Protein 5N9G (pdb70)

Foldseek 3Di:
DDPLLVVLLVLLQVVCVVVVHPPVLSVQLNVLSVVQCVDVCSVPDDSLLSLLSSLLSSQQSCQVVLNQDDLVNSCVVSVHDSVSSVVSNVVSCVVVVHDGHDRNLLNCLLVVLVLQQQQDDDPLHHPLQRDHSVQLSVQLVLLLVLCVVLQNCPPDDSVLLSLLSSLLSSCLVRVVPRLVPDSCSRCVSSVHDHDVCNVVSNVVSLVLLLLLLCVDPVSVVVVDDSRRSSPCSVVSSVCSVVSNVVSAPDDDPCVHHRDHPVVVVDDPDDCPDDDDDDDDPPDDDDPVNVCVVDDDPVRVVVVVVVD/DFLPWAWFWFKWKKKWAQPDFDDQVLLQVPDPQWDDDCVVPQWIWGADVFVGWIKTQHRNRMMMIMGGRDPVSSLVVLVVVQVSRVVSPDSTDTPDMFTFKIKTKTASQAFFDLVVLCVVVVVQWDQDVVVPQWIWGQDVVPRWTWTAHRRRMIMIMRDRDSVSSVVVCRVCSVVRVD/DDPPDDDDDDPDDDDDDQDPVSLVLLLLCCQAPNQQLCVSQVLPVRAHSVNSVVSLVVCCPPPVVSSVCSNVNHDHHDSVVSNVVSVCSVPVVVVVD/DDPLLVVLLVLLLVVCVVVVHDPVLSVQLNVLLVVQCVDVCSVPDDSLLSLLSSLLSSQQSCQVVLNQDDLVNSCVVSVHDSVSSVVSNVVSCVVVVHDGHDRNLLNNLLVVLVLQQQQDDDPLHDPLLRDHSVQLSVQLVLLLVLCVVLQVCPPDDSVLLSLLSSLLSSCQVRVVPRLVPDSVSSCVSRVHDHDVCNVVSNVVSLVLLLLLLCVDPVSVVVVDDSRRSSNCSVVSSVCSVPSNVVSCVDRDHPVVVVDDDPPDDDDPVNVCVVDDDPVRVVVVVVVVD/DFLPWAWFWFKWKKKWAQPDFDDQVLLQVVDPQWDDDCVVDQFIWGADVQVGWIKTQHRNRMMIIMGGRDPVSSLVVLVVVQVSRVVSPDSTDTPDMFTFKIKTKDASQAFFDLVVLCVVVVVQWDQDVVVPQWIWGQDVVPRWTWTQHRRRMIMIMRDRDSVSSSVVCRVCSVVRVD/DVPDDDDDDPDDDDDDQDPVNLVLLLLCCQAPNPQLCVSCVLPVRAHSVNSVVSLVVCCPPPVVSSVCSNVNHDHHDSPVSNVVNVVSVVVVVVVVVD

Secondary structure (DSSP, 8-state):
--HHHHHHHHHHHHHHHHTT--HHHHHHHHHHHHHHHTSHHHHTS-HHHHHHHHHHHHHHHHHHTT----HHHHHHHHT--HHHHHHHHHHHHHHHT---PPP-HHHHHHHHHHTS--SS-BTTB-GGG---HHHHHHHHHHHHHHHHHTTSSTTS-HHHHHHHHHHHHHHHHSHHHHSS--HHHHHHHTT----TTHHHHHHHHHHHHHHHHTTSHHHHTTT--TTTTGGGHHHHHHTHHHHHHHH-S-----------GGGSS--S----PPPP----TT----HHHHHTTB--HHHHHHHHHH-/---S--PEEEEEEEEEE-SS---HHHHHHHBSSEEEETTTEEEEEEEETTTTEEEEE-TTSEEEEEEESSHHHHHHHHHHHHHHHHHTT-----EEEEEEEEEEEEE-SS---HHHHHHHSTTTEE--TTT-SSEEEEETTTTEEEEE-TTSEEEEEEESSHHHHHHHHHHHHHHHH-/--S------------PPPPHHHHHHHHHHHHHT-S-HHHHHHHSTT--HHHHHHHHHHHHHHTHHHHHHHHHS-----HHHHHHHHHHHHHHHHHH-/--HHHHHHHHHHHHHHHHTT--HHHHHHHHHHHHHHHTSHHHHTS-HHHHHHHHHHHHHHHHHTTT----HHHHHHHHT--HHHHHHHHHHHHHHHT---PPP-HHHHHHHHHHTS--SS-BTTB-GGG---HHHHHHHHHHHHHHHHHTTSSTTS-HHHHHHHHHHHHHHHHSHHHHSSS-HHHHHHHTT----TTHHHHHHHHHHHHHHHHTTSHHHHTTT--TTTTGGGHHHHHHTHHHHHHHH------GGG-----TT----HHHHHTTB--HHHHHHHHHHT-/---S--PEEEEEEEEEE-SS---HHHHHHHBTTEEEETTTEEEEEEEETTTTEEEEEETTSEEEEE--SSHHHHHHHHHHHHHHHHHTT-----EEEEEEEEEEEEE-SS---HHHHHHHSTTTEEE-TTT-SSEEEEETTTTEEEEE-TTSEEEEEEESSHHHHHHHHHHHHHHHH-/--------------PPPPHHHHHHHHHHHHHT-S-HHHHHHHSTT--HHHHHHHHHHHHHHTHHHHHHHHHS-----HHHHHHHHHHHHHHHHHHHH-

CATH classification: 1.10.472.10

Structure (mmCIF, N/CA/C/O backbone):
data_5N9G
#
_entry.id   5N9G
#
_cell.length_a   81.190
_cell.length_b   124.080
_cell.length_c   88.610
_cell.angle_alpha   90.00
_cell.angle_beta   99.51
_cell.angle_gamma   90.00
#
_symmetry.space_group_name_H-M   'P 1 21 1'
#
loop_
_entity.id
_entity.type
_entity.pdbx_description
1 polymer 'Transcription factor IIIB 50 kDa subunit'
2 polymer 'TATA-box-binding protein'
3 polymer "Transcription factor TFIIIB component B'' homolog"
4 polymer 'DNA/RNA (27-MER)'
5 polymer 'DNA/RNA (25-MER)'
6 non-polymer 'SODIUM ION'
7 water water
#
loop_
_atom_site.group_PDB
_atom_site.id
_atom_site.type_symbol
_atom_site.label_atom_id
_atom_site.label_alt_id
_atom_site.label_comp_id
_atom_site.label_asym_id
_atom_site.label_entity_id
_atom_site.label_seq_id
_atom_site.pdbx_PDB_ins_code
_atom_site.Cartn_x
_atom_site.Cartn_y
_atom_site.Cartn_z
_atom_site.occupancy
_atom_site.B_iso_or_equiv
_atom_site.auth_seq_id
_atom_site.auth_comp_id
_atom_site.auth_asym_id
_atom_site.auth_atom_id
_atom_site.pdbx_PDB_model_num
ATOM 1 N N . VAL A 1 23 ? -8.694 28.153 7.628 1.00 112.20 65 VAL A N 1
ATOM 2 C CA . VAL A 1 23 ? -9.194 28.792 6.418 1.00 114.61 65 VAL A CA 1
ATOM 3 C C . VAL A 1 23 ? -8.616 28.075 5.163 1.00 118.08 65 VAL A C 1
ATOM 4 O O . VAL A 1 23 ? -9.272 28.065 4.125 1.00 119.61 65 VAL A O 1
ATOM 8 N N . SER A 1 24 ? -7.413 27.463 5.279 1.00 112.36 66 SER A N 1
ATOM 9 C CA . SER A 1 24 ? -6.699 26.741 4.217 1.00 110.78 66 SER A CA 1
ATOM 10 C C . SER A 1 24 ? -7.562 25.601 3.635 1.00 113.94 66 SER A C 1
ATOM 11 O O . SER A 1 24 ? -8.181 24.850 4.403 1.00 114.17 66 SER A O 1
ATOM 14 N N . ARG A 1 25 ? -7.588 25.467 2.286 1.00 108.54 67 ARG A N 1
ATOM 15 C CA . ARG A 1 25 ? -8.336 24.416 1.574 1.00 106.99 67 ARG A CA 1
ATOM 16 C C . ARG A 1 25 ? -7.936 23.014 2.046 1.00 102.96 67 ARG A C 1
ATOM 17 O O . ARG A 1 25 ? -8.804 22.147 2.171 1.00 102.21 67 ARG A O 1
ATOM 25 N N . SER A 1 26 ? -6.629 22.791 2.302 1.00 94.21 68 SER A N 1
ATOM 26 C CA . SER A 1 26 ? -6.118 21.495 2.753 1.00 90.11 68 SER A CA 1
ATOM 27 C C . SER A 1 26 ? -6.447 21.240 4.229 1.00 91.10 68 SER A C 1
ATOM 28 O O . SER A 1 26 ? -6.500 20.078 4.660 1.00 89.78 68 SER A O 1
ATOM 31 N N . GLN A 1 27 ? -6.654 22.329 5.008 1.00 86.35 69 GLN A N 1
ATOM 32 C CA . GLN A 1 27 ? -7.000 22.246 6.428 1.00 83.47 69 GLN A CA 1
ATOM 33 C C . GLN A 1 27 ? -8.474 21.915 6.569 1.00 83.82 69 GLN A C 1
ATOM 34 O O . GLN A 1 27 ? -8.799 21.034 7.356 1.00 80.36 69 GLN A O 1
ATOM 40 N N . GLN A 1 28 ? -9.352 22.591 5.773 1.00 82.06 70 GLN A N 1
ATOM 41 C CA . GLN A 1 28 ? -10.803 22.357 5.714 1.00 83.51 70 GLN A CA 1
ATOM 42 C C . GLN A 1 28 ? -11.071 20.906 5.320 1.00 87.53 70 GLN A C 1
ATOM 43 O O . GLN A 1 28 ? -11.894 20.252 5.963 1.00 88.47 70 GLN A O 1
ATOM 49 N N . ARG A 1 29 ? -10.342 20.395 4.294 1.00 81.62 71 ARG A N 1
ATOM 50 C CA . ARG A 1 29 ? -10.412 19.015 3.796 1.00 80.16 71 ARG A CA 1
ATOM 51 C C . ARG A 1 29 ? -9.979 18.019 4.887 1.00 80.16 71 ARG A C 1
ATOM 52 O O . ARG A 1 29 ? -10.611 16.978 5.041 1.00 80.05 71 ARG A O 1
ATOM 60 N N . GLY A 1 30 ? -8.920 18.366 5.626 1.00 74.11 72 GLY A N 1
ATOM 61 C CA . GLY A 1 30 ? -8.363 17.589 6.729 1.00 70.88 72 GLY A CA 1
ATOM 62 C C . GLY A 1 30 ? -9.316 17.470 7.896 1.00 74.42 72 GLY A C 1
ATOM 63 O O . GLY A 1 30 ? -9.538 16.361 8.391 1.00 74.42 72 GLY A O 1
ATOM 64 N N . LEU A 1 31 ? -9.911 18.619 8.326 1.00 71.58 73 LEU A N 1
ATOM 65 C CA . LEU A 1 31 ? -10.891 18.685 9.421 1.00 71.80 73 LEU A CA 1
ATOM 66 C C . LEU A 1 31 ? -12.147 17.913 9.061 1.00 77.71 73 LEU A C 1
ATOM 67 O O . LEU A 1 31 ? -12.716 17.292 9.938 1.00 78.67 73 LEU A O 1
ATOM 72 N N . ARG A 1 32 ? -12.547 17.899 7.768 1.00 75.98 74 ARG A N 1
ATOM 73 C CA . ARG A 1 32 ? -13.691 17.126 7.287 1.00 77.46 74 ARG A CA 1
ATOM 74 C C . ARG A 1 32 ? -13.359 15.655 7.388 1.00 79.97 74 ARG A C 1
ATOM 75 O O . ARG A 1 32 ? -14.205 14.897 7.854 1.00 81.77 74 ARG A O 1
ATOM 83 N N . ARG A 1 33 ? -12.109 15.257 7.024 1.00 73.78 75 ARG A N 1
ATOM 84 C CA . ARG A 1 33 ? -11.646 13.858 7.092 1.00 72.21 75 ARG A CA 1
ATOM 85 C C . ARG A 1 33 ? -11.581 13.368 8.534 1.00 74.09 75 ARG A C 1
ATOM 86 O O . ARG A 1 33 ? -11.913 12.208 8.778 1.00 74.34 75 ARG A O 1
ATOM 94 N N . VAL A 1 34 ? -11.178 14.252 9.486 1.00 68.45 76 VAL A N 1
ATOM 95 C CA . VAL A 1 34 ? -11.101 13.961 10.928 1.00 66.54 76 VAL A CA 1
ATOM 96 C C . VAL A 1 34 ? -12.500 13.585 11.433 1.00 73.86 76 VAL A C 1
ATOM 97 O O . VAL A 1 34 ? -12.652 12.535 12.063 1.00 73.26 76 VAL A O 1
ATOM 101 N N . ARG A 1 35 ? -13.516 14.410 11.103 1.00 72.42 77 ARG A N 1
ATOM 102 C CA . ARG A 1 35 ? -14.916 14.213 11.477 1.00 74.42 77 ARG A CA 1
ATOM 103 C C . ARG A 1 35 ? -15.496 12.932 10.849 1.00 80.64 77 ARG A C 1
ATOM 104 O O . ARG A 1 35 ? -16.195 12.188 11.543 1.00 81.42 77 ARG A O 1
ATOM 112 N N . ASP A 1 36 ? -15.172 12.656 9.563 1.00 77.48 78 ASP A N 1
ATOM 113 C CA . ASP A 1 36 ? -15.629 11.451 8.862 1.00 79.24 78 ASP A CA 1
ATOM 114 C C . ASP A 1 36 ? -15.030 10.198 9.480 1.00 78.82 78 ASP A C 1
ATOM 115 O O . ASP A 1 36 ? -15.739 9.202 9.591 1.00 80.48 78 ASP A O 1
ATOM 120 N N . LEU A 1 37 ? -13.748 10.245 9.904 1.00 69.95 79 LEU A N 1
ATOM 121 C CA . LEU A 1 37 ? -13.096 9.095 10.534 1.00 67.88 79 LEU A CA 1
ATOM 122 C C . LEU A 1 37 ? -13.754 8.767 11.884 1.00 73.62 79 LEU A C 1
ATOM 123 O O . LEU A 1 37 ? -14.026 7.602 12.156 1.00 74.28 79 LEU A O 1
ATOM 128 N N . CYS A 1 38 ? -14.059 9.794 12.695 1.00 71.01 80 CYS A N 1
ATOM 129 C CA . CYS A 1 38 ? -14.725 9.648 13.987 1.00 71.65 80 CYS A CA 1
ATOM 130 C C . CYS A 1 38 ? -16.096 9.031 13.819 1.00 81.22 80 CYS A C 1
ATOM 131 O O . CYS A 1 38 ? -16.468 8.190 14.639 1.00 83.80 80 CYS A O 1
ATOM 134 N N . ARG A 1 39 ? -16.846 9.431 12.767 1.00 79.49 81 ARG A N 1
ATOM 135 C CA . ARG A 1 39 ? -18.196 8.924 12.503 1.00 83.11 81 ARG A CA 1
ATOM 136 C C . ARG A 1 39 ? -18.158 7.459 12.020 1.00 86.82 81 ARG A C 1
ATOM 137 O O . ARG A 1 39 ? -19.000 6.658 12.435 1.00 88.97 81 ARG A O 1
ATOM 145 N N . VAL A 1 40 ? -17.149 7.103 11.206 1.00 80.45 82 VAL A N 1
ATOM 146 C CA . VAL A 1 40 ? -16.936 5.748 10.680 1.00 80.01 82 VAL A CA 1
ATOM 147 C C . VAL A 1 40 ? -16.569 4.811 11.842 1.00 81.05 82 VAL A C 1
ATOM 148 O O . VAL A 1 40 ? -17.071 3.682 11.896 1.00 83.95 82 VAL A O 1
ATOM 152 N N . LEU A 1 41 ? -15.747 5.303 12.792 1.00 71.68 83 LEU A N 1
ATOM 153 C CA . LEU A 1 41 ? -15.309 4.549 13.972 1.00 68.79 83 LEU A CA 1
ATOM 154 C C . LEU A 1 41 ? -16.385 4.489 15.066 1.00 75.07 83 LEU A C 1
ATOM 155 O O . LEU A 1 41 ? -16.198 3.755 16.031 1.00 74.59 83 LEU A O 1
ATOM 160 N N . GLN A 1 42 ? -17.509 5.242 14.908 1.00 74.90 84 GLN A N 1
ATOM 161 C CA . GLN A 1 42 ? -18.658 5.324 15.830 1.00 78.27 84 GLN A CA 1
ATOM 162 C C . GLN A 1 42 ? -18.206 5.754 17.239 1.00 82.41 84 GLN A C 1
ATOM 163 O O . GLN A 1 42 ? -18.706 5.248 18.251 1.00 83.78 84 GLN A O 1
ATOM 169 N N . LEU A 1 43 ? -17.274 6.716 17.291 1.00 76.85 85 LEU A N 1
ATOM 170 C CA . LEU A 1 43 ? -16.723 7.273 18.527 1.00 75.19 85 LEU A CA 1
ATOM 171 C C . LEU A 1 43 ? -17.742 8.145 19.260 1.00 84.45 85 LEU A C 1
ATOM 172 O O . LEU A 1 43 ? -18.581 8.745 18.591 1.00 87.33 85 LEU A O 1
ATOM 177 N N . PRO A 1 44 ? -17.640 8.321 20.604 1.00 82.27 86 PRO A N 1
ATOM 178 C CA . PRO A 1 44 ? -18.568 9.226 21.305 1.00 85.24 86 PRO A CA 1
ATOM 179 C C . PRO A 1 44 ? -18.495 10.659 20.735 1.00 91.56 86 PRO A C 1
ATOM 180 O O . PRO A 1 44 ? -17.480 11.006 20.130 1.00 89.09 86 PRO A O 1
ATOM 184 N N . PRO A 1 45 ? -19.559 11.491 20.872 1.00 91.90 87 PRO A N 1
ATOM 185 C CA . PRO A 1 45 ? -19.556 12.828 20.248 1.00 91.95 87 PRO A CA 1
ATOM 186 C C . PRO A 1 45 ? -18.445 13.796 20.674 1.00 93.90 87 PRO A C 1
ATOM 187 O O . PRO A 1 45 ? -18.086 14.672 19.880 1.00 93.99 87 PRO A O 1
ATOM 191 N N . THR A 1 46 ? -17.920 13.671 21.911 1.00 88.11 88 THR A N 1
ATOM 192 C CA . THR A 1 46 ? -16.872 14.555 22.454 1.00 85.43 88 THR A CA 1
ATOM 193 C C . THR A 1 46 ? -15.498 14.352 21.785 1.00 86.13 88 THR A C 1
ATOM 194 O O . THR A 1 46 ? -14.682 15.274 21.771 1.00 85.87 88 THR A O 1
ATOM 198 N N . PHE A 1 47 ? -15.254 13.162 21.226 1.00 79.76 89 PHE A N 1
ATOM 199 C CA . PHE A 1 47 ? -13.982 12.791 20.596 1.00 75.95 89 PHE A CA 1
ATOM 200 C C . PHE A 1 47 ? -13.664 13.593 19.335 1.00 76.41 89 PHE A C 1
ATOM 201 O O . PHE A 1 47 ? -12.511 13.984 19.153 1.00 75.10 89 PHE A O 1
ATOM 209 N N . GLU A 1 48 ? -14.671 13.844 18.482 1.00 70.96 90 GLU A N 1
ATOM 210 C CA . GLU A 1 48 ? -14.551 14.578 17.214 1.00 69.22 90 GLU A CA 1
ATOM 211 C C . GLU A 1 48 ? -13.917 15.978 17.420 1.00 71.52 90 GLU A C 1
ATOM 212 O O . GLU A 1 48 ? -12.957 16.310 16.743 1.00 66.43 90 GLU A O 1
ATOM 218 N N . ASP A 1 49 ? -14.426 16.749 18.403 1.00 71.74 91 ASP A N 1
ATOM 219 C CA . ASP A 1 49 ? -13.982 18.089 18.776 1.00 72.24 91 ASP A CA 1
ATOM 220 C C . ASP A 1 49 ? -12.515 18.120 19.278 1.00 70.65 91 ASP A C 1
ATOM 221 O O . ASP A 1 49 ? -11.755 18.982 18.853 1.00 69.17 91 ASP A O 1
ATOM 226 N N . THR A 1 50 ? -12.118 17.184 20.147 1.00 66.13 92 THR A N 1
ATOM 227 C CA . THR A 1 50 ? -10.750 17.046 20.660 1.00 64.87 92 THR A CA 1
ATOM 228 C C . THR A 1 50 ? -9.753 16.751 19.518 1.00 69.41 92 THR A C 1
ATOM 229 O O . THR A 1 50 ? -8.687 17.373 19.467 1.00 71.59 92 THR A O 1
ATOM 233 N N . ALA A 1 51 ? -10.108 15.803 18.618 1.00 61.85 93 ALA A N 1
ATOM 234 C CA . ALA A 1 51 ? -9.297 15.401 17.478 1.00 59.53 93 ALA A CA 1
ATOM 235 C C . ALA A 1 51 ? -9.158 16.527 16.451 1.00 63.70 93 ALA A C 1
ATOM 236 O O . ALA A 1 51 ? -8.073 16.694 15.894 1.00 62.95 93 ALA A O 1
ATOM 238 N N . VAL A 1 52 ? -10.239 17.302 16.210 1.00 60.90 94 VAL A N 1
ATOM 239 C CA . VAL A 1 52 ? -10.276 18.455 15.295 1.00 61.05 94 VAL A CA 1
ATOM 240 C C . VAL A 1 52 ? -9.328 19.527 15.834 1.00 67.91 94 VAL A C 1
ATOM 241 O O . VAL A 1 52 ? -8.580 20.094 15.058 1.00 67.53 94 VAL A O 1
ATOM 245 N N . ALA A 1 53 ? -9.340 19.766 17.164 1.00 67.98 95 ALA A N 1
ATOM 246 C CA . ALA A 1 53 ? -8.476 20.733 17.848 1.00 69.56 95 ALA A CA 1
ATOM 247 C C . ALA A 1 53 ? -6.989 20.373 17.714 1.00 73.11 95 ALA A C 1
ATOM 248 O O . ALA A 1 53 ? -6.159 21.271 17.541 1.00 75.23 95 ALA A O 1
ATOM 250 N N . TYR A 1 54 ? -6.655 19.081 17.774 1.00 66.82 96 TYR A N 1
ATOM 251 C CA . TYR A 1 54 ? -5.273 18.632 17.616 1.00 65.08 96 TYR A CA 1
ATOM 252 C C . TYR A 1 54 ? -4.797 18.866 16.186 1.00 68.53 96 TYR A C 1
ATOM 253 O O . TYR A 1 54 ? -3.651 19.262 15.982 1.00 68.20 96 TYR A O 1
ATOM 262 N N . TYR A 1 55 ? -5.684 18.636 15.197 1.00 64.16 97 TYR A N 1
ATOM 263 C CA . TYR A 1 55 ? -5.376 18.813 13.770 1.00 62.43 97 TYR A CA 1
ATOM 264 C C . TYR A 1 55 ? -5.127 20.282 13.474 1.00 65.36 97 TYR A C 1
ATOM 265 O O . TYR A 1 55 ? -4.195 20.598 12.737 1.00 65.97 97 TYR A O 1
ATOM 274 N N . GLN A 1 56 ? -5.921 21.179 14.093 1.00 61.61 98 GLN A N 1
ATOM 275 C CA . GLN A 1 56 ? -5.805 22.643 13.955 1.00 61.29 98 GLN A CA 1
ATOM 276 C C . GLN A 1 56 ? -4.493 23.107 14.558 1.00 65.36 98 GLN A C 1
ATOM 277 O O . GLN A 1 56 ? -3.772 23.866 13.926 1.00 67.03 98 GLN A O 1
ATOM 283 N N . GLN A 1 57 ? -4.166 22.607 15.758 1.00 60.89 99 GLN A N 1
ATOM 284 C CA . GLN A 1 57 ? -2.932 22.901 16.476 1.00 61.25 99 GLN A CA 1
ATOM 285 C C . GLN A 1 57 ? -1.722 22.459 15.632 1.00 66.50 99 GLN A C 1
ATOM 286 O O . GLN A 1 57 ? -0.762 23.221 15.472 1.00 66.01 99 GLN A O 1
ATOM 292 N N . ALA A 1 58 ? -1.799 21.242 15.049 1.00 64.48 100 ALA A N 1
ATOM 293 C CA . ALA A 1 58 ? -0.758 20.656 14.194 1.00 65.03 100 ALA A CA 1
ATOM 294 C C . ALA A 1 58 ? -0.481 21.568 13.026 1.00 74.50 100 ALA A C 1
ATOM 295 O O . ALA A 1 58 ? 0.683 21.909 12.787 1.00 75.84 100 ALA A O 1
ATOM 297 N N . TYR A 1 59 ? -1.570 22.050 12.364 1.00 72.11 101 TYR A N 1
ATOM 298 C CA . TYR A 1 59 ? -1.526 22.936 11.205 1.00 72.36 101 TYR A CA 1
ATOM 299 C C . TYR A 1 59 ? -0.873 24.301 11.476 1.00 76.16 101 TYR A C 1
ATOM 300 O O . TYR A 1 59 ? -0.447 24.924 10.522 1.00 77.85 101 TYR A O 1
ATOM 309 N N . ARG A 1 60 ? -0.746 24.742 12.740 1.00 71.48 102 ARG A N 1
ATOM 310 C CA . ARG A 1 60 ? -0.081 26.000 13.124 1.00 72.58 102 ARG A CA 1
ATOM 311 C C . ARG A 1 60 ? 1.451 25.892 12.930 1.00 76.77 102 ARG A C 1
ATOM 312 O O . ARG A 1 60 ? 2.119 26.917 12.878 1.00 81.66 102 ARG A O 1
ATOM 320 N N . HIS A 1 61 ? 2.003 24.671 12.805 1.00 69.06 103 HIS A N 1
ATOM 321 C CA . HIS A 1 61 ? 3.431 24.482 12.539 1.00 67.29 103 HIS A CA 1
ATOM 322 C C . HIS A 1 61 ? 3.646 24.482 11.017 1.00 74.76 103 HIS A C 1
ATOM 323 O O . HIS A 1 61 ? 2.928 23.775 10.304 1.00 71.79 103 HIS A O 1
ATOM 330 N N . SER A 1 62 ? 4.597 25.313 10.521 1.00 76.48 104 SER A N 1
ATOM 331 C CA . SER A 1 62 ? 4.913 25.470 9.090 1.00 77.63 104 SER A CA 1
ATOM 332 C C . SER A 1 62 ? 5.301 24.141 8.417 1.00 80.23 104 SER A C 1
ATOM 333 O O . SER A 1 62 ? 4.952 23.918 7.252 1.00 77.93 104 SER A O 1
ATOM 336 N N . GLY A 1 63 ? 5.991 23.282 9.176 1.00 77.08 105 GLY A N 1
ATOM 337 C CA . GLY A 1 63 ? 6.436 21.962 8.736 1.00 74.63 105 GLY A CA 1
ATOM 338 C C . GLY A 1 63 ? 5.297 21.019 8.457 1.00 74.65 105 GLY A C 1
ATOM 339 O O . GLY A 1 63 ? 5.460 20.084 7.680 1.00 74.72 105 GLY A O 1
ATOM 340 N N . ILE A 1 64 ? 4.140 21.236 9.112 1.00 68.79 106 ILE A N 1
ATOM 341 C CA . ILE A 1 64 ? 2.926 20.436 8.906 1.00 65.36 106 ILE A CA 1
ATOM 342 C C . ILE A 1 64 ? 2.147 21.063 7.756 1.00 69.52 106 ILE A C 1
ATOM 343 O O . ILE A 1 64 ? 1.685 20.332 6.881 1.00 70.66 106 ILE A O 1
ATOM 348 N N . ARG A 1 65 ? 2.047 22.405 7.727 1.00 64.96 107 ARG A N 1
ATOM 349 C CA . ARG A 1 65 ? 1.353 23.131 6.670 1.00 64.96 107 ARG A CA 1
ATOM 350 C C . ARG A 1 65 ? 1.957 22.833 5.280 1.00 67.96 107 ARG A C 1
ATOM 351 O O . ARG A 1 65 ? 1.212 22.667 4.321 1.00 66.02 107 ARG A O 1
ATOM 359 N N . ALA A 1 66 ? 3.294 22.734 5.185 1.00 66.06 108 ALA A N 1
ATOM 360 C CA . ALA A 1 66 ? 3.996 22.459 3.930 1.00 66.53 108 ALA A CA 1
ATOM 361 C C . ALA A 1 66 ? 4.218 20.931 3.680 1.00 71.63 108 ALA A C 1
ATOM 362 O O . ALA A 1 66 ? 4.806 20.558 2.647 1.00 74.33 108 ALA A O 1
ATOM 364 N N . ALA A 1 67 ? 3.722 20.053 4.591 1.00 63.71 109 ALA A N 1
ATOM 365 C CA . ALA A 1 67 ? 3.877 18.593 4.450 1.00 61.83 109 ALA A CA 1
ATOM 366 C C . ALA A 1 67 ? 3.083 18.048 3.277 1.00 63.62 109 ALA A C 1
ATOM 367 O O . ALA A 1 67 ? 2.137 18.694 2.824 1.00 63.44 109 ALA A O 1
ATOM 369 N N . ARG A 1 68 ? 3.481 16.853 2.779 1.00 58.36 110 ARG A N 1
ATOM 370 C CA . ARG A 1 68 ? 2.823 16.204 1.649 1.00 57.43 110 ARG A CA 1
ATOM 371 C C . ARG A 1 68 ? 1.401 15.875 2.017 1.00 60.89 110 ARG A C 1
ATOM 372 O O . ARG A 1 68 ? 1.126 15.682 3.201 1.00 61.62 110 ARG A O 1
ATOM 380 N N . LEU A 1 69 ? 0.491 15.821 1.031 1.00 56.11 111 LEU A N 1
ATOM 381 C CA . LEU A 1 69 ? -0.913 15.499 1.271 1.00 54.78 111 LEU A CA 1
ATOM 382 C C . LEU A 1 69 ? -1.050 14.114 1.958 1.00 59.42 111 LEU A C 1
ATOM 383 O O . LEU A 1 69 ? -1.976 13.932 2.758 1.00 60.37 111 LEU A O 1
ATOM 388 N N . GLN A 1 70 ? -0.091 13.173 1.704 1.00 53.47 112 GLN A N 1
ATOM 389 C CA . GLN A 1 70 ? -0.071 11.850 2.316 1.00 51.40 112 GLN A CA 1
ATOM 390 C C . GLN A 1 70 ? 0.145 11.990 3.814 1.00 56.19 112 GLN A C 1
ATOM 391 O O . GLN A 1 70 ? -0.520 11.278 4.585 1.00 59.01 112 GLN A O 1
ATOM 397 N N . LYS A 1 71 ? 1.045 12.906 4.251 1.00 49.51 113 LYS A N 1
ATOM 398 C CA . LYS A 1 71 ? 1.300 13.135 5.681 1.00 47.02 113 LYS A CA 1
ATOM 399 C C . LYS A 1 71 ? 0.071 13.765 6.303 1.00 53.36 113 LYS A C 1
ATOM 400 O O . LYS A 1 71 ? -0.271 13.415 7.417 1.00 53.62 113 LYS A O 1
ATOM 406 N N . LYS A 1 72 ? -0.616 14.659 5.579 1.00 52.57 114 LYS A N 1
ATOM 407 C CA . LYS A 1 72 ? -1.826 15.318 6.058 1.00 53.36 114 LYS A CA 1
ATOM 408 C C . LYS A 1 72 ? -2.968 14.309 6.189 1.00 61.00 114 LYS A C 1
ATOM 409 O O . LYS A 1 72 ? -3.840 14.504 7.040 1.00 62.74 114 LYS A O 1
ATOM 415 N N . GLU A 1 73 ? -2.912 13.197 5.420 1.00 57.57 115 GLU A N 1
ATOM 416 C CA . GLU A 1 73 ? -3.884 12.098 5.514 1.00 57.58 115 GLU A CA 1
ATOM 417 C C . GLU A 1 73 ? -3.608 11.258 6.760 1.00 63.56 115 GLU A C 1
ATOM 418 O O . GLU A 1 73 ? -4.529 11.008 7.529 1.00 64.88 115 GLU A O 1
ATOM 424 N N . VAL A 1 74 ? -2.340 10.872 6.997 1.00 59.29 116 VAL A N 1
ATOM 425 C CA . VA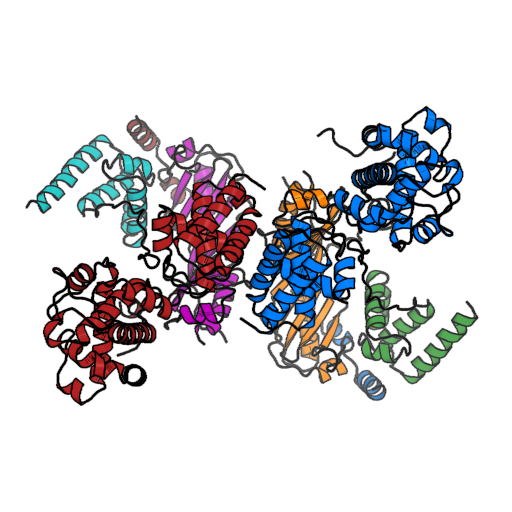L A 1 74 ? -1.886 10.143 8.180 1.00 58.16 116 VAL A CA 1
ATOM 426 C C . VAL A 1 74 ? -2.171 10.980 9.433 1.00 62.69 116 VAL A C 1
ATOM 427 O O . VAL A 1 74 ? -2.620 10.415 10.434 1.00 62.88 116 VAL A O 1
ATOM 431 N N . LEU A 1 75 ? -1.932 12.329 9.371 1.00 60.26 117 LEU A N 1
ATOM 432 C CA . LEU A 1 75 ? -2.129 13.279 10.479 1.00 60.02 117 LEU A CA 1
ATOM 433 C C . LEU A 1 75 ? -3.569 13.223 11.001 1.00 64.84 117 LEU A C 1
ATOM 434 O O . LEU A 1 75 ? -3.776 13.331 12.210 1.00 65.82 117 LEU A O 1
ATOM 439 N N . VAL A 1 76 ? -4.552 13.011 10.098 1.00 60.99 118 VAL A N 1
ATOM 440 C CA . VAL A 1 76 ? -5.969 12.841 10.418 1.00 61.38 118 VAL A CA 1
ATOM 441 C C . VAL A 1 76 ? -6.076 11.674 11.393 1.00 65.24 118 VAL A C 1
ATOM 442 O O . VAL A 1 76 ? -6.759 11.789 12.405 1.00 66.74 118 VAL A O 1
ATOM 446 N N . GLY A 1 77 ? -5.369 10.587 11.096 1.00 60.92 119 GLY A N 1
ATOM 447 C CA . GLY A 1 77 ? -5.355 9.375 11.907 1.00 61.24 119 GLY A CA 1
ATOM 448 C C . GLY A 1 77 ? -4.629 9.524 13.229 1.00 65.90 119 GLY A C 1
ATOM 449 O O . GLY A 1 77 ? -5.058 8.949 14.231 1.00 66.17 119 GLY A O 1
ATOM 450 N N . CYS A 1 78 ? -3.504 10.266 13.237 1.00 61.34 120 CYS A N 1
ATOM 451 C CA . CYS A 1 78 ? -2.705 10.516 14.426 1.00 60.55 120 CYS A CA 1
ATOM 452 C C . CYS A 1 78 ? -3.514 11.274 15.450 1.00 65.55 120 CYS A C 1
ATOM 453 O O . CYS A 1 78 ? -3.495 10.911 16.632 1.00 66.95 120 CYS A O 1
ATOM 456 N N . CYS A 1 79 ? -4.265 12.303 14.999 1.00 61.60 121 CYS A N 1
ATOM 457 C CA . CYS A 1 79 ? -5.094 13.164 15.859 1.00 61.42 121 CYS A CA 1
ATOM 458 C C . CYS A 1 79 ? -6.262 12.374 16.474 1.00 64.27 121 CYS A C 1
ATOM 459 O O . CYS A 1 79 ? -6.538 12.546 17.651 1.00 63.24 121 CYS A O 1
ATOM 462 N N . VAL A 1 80 ? -6.889 11.465 15.695 1.00 60.89 122 VAL A N 1
ATOM 463 C CA . VAL A 1 80 ? -7.979 10.609 16.166 1.00 60.97 122 VAL A CA 1
ATOM 464 C C . VAL A 1 80 ? -7.430 9.525 17.127 1.00 66.85 122 VAL A C 1
ATOM 465 O O . VAL A 1 80 ? -8.053 9.269 18.165 1.00 68.60 122 VAL A O 1
ATOM 469 N N . LEU A 1 81 ? -6.256 8.931 16.809 1.00 61.64 123 LEU A N 1
ATOM 470 C CA . LEU A 1 81 ? -5.638 7.920 17.671 1.00 61.31 123 LEU A CA 1
ATOM 471 C C . LEU A 1 81 ? -5.261 8.518 19.028 1.00 65.51 123 LEU A C 1
ATOM 472 O O . LEU A 1 81 ? -5.595 7.903 20.058 1.00 66.09 123 LEU A O 1
ATOM 477 N N . ILE A 1 82 ? -4.601 9.719 19.030 1.00 59.26 124 ILE A N 1
ATOM 478 C CA . ILE A 1 82 ? -4.206 10.393 20.266 1.00 59.01 124 ILE A CA 1
ATOM 479 C C . ILE A 1 82 ? -5.461 10.623 21.125 1.00 60.26 124 ILE A C 1
ATOM 480 O O . ILE A 1 82 ? -5.431 10.305 22.301 1.00 61.87 124 ILE A O 1
ATOM 485 N N . THR A 1 83 ? -6.568 11.109 20.533 1.00 55.24 125 THR A N 1
ATOM 486 C CA . THR A 1 83 ? -7.839 11.349 21.230 1.00 55.73 125 THR A CA 1
ATOM 487 C C . THR A 1 83 ? -8.354 10.068 21.865 1.00 60.16 125 THR A C 1
ATOM 488 O O . THR A 1 83 ? -8.710 10.087 23.035 1.00 59.86 125 THR A O 1
ATOM 492 N N . CYS A 1 84 ? -8.343 8.948 21.112 1.00 58.62 126 CYS A N 1
ATOM 493 C CA . CYS A 1 84 ? -8.801 7.636 21.584 1.00 59.00 126 CYS A CA 1
ATOM 494 C C . CYS A 1 84 ? -7.943 7.117 22.727 1.00 66.07 126 CYS A C 1
ATOM 495 O O . CYS A 1 84 ? -8.491 6.666 23.727 1.00 67.08 126 CYS A O 1
ATOM 498 N N . ARG A 1 85 ? -6.614 7.270 22.622 1.00 63.56 127 ARG A N 1
ATOM 499 C CA . ARG A 1 85 ? -5.679 6.869 23.675 1.00 63.26 127 ARG A CA 1
ATOM 500 C C . ARG A 1 85 ? -5.915 7.625 24.978 1.00 71.07 127 ARG A C 1
ATOM 501 O O . ARG A 1 85 ? -5.816 7.022 26.040 1.00 73.16 127 ARG A O 1
ATOM 509 N N . GLN A 1 86 ? -6.234 8.926 24.904 1.00 69.48 128 GLN A N 1
ATOM 510 C CA . GLN A 1 86 ? -6.472 9.735 26.089 1.00 72.15 128 GLN A CA 1
ATOM 511 C C . GLN A 1 86 ? -7.794 9.331 26.773 1.00 80.76 128 GLN A C 1
ATOM 512 O O . GLN A 1 86 ? -7.891 9.470 27.995 1.00 84.76 128 GLN A O 1
ATOM 518 N N . HIS A 1 87 ? -8.763 8.737 26.021 1.00 75.34 129 HIS A N 1
ATOM 519 C CA . HIS A 1 87 ? -10.036 8.273 26.607 1.00 75.43 129 HIS A CA 1
ATOM 520 C C . HIS A 1 87 ? -10.085 6.753 26.784 1.00 77.20 129 HIS A C 1
ATOM 521 O O . HIS A 1 87 ? -11.164 6.191 27.021 1.00 77.68 129 HIS A O 1
ATOM 528 N N . ASN A 1 88 ? -8.927 6.086 26.684 1.00 71.47 130 ASN A N 1
ATOM 529 C CA . ASN A 1 88 ? -8.789 4.633 26.810 1.00 71.22 130 ASN A CA 1
ATOM 530 C C . ASN A 1 88 ? -9.674 3.865 25.781 1.00 74.10 130 ASN A C 1
ATOM 531 O O . ASN A 1 88 ? -10.092 2.733 26.051 1.00 75.96 130 ASN A O 1
ATOM 536 N N . TRP A 1 89 ? -9.962 4.485 24.620 1.00 65.84 131 TRP A N 1
ATOM 537 C CA . TRP A 1 89 ? -10.724 3.854 23.550 1.00 65.56 131 TRP A CA 1
ATOM 538 C C . TRP A 1 89 ? -9.716 2.998 22.810 1.00 67.63 131 TRP A C 1
ATOM 539 O O . TRP A 1 89 ? -8.699 3.543 22.367 1.00 68.44 131 TRP A O 1
ATOM 550 N N . PRO A 1 90 ? -9.893 1.661 22.767 1.00 60.18 132 PRO A N 1
ATOM 551 C CA . PRO A 1 90 ? -8.825 0.779 22.275 1.00 58.84 132 PRO A CA 1
ATOM 552 C C . PRO A 1 90 ? -8.605 0.686 20.745 1.00 65.26 132 PRO A C 1
ATOM 553 O O . PRO A 1 90 ? -8.591 -0.407 20.193 1.00 66.34 132 PRO A O 1
ATOM 557 N N . LEU A 1 91 ? -8.311 1.821 20.093 1.00 61.32 133 LEU A N 1
ATOM 558 C CA . LEU A 1 91 ? -8.025 1.883 18.665 1.00 59.26 133 LEU A CA 1
ATOM 559 C C . LEU A 1 91 ? -6.538 1.628 18.462 1.00 65.13 133 LEU A C 1
ATOM 560 O O . LEU A 1 91 ? -5.703 2.276 19.114 1.00 64.72 133 LEU A O 1
ATOM 565 N N . THR A 1 92 ? -6.211 0.635 17.610 1.00 61.39 134 THR A N 1
ATOM 566 C CA . THR A 1 92 ? -4.836 0.272 17.285 1.00 59.29 134 THR A CA 1
ATOM 567 C C . THR A 1 92 ? -4.358 1.062 16.060 1.00 60.60 134 THR A C 1
ATOM 568 O O . THR A 1 92 ? -5.174 1.509 15.239 1.00 60.71 134 THR A O 1
ATOM 572 N N . MET A 1 93 ? -3.020 1.215 15.944 1.00 53.36 135 MET A N 1
ATOM 573 C CA . MET A 1 93 ? -2.347 1.866 14.825 1.00 49.72 135 MET A CA 1
ATOM 574 C C . MET A 1 93 ? -2.599 1.049 13.557 1.00 56.35 135 MET A C 1
ATOM 575 O O . MET A 1 93 ? -2.721 1.652 12.489 1.00 57.00 135 MET A O 1
ATOM 580 N N . GLY A 1 94 ? -2.737 -0.284 13.694 1.00 51.54 136 GLY A N 1
ATOM 581 C CA . GLY A 1 94 ? -3.053 -1.200 12.612 1.00 53.32 136 GLY A CA 1
ATOM 582 C C . GLY A 1 94 ? -4.425 -0.954 12.010 1.00 61.24 136 GLY A C 1
ATOM 583 O O . GLY A 1 94 ? -4.588 -0.999 10.783 1.00 60.54 136 GLY A O 1
ATOM 584 N N . ALA A 1 95 ? -5.422 -0.657 12.871 1.00 61.35 137 ALA A N 1
ATOM 585 C CA . ALA A 1 95 ? -6.792 -0.330 12.433 1.00 63.45 137 ALA A CA 1
ATOM 586 C C . ALA A 1 95 ? -6.822 0.971 11.649 1.00 68.51 137 ALA A C 1
ATOM 587 O O . ALA A 1 95 ? -7.485 1.058 10.612 1.00 72.27 137 ALA A O 1
ATOM 589 N N . ILE A 1 96 ? -6.085 1.974 12.136 1.00 61.78 138 ILE A N 1
ATOM 590 C CA . ILE A 1 96 ? -6.001 3.300 11.515 1.00 60.31 138 ILE A CA 1
ATOM 591 C C . ILE A 1 96 ? -5.275 3.203 10.154 1.00 66.88 138 ILE A C 1
ATOM 592 O O . ILE A 1 96 ? -5.770 3.762 9.175 1.00 70.12 138 ILE A O 1
ATOM 597 N N . CYS A 1 97 ? -4.156 2.462 10.085 1.00 60.08 139 CYS A N 1
ATOM 598 C CA . CYS A 1 97 ? -3.379 2.259 8.864 1.00 59.15 139 CYS A CA 1
ATOM 599 C C . CYS A 1 97 ? -4.225 1.603 7.785 1.00 65.94 139 CYS A C 1
ATOM 600 O O . CYS A 1 97 ? -4.003 1.875 6.596 1.00 67.92 139 CYS A O 1
ATOM 603 N N . THR A 1 98 ? -5.138 0.685 8.183 1.00 62.35 140 THR A N 1
ATOM 604 C CA . THR A 1 98 ? -6.005 -0.041 7.245 1.00 63.85 140 THR A CA 1
ATOM 605 C C . THR A 1 98 ? -6.989 0.957 6.612 1.00 67.41 140 THR A C 1
ATOM 606 O O . THR A 1 98 ? -7.131 0.996 5.376 1.00 69.81 140 THR A O 1
ATOM 610 N N . LEU A 1 99 ? -7.623 1.784 7.478 1.00 59.76 141 LEU A N 1
ATOM 611 C CA . LEU A 1 99 ? -8.601 2.782 7.083 1.00 60.12 141 LEU A CA 1
ATOM 612 C C . LEU A 1 99 ? -7.970 3.893 6.244 1.00 65.73 141 LEU A C 1
ATOM 613 O O . LEU A 1 99 ? -8.622 4.398 5.324 1.00 68.10 141 LEU A O 1
ATOM 618 N N . LEU A 1 100 ? -6.708 4.273 6.551 1.00 59.72 142 LEU A N 1
ATOM 619 C CA . LEU A 1 100 ? -6.019 5.346 5.834 1.00 57.83 142 LEU A CA 1
ATOM 620 C C . LEU A 1 100 ? -5.184 4.841 4.657 1.00 63.15 142 LEU A C 1
ATOM 621 O O . LEU A 1 100 ? -4.596 5.677 3.967 1.00 65.69 142 LEU A O 1
ATOM 626 N N . TYR A 1 101 ? -5.121 3.512 4.408 1.00 57.77 143 TYR A N 1
ATOM 627 C CA . TYR A 1 101 ? -4.281 2.923 3.347 1.00 58.04 143 TYR A CA 1
ATOM 628 C C . TYR A 1 101 ? -2.835 3.431 3.513 1.00 61.17 143 TYR A C 1
ATOM 629 O O . TYR A 1 101 ? -2.217 3.913 2.562 1.00 59.83 143 TYR A O 1
ATOM 638 N N . ALA A 1 102 ? -2.346 3.402 4.766 1.00 58.78 144 ALA A N 1
ATOM 639 C CA . ALA A 1 102 ? -1.022 3.886 5.181 1.00 57.44 144 ALA A CA 1
ATOM 640 C C . ALA A 1 102 ? -0.138 2.755 5.679 1.00 63.99 144 ALA A C 1
ATOM 641 O O . ALA A 1 102 ? -0.637 1.892 6.381 1.00 63.71 144 ALA A O 1
ATOM 643 N N . ASP A 1 103 ? 1.163 2.748 5.369 1.00 62.35 145 ASP A N 1
ATOM 644 C CA . ASP A 1 103 ? 2.046 1.710 5.936 1.00 63.20 145 ASP A CA 1
ATOM 645 C C . ASP A 1 103 ? 2.350 2.080 7.386 1.00 65.38 145 ASP A C 1
ATOM 646 O O . ASP A 1 103 ? 2.319 3.271 7.707 1.00 64.40 145 ASP A O 1
ATOM 651 N N . LEU A 1 104 ? 2.652 1.109 8.261 1.00 60.83 146 LEU A N 1
ATOM 652 C CA . LEU A 1 104 ? 2.921 1.446 9.674 1.00 58.85 146 LEU A CA 1
ATOM 653 C C . LEU A 1 104 ? 4.147 2.343 9.845 1.00 62.98 146 LEU A C 1
ATOM 654 O O . LEU A 1 104 ? 4.093 3.206 10.705 1.00 60.41 146 LEU A O 1
ATOM 659 N N . ASP A 1 105 ? 5.218 2.187 9.037 1.00 62.35 147 ASP A N 1
ATOM 660 C CA . ASP A 1 105 ? 6.396 3.045 9.212 1.00 63.30 147 ASP A CA 1
ATOM 661 C C . ASP A 1 105 ? 6.126 4.502 8.765 1.00 67.29 147 ASP A C 1
ATOM 662 O O . ASP A 1 105 ? 6.701 5.443 9.331 1.00 66.87 147 ASP A O 1
ATOM 667 N N . VAL A 1 106 ? 5.206 4.673 7.805 1.00 63.28 148 VAL A N 1
ATOM 668 C CA . VAL A 1 106 ? 4.727 5.963 7.305 1.00 61.65 148 VAL A CA 1
ATOM 669 C C . VAL A 1 106 ? 3.923 6.631 8.432 1.00 66.02 148 VAL A C 1
ATOM 670 O O . VAL A 1 106 ? 4.062 7.833 8.666 1.00 68.12 148 VAL A O 1
ATOM 674 N N . PHE A 1 107 ? 3.106 5.837 9.147 1.00 59.93 149 PHE A N 1
ATOM 675 C CA . PHE A 1 107 ? 2.291 6.285 10.269 1.00 57.12 149 PHE A CA 1
ATOM 676 C C . PHE A 1 107 ? 3.153 6.553 11.491 1.00 62.53 149 PHE A C 1
ATOM 677 O O . PHE A 1 107 ? 2.898 7.523 12.183 1.00 64.11 149 PHE A O 1
ATOM 685 N N . SER A 1 108 ? 4.171 5.706 11.756 1.00 58.66 150 SER A N 1
ATOM 686 C CA . SER A 1 108 ? 5.114 5.854 12.858 1.00 58.94 150 SER A CA 1
ATOM 687 C C . SER A 1 108 ? 5.868 7.175 12.797 1.00 66.09 150 SER A C 1
ATOM 688 O O . SER A 1 108 ? 5.996 7.804 13.830 1.00 67.18 150 SER A O 1
ATOM 691 N N . SER A 1 109 ? 6.398 7.595 11.626 1.00 64.65 151 SER A N 1
ATOM 692 C CA . SER A 1 109 ? 7.151 8.847 11.509 1.00 65.05 151 SER A CA 1
ATOM 693 C C . SER A 1 109 ? 6.256 10.054 11.748 1.00 67.63 151 SER A C 1
ATOM 694 O O . SER A 1 109 ? 6.699 10.946 12.464 1.00 69.27 151 SER A O 1
ATOM 697 N N . THR A 1 110 ? 4.997 10.071 11.227 1.00 60.91 152 THR A N 1
ATOM 698 C CA . THR A 1 110 ? 4.066 11.192 11.474 1.00 58.91 152 THR A CA 1
ATOM 699 C C . THR A 1 110 ? 3.615 11.214 12.957 1.00 59.46 152 THR A C 1
ATOM 700 O O . THR A 1 110 ? 3.584 12.283 13.553 1.00 60.55 152 THR A O 1
ATOM 704 N N . TYR A 1 111 ? 3.276 10.060 13.544 1.00 54.15 153 TYR A N 1
ATOM 705 C CA . TYR A 1 111 ? 2.808 9.974 14.936 1.00 54.43 153 TYR A CA 1
ATOM 706 C C . TYR A 1 111 ? 3.888 10.418 15.924 1.00 62.31 153 TYR A C 1
ATOM 707 O O . TYR A 1 111 ? 3.610 11.268 16.783 1.00 63.87 153 TYR A O 1
ATOM 716 N N . MET A 1 112 ? 5.116 9.875 15.785 1.00 58.42 154 MET A N 1
ATOM 717 C CA . MET A 1 112 ? 6.242 10.244 16.648 1.00 59.88 154 MET A CA 1
ATOM 718 C C . MET A 1 112 ? 6.580 11.744 16.514 1.00 66.07 154 MET A C 1
ATOM 719 O O . MET A 1 112 ? 6.904 12.379 17.528 1.00 68.19 154 MET A O 1
ATOM 724 N N . GLN A 1 113 ? 6.495 12.302 15.276 1.00 60.81 155 GLN A N 1
ATOM 725 C CA . GLN A 1 113 ? 6.761 13.720 14.997 1.00 61.16 155 GLN A CA 1
ATOM 726 C C . GLN A 1 113 ? 5.738 14.616 15.692 1.00 65.98 155 GLN A C 1
ATOM 727 O O . GLN A 1 113 ? 6.151 15.535 16.405 1.00 69.14 155 GLN A O 1
ATOM 733 N N . ILE A 1 114 ? 4.422 14.359 15.474 1.00 58.23 156 ILE A N 1
ATOM 734 C CA . ILE A 1 114 ? 3.356 15.196 15.988 1.00 57.11 156 ILE A CA 1
ATOM 735 C C . ILE A 1 114 ? 3.256 15.124 17.536 1.00 61.94 156 ILE A C 1
ATOM 736 O O . ILE A 1 114 ? 2.886 16.112 18.151 1.00 61.66 156 ILE A O 1
ATOM 741 N N . VAL A 1 115 ? 3.611 13.992 18.156 1.00 60.33 157 VAL A N 1
ATOM 742 C CA . VAL A 1 115 ? 3.581 13.840 19.617 1.00 60.78 157 VAL A CA 1
ATOM 743 C C . VAL A 1 115 ? 4.709 14.727 20.196 1.00 68.20 157 VAL A C 1
ATOM 744 O O . VAL A 1 115 ? 4.471 15.426 21.162 1.00 71.37 157 VAL A O 1
ATOM 748 N N . LYS A 1 116 ? 5.891 14.752 19.553 1.00 64.97 158 LYS A N 1
ATOM 749 C CA . LYS A 1 116 ? 7.055 15.579 19.917 1.00 67.09 158 LYS A CA 1
ATOM 750 C C . LYS A 1 116 ? 6.759 17.068 19.679 1.00 73.88 158 LYS A C 1
ATOM 751 O O . LYS A 1 116 ? 7.091 17.916 20.514 1.00 77.21 158 LYS A O 1
ATOM 757 N N . LEU A 1 117 ? 6.141 17.374 18.523 1.00 68.36 159 LEU A N 1
ATOM 758 C CA . LEU A 1 117 ? 5.810 18.715 18.056 1.00 68.22 159 LEU A CA 1
ATOM 759 C C . LEU A 1 117 ? 4.750 19.371 18.925 1.00 74.36 159 LEU A C 1
ATOM 760 O O . LEU A 1 117 ? 4.944 20.521 19.327 1.00 78.33 159 LEU A O 1
ATOM 765 N N . LEU A 1 118 ? 3.653 18.655 19.242 1.00 68.26 160 LEU A N 1
ATOM 766 C CA . LEU A 1 118 ? 2.585 19.200 20.081 1.00 69.05 160 LEU A CA 1
ATOM 767 C C . LEU A 1 118 ? 2.871 18.988 21.598 1.00 78.90 160 LEU A C 1
ATOM 768 O O . LEU A 1 118 ? 2.097 19.471 22.436 1.00 82.35 160 LEU A O 1
ATOM 773 N N . GLY A 1 119 ? 3.989 18.316 21.914 1.00 75.25 161 GLY A N 1
ATOM 774 C CA . GLY A 1 119 ? 4.430 18.006 23.272 1.00 77.77 161 GLY A CA 1
ATOM 775 C C . GLY A 1 119 ? 3.384 17.268 24.082 1.00 84.57 161 GLY A C 1
ATOM 776 O O . GLY A 1 119 ? 3.083 17.648 25.218 1.00 89.96 161 GLY A O 1
ATOM 777 N N . LEU A 1 120 ? 2.836 16.204 23.508 1.00 77.72 162 LEU A N 1
ATOM 778 C CA . LEU A 1 120 ? 1.735 15.439 24.082 1.00 76.47 162 LEU A CA 1
ATOM 779 C C . LEU A 1 120 ? 2.135 14.212 24.840 1.00 82.65 162 LEU A C 1
ATOM 780 O O . LEU A 1 120 ? 3.075 13.501 24.479 1.00 81.75 162 LEU A O 1
ATOM 785 N N . ASP A 1 121 ? 1.298 13.958 25.882 1.00 81.24 163 ASP A N 1
ATOM 786 C CA . ASP A 1 121 ? 1.430 12.847 26.788 1.00 81.33 163 ASP A CA 1
ATOM 787 C C . ASP A 1 121 ? 0.418 11.897 26.169 1.00 82.69 163 ASP A C 1
ATOM 788 O O . ASP A 1 121 ? -0.747 12.227 26.023 1.00 81.21 163 ASP A O 1
ATOM 793 N N . VAL A 1 122 ? 0.905 10.764 25.674 1.00 78.77 164 VAL A N 1
ATOM 794 C CA . VAL A 1 122 ? -0.035 9.821 25.088 1.00 76.29 164 VAL A CA 1
ATOM 795 C C . VAL A 1 122 ? -0.107 8.545 25.953 1.00 79.99 164 VAL A C 1
ATOM 796 O O . VAL A 1 122 ? 0.850 7.757 25.998 1.00 79.94 164 VAL A O 1
ATOM 800 N N . PRO A 1 123 ? -1.264 8.312 26.627 1.00 76.15 165 PRO A N 1
ATOM 801 C CA . PRO A 1 123 ? -1.410 7.106 27.442 1.00 76.86 165 PRO A CA 1
ATOM 802 C C . PRO A 1 123 ? -1.281 5.831 26.609 1.00 82.52 165 PRO A C 1
ATOM 803 O O . PRO A 1 123 ? -1.469 5.845 25.400 1.00 82.17 165 PRO A O 1
ATOM 807 N N . SER A 1 124 ? -0.926 4.735 27.260 1.00 74.12 166 SER A N 1
ATOM 808 C CA . SER A 1 124 ? -0.727 3.468 26.586 1.00 72.94 166 SER A CA 1
ATOM 809 C C . SER A 1 124 ? -2.067 2.881 26.097 1.00 75.95 166 SER A C 1
ATOM 810 O O . SER A 1 124 ? -3.132 3.354 26.527 1.00 76.28 166 SER A O 1
ATOM 813 N N . LEU A 1 125 ? -2.010 1.840 25.198 1.00 68.22 167 LEU A N 1
ATOM 814 C CA . LEU A 1 125 ? -3.222 1.135 24.766 1.00 65.49 167 LEU A CA 1
ATOM 815 C C . LEU A 1 125 ? -3.886 0.532 26.013 1.00 70.43 167 LEU A C 1
ATOM 816 O O . LEU A 1 125 ? -3.166 -0.058 26.808 1.00 71.24 167 LEU A O 1
ATOM 821 N N . CYS A 1 126 ? -5.204 0.702 26.235 1.00 66.56 168 CYS A N 1
ATOM 822 C CA . CYS A 1 126 ? -5.851 0.136 27.431 1.00 66.06 168 CYS A CA 1
ATOM 823 C C . CYS A 1 126 ? -6.163 -1.311 27.206 1.00 71.00 168 CYS A C 1
ATOM 824 O O . CYS A 1 126 ? -7.158 -1.621 26.545 1.00 72.15 168 CYS A O 1
ATOM 827 N N . LEU A 1 127 ? -5.358 -2.201 27.805 1.00 66.10 169 LEU A N 1
ATOM 828 C CA . LEU A 1 127 ? -5.481 -3.649 27.658 1.00 63.95 169 LEU A CA 1
ATOM 829 C C . LEU A 1 127 ? -6.857 -4.187 27.983 1.00 68.26 169 LEU A C 1
ATOM 830 O O . LEU A 1 127 ? -7.375 -4.945 27.170 1.00 68.77 169 LEU A O 1
ATOM 835 N N . ALA A 1 128 ? -7.470 -3.784 29.117 1.00 63.58 170 ALA A N 1
ATOM 836 C CA . ALA A 1 128 ? -8.805 -4.262 29.503 1.00 62.70 170 ALA A CA 1
ATOM 837 C C . ALA A 1 128 ? -9.875 -3.939 28.439 1.00 64.93 170 ALA A C 1
ATOM 838 O O . ALA A 1 128 ? -10.728 -4.775 28.152 1.00 63.20 170 ALA A O 1
ATOM 840 N N . GLU A 1 129 ? -9.793 -2.748 27.825 1.00 63.85 171 GLU A N 1
ATOM 841 C CA . GLU A 1 129 ? -10.737 -2.295 26.798 1.00 64.62 171 GLU A CA 1
ATOM 842 C C . GLU A 1 129 ? -10.444 -2.951 25.452 1.00 71.06 171 GLU A C 1
ATOM 843 O O . GLU A 1 129 ? -11.378 -3.194 24.683 1.00 74.38 171 GLU A O 1
ATOM 849 N N . LEU A 1 130 ? -9.163 -3.258 25.171 1.00 64.52 172 LEU A N 1
ATOM 850 C CA . LEU A 1 130 ? -8.776 -3.922 23.937 1.00 63.72 172 LEU A CA 1
ATOM 851 C C . LEU A 1 130 ? -9.231 -5.366 24.013 1.00 67.30 172 LEU A C 1
ATOM 852 O O . LEU A 1 130 ? -9.745 -5.867 23.031 1.00 68.77 172 LEU A O 1
ATOM 857 N N . VAL A 1 131 ? -9.135 -6.001 25.194 1.00 62.60 173 VAL A N 1
ATOM 858 C CA . VAL A 1 131 ? -9.588 -7.384 25.406 1.00 62.02 173 VAL A CA 1
ATOM 859 C C . VAL A 1 131 ? -11.088 -7.467 25.048 1.00 69.65 173 VAL A C 1
ATOM 860 O O . VAL A 1 131 ? -11.459 -8.310 24.237 1.00 70.84 173 VAL A O 1
ATOM 864 N N . LYS A 1 132 ? -11.921 -6.550 25.575 1.00 66.51 174 LYS A N 1
ATOM 865 C CA . LYS A 1 132 ? -13.356 -6.532 25.301 1.00 67.74 174 LYS A CA 1
ATOM 866 C C . LYS A 1 132 ? -13.674 -6.390 23.789 1.00 73.56 174 LYS A C 1
ATOM 867 O O . LYS A 1 132 ? -14.454 -7.184 23.259 1.00 74.29 174 LYS A O 1
ATOM 873 N N . THR A 1 133 ? -13.087 -5.390 23.115 1.00 69.68 175 THR A N 1
ATOM 874 C CA . THR A 1 133 ? -13.370 -5.100 21.707 1.00 70.72 175 THR A CA 1
ATOM 875 C C . THR A 1 133 ? -12.833 -6.214 20.771 1.00 73.56 175 THR A C 1
ATOM 876 O O . THR A 1 133 ? -13.553 -6.644 19.859 1.00 73.79 175 THR A O 1
ATOM 880 N N . TYR A 1 134 ? -11.577 -6.641 20.982 1.00 68.74 176 TYR A N 1
ATOM 881 C CA . TYR A 1 134 ? -10.935 -7.646 20.153 1.00 69.46 176 TYR A CA 1
ATOM 882 C C . TYR A 1 134 ? -11.592 -9.023 20.316 1.00 77.26 176 TYR A C 1
ATOM 883 O O . TYR A 1 134 ? -11.866 -9.669 19.320 1.00 78.31 176 TYR A O 1
ATOM 892 N N . CYS A 1 135 ? -11.849 -9.473 21.543 1.00 75.26 177 CYS A N 1
ATOM 893 C CA . CYS A 1 135 ? -12.475 -10.769 21.755 1.00 76.59 177 CYS A CA 1
ATOM 894 C C . CYS A 1 135 ? -13.931 -10.842 21.305 1.00 80.63 177 CYS A C 1
ATOM 895 O O . CYS A 1 135 ? -14.369 -11.919 20.927 1.00 82.18 177 CYS A O 1
ATOM 898 N N . SER A 1 136 ? -14.664 -9.728 21.294 1.00 77.43 178 SER A N 1
ATOM 899 C CA . SER A 1 136 ? -16.046 -9.703 20.815 1.00 79.74 178 SER A CA 1
ATOM 900 C C . SER A 1 136 ? -16.101 -9.935 19.297 1.00 83.38 178 SER A C 1
ATOM 901 O O . SER A 1 136 ? -17.135 -10.393 18.801 1.00 86.12 178 SER A O 1
ATOM 904 N N . SER A 1 137 ? -14.972 -9.677 18.576 1.00 76.32 179 SER A N 1
ATOM 905 C CA . SER A 1 137 ? -14.844 -9.917 17.134 1.00 76.67 179 SER A CA 1
ATOM 906 C C . SER A 1 137 ? -14.642 -11.440 16.801 1.00 83.12 179 SER A C 1
ATOM 907 O O . SER A 1 137 ? -14.823 -11.836 15.643 1.00 84.84 179 SER A O 1
ATOM 910 N N . PHE A 1 138 ? -14.280 -12.273 17.812 1.00 79.06 180 PHE A N 1
ATOM 911 C CA . PHE A 1 138 ? -14.114 -13.726 17.687 1.00 79.82 180 PHE A CA 1
ATOM 912 C C . PHE A 1 138 ? -15.501 -14.337 17.498 1.00 85.77 180 PHE A C 1
ATOM 913 O O . PHE A 1 138 ? -16.353 -14.193 18.358 1.00 85.57 180 PHE A O 1
ATOM 921 N N . LYS A 1 139 ? -15.757 -14.936 16.339 1.00 84.61 181 LYS A N 1
ATOM 922 C CA . LYS A 1 139 ? -17.071 -15.474 15.969 1.00 87.75 181 LYS A CA 1
ATOM 923 C C . LYS A 1 139 ? -17.281 -16.870 16.538 1.00 91.49 181 LYS A C 1
ATOM 924 O O . LYS A 1 139 ? -17.416 -17.827 15.773 1.00 94.26 181 LYS A O 1
ATOM 930 N N . LEU A 1 140 ? -17.340 -16.982 17.881 1.00 84.26 182 LEU A N 1
ATOM 931 C CA . LEU A 1 140 ? -17.482 -18.261 18.596 1.00 83.26 182 LEU A CA 1
ATOM 932 C C . LEU A 1 140 ? -18.673 -18.292 19.517 1.00 88.26 182 LEU A C 1
ATOM 933 O O . LEU A 1 140 ? -18.701 -19.117 20.430 1.00 88.00 182 LEU A O 1
ATOM 938 N N . PHE A 1 141 ? -19.636 -17.404 19.324 1.00 86.92 183 PHE A N 1
ATOM 939 C CA . PHE A 1 141 ? -20.759 -17.308 20.246 1.00 89.34 183 PHE A CA 1
ATOM 940 C C . PHE A 1 141 ? -22.072 -17.860 19.656 1.00 99.52 183 PHE A C 1
ATOM 941 O O . PHE A 1 141 ? -23.108 -17.844 20.324 1.00 100.78 183 PHE A O 1
ATOM 949 N N . GLN A 1 142 ? -22.012 -18.380 18.432 1.00 99.81 184 GLN A N 1
ATOM 950 C CA . GLN A 1 142 ? -23.131 -19.017 17.750 1.00 105.66 184 GLN A CA 1
ATOM 951 C C . GLN A 1 142 ? -22.571 -20.144 16.883 1.00 113.62 184 GLN A C 1
ATOM 952 O O . GLN A 1 142 ? -21.460 -20.024 16.362 1.00 111.24 184 GLN A O 1
ATOM 958 N N . ALA A 1 143 ? -23.315 -21.246 16.739 1.00 116.09 185 ALA A N 1
ATOM 959 C CA . ALA A 1 143 ? -22.862 -22.344 15.882 1.00 118.46 185 ALA A CA 1
ATOM 960 C C . ALA A 1 143 ? -23.037 -21.941 14.413 1.00 127.83 185 ALA A C 1
ATOM 961 O O . ALA A 1 143 ? -23.859 -21.073 14.095 1.00 128.96 185 ALA A O 1
ATOM 963 N N . SER A 1 144 ? -22.213 -22.520 13.538 1.00 127.03 186 SER A N 1
ATOM 964 C CA . SER A 1 144 ? -22.226 -22.284 12.095 1.00 130.53 186 SER A CA 1
ATOM 965 C C . SER A 1 144 ? -21.551 -23.477 11.402 1.00 139.39 186 SER A C 1
ATOM 966 O O . SER A 1 144 ? -20.926 -24.279 12.113 1.00 138.17 186 SER A O 1
ATOM 969 N N . PRO A 1 145 ? -21.604 -23.626 10.050 1.00 140.35 187 PRO A N 1
ATOM 970 C CA . PRO A 1 145 ? -20.909 -24.765 9.418 1.00 141.98 187 PRO A CA 1
ATOM 971 C C . PRO A 1 145 ? -19.429 -24.889 9.838 1.00 143.16 187 PRO A C 1
ATOM 972 O O . PRO A 1 145 ? -18.952 -26.014 10.035 1.00 143.58 187 PRO A O 1
ATOM 976 N N . SER A 1 146 ? -18.730 -23.734 10.035 1.00 135.44 188 SER A N 1
ATOM 977 C CA . SER A 1 146 ? -17.317 -23.675 10.423 1.00 130.67 188 SER A CA 1
ATOM 978 C C . SER A 1 146 ? -17.095 -23.619 11.953 1.00 129.62 188 SER A C 1
ATOM 979 O O . SER A 1 146 ? -15.955 -23.802 12.401 1.00 126.75 188 SER A O 1
ATOM 982 N N . VAL A 1 147 ? -18.162 -23.362 12.750 1.00 124.87 189 VAL A N 1
ATOM 983 C CA . VAL A 1 147 ? -18.073 -23.316 14.219 1.00 120.91 189 VAL A CA 1
ATOM 984 C C . VAL A 1 147 ? -18.991 -24.421 14.784 1.00 125.29 189 VAL A C 1
ATOM 985 O O . VAL A 1 147 ? -20.185 -24.177 15.009 1.00 126.57 189 VAL A O 1
ATOM 989 N N . PRO A 1 148 ? -18.454 -25.649 15.014 1.00 120.80 190 PRO A N 1
ATOM 990 C CA . PRO A 1 148 ? -19.298 -26.716 15.580 1.00 122.64 190 PRO A CA 1
ATOM 991 C C . PRO A 1 148 ? -19.730 -26.408 17.011 1.00 122.52 190 PRO A C 1
ATOM 992 O O . PRO A 1 148 ? -19.068 -25.641 17.704 1.00 118.51 190 PRO A O 1
ATOM 996 N N . ALA A 1 149 ? -20.848 -27.013 17.440 1.00 120.65 191 ALA A N 1
ATOM 997 C CA . ALA A 1 149 ? -21.474 -26.857 18.751 1.00 119.28 191 ALA A CA 1
ATOM 998 C C . ALA A 1 149 ? -20.474 -26.894 19.919 1.00 117.02 191 ALA A C 1
ATOM 999 O O . ALA A 1 149 ? -20.557 -26.040 20.797 1.00 114.74 191 ALA A O 1
ATOM 1001 N N . LYS A 1 150 ? -19.517 -27.842 19.916 1.00 110.91 192 LYS A N 1
ATOM 1002 C CA . LYS A 1 150 ? -18.546 -28.001 21.002 1.00 106.20 192 LYS A CA 1
ATOM 1003 C C . LYS A 1 150 ? -17.510 -26.872 21.041 1.00 103.70 192 LYS A C 1
ATOM 1004 O O . LYS A 1 150 ? -16.836 -26.712 22.052 1.00 101.44 192 LYS A O 1
ATOM 1010 N N . TYR A 1 151 ? -17.428 -26.056 19.987 1.00 97.63 193 TYR A N 1
ATOM 1011 C CA . TYR A 1 151 ? -16.481 -24.939 19.914 1.00 92.92 193 TYR A CA 1
ATOM 1012 C C . TYR A 1 151 ? -17.145 -23.597 20.289 1.00 90.18 193 TYR A C 1
ATOM 1013 O O . TYR A 1 151 ? -16.443 -22.611 20.500 1.00 84.32 193 TYR A O 1
ATOM 1022 N N . VAL A 1 152 ? -18.488 -23.586 20.413 1.00 87.83 194 VAL A N 1
ATOM 1023 C CA . VAL A 1 152 ? -19.293 -22.418 20.787 1.00 86.53 194 VAL A CA 1
ATOM 1024 C C . VAL A 1 152 ? -19.088 -22.147 22.275 1.00 87.53 194 VAL A C 1
ATOM 1025 O O . VAL A 1 152 ? -19.198 -23.080 23.085 1.00 87.60 194 VAL A O 1
ATOM 1029 N N . GLU A 1 153 ? -18.782 -20.880 22.634 1.00 80.55 195 GLU A N 1
ATOM 1030 C CA . GLU A 1 153 ? -18.546 -20.498 24.031 1.00 77.74 195 GLU A CA 1
ATOM 1031 C C . GLU A 1 153 ? -19.358 -19.270 24.429 1.00 83.95 195 GLU A C 1
ATOM 1032 O O . GLU A 1 153 ? -19.748 -18.490 23.559 1.00 85.52 195 GLU A O 1
ATOM 1038 N N . ASP A 1 154 ? -19.641 -19.114 25.745 1.00 80.79 196 ASP A N 1
ATOM 1039 C CA . ASP A 1 154 ? -20.351 -17.944 26.267 1.00 81.61 196 ASP A CA 1
ATOM 1040 C C . ASP A 1 154 ? -19.418 -16.744 26.190 1.00 82.51 196 ASP A C 1
ATOM 1041 O O . ASP A 1 154 ? -18.271 -16.850 26.628 1.00 79.86 196 ASP A O 1
ATOM 1046 N N . LYS A 1 155 ? -19.894 -15.620 25.601 1.00 78.69 197 LYS A N 1
ATOM 1047 C CA . LYS A 1 155 ? -19.117 -14.405 25.407 1.00 75.49 197 LYS A CA 1
ATOM 1048 C C . LYS A 1 155 ? -18.581 -13.864 26.723 1.00 79.04 197 LYS A C 1
ATOM 1049 O O . LYS A 1 155 ? -17.403 -13.545 26.769 1.00 77.04 197 LYS A O 1
ATOM 1055 N N . GLU A 1 156 ? -19.415 -13.770 27.789 1.00 76.98 198 GLU A N 1
ATOM 1056 C CA . GLU A 1 156 ? -18.981 -13.200 29.069 1.00 75.23 198 GLU A CA 1
ATOM 1057 C C . GLU A 1 156 ? -17.952 -14.068 29.769 1.00 78.65 198 GLU A C 1
ATOM 1058 O O . GLU A 1 156 ? -16.993 -13.512 30.311 1.00 77.05 198 GLU A O 1
ATOM 1064 N N . LYS A 1 157 ? -18.134 -15.424 29.749 1.00 75.62 199 LYS A N 1
ATOM 1065 C CA . LYS A 1 157 ? -17.215 -16.405 30.353 1.00 72.89 199 LYS A CA 1
ATOM 1066 C C . LYS A 1 157 ? -15.849 -16.314 29.689 1.00 77.09 199 LYS A C 1
ATOM 1067 O O . LYS A 1 157 ? -14.826 -16.348 30.368 1.00 74.29 199 LYS A O 1
ATOM 1073 N N . MET A 1 158 ? -15.876 -16.164 28.327 1.00 76.88 200 MET A N 1
ATOM 1074 C CA . MET A 1 158 ? -14.696 -16.021 27.525 1.00 76.12 200 MET A CA 1
ATOM 1075 C C . MET A 1 158 ? -13.890 -14.744 27.786 1.00 80.51 200 MET A C 1
ATOM 1076 O O . MET A 1 158 ? -12.687 -14.838 28.025 1.00 79.09 200 MET A O 1
ATOM 1081 N N . LEU A 1 159 ? -14.563 -13.585 27.813 1.00 77.79 201 LEU A N 1
ATOM 1082 C CA . LEU A 1 159 ? -13.951 -12.288 28.102 1.00 75.36 201 LEU A CA 1
ATOM 1083 C C . LEU A 1 159 ? -13.346 -12.269 29.495 1.00 74.68 201 LEU A C 1
ATOM 1084 O O . LEU A 1 159 ? -12.222 -11.802 29.642 1.00 73.35 201 LEU A O 1
ATOM 1089 N N . SER A 1 160 ? -14.077 -12.771 30.511 1.00 69.22 202 SER A N 1
ATOM 1090 C CA . SER A 1 160 ? -13.610 -12.768 31.896 1.00 67.33 202 SER A CA 1
ATOM 1091 C C . SER A 1 160 ? -12.350 -13.602 32.092 1.00 67.78 202 SER A C 1
ATOM 1092 O O . SER A 1 160 ? -11.441 -13.167 32.794 1.00 65.53 202 SER A O 1
ATOM 1095 N N . ARG A 1 161 ? -12.275 -14.779 31.470 1.00 64.76 203 ARG A N 1
ATOM 1096 C CA . ARG A 1 161 ? -11.099 -15.628 31.610 1.00 63.28 203 ARG A CA 1
ATOM 1097 C C . ARG A 1 161 ? -9.932 -15.092 30.814 1.00 68.55 203 ARG A C 1
ATOM 1098 O O . ARG A 1 161 ? -8.810 -15.108 31.322 1.00 67.32 203 ARG A O 1
ATOM 1106 N N . THR A 1 162 ? -10.193 -14.540 29.608 1.00 66.70 204 THR A N 1
ATOM 1107 C CA . THR A 1 162 ? -9.149 -13.940 28.787 1.00 65.31 204 THR A CA 1
ATOM 1108 C C . THR A 1 162 ? -8.498 -12.741 29.521 1.00 67.39 204 THR A C 1
ATOM 1109 O O . THR A 1 162 ? -7.276 -12.640 29.553 1.00 66.19 204 THR A O 1
ATOM 1113 N N . MET A 1 163 ? -9.289 -11.907 30.162 1.00 63.75 205 MET A N 1
ATOM 1114 C CA . MET A 1 163 ? -8.793 -10.777 30.931 1.00 62.78 205 MET A CA 1
ATOM 1115 C C . MET A 1 163 ? -7.904 -11.233 32.090 1.00 61.48 205 MET A C 1
ATOM 1116 O O . MET A 1 163 ? -6.875 -10.626 32.336 1.00 60.13 205 MET A O 1
ATOM 1121 N N . GLN A 1 164 ? -8.273 -12.322 32.754 1.00 56.57 206 GLN A N 1
ATOM 1122 C CA . GLN A 1 164 ? -7.482 -12.862 33.853 1.00 56.15 206 GLN A CA 1
ATOM 1123 C C . GLN A 1 164 ? -6.152 -13.398 33.336 1.00 59.64 206 GLN A C 1
ATOM 1124 O O . GLN A 1 164 ? -5.126 -13.225 33.982 1.00 60.63 206 GLN A O 1
ATOM 1130 N N . LEU A 1 165 ? -6.161 -14.015 32.162 1.00 54.34 207 LEU A N 1
ATOM 1131 C CA . LEU A 1 165 ? -4.944 -14.539 31.572 1.00 53.16 207 LEU A CA 1
ATOM 1132 C C . LEU A 1 165 ? -4.040 -13.375 31.033 1.00 60.60 207 LEU A C 1
ATOM 1133 O O . LEU A 1 165 ? -2.813 -13.507 31.022 1.00 60.12 207 LEU A O 1
ATOM 1138 N N . VAL A 1 166 ? -4.643 -12.238 30.611 1.00 58.72 208 VAL A N 1
ATOM 1139 C CA . VAL A 1 166 ? -3.902 -11.062 30.136 1.00 58.12 208 VAL A CA 1
ATOM 1140 C C . VAL A 1 166 ? -3.228 -10.410 31.351 1.00 62.11 208 VAL A C 1
ATOM 1141 O O . VAL A 1 166 ? -2.050 -10.053 31.276 1.00 62.37 208 VAL A O 1
ATOM 1145 N N . GLU A 1 167 ? -3.966 -10.360 32.485 1.00 57.60 209 GLU A N 1
ATOM 1146 C CA . GLU A 1 167 ? -3.403 -9.824 33.721 1.00 55.92 209 GLU A CA 1
ATOM 1147 C C . GLU A 1 167 ? -2.231 -10.686 34.213 1.00 58.08 209 GLU A C 1
ATOM 1148 O O . GLU A 1 167 ? -1.226 -10.157 34.677 1.00 56.97 209 GLU A O 1
ATOM 1154 N N . LEU A 1 168 ? -2.369 -12.008 34.116 1.00 54.81 210 LEU A N 1
ATOM 1155 C CA . LEU A 1 168 ? -1.298 -12.958 34.483 1.00 54.18 210 LEU A CA 1
ATOM 1156 C C . LEU A 1 168 ? -0.046 -12.727 33.625 1.00 62.66 210 LEU A C 1
ATOM 1157 O O . LEU A 1 168 ? 1.059 -12.617 34.168 1.00 64.72 210 LEU A O 1
ATOM 1162 N N . ALA A 1 169 ? -0.227 -12.653 32.294 1.00 59.72 211 ALA A N 1
ATOM 1163 C CA . ALA A 1 169 ? 0.846 -12.370 31.349 1.00 59.67 211 ALA A CA 1
ATOM 1164 C C . ALA A 1 169 ? 1.526 -11.031 31.692 1.00 63.48 211 ALA A C 1
ATOM 1165 O O . ALA A 1 169 ? 2.754 -10.942 31.637 1.00 63.76 211 ALA A O 1
ATOM 1167 N N . ASN A 1 170 ? 0.730 -10.023 32.110 1.00 58.41 212 ASN A N 1
ATOM 1168 C CA . ASN A 1 170 ? 1.235 -8.714 32.469 1.00 58.18 212 ASN A CA 1
ATOM 1169 C C . ASN A 1 170 ? 2.026 -8.797 33.761 1.00 63.07 212 ASN A C 1
ATOM 1170 O O . ASN A 1 170 ? 3.121 -8.278 33.797 1.00 64.53 212 ASN A O 1
ATOM 1175 N N . GLU A 1 171 ? 1.534 -9.507 34.779 1.00 60.14 213 GLU A N 1
ATOM 1176 C CA . GLU A 1 171 ? 2.228 -9.667 36.062 1.00 61.22 213 GLU A CA 1
ATOM 1177 C C . GLU A 1 171 ? 3.551 -10.451 35.934 1.00 67.72 213 GLU A C 1
ATOM 1178 O O . GLU A 1 171 ? 4.475 -10.202 36.724 1.00 71.07 213 GLU A O 1
ATOM 1184 N N . THR A 1 172 ? 3.632 -11.389 34.953 1.00 59.93 214 THR A N 1
ATOM 1185 C CA . THR A 1 172 ? 4.789 -12.266 34.736 1.00 58.04 214 THR A CA 1
ATOM 1186 C C . THR A 1 172 ? 5.690 -11.814 33.545 1.00 59.36 214 THR A C 1
ATOM 1187 O O . THR A 1 172 ? 6.448 -12.622 32.996 1.00 56.94 214 THR A O 1
ATOM 1191 N N . TRP A 1 173 ? 5.660 -10.490 33.232 1.00 55.65 215 TRP A N 1
ATOM 1192 C CA . TRP A 1 173 ? 6.502 -9.761 32.273 1.00 54.89 215 TRP A CA 1
ATOM 1193 C C . TRP A 1 173 ? 6.399 -10.204 30.815 1.00 58.59 215 TRP A C 1
ATOM 1194 O O . TRP A 1 173 ? 7.376 -10.013 30.079 1.00 58.15 215 TRP A O 1
ATOM 1205 N N . LEU A 1 174 ? 5.240 -10.727 30.379 1.00 52.64 216 LEU A N 1
ATOM 1206 C CA . LEU A 1 174 ? 5.094 -11.173 29.003 1.00 50.73 216 LEU A CA 1
ATOM 1207 C C . LEU A 1 174 ? 4.529 -10.071 28.111 1.00 54.28 216 LEU A C 1
ATOM 1208 O O . LEU A 1 174 ? 4.583 -10.200 26.876 1.00 55.51 216 LEU A O 1
ATOM 1213 N N . VAL A 1 175 ? 4.041 -8.978 28.702 1.00 49.28 217 VAL A N 1
ATOM 1214 C CA . VAL A 1 175 ? 3.395 -7.868 27.971 1.00 48.77 217 VAL A CA 1
ATOM 1215 C C . VAL A 1 175 ? 4.359 -6.722 27.653 1.00 52.92 217 VAL A C 1
ATOM 1216 O O . VAL A 1 175 ? 4.312 -6.180 26.531 1.00 54.99 217 VAL A O 1
ATOM 1220 N N . THR A 1 176 ? 5.197 -6.330 28.621 1.00 47.22 218 THR A N 1
ATOM 1221 C CA . THR A 1 176 ? 6.093 -5.184 28.497 1.00 46.55 218 THR A CA 1
ATOM 1222 C C . THR A 1 176 ? 7.024 -5.274 27.283 1.00 52.07 218 THR A C 1
ATOM 1223 O O . THR A 1 176 ? 7.783 -6.235 27.154 1.00 52.08 218 THR A O 1
ATOM 1227 N N . GLY A 1 177 ? 6.936 -4.264 26.397 1.00 50.22 219 GLY A N 1
ATOM 1228 C CA . GLY A 1 177 ? 7.754 -4.149 25.188 1.00 50.22 219 GLY A CA 1
ATOM 1229 C C . GLY A 1 177 ? 7.273 -4.942 23.995 1.00 52.97 219 GLY A C 1
ATOM 1230 O O . GLY A 1 177 ? 7.787 -4.770 22.894 1.00 55.69 219 GLY A O 1
ATOM 1231 N N . ARG A 1 178 ? 6.275 -5.793 24.188 1.00 46.51 220 ARG A N 1
ATOM 1232 C CA . ARG A 1 178 ? 5.700 -6.597 23.111 1.00 45.65 220 ARG A CA 1
ATOM 1233 C C . ARG A 1 178 ? 4.433 -5.954 22.580 1.00 51.14 220 ARG A C 1
ATOM 1234 O O . ARG A 1 178 ? 3.833 -5.137 23.291 1.00 51.99 220 ARG A O 1
ATOM 1242 N N A HIS A 1 179 ? 4.008 -6.350 21.389 0.50 45.84 221 HIS A N 1
ATOM 1243 N N B HIS A 1 179 ? 3.983 -6.302 21.340 0.50 49.59 221 HIS A N 1
ATOM 1244 C CA A HIS A 1 179 ? 2.759 -5.878 20.813 0.50 44.12 221 HIS A CA 1
ATOM 1245 C CA B HIS A 1 179 ? 2.695 -5.772 20.836 0.50 49.66 221 HIS A CA 1
ATOM 1246 C C A HIS A 1 179 ? 1.639 -6.440 21.698 0.50 51.57 221 HIS A C 1
ATOM 1247 C C B HIS A 1 179 ? 1.641 -6.412 21.711 0.50 53.97 221 HIS A C 1
ATOM 1248 O O A HIS A 1 179 ? 1.717 -7.619 22.078 0.50 52.26 221 HIS A O 1
ATOM 1249 O O B HIS A 1 179 ? 1.749 -7.597 22.061 0.50 54.57 221 HIS A O 1
ATOM 1262 N N . PRO A 1 180 ? 0.713 -5.616 22.213 1.00 50.06 222 PRO A N 1
ATOM 1263 C CA . PRO A 1 180 ? -0.282 -6.178 23.118 1.00 50.58 222 PRO A CA 1
ATOM 1264 C C . PRO A 1 180 ? -1.236 -7.147 22.428 1.00 57.29 222 PRO A C 1
ATOM 1265 O O . PRO A 1 180 ? -1.578 -8.124 23.051 1.00 58.05 222 PRO A O 1
ATOM 1269 N N . LEU A 1 181 ? -1.610 -6.932 21.126 1.00 55.55 223 LEU A N 1
ATOM 1270 C CA . LEU A 1 181 ? -2.586 -7.831 20.537 1.00 55.63 223 LEU A CA 1
ATOM 1271 C C . LEU A 1 181 ? -2.244 -9.353 20.519 1.00 64.44 223 LEU A C 1
ATOM 1272 O O . LEU A 1 181 ? -3.107 -10.117 20.917 1.00 66.64 223 LEU A O 1
ATOM 1277 N N . PRO A 1 182 ? -1.008 -9.800 20.144 1.00 60.76 224 PRO A N 1
ATOM 1278 C CA . PRO A 1 182 ? -0.724 -11.238 20.183 1.00 60.06 224 PRO A CA 1
ATOM 1279 C C . PRO A 1 182 ? -0.847 -11.868 21.582 1.00 62.48 224 PRO A C 1
ATOM 1280 O O . PRO A 1 182 ? -1.152 -13.044 21.692 1.00 63.39 224 PRO A O 1
ATOM 1284 N N . VAL A 1 183 ? -0.644 -11.095 22.642 1.00 58.02 225 VAL A N 1
ATOM 1285 C CA . VAL A 1 183 ? -0.814 -11.554 24.028 1.00 55.59 225 VAL A CA 1
ATOM 1286 C C . VAL A 1 183 ? -2.296 -11.869 24.253 1.00 60.37 225 VAL A C 1
ATOM 1287 O O . VAL A 1 183 ? -2.604 -12.905 24.844 1.00 61.58 225 VAL A O 1
ATOM 1291 N N . ILE A 1 184 ? -3.209 -10.979 23.781 1.00 54.03 226 ILE A N 1
ATOM 1292 C CA . ILE A 1 184 ? -4.655 -11.192 23.912 1.00 53.49 226 ILE A CA 1
ATOM 1293 C C . ILE A 1 184 ? -5.100 -12.393 23.066 1.00 57.95 226 ILE A C 1
ATOM 1294 O O . ILE A 1 184 ? -5.931 -13.149 23.557 1.00 58.97 226 ILE A O 1
ATOM 1299 N N . THR A 1 185 ? -4.540 -12.593 21.839 1.00 52.79 227 THR A N 1
ATOM 1300 C CA . THR A 1 185 ? -4.868 -13.739 20.986 1.00 54.06 227 THR A CA 1
ATOM 1301 C C . THR A 1 185 ? -4.519 -15.026 21.716 1.00 60.64 227 THR A C 1
ATOM 1302 O O . THR A 1 185 ? -5.331 -15.936 21.740 1.00 61.57 227 THR A O 1
ATOM 1306 N N . ALA A 1 186 ? -3.309 -15.113 22.317 1.00 58.28 228 ALA A N 1
ATOM 1307 C CA . ALA A 1 186 ? -2.859 -16.317 23.048 1.00 58.18 228 ALA A CA 1
ATOM 1308 C C . ALA A 1 186 ? -3.714 -16.545 24.282 1.00 62.13 228 ALA A C 1
ATOM 1309 O O . ALA A 1 186 ? -4.099 -17.670 24.551 1.00 63.08 228 ALA A O 1
ATOM 1311 N N . ALA A 1 187 ? -4.028 -15.478 25.020 1.00 57.33 229 ALA A N 1
ATOM 1312 C CA . ALA A 1 187 ? -4.859 -15.563 26.201 1.00 57.26 229 ALA A CA 1
ATOM 1313 C C . ALA A 1 187 ? -6.302 -15.964 25.865 1.00 62.87 229 ALA A C 1
ATOM 1314 O O . ALA A 1 187 ? -6.857 -16.768 26.593 1.00 63.81 229 ALA A O 1
ATOM 1316 N N . THR A 1 188 ? -6.904 -15.427 24.772 1.00 60.44 230 THR A N 1
ATOM 1317 C CA . THR A 1 188 ? -8.277 -15.751 24.360 1.00 61.84 230 THR A CA 1
ATOM 1318 C C . THR A 1 188 ? -8.365 -17.240 23.971 1.00 66.37 230 THR A C 1
ATOM 1319 O O . THR A 1 188 ? -9.330 -17.909 24.336 1.00 67.97 230 THR A O 1
ATOM 1323 N N . PHE A 1 189 ? -7.348 -17.763 23.286 1.00 61.48 231 PHE A N 1
ATOM 1324 C CA . PHE A 1 189 ? -7.294 -19.168 22.887 1.00 61.82 231 PHE A CA 1
ATOM 1325 C C . PHE A 1 189 ? -7.232 -20.062 24.107 1.00 66.08 231 PHE A C 1
ATOM 1326 O O . PHE A 1 189 ? -8.036 -20.988 24.199 1.00 70.24 231 PHE A O 1
ATOM 1334 N N . LEU A 1 190 ? -6.315 -19.771 25.058 1.00 58.62 232 LEU A N 1
ATOM 1335 C CA . LEU A 1 190 ? -6.169 -20.514 26.311 1.00 56.78 232 LEU A CA 1
ATOM 1336 C C . LEU A 1 190 ? -7.436 -20.437 27.158 1.00 61.89 232 LEU A C 1
ATOM 1337 O O . LEU A 1 190 ? -7.778 -21.443 27.780 1.00 64.54 232 LEU A O 1
ATOM 1342 N N . ALA A 1 191 ? -8.141 -19.278 27.171 1.00 56.23 233 ALA A N 1
ATOM 1343 C CA . ALA A 1 191 ? -9.395 -19.137 27.894 1.00 58.03 233 ALA A CA 1
ATOM 1344 C C . ALA A 1 191 ? -10.449 -20.048 27.300 1.00 68.83 233 ALA A C 1
ATOM 1345 O O . ALA A 1 191 ? -11.098 -20.795 28.030 1.00 71.68 233 ALA A O 1
ATOM 1347 N N . TRP A 1 192 ? -10.550 -20.053 25.963 1.00 66.21 234 TRP A N 1
ATOM 1348 C CA . TRP A 1 192 ? -11.489 -20.862 25.210 1.00 69.00 234 TRP A CA 1
ATOM 1349 C C . TRP A 1 192 ? -11.224 -22.355 25.430 1.00 74.18 234 TRP A C 1
ATOM 1350 O O . TRP A 1 192 ? -12.163 -23.078 25.782 1.00 77.41 234 TRP A O 1
ATOM 1361 N N . GLN A 1 193 ? -9.960 -22.818 25.306 1.00 67.27 235 GLN A N 1
ATOM 1362 C CA . GLN A 1 193 ? -9.623 -24.232 25.556 1.00 66.38 235 GLN A CA 1
ATOM 1363 C C . GLN A 1 193 ? -9.944 -24.680 26.973 1.00 71.96 235 GLN A C 1
ATOM 1364 O O . GLN A 1 193 ? -10.469 -25.769 27.176 1.00 74.43 235 GLN A O 1
ATOM 1370 N N . SER A 1 194 ? -9.583 -23.854 27.965 1.00 66.83 236 SER A N 1
ATOM 1371 C CA . SER A 1 194 ? -9.735 -24.183 29.380 1.00 66.61 236 SER A CA 1
ATOM 1372 C C . SER A 1 194 ? -11.191 -24.220 29.811 1.00 71.22 236 SER A C 1
ATOM 1373 O O . SER A 1 194 ? -11.492 -24.818 30.839 1.00 71.99 236 SER A O 1
ATOM 1376 N N . LEU A 1 195 ? -12.091 -23.608 29.027 1.00 67.63 237 LEU A N 1
ATOM 1377 C CA . LEU A 1 195 ? -13.497 -23.601 29.383 1.00 69.11 237 LEU A CA 1
ATOM 1378 C C . LEU A 1 195 ? -14.184 -24.937 29.004 1.00 77.79 237 LEU A C 1
ATOM 1379 O O . LEU A 1 195 ? -15.191 -25.274 29.629 1.00 79.60 237 LEU A O 1
ATOM 1384 N N . GLN A 1 196 ? -13.616 -25.721 28.060 1.00 76.26 238 GLN A N 1
ATOM 1385 C CA . GLN A 1 196 ? -14.094 -27.069 27.680 1.00 79.83 238 GLN A CA 1
ATOM 1386 C C . GLN A 1 196 ? -12.858 -27.895 27.259 1.00 85.30 238 GLN A C 1
ATOM 1387 O O . GLN A 1 196 ? -12.627 -28.101 26.067 1.00 85.50 238 GLN A O 1
ATOM 1393 N N . PRO A 1 197 ? -11.991 -28.300 28.220 1.00 82.21 239 PRO A N 1
ATOM 1394 C CA . PRO A 1 197 ? -10.720 -28.915 27.833 1.00 81.52 239 PRO A CA 1
ATOM 1395 C C . PRO A 1 197 ? -10.807 -30.240 27.120 1.00 89.31 239 PRO A C 1
ATOM 1396 O O . PRO A 1 197 ? -10.008 -30.441 26.213 1.00 88.21 239 PRO A O 1
ATOM 1400 N N . ALA A 1 198 ? -11.764 -31.107 27.475 1.00 90.33 240 ALA A N 1
ATOM 1401 C CA . ALA A 1 198 ? -11.891 -32.429 26.860 1.00 93.42 240 ALA A CA 1
ATOM 1402 C C . ALA A 1 198 ? -12.068 -32.370 25.344 1.00 100.61 240 ALA A C 1
ATOM 1403 O O . ALA A 1 198 ? -11.468 -33.182 24.631 1.00 102.15 240 ALA A O 1
ATOM 1405 N N . ASP A 1 199 ? -12.833 -31.385 24.850 1.00 96.95 241 ASP A N 1
ATOM 1406 C CA . ASP A 1 199 ? -13.156 -31.285 23.431 1.00 98.08 241 ASP A CA 1
ATOM 1407 C C . ASP A 1 199 ? -12.335 -30.247 22.672 1.00 99.10 241 ASP A C 1
ATOM 1408 O O . ASP A 1 199 ? -12.369 -30.245 21.439 1.00 99.88 241 ASP A O 1
ATOM 1413 N N . ARG A 1 200 ? -11.599 -29.376 23.376 1.00 92.30 242 ARG A N 1
ATOM 1414 C CA . ARG A 1 200 ? -10.859 -28.307 22.703 1.00 89.44 242 ARG A CA 1
ATOM 1415 C C . ARG A 1 200 ? -9.329 -28.413 22.791 1.00 91.61 242 ARG A C 1
ATOM 1416 O O . ARG A 1 200 ? -8.659 -27.572 22.206 1.00 89.09 242 ARG A O 1
ATOM 1424 N N . LEU A 1 201 ? -8.771 -29.421 23.478 1.00 89.23 243 LEU A N 1
ATOM 1425 C CA . LEU A 1 201 ? -7.320 -29.542 23.589 1.00 87.61 243 LEU A CA 1
ATOM 1426 C C . LEU A 1 201 ? -6.677 -29.970 22.255 1.00 94.36 243 LEU A C 1
ATOM 1427 O O . LEU A 1 201 ? -5.514 -29.667 22.035 1.00 92.19 243 LEU A O 1
ATOM 1432 N N . SER A 1 202 ? -7.434 -30.622 21.358 1.00 96.10 244 SER A N 1
ATOM 1433 C CA . SER A 1 202 ? -6.912 -31.057 20.059 1.00 98.46 244 SER A CA 1
ATOM 1434 C C . SER A 1 202 ? -6.720 -29.865 19.085 1.00 99.48 244 SER A C 1
ATOM 1435 O O . SER A 1 202 ? -5.821 -29.907 18.242 1.00 100.75 244 SER A O 1
ATOM 1438 N N . CYS A 1 203 ? -7.508 -28.786 19.268 1.00 91.04 245 CYS A N 1
ATOM 1439 C CA . CYS A 1 203 ? -7.495 -27.606 18.423 1.00 88.46 245 CYS A CA 1
ATOM 1440 C C . CYS A 1 203 ? -6.290 -26.717 18.716 1.00 86.73 245 CYS A C 1
ATOM 1441 O O . CYS A 1 203 ? -6.073 -26.281 19.846 1.00 85.30 245 CYS A O 1
ATOM 1444 N N . SER A 1 204 ? -5.501 -26.470 17.680 1.00 79.34 246 SER A N 1
ATOM 1445 C CA . SER A 1 204 ? -4.317 -25.628 17.736 1.00 74.93 246 SER A CA 1
ATOM 1446 C C . SER A 1 204 ? -4.700 -24.174 17.672 1.00 77.13 246 SER A C 1
ATOM 1447 O O . SER A 1 204 ? -5.810 -23.857 17.231 1.00 80.18 246 SER A O 1
ATOM 1450 N N . LEU A 1 205 ? -3.752 -23.273 18.021 1.00 67.87 247 LEU A N 1
ATOM 1451 C CA . LEU A 1 205 ? -3.929 -21.829 17.939 1.00 63.70 247 LEU A CA 1
ATOM 1452 C C . LEU A 1 205 ? -4.327 -21.422 16.502 1.00 71.55 247 LEU A C 1
ATOM 1453 O O . LEU A 1 205 ? -5.251 -20.627 16.343 1.00 73.08 247 LEU A O 1
ATOM 1458 N N . ALA A 1 206 ? -3.659 -21.987 15.468 1.00 68.08 248 ALA A N 1
ATOM 1459 C CA . ALA A 1 206 ? -3.948 -21.629 14.077 1.00 69.76 248 ALA A CA 1
ATOM 1460 C C . ALA A 1 206 ? -5.368 -21.992 13.679 1.00 79.66 248 ALA A C 1
ATOM 1461 O O . ALA A 1 206 ? -6.022 -21.178 13.026 1.00 81.78 248 ALA A O 1
ATOM 1463 N N . ARG A 1 207 ? -5.859 -23.182 14.090 1.00 78.90 249 ARG A N 1
ATOM 1464 C CA . ARG A 1 207 ? -7.209 -23.650 13.763 1.00 80.89 249 ARG A CA 1
ATOM 1465 C C . ARG A 1 207 ? -8.253 -22.795 14.482 1.00 82.34 249 ARG A C 1
ATOM 1466 O O . ARG A 1 207 ? -9.276 -22.448 13.892 1.00 82.68 249 ARG A O 1
ATOM 1474 N N . PHE A 1 208 ? -7.948 -22.395 15.711 1.00 76.27 250 PHE A N 1
ATOM 1475 C CA . PHE A 1 208 ? -8.828 -21.569 16.523 1.00 75.57 250 PHE A CA 1
ATOM 1476 C C . PHE A 1 208 ? -9.068 -20.191 15.888 1.00 81.96 250 PHE A C 1
ATOM 1477 O O . PHE A 1 208 ? -10.223 -19.771 15.772 1.00 85.43 250 PHE A O 1
ATOM 1485 N N . CYS A 1 209 ? -7.988 -19.480 15.498 1.00 74.35 251 CYS A N 1
ATOM 1486 C CA . CYS A 1 209 ? -8.113 -18.170 14.873 1.00 71.87 251 CYS A CA 1
ATOM 1487 C C . CYS A 1 209 ? -8.885 -18.275 13.553 1.00 79.63 251 CYS A C 1
ATOM 1488 O O . CYS A 1 209 ? -9.701 -17.400 13.280 1.00 81.02 251 CYS A O 1
ATOM 1491 N N . LYS A 1 210 ? -8.674 -19.369 12.768 1.00 77.95 252 LYS A N 1
ATOM 1492 C CA . LYS A 1 210 ? -9.334 -19.626 11.485 1.00 81.03 252 LYS A CA 1
ATOM 1493 C C . LYS A 1 210 ? -10.850 -19.756 11.661 1.00 88.83 252 LYS A C 1
ATOM 1494 O O . LYS A 1 210 ? -11.578 -19.176 10.859 1.00 91.72 252 LYS A O 1
ATOM 1500 N N . LEU A 1 211 ? -11.345 -20.492 12.673 1.00 85.15 253 LEU A N 1
ATOM 1501 C CA . LEU A 1 211 ? -12.807 -20.640 12.780 1.00 87.63 253 LEU A CA 1
ATOM 1502 C C . LEU A 1 211 ? -13.457 -19.407 13.407 1.00 89.37 253 LEU A C 1
ATOM 1503 O O . LEU A 1 211 ? -14.537 -19.002 12.961 1.00 91.14 253 LEU A O 1
ATOM 1508 N N . ALA A 1 212 ? -12.773 -18.741 14.313 1.00 82.22 254 ALA A N 1
ATOM 1509 C CA . ALA A 1 212 ? -13.215 -17.524 14.991 1.00 80.59 254 ALA A CA 1
ATOM 1510 C C . ALA A 1 212 ? -13.193 -16.324 14.023 1.00 84.13 254 ALA A C 1
ATOM 1511 O O . ALA A 1 212 ? -13.671 -15.251 14.360 1.00 83.09 254 ALA A O 1
ATOM 1513 N N . ASN A 1 213 ? -12.573 -16.534 12.859 1.00 82.32 255 ASN A N 1
ATOM 1514 C CA . ASN A 1 213 ? -12.376 -15.617 11.726 1.00 82.32 255 ASN A CA 1
ATOM 1515 C C . ASN A 1 213 ? -11.595 -14.384 12.139 1.00 87.07 255 ASN A C 1
ATOM 1516 O O . ASN A 1 213 ? -12.057 -13.249 11.979 1.00 87.76 255 ASN A O 1
ATOM 1521 N N . VAL A 1 214 ? -10.410 -14.616 12.712 1.00 83.06 256 VAL A N 1
ATOM 1522 C CA . VAL A 1 214 ? -9.491 -13.580 13.211 1.00 79.79 256 VAL A CA 1
ATOM 1523 C C . VAL A 1 214 ? -8.099 -13.929 12.714 1.00 84.02 256 VAL A C 1
ATOM 1524 O O . VAL A 1 214 ? -7.701 -15.079 12.823 1.00 86.48 256 VAL A O 1
ATOM 1528 N N . ASP A 1 215 ? -7.367 -12.983 12.142 1.00 78.60 257 ASP A N 1
ATOM 1529 C CA . ASP A 1 215 ? -6.029 -13.253 11.634 1.00 77.35 257 ASP A CA 1
ATOM 1530 C C . ASP A 1 215 ? -5.117 -13.645 12.784 1.00 76.67 257 ASP A C 1
ATOM 1531 O O . ASP A 1 215 ? -5.264 -13.146 13.897 1.00 74.38 257 ASP A O 1
ATOM 1536 N N . LEU A 1 216 ? -4.213 -14.575 12.529 1.00 73.72 258 LEU A N 1
ATOM 1537 C CA . LEU A 1 216 ? -3.293 -15.041 13.553 1.00 71.74 258 LEU A CA 1
ATOM 1538 C C . LEU A 1 216 ? -2.025 -14.188 13.555 1.00 72.77 258 LEU A C 1
ATOM 1539 O O . LEU A 1 216 ? -1.238 -14.286 12.610 1.00 73.51 258 LEU A O 1
ATOM 1544 N N . PRO A 1 217 ? -1.793 -13.359 14.605 1.00 67.24 259 PRO A N 1
ATOM 1545 C CA . PRO A 1 217 ? -0.543 -12.569 14.657 1.00 65.83 259 PRO A CA 1
ATOM 1546 C C . PRO A 1 217 ? 0.638 -13.522 14.836 1.00 72.63 259 PRO A C 1
ATOM 1547 O O . PRO A 1 217 ? 0.517 -14.436 15.654 1.00 73.79 259 PRO A O 1
ATOM 1551 N N . TYR A 1 218 ? 1.795 -13.308 14.131 1.00 69.02 260 TYR A N 1
ATOM 1552 C CA . TYR A 1 218 ? 2.867 -14.286 14.304 1.00 69.04 260 TYR A CA 1
ATOM 1553 C C . TYR A 1 218 ? 3.400 -14.439 15.736 1.00 70.27 260 TYR A C 1
ATOM 1554 O O . TYR A 1 218 ? 3.721 -15.550 16.152 1.00 69.73 260 TYR A O 1
ATOM 1563 N N . PRO A 1 219 ? 3.523 -13.339 16.487 1.00 64.07 261 PRO A N 1
ATOM 1564 C CA . PRO A 1 219 ? 4.059 -13.548 17.843 1.00 63.58 261 PRO A CA 1
ATOM 1565 C C . PRO A 1 219 ? 3.097 -14.252 18.813 1.00 69.59 261 PRO A C 1
ATOM 1566 O O . PRO A 1 219 ? 3.536 -14.595 19.906 1.00 70.70 261 PRO A O 1
ATOM 1570 N N . ALA A 1 220 ? 1.812 -14.468 18.450 1.00 65.19 262 ALA A N 1
ATOM 1571 C CA . ALA A 1 220 ? 0.838 -15.092 19.348 1.00 63.95 262 ALA A CA 1
ATOM 1572 C C . ALA A 1 220 ? 1.246 -16.510 19.780 1.00 68.03 262 ALA A C 1
ATOM 1573 O O . ALA A 1 220 ? 1.013 -16.858 20.936 1.00 69.24 262 ALA A O 1
ATOM 1575 N N . SER A 1 221 ? 1.906 -17.284 18.900 1.00 63.95 263 SER A N 1
ATOM 1576 C CA . SER A 1 221 ? 2.400 -18.637 19.199 1.00 63.83 263 SER A CA 1
ATOM 1577 C C . SER A 1 221 ? 3.496 -18.582 20.259 1.00 65.96 263 SER A C 1
ATOM 1578 O O . SER A 1 221 ? 3.552 -19.471 21.099 1.00 66.91 263 SER A O 1
ATOM 1581 N N . SER A 1 222 ? 4.349 -17.537 20.246 1.00 59.04 264 SER A N 1
ATOM 1582 C CA . SER A 1 222 ? 5.411 -17.399 21.232 1.00 57.03 264 SER A CA 1
ATOM 1583 C C . SER A 1 222 ? 4.838 -17.036 22.565 1.00 57.52 264 SER A C 1
ATOM 1584 O O . SER A 1 222 ? 5.326 -17.549 23.571 1.00 55.00 264 SER A O 1
ATOM 1587 N N . ARG A 1 223 ? 3.802 -16.144 22.588 1.00 54.88 265 ARG A N 1
ATOM 1588 C CA . ARG A 1 223 ? 3.095 -15.661 23.794 1.00 52.36 265 ARG A CA 1
ATOM 1589 C C . ARG A 1 223 ? 2.400 -16.798 24.441 1.00 59.33 265 ARG A C 1
ATOM 1590 O O . ARG A 1 223 ? 2.430 -16.901 25.668 1.00 60.43 265 ARG A O 1
ATOM 1598 N N . LEU A 1 224 ? 1.805 -17.700 23.619 1.00 56.78 266 LEU A N 1
ATOM 1599 C CA . LEU A 1 224 ? 1.120 -18.918 24.095 1.00 56.05 266 LEU A CA 1
ATOM 1600 C C . LEU A 1 224 ? 2.073 -19.797 24.892 1.00 61.20 266 LEU A C 1
ATOM 1601 O O . LEU A 1 224 ? 1.760 -20.141 26.022 1.00 60.31 266 LEU A O 1
ATOM 1606 N N . GLN A 1 225 ? 3.237 -20.131 24.301 1.00 60.06 267 GLN A N 1
ATOM 1607 C CA . GLN A 1 225 ? 4.252 -20.977 24.909 1.00 61.65 267 GLN A CA 1
ATOM 1608 C C . GLN A 1 225 ? 4.805 -20.356 26.198 1.00 66.16 267 GLN A C 1
ATOM 1609 O O . GLN A 1 225 ? 4.987 -21.090 27.165 1.00 70.02 267 GLN A O 1
ATOM 1615 N N . GLU A 1 226 ? 4.987 -19.032 26.245 1.00 59.35 268 GLU A N 1
ATOM 1616 C CA . GLU A 1 226 ? 5.463 -18.320 27.430 1.00 59.25 268 GLU A CA 1
ATOM 1617 C C . GLU A 1 226 ? 4.418 -18.389 28.561 1.00 66.29 268 GLU A C 1
ATOM 1618 O O . GLU A 1 226 ? 4.783 -18.606 29.716 1.00 67.84 268 GLU A O 1
ATOM 1624 N N . LEU A 1 227 ? 3.123 -18.231 28.214 1.00 62.72 269 LEU A N 1
ATOM 1625 C CA . LEU A 1 227 ? 1.981 -18.259 29.134 1.00 61.88 269 LEU A CA 1
ATOM 1626 C C . LEU A 1 227 ? 1.781 -19.663 29.683 1.00 65.49 269 LEU A C 1
ATOM 1627 O O . LEU A 1 227 ? 1.503 -19.811 30.870 1.00 67.89 269 LEU A O 1
ATOM 1632 N N . LEU A 1 228 ? 1.989 -20.704 28.855 1.00 59.34 270 LEU A N 1
ATOM 1633 C CA . LEU A 1 228 ? 1.885 -22.091 29.303 1.00 57.87 270 LEU A CA 1
ATOM 1634 C C . LEU A 1 228 ? 3.018 -22.432 30.255 1.00 65.10 270 LEU A C 1
ATOM 1635 O O . LEU A 1 228 ? 2.762 -23.091 31.255 1.00 67.54 270 LEU A O 1
ATOM 1640 N N . ALA A 1 229 ? 4.243 -21.934 29.994 1.00 62.23 271 ALA A N 1
ATOM 1641 C CA . ALA A 1 229 ? 5.415 -22.133 30.854 1.00 63.68 271 ALA A CA 1
ATOM 1642 C C . ALA A 1 229 ? 5.214 -21.492 32.242 1.00 68.24 271 ALA A C 1
ATOM 1643 O O . ALA A 1 229 ? 5.593 -22.096 33.246 1.00 70.57 271 ALA A O 1
ATOM 1645 N N . VAL A 1 230 ? 4.606 -20.276 32.279 1.00 61.91 272 VAL A N 1
ATOM 1646 C CA . VAL A 1 230 ? 4.271 -19.521 33.496 1.00 60.54 272 VAL A CA 1
ATOM 1647 C C . VAL A 1 230 ? 3.233 -20.364 34.320 1.00 67.63 272 VAL A C 1
ATOM 1648 O O . VAL A 1 230 ? 3.444 -20.596 35.519 1.00 68.30 272 VAL A O 1
ATOM 1652 N N . LEU A 1 231 ? 2.145 -20.858 33.652 1.00 63.75 273 LEU A N 1
ATOM 1653 C CA . LEU A 1 231 ? 1.081 -21.652 34.285 1.00 63.01 273 LEU A CA 1
ATOM 1654 C C . LEU A 1 231 ? 1.615 -22.967 34.848 1.00 68.86 273 LEU A C 1
ATOM 1655 O O . LEU A 1 231 ? 1.116 -23.450 35.868 1.00 67.86 273 LEU A O 1
ATOM 1660 N N . LEU A 1 232 ? 2.642 -23.531 34.196 1.00 67.71 274 LEU A N 1
ATOM 1661 C CA . LEU A 1 232 ? 3.293 -24.758 34.655 1.00 69.02 274 LEU A CA 1
ATOM 1662 C C . LEU A 1 232 ? 4.105 -24.504 35.916 1.00 73.72 274 LEU A C 1
ATOM 1663 O O . LEU A 1 232 ? 4.095 -25.361 36.792 1.00 75.13 274 LEU A O 1
ATOM 1668 N N . ARG A 1 233 ? 4.777 -23.330 36.038 1.00 69.69 275 ARG A N 1
ATOM 1669 C CA . ARG A 1 233 ? 5.552 -22.998 37.237 1.00 70.35 275 ARG A CA 1
ATOM 1670 C C . ARG A 1 233 ? 4.602 -22.804 38.414 1.00 72.50 275 ARG A C 1
ATOM 1671 O O . ARG A 1 233 ? 4.891 -23.243 39.541 1.00 73.91 275 ARG A O 1
ATOM 1679 N N . MET A 1 234 ? 3.446 -22.166 38.132 1.00 64.84 276 MET A N 1
ATOM 1680 C CA . MET A 1 234 ? 2.393 -21.929 39.106 1.00 62.90 276 MET A CA 1
ATOM 1681 C C . MET A 1 234 ? 1.853 -23.248 39.629 1.00 65.30 276 MET A C 1
ATOM 1682 O O . MET A 1 234 ? 1.730 -23.394 40.836 1.00 68.04 276 MET A O 1
ATOM 1687 N N . ALA A 1 235 ? 1.573 -24.229 38.728 1.00 59.26 277 ALA A N 1
ATOM 1688 C CA . ALA A 1 235 ? 1.042 -25.557 39.051 1.00 57.71 277 ALA A CA 1
ATOM 1689 C C . ALA A 1 235 ? 1.934 -26.307 40.003 1.00 66.66 277 ALA A C 1
ATOM 1690 O O . ALA A 1 235 ? 1.423 -27.044 40.853 1.00 70.63 277 ALA A O 1
ATOM 1692 N N . GLU A 1 236 ? 3.258 -26.070 39.939 1.00 63.75 278 GLU A N 1
ATOM 1693 C CA . GLU A 1 236 ? 4.227 -26.667 40.876 1.00 65.49 278 GLU A CA 1
ATOM 1694 C C . GLU A 1 236 ? 4.011 -26.169 42.351 1.00 70.44 278 GLU A C 1
ATOM 1695 O O . GLU A 1 236 ? 4.520 -26.797 43.276 1.00 70.68 278 GLU A O 1
ATOM 1701 N N . GLN A 1 237 ? 3.268 -25.046 42.552 1.00 66.97 279 GLN A N 1
ATOM 1702 C CA . GLN A 1 237 ? 3.006 -24.433 43.860 1.00 67.35 279 GLN A CA 1
ATOM 1703 C C . GLN A 1 237 ? 1.760 -24.986 44.549 1.00 73.83 279 GLN A C 1
ATOM 1704 O O . GLN A 1 237 ? 1.518 -24.671 45.733 1.00 72.96 279 GLN A O 1
ATOM 1710 N N . LEU A 1 238 ? 0.967 -25.792 43.813 1.00 71.72 280 LEU A N 1
ATOM 1711 C CA . LEU A 1 238 ? -0.204 -26.498 44.345 1.00 72.57 280 LEU A CA 1
ATOM 1712 C C . LEU A 1 238 ? 0.176 -27.970 44.477 1.00 79.96 280 LEU A C 1
ATOM 1713 O O . LEU A 1 238 ? 0.483 -28.607 43.467 1.00 81.57 280 LEU A O 1
ATOM 1718 N N . ALA A 1 239 ? 0.217 -28.497 45.708 1.00 77.64 281 ALA A N 1
ATOM 1719 C CA . ALA A 1 239 ? 0.649 -29.867 45.972 1.00 79.04 281 ALA A CA 1
ATOM 1720 C C . ALA A 1 239 ? -0.124 -30.917 45.144 1.00 83.62 281 ALA A C 1
ATOM 1721 O O . ALA A 1 239 ? 0.489 -31.859 44.638 1.00 84.67 281 ALA A O 1
ATOM 1723 N N . TRP A 1 240 ? -1.443 -30.721 44.971 1.00 79.06 282 TRP A N 1
ATOM 1724 C CA . TRP A 1 240 ? -2.313 -31.646 44.250 1.00 79.69 282 TRP A CA 1
ATOM 1725 C C . TRP A 1 240 ? -2.163 -31.564 42.721 1.00 79.86 282 TRP A C 1
ATOM 1726 O O . TRP A 1 240 ? -2.633 -32.448 42.005 1.00 81.08 282 TRP A O 1
ATOM 1737 N N . LEU A 1 241 ? -1.474 -30.547 42.225 1.00 72.88 283 LEU A N 1
ATOM 1738 C CA . LEU A 1 241 ? -1.181 -30.406 40.798 1.00 71.35 283 LEU A CA 1
ATOM 1739 C C . LEU A 1 241 ? 0.263 -30.813 40.510 1.00 77.88 283 LEU A C 1
ATOM 1740 O O . LEU A 1 241 ? 0.545 -31.348 39.445 1.00 78.19 283 LEU A O 1
ATOM 1745 N N . ARG A 1 242 ? 1.171 -30.567 41.473 1.00 75.66 284 ARG A N 1
ATOM 1746 C CA . ARG A 1 242 ? 2.596 -30.898 41.409 1.00 76.31 284 ARG A CA 1
ATOM 1747 C C . ARG A 1 242 ? 2.794 -32.418 41.237 1.00 82.30 284 ARG A C 1
ATOM 1748 O O . ARG A 1 242 ? 3.690 -32.854 40.503 1.00 84.59 284 ARG A O 1
ATOM 1756 N N . VAL A 1 243 ? 1.917 -33.207 41.872 1.00 77.43 285 VAL A N 1
ATOM 1757 C CA . VAL A 1 243 ? 1.938 -34.669 41.862 1.00 77.67 285 VAL A CA 1
ATOM 1758 C C . VAL A 1 243 ? 1.464 -35.276 40.500 1.00 81.96 285 VAL A C 1
ATOM 1759 O O . VAL A 1 243 ? 1.750 -36.443 40.229 1.00 84.98 285 VAL A O 1
ATOM 1763 N N . LEU A 1 244 ? 0.782 -34.484 39.653 1.00 74.77 286 LEU A N 1
ATOM 1764 C CA . LEU A 1 244 ? 0.263 -34.920 38.349 1.00 73.05 286 LEU A CA 1
ATOM 1765 C C . LEU A 1 244 ? 1.318 -34.828 37.226 1.00 75.73 286 LEU A C 1
ATOM 1766 O O . LEU A 1 244 ? 1.066 -35.276 36.098 1.00 73.36 286 LEU A O 1
ATOM 1771 N N . ARG A 1 245 ? 2.496 -34.246 37.541 1.00 74.76 287 ARG A N 1
ATOM 1772 C CA . ARG A 1 245 ? 3.635 -34.019 36.637 1.00 75.90 287 ARG A CA 1
ATOM 1773 C C . ARG A 1 245 ? 3.134 -33.421 35.310 1.00 81.02 287 ARG A C 1
ATOM 1774 O O . ARG A 1 245 ? 3.329 -33.996 34.242 1.00 83.01 287 ARG A O 1
ATOM 1782 N N . LEU A 1 246 ? 2.472 -32.274 35.390 1.00 75.87 288 LEU A N 1
ATOM 1783 C CA . LEU A 1 246 ? 1.849 -31.631 34.237 1.00 74.58 288 LEU A CA 1
ATOM 1784 C C . LEU A 1 246 ? 2.835 -31.136 33.193 1.00 79.55 288 LEU A C 1
ATOM 1785 O O . LEU A 1 246 ? 4.000 -30.880 33.499 1.00 79.06 288 LEU A O 1
ATOM 1790 N N . ASP A 1 247 ? 2.344 -31.034 31.945 1.00 77.14 289 ASP A N 1
ATOM 1791 C CA . ASP A 1 247 ? 3.068 -30.516 30.783 1.00 76.17 289 ASP A CA 1
ATOM 1792 C C . ASP A 1 247 ? 2.182 -29.451 30.137 1.00 78.79 289 ASP A C 1
ATOM 1793 O O . ASP A 1 247 ? 1.074 -29.246 30.617 1.00 80.59 289 ASP A O 1
ATOM 1798 N N . LYS A 1 248 ? 2.634 -28.796 29.057 1.00 71.96 290 LYS A N 1
ATOM 1799 C CA . LYS A 1 248 ? 1.916 -27.729 28.340 1.00 68.39 290 LYS A CA 1
ATOM 1800 C C . LYS A 1 248 ? 0.522 -28.160 27.804 1.00 72.36 290 LYS A C 1
ATOM 1801 O O . LYS A 1 248 ? -0.283 -27.298 27.460 1.00 70.89 290 LYS A O 1
ATOM 1807 N N . ARG A 1 249 ? 0.241 -29.476 27.730 1.00 70.73 291 ARG A N 1
ATOM 1808 C CA . ARG A 1 249 ? -1.042 -30.000 27.243 1.00 70.85 291 ARG A CA 1
ATOM 1809 C C . ARG A 1 249 ? -1.946 -30.329 28.414 1.00 74.51 291 ARG A C 1
ATOM 1810 O O . ARG A 1 249 ? -3.102 -29.913 28.416 1.00 75.05 291 ARG A O 1
ATOM 1818 N N . SER A 1 250 ? -1.416 -31.054 29.421 1.00 69.15 292 SER A N 1
ATOM 1819 C CA . SER A 1 250 ? -2.201 -31.469 30.576 1.00 68.95 292 SER A CA 1
ATOM 1820 C C . SER A 1 250 ? -2.518 -30.312 31.553 1.00 70.64 292 SER A C 1
ATOM 1821 O O . SER A 1 250 ? -3.457 -30.449 32.347 1.00 71.99 292 SER A O 1
ATOM 1824 N N . VAL A 1 251 ? -1.778 -29.181 31.478 1.00 62.60 293 VAL A N 1
ATOM 1825 C CA . VAL A 1 251 ? -1.980 -28.016 32.350 1.00 59.51 293 VAL A CA 1
ATOM 1826 C C . VAL A 1 251 ? -3.250 -27.250 31.986 1.00 65.38 293 VAL A C 1
ATOM 1827 O O . VAL A 1 251 ? -3.807 -26.581 32.856 1.00 65.66 293 VAL A O 1
ATOM 1831 N N . VAL A 1 252 ? -3.711 -27.362 30.738 1.00 64.95 294 VAL A N 1
ATOM 1832 C CA . VAL A 1 252 ? -4.861 -26.630 30.204 1.00 66.50 294 VAL A CA 1
ATOM 1833 C C . VAL A 1 252 ? -6.151 -26.886 31.006 1.00 75.39 294 VAL A C 1
ATOM 1834 O O . VAL A 1 252 ? -6.832 -25.917 31.332 1.00 77.06 294 VAL A O 1
ATOM 1838 N N . LYS A 1 253 ? -6.457 -28.125 31.378 1.00 73.87 295 LYS A N 1
ATOM 1839 C CA . LYS A 1 253 ? -7.673 -28.399 32.163 1.00 75.46 295 LYS A CA 1
ATOM 1840 C C . LYS A 1 253 ? -7.634 -27.834 33.606 1.00 79.05 295 LYS A C 1
ATOM 1841 O O . LYS A 1 253 ? -8.662 -27.880 34.294 1.00 81.52 295 LYS A O 1
ATOM 1847 N N . HIS A 1 254 ? -6.472 -27.310 34.060 1.00 71.23 296 HIS A N 1
ATOM 1848 C CA . HIS A 1 254 ? -6.310 -26.790 35.422 1.00 68.27 296 HIS A CA 1
ATOM 1849 C C . HIS A 1 254 ? -6.173 -25.291 35.431 1.00 69.76 296 HIS A C 1
ATOM 1850 O O . HIS A 1 254 ? -5.967 -24.702 36.490 1.00 70.61 296 HIS A O 1
ATOM 1857 N N . ILE A 1 255 ? -6.305 -24.664 34.275 1.00 64.29 297 ILE A N 1
ATOM 1858 C CA . ILE A 1 255 ? -6.168 -23.211 34.145 1.00 62.93 297 ILE A CA 1
ATOM 1859 C C . ILE A 1 255 ? -7.193 -22.493 35.037 1.00 67.15 297 ILE A C 1
ATOM 1860 O O . ILE A 1 255 ? -6.813 -21.568 35.739 1.00 67.49 297 ILE A O 1
ATOM 1865 N N . GLY A 1 256 ? -8.437 -22.966 35.047 1.00 64.36 298 GLY A N 1
ATOM 1866 C CA . GLY A 1 256 ? -9.488 -22.414 35.894 1.00 64.29 298 GLY A CA 1
ATOM 1867 C C . GLY A 1 256 ? -9.074 -22.373 37.350 1.00 66.79 298 GLY A C 1
ATOM 1868 O O . GLY A 1 256 ? -9.182 -21.330 37.990 1.00 67.16 298 GLY A O 1
ATOM 1869 N N . ASP A 1 257 ? -8.523 -23.488 37.842 1.00 63.27 299 ASP A N 1
ATOM 1870 C CA . ASP A 1 257 ? -8.022 -23.663 39.200 1.00 63.79 299 ASP A CA 1
ATOM 1871 C C . ASP A 1 257 ? -6.848 -22.733 39.492 1.00 66.44 299 ASP A C 1
ATOM 1872 O O . ASP A 1 257 ? -6.795 -22.157 40.590 1.00 66.12 299 ASP A O 1
ATOM 1877 N N . LEU A 1 258 ? -5.901 -22.602 38.520 1.00 60.96 300 LEU A N 1
ATOM 1878 C CA . LEU A 1 258 ? -4.698 -21.773 38.647 1.00 59.08 300 LEU A CA 1
ATOM 1879 C C . LEU A 1 258 ? -5.043 -20.287 38.721 1.00 65.63 300 LEU A C 1
ATOM 1880 O O . LEU A 1 258 ? -4.434 -19.555 39.510 1.00 68.61 300 LEU A O 1
ATOM 1885 N N . LEU A 1 259 ? -6.025 -19.846 37.920 1.00 60.20 301 LEU A N 1
ATOM 1886 C CA . LEU A 1 259 ? -6.426 -18.441 37.868 1.00 58.64 301 LEU A CA 1
ATOM 1887 C C . LEU A 1 259 ? -7.194 -18.037 39.124 1.00 67.20 301 LEU A C 1
ATOM 1888 O O . LEU A 1 259 ? -7.127 -16.877 39.538 1.00 69.28 301 LEU A O 1
ATOM 1893 N N . GLN A 1 260 ? -7.868 -18.999 39.759 1.00 65.17 302 GLN A N 1
ATOM 1894 C CA . GLN A 1 260 ? -8.620 -18.782 40.985 1.00 66.92 302 GLN A CA 1
ATOM 1895 C C . GLN A 1 260 ? -7.677 -18.266 42.091 1.00 72.67 302 GLN A C 1
ATOM 1896 O O . GLN A 1 260 ? -8.104 -17.493 42.942 1.00 73.92 302 GLN A O 1
ATOM 1902 N N . HIS A 1 261 ? -6.383 -18.639 42.022 1.00 69.37 303 HIS A N 1
ATOM 1903 C CA . HIS A 1 261 ? -5.357 -18.245 42.985 1.00 70.10 303 HIS A CA 1
ATOM 1904 C C . HIS A 1 261 ? -4.110 -17.676 42.275 1.00 73.18 303 HIS A C 1
ATOM 1905 O O . HIS A 1 261 ? -2.990 -17.907 42.733 1.00 72.09 303 HIS A O 1
ATOM 1912 N N . ARG A 1 262 ? -4.317 -16.927 41.161 1.00 69.33 304 ARG A N 1
ATOM 1913 C CA . ARG A 1 262 ? -3.230 -16.376 40.348 1.00 67.54 304 ARG A CA 1
ATOM 1914 C C . ARG A 1 262 ? -2.283 -15.462 41.122 1.00 71.72 304 ARG A C 1
ATOM 1915 O O . ARG A 1 262 ? -1.080 -15.710 41.056 1.00 71.33 304 ARG A O 1
ATOM 1923 N N . GLN A 1 263 ? -2.793 -14.454 41.876 1.00 69.10 305 GLN A N 1
ATOM 1924 C CA . GLN A 1 263 ? -1.950 -13.505 42.631 1.00 69.87 305 GLN A CA 1
ATOM 1925 C C . GLN A 1 263 ? -0.995 -14.241 43.558 1.00 74.06 305 GLN A C 1
ATOM 1926 O O . GLN A 1 263 ? 0.224 -14.065 43.472 1.00 73.34 305 GLN A O 1
ATOM 1932 N N . SER A 1 264 ? -1.574 -15.144 44.364 1.00 71.85 306 SER A N 1
ATOM 1933 C CA . SER A 1 264 ? -0.926 -15.974 45.370 1.00 72.27 306 SER A CA 1
ATOM 1934 C C . SER A 1 264 ? 0.100 -16.928 44.752 1.00 74.98 306 SER A C 1
ATOM 1935 O O . SER A 1 264 ? 1.211 -17.029 45.260 1.00 75.63 306 SER A O 1
ATOM 1938 N N . LEU A 1 265 ? -0.266 -17.614 43.657 1.00 70.45 307 LEU A N 1
ATOM 1939 C CA . LEU A 1 265 ? 0.590 -18.598 43.008 1.00 70.23 307 LEU A CA 1
ATOM 1940 C C . LEU A 1 265 ? 1.799 -17.975 42.329 1.00 77.60 307 LEU A C 1
ATOM 1941 O O . LEU A 1 265 ? 2.857 -18.601 42.336 1.00 77.83 307 LEU A O 1
ATOM 1946 N N . VAL A 1 266 ? 1.644 -16.764 41.725 1.00 74.83 308 VAL A N 1
ATOM 1947 C CA . VAL A 1 266 ? 2.702 -16.019 41.036 1.00 73.98 308 VAL A CA 1
ATOM 1948 C C . VAL A 1 266 ? 3.780 -15.647 42.055 1.00 80.77 308 VAL A C 1
ATOM 1949 O O . VAL A 1 266 ? 4.949 -15.934 41.830 1.00 80.07 308 VAL A O 1
ATOM 1953 N N . ARG A 1 267 ? 3.369 -15.061 43.192 1.00 82.26 309 ARG A N 1
ATOM 1954 C CA . ARG A 1 267 ? 4.259 -14.644 44.289 1.00 85.64 309 ARG A CA 1
ATOM 1955 C C . ARG A 1 267 ? 5.065 -15.835 44.836 1.00 91.29 309 ARG A C 1
ATOM 1956 O O . ARG A 1 267 ? 6.278 -15.716 45.047 1.00 92.36 309 ARG A O 1
ATOM 1964 N N . SER A 1 268 ? 4.387 -16.975 45.032 1.00 87.44 310 SER A N 1
ATOM 1965 C CA . SER A 1 268 ? 4.990 -18.169 45.594 1.00 89.06 310 SER A CA 1
ATOM 1966 C C . SER A 1 268 ? 5.958 -18.857 44.628 1.00 92.92 310 SER A C 1
ATOM 1967 O O . SER A 1 268 ? 6.963 -19.424 45.073 1.00 93.85 310 SER A O 1
ATOM 1970 N N . ALA A 1 269 ? 5.639 -18.834 43.321 1.00 87.91 311 ALA A N 1
ATOM 1971 C CA . ALA A 1 269 ? 6.425 -19.491 42.282 1.00 87.54 311 ALA A CA 1
ATOM 1972 C C . ALA A 1 269 ? 7.718 -18.749 41.972 1.00 95.54 311 ALA A C 1
ATOM 1973 O O . ALA A 1 269 ? 8.641 -19.364 41.424 1.00 95.05 311 ALA A O 1
ATOM 1975 N N . PHE A 1 270 ? 7.797 -17.443 42.300 1.00 108.64 312 PHE A N 1
ATOM 1976 C CA . PHE A 1 270 ? 8.965 -16.679 41.923 1.00 107.24 312 PHE A CA 1
ATOM 1977 C C . PHE A 1 270 ? 9.613 -15.894 43.057 1.00 119.30 312 PHE A C 1
ATOM 1978 O O . PHE A 1 270 ? 8.952 -15.142 43.783 1.00 120.43 312 PHE A O 1
ATOM 1986 N N . ARG A 1 271 ? 10.951 -16.071 43.147 1.00 119.89 313 ARG A N 1
ATOM 1987 C CA . ARG A 1 271 ? 11.884 -15.490 44.107 1.00 121.81 313 ARG A CA 1
ATOM 1988 C C . ARG A 1 271 ? 11.920 -13.948 44.006 1.00 128.78 313 ARG A C 1
ATOM 1989 O O . ARG A 1 271 ? 11.976 -13.276 45.043 1.00 130.70 313 ARG A O 1
ATOM 1997 N N . ASP A 1 272 ? 11.885 -13.398 42.779 1.00 124.95 314 ASP A N 1
ATOM 1998 C CA . ASP A 1 272 ? 12.011 -11.958 42.572 1.00 124.65 314 ASP A CA 1
ATOM 1999 C C . ASP A 1 272 ? 10.670 -11.185 42.687 1.00 130.87 314 ASP A C 1
ATOM 2000 O O . ASP A 1 272 ? 9.821 -11.218 41.790 1.00 130.26 314 ASP A O 1
ATOM 2005 N N . GLY A 1 273 ? 10.561 -10.440 43.795 1.00 129.10 315 GLY A N 1
ATOM 2006 C CA . GLY A 1 273 ? 9.421 -9.606 44.173 1.00 130.03 315 GLY A CA 1
ATOM 2007 C C . GLY A 1 273 ? 9.536 -9.083 45.598 1.00 135.76 315 GLY A C 1
ATOM 2008 O O . GLY A 1 273 ? 9.969 -9.820 46.490 1.00 136.87 315 GLY A O 1
ATOM 2009 N N . THR A 1 274 ? 9.159 -7.799 45.827 1.00 132.25 316 THR A N 1
ATOM 2010 C CA . THR A 1 274 ? 9.236 -7.148 47.150 1.00 134.22 316 THR A CA 1
ATOM 2011 C C . THR A 1 274 ? 7.872 -7.128 47.860 1.00 140.37 316 THR A C 1
ATOM 2012 O O . THR A 1 274 ? 6.836 -7.143 47.189 1.00 139.70 316 THR A O 1
ATOM 2016 N N . ALA A 1 275 ? 7.888 -7.059 49.224 1.00 139.16 317 ALA A N 1
ATOM 2017 C CA . ALA A 1 275 ? 6.705 -6.996 50.109 1.00 141.73 317 ALA A CA 1
ATOM 2018 C C . ALA A 1 275 ? 6.129 -5.542 50.220 1.00 144.87 317 ALA A C 1
ATOM 2019 O O . ALA A 1 275 ? 5.193 -5.291 50.989 1.00 146.68 317 ALA A O 1
ATOM 2021 N N . GLU A 1 276 ? 6.698 -4.611 49.416 1.00 138.40 318 GLU A N 1
ATOM 2022 C CA . GLU A 1 276 ? 6.328 -3.202 49.249 1.00 147.94 318 GLU A CA 1
ATOM 2023 C C . GLU A 1 276 ? 6.809 -2.745 47.874 1.00 140.21 318 GLU A C 1
ATOM 2024 O O . GLU A 1 276 ? 6.127 -1.973 47.210 1.00 88.71 318 GLU A O 1
ATOM 2030 N N . PRO A 1 312 ? 14.382 -22.028 42.475 1.00 125.80 354 PRO A N 1
ATOM 2031 C CA . PRO A 1 312 ? 15.324 -21.759 41.375 1.00 123.17 354 PRO A CA 1
ATOM 2032 C C . PRO A 1 312 ? 14.737 -20.789 40.341 1.00 125.41 354 PRO A C 1
ATOM 2033 O O . PRO A 1 312 ? 15.485 -20.089 39.626 1.00 123.12 354 PRO A O 1
ATOM 2037 N N . ALA A 1 313 ? 13.379 -20.757 40.270 1.00 121.81 355 ALA A N 1
ATOM 2038 C CA . ALA A 1 313 ? 12.578 -19.934 39.355 1.00 118.63 355 ALA A CA 1
ATOM 2039 C C . ALA A 1 313 ? 12.675 -18.443 39.713 1.00 116.22 355 ALA A C 1
ATOM 2040 O O . ALA A 1 313 ? 12.485 -18.060 40.875 1.00 117.63 355 ALA A O 1
ATOM 2042 N N . LEU A 1 314 ? 12.989 -17.611 38.712 1.00 105.64 356 LEU A N 1
ATOM 2043 C CA . LEU A 1 314 ? 13.110 -16.161 38.903 1.00 101.76 356 LEU A CA 1
ATOM 2044 C C . LEU A 1 314 ? 12.187 -15.436 37.935 1.00 96.65 356 LEU A C 1
ATOM 2045 O O . LEU A 1 314 ? 12.273 -15.664 36.725 1.00 94.34 356 LEU A O 1
ATOM 2050 N N . LEU A 1 315 ? 11.263 -14.602 38.471 1.00 88.39 357 LEU A N 1
ATOM 2051 C CA . LEU A 1 315 ? 10.309 -13.890 37.623 1.00 84.88 357 LEU A CA 1
ATOM 2052 C C . LEU A 1 315 ? 11.030 -12.783 36.911 1.00 83.21 357 LEU A C 1
ATOM 2053 O O . LEU A 1 315 ? 11.378 -11.772 37.521 1.00 82.87 357 LEU A O 1
ATOM 2058 N N . LEU A 1 316 ? 11.299 -13.010 35.621 1.00 74.82 358 LEU A N 1
ATOM 2059 C CA . LEU A 1 316 ? 11.977 -12.067 34.751 1.00 70.70 358 LEU A CA 1
ATOM 2060 C C . LEU A 1 316 ? 11.378 -12.082 33.341 1.00 73.35 358 LEU A C 1
ATOM 2061 O O . LEU A 1 316 ? 10.829 -13.119 32.902 1.00 73.69 358 LEU A O 1
ATOM 2066 N N . PRO A 1 317 ? 11.537 -10.937 32.614 1.00 65.84 359 PRO A N 1
ATOM 2067 C CA . PRO A 1 317 ? 11.118 -10.878 31.212 1.00 63.32 359 PRO A CA 1
ATOM 2068 C C . PRO A 1 317 ? 11.829 -11.950 30.379 1.00 62.80 359 PRO A C 1
ATOM 2069 O O . PRO A 1 317 ? 13.027 -12.191 30.590 1.00 59.95 359 PRO A O 1
ATOM 2073 N N . PRO A 1 318 ? 11.127 -12.578 29.409 1.00 59.59 360 PRO A N 1
ATOM 2074 C CA . PRO A 1 318 ? 11.781 -13.599 28.573 1.00 61.05 360 PRO A CA 1
ATOM 2075 C C . PRO A 1 318 ? 13.085 -13.162 27.877 1.00 64.53 360 PRO A C 1
ATOM 2076 O O . PRO A 1 318 ? 13.948 -14.005 27.656 1.00 64.10 360 PRO A O 1
ATOM 2080 N N . CYS A 1 319 ? 13.265 -11.874 27.591 1.00 61.92 361 CYS A N 1
ATOM 2081 C CA . CYS A 1 319 ? 14.496 -11.415 26.927 1.00 63.88 361 CYS A CA 1
ATOM 2082 C C . CYS A 1 319 ? 15.722 -11.378 27.884 1.00 71.44 361 CYS A C 1
ATOM 2083 O O . CYS A 1 319 ? 16.831 -11.047 27.435 1.00 74.00 361 CYS A O 1
ATOM 2086 N N . MET A 1 320 ? 15.519 -11.659 29.177 1.00 66.79 362 MET A N 1
ATOM 2087 C CA . MET A 1 320 ? 16.600 -11.665 30.165 1.00 66.94 362 MET A CA 1
ATOM 2088 C C . MET A 1 320 ? 17.088 -13.097 30.411 1.00 77.17 362 MET A C 1
ATOM 2089 O O . MET A 1 320 ? 18.209 -13.290 30.872 1.00 78.12 362 MET A O 1
ATOM 2094 N N . LEU A 1 321 ? 16.244 -14.091 30.084 1.00 76.56 363 LEU A N 1
ATOM 2095 C CA . LEU A 1 321 ? 16.469 -15.529 30.255 1.00 78.01 363 LEU A CA 1
ATOM 2096 C C . LEU A 1 321 ? 16.750 -16.217 28.927 1.00 86.84 363 LEU A C 1
ATOM 2097 O O . LEU A 1 321 ? 16.877 -17.446 28.923 1.00 88.95 363 LEU A O 1
ATOM 2102 N N . LYS A 1 322 ? 16.965 -15.483 27.843 0.00 85.41 364 LYS A N 1
ATOM 2103 C CA . LYS A 1 322 ? 17.243 -16.032 26.520 0.00 87.44 364 LYS A CA 1
ATOM 2104 C C . LYS A 1 322 ? 18.539 -16.829 26.606 0.00 94.52 364 LYS A C 1
ATOM 2105 O O . LYS A 1 322 ? 18.770 -17.761 25.844 0.00 95.45 364 LYS A O 1
ATOM 2111 N N . SER A 1 323 ? 19.381 -16.374 27.524 0.00 92.29 365 SER A N 1
ATOM 2112 C CA . SER A 1 323 ? 20.698 -16.880 27.909 0.00 93.70 365 SER A CA 1
ATOM 2113 C C . SER A 1 323 ? 21.672 -17.013 26.709 0.00 101.43 365 SER A C 1
ATOM 2114 O O . SER A 1 323 ? 22.039 -18.132 26.332 0.00 102.32 365 SER A O 1
ATOM 2117 N N . PRO A 1 324 ? 22.132 -15.884 26.114 0.00 100.11 366 PRO A N 1
ATOM 2118 C CA . PRO A 1 324 ? 23.111 -15.994 25.022 0.00 102.76 366 PRO A CA 1
ATOM 2119 C C . PRO A 1 324 ? 24.487 -16.298 25.599 0.00 109.35 366 PRO A C 1
ATOM 2120 O O . PRO A 1 324 ? 24.738 -16.000 26.774 0.00 107.52 366 PRO A O 1
ATOM 2124 N N . LYS A 1 325 ? 25.381 -16.871 24.792 0.00 109.86 367 LYS A N 1
ATOM 2125 C CA . LYS A 1 325 ? 26.713 -17.197 25.294 0.00 111.26 367 LYS A CA 1
ATOM 2126 C C . LYS A 1 325 ? 27.571 -15.929 25.485 0.00 117.16 367 LYS A C 1
ATOM 2127 O O . LYS A 1 325 ? 28.535 -15.986 26.231 0.00 116.54 367 LYS A O 1
ATOM 2133 N N . ARG A 1 326 ? 27.134 -14.777 24.947 0.00 115.48 368 ARG A N 1
ATOM 2134 C CA . ARG A 1 326 ? 27.809 -13.483 25.093 0.00 116.35 368 ARG A CA 1
ATOM 2135 C C . ARG A 1 326 ? 26.784 -12.380 25.376 0.00 120.79 368 ARG A C 1
ATOM 2136 O O . ARG A 1 326 ? 25.770 -12.288 24.684 0.00 120.39 368 ARG A O 1
ATOM 2144 N N . ILE A 1 327 ? 27.042 -11.588 26.455 0.00 117.82 369 ILE A N 1
ATOM 2145 C CA . ILE A 1 327 ? 26.172 -10.483 26.837 0.00 117.26 369 ILE A CA 1
ATOM 2146 C C . ILE A 1 327 ? 27.009 -9.186 26.800 0.00 124.33 369 ILE A C 1
ATOM 2147 O O . ILE A 1 327 ? 28.031 -9.078 27.467 0.00 123.90 369 ILE A O 1
ATOM 2152 N N . CYS A 1 328 ? 26.543 -8.222 26.015 0.00 123.71 370 CYS A N 1
ATOM 2153 C CA . CYS A 1 328 ? 27.118 -6.894 25.762 0.00 126.03 370 CYS A CA 1
ATOM 2154 C C . CYS A 1 328 ? 28.659 -6.906 25.788 0.00 133.44 370 CYS A C 1
ATOM 2155 O O . CYS A 1 328 ? 29.298 -6.634 26.815 0.00 132.18 370 CYS A O 1
ATOM 2158 N N . PRO A 1 329 ? 29.266 -7.248 24.634 0.00 134.07 371 PRO A N 1
ATOM 2159 C CA . PRO A 1 329 ? 30.732 -7.258 24.551 0.00 136.43 371 PRO A CA 1
ATOM 2160 C C . PRO A 1 329 ? 31.225 -5.821 24.619 0.00 143.83 371 PRO A C 1
ATOM 2161 O O . PRO A 1 329 ? 31.148 -5.061 23.646 0.00 145.86 371 PRO A O 1
ATOM 2165 N N . VAL A 1 330 ? 31.612 -5.438 25.843 1.00 112.24 372 VAL A N 1
ATOM 2166 C CA . VAL A 1 330 ? 32.012 -4.085 26.263 1.00 113.49 372 VAL A CA 1
ATOM 2167 C C . VAL A 1 330 ? 33.104 -3.479 25.354 1.00 118.68 372 VAL A C 1
ATOM 2168 O O . VAL A 1 330 ? 34.127 -4.110 25.137 1.00 118.34 372 VAL A O 1
ATOM 2172 N N . PRO A 1 331 ? 32.950 -2.213 24.896 1.00 116.11 373 PRO A N 1
ATOM 2173 C CA . PRO A 1 331 ? 34.023 -1.579 24.100 1.00 116.40 373 PRO A CA 1
ATOM 2174 C C . PRO A 1 331 ? 35.325 -1.485 24.921 1.00 120.07 373 PRO A C 1
ATOM 2175 O O . PRO A 1 331 ? 35.271 -1.180 26.123 1.00 120.01 373 PRO A O 1
ATOM 2179 N N . PRO A 1 332 ? 36.501 -1.807 24.321 1.00 116.04 374 PRO A N 1
ATOM 2180 C CA . PRO A 1 332 ? 37.747 -1.844 25.101 1.00 116.75 374 PRO A CA 1
ATOM 2181 C C . PRO A 1 332 ? 38.209 -0.494 25.614 1.00 121.11 374 PRO A C 1
ATOM 2182 O O . PRO A 1 332 ? 38.225 0.494 24.880 1.00 119.99 374 PRO A O 1
ATOM 2186 N N . VAL A 1 333 ? 38.561 -0.474 26.906 1.00 119.13 375 VAL A N 1
ATOM 2187 C CA . VAL A 1 333 ? 39.012 0.732 27.584 1.00 120.55 375 VAL A CA 1
ATOM 2188 C C . VAL A 1 333 ? 40.297 1.215 26.892 1.00 123.97 375 VAL A C 1
ATOM 2189 O O . VAL A 1 333 ? 41.257 0.459 26.772 1.00 123.94 375 VAL A O 1
ATOM 2193 N N . SER A 1 334 ? 40.243 2.440 26.361 0.00 119.89 376 SER A N 1
ATOM 2194 C CA . SER A 1 334 ? 41.307 3.171 25.665 0.00 120.35 376 SER A CA 1
ATOM 2195 C C . SER A 1 334 ? 41.201 4.623 26.062 0.00 124.55 376 SER A C 1
ATOM 2196 O O . SER A 1 334 ? 40.097 5.173 26.110 0.00 123.34 376 SER A O 1
ATOM 2199 N N . THR A 1 335 ? 42.343 5.241 26.379 0.00 122.55 377 THR A N 1
ATOM 2200 C CA . THR A 1 335 ? 42.416 6.634 26.824 0.00 123.72 377 THR A CA 1
ATOM 2201 C C . THR A 1 335 ? 43.456 7.387 25.980 0.00 127.58 377 THR A C 1
ATOM 2202 O O . THR A 1 335 ? 44.059 8.363 26.446 0.00 129.25 377 THR A O 1
ATOM 2206 N N . VAL A 1 336 ? 43.643 6.933 24.723 0.00 121.90 378 VAL A N 1
ATOM 2207 C CA . VAL A 1 336 ? 44.577 7.497 23.741 0.00 121.79 378 VAL A CA 1
ATOM 2208 C C . VAL A 1 336 ? 44.165 8.934 23.373 0.00 125.02 378 VAL A C 1
ATOM 2209 O O . VAL A 1 336 ? 43.001 9.186 23.096 0.00 123.22 378 VAL A O 1
ATOM 2213 N N . THR A 1 337 ? 45.123 9.855 23.425 1.00 122.84 379 THR A N 1
ATOM 2214 C CA . THR A 1 337 ? 44.944 11.278 23.119 1.00 123.16 379 THR A CA 1
ATOM 2215 C C . THR A 1 337 ? 44.847 11.455 21.611 1.00 125.19 379 THR A C 1
ATOM 2216 O O . THR A 1 337 ? 45.547 10.760 20.862 1.00 125.15 379 THR A O 1
ATOM 2220 N N . GLY A 1 338 ? 44.024 12.397 21.186 1.00 119.30 380 GLY A N 1
ATOM 2221 C CA . GLY A 1 338 ? 43.823 12.702 19.781 1.00 116.87 380 GLY A CA 1
ATOM 2222 C C . GLY A 1 338 ? 44.880 13.613 19.186 1.00 119.82 380 GLY A C 1
ATOM 2223 O O . GLY A 1 338 ? 44.675 14.143 18.092 1.00 118.17 380 GLY A O 1
ATOM 2224 N N . ASP A 1 339 ? 46.028 13.783 19.896 1.00 117.13 381 ASP A N 1
ATOM 2225 C CA . ASP A 1 339 ? 47.167 14.639 19.535 1.00 117.62 381 ASP A CA 1
ATOM 2226 C C . ASP A 1 339 ? 48.382 13.855 18.996 1.00 120.99 381 ASP A C 1
ATOM 2227 O O . ASP A 1 339 ? 49.376 14.484 18.613 1.00 121.38 381 ASP A O 1
ATOM 2232 N N . GLU A 1 340 ? 48.317 12.502 18.965 1.00 116.37 382 GLU A N 1
ATOM 2233 C CA . GLU A 1 340 ? 49.435 11.667 18.502 1.00 116.40 382 GLU A CA 1
ATOM 2234 C C . GLU A 1 340 ? 49.776 11.877 17.029 1.00 117.81 382 GLU A C 1
ATOM 2235 O O . GLU A 1 340 ? 48.901 12.173 16.228 1.00 114.58 382 GLU A O 1
ATOM 2241 N N . ASN A 1 341 ? 51.069 11.723 16.693 1.00 116.21 383 ASN A N 1
ATOM 2242 C CA . ASN A 1 341 ? 51.628 11.876 15.347 1.00 115.36 383 ASN A CA 1
ATOM 2243 C C . ASN A 1 341 ? 50.968 10.910 14.358 1.00 116.08 383 ASN A C 1
ATOM 2244 O O . ASN A 1 341 ? 50.639 9.775 14.719 1.00 114.83 383 ASN A O 1
ATOM 2249 N N . ILE A 1 342 ? 50.753 11.385 13.123 1.00 111.03 384 ILE A N 1
ATOM 2250 C CA . ILE A 1 342 ? 50.180 10.596 12.038 1.00 108.94 384 ILE A CA 1
ATOM 2251 C C . ILE A 1 342 ? 51.260 10.489 10.963 1.00 116.93 384 ILE A C 1
ATOM 2252 O O . ILE A 1 342 ? 51.587 11.481 10.317 1.00 116.50 384 ILE A O 1
ATOM 2257 N N . SER A 1 343 ? 51.857 9.295 10.818 1.00 117.46 385 SER A N 1
ATOM 2258 C CA . SER A 1 343 ? 52.936 9.049 9.852 1.00 119.40 385 SER A CA 1
ATOM 2259 C C . SER A 1 343 ? 52.420 9.025 8.409 1.00 124.45 385 SER A C 1
ATOM 2260 O O . SER A 1 343 ? 51.224 8.829 8.193 1.00 122.53 385 SER A O 1
ATOM 2263 N N . ASP A 1 344 ? 53.326 9.227 7.429 1.00 123.43 386 ASP A N 1
ATOM 2264 C CA . ASP A 1 344 ? 52.989 9.217 6.002 1.00 122.73 386 ASP A CA 1
ATOM 2265 C C . ASP A 1 344 ? 52.571 7.817 5.529 1.00 126.14 386 ASP A C 1
ATOM 2266 O O . ASP A 1 344 ? 51.668 7.716 4.703 1.00 123.85 386 ASP A O 1
ATOM 2271 N N . SER A 1 345 ? 53.212 6.750 6.065 1.00 125.12 387 SER A N 1
ATOM 2272 C CA . SER A 1 345 ? 52.920 5.345 5.735 1.00 125.46 387 SER A CA 1
ATOM 2273 C C . SER A 1 345 ? 51.515 4.944 6.212 1.00 130.04 387 SER A C 1
ATO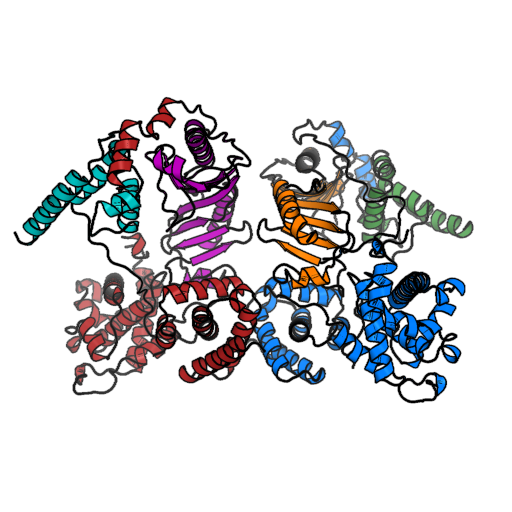M 2274 O O . SER A 1 345 ? 50.835 4.160 5.538 1.00 129.34 387 SER A O 1
ATOM 2277 N N . GLU A 1 346 ? 51.084 5.499 7.371 1.00 126.52 388 GLU A N 1
ATOM 2278 C CA . GLU A 1 346 ? 49.767 5.261 7.948 1.00 125.09 388 GLU A CA 1
ATOM 2279 C C . GLU A 1 346 ? 48.684 5.782 6.994 1.00 127.66 388 GLU A C 1
ATOM 2280 O O . GLU A 1 346 ? 47.686 5.096 6.795 1.00 127.06 388 GLU A O 1
ATOM 2286 N N . ILE A 1 347 ? 48.905 6.961 6.378 1.00 123.18 389 ILE A N 1
ATOM 2287 C CA . ILE A 1 347 ? 47.955 7.594 5.463 1.00 121.78 389 ILE A CA 1
ATOM 2288 C C . ILE A 1 347 ? 48.029 6.962 4.060 1.00 125.96 389 ILE A C 1
ATOM 2289 O O . ILE A 1 347 ? 46.977 6.660 3.496 1.00 125.10 389 ILE A O 1
ATOM 2294 N N . GLU A 1 348 ? 49.250 6.746 3.511 1.00 123.60 390 GLU A N 1
ATOM 2295 C CA . GLU A 1 348 ? 49.490 6.215 2.158 1.00 123.49 390 GLU A CA 1
ATOM 2296 C C . GLU A 1 348 ? 48.752 4.894 1.860 1.00 126.29 390 GLU A C 1
ATOM 2297 O O . GLU A 1 348 ? 48.389 4.670 0.700 1.00 125.51 390 GLU A O 1
ATOM 2303 N N . GLN A 1 349 ? 48.480 4.057 2.893 1.00 122.12 391 GLN A N 1
ATOM 2304 C CA . GLN A 1 349 ? 47.751 2.790 2.738 1.00 121.01 391 GLN A CA 1
ATOM 2305 C C . GLN A 1 349 ? 46.289 3.024 2.276 1.00 121.81 391 GLN A C 1
ATOM 2306 O O . GLN A 1 349 ? 45.661 2.097 1.763 1.00 121.60 391 GLN A O 1
ATOM 2312 N N . TYR A 1 350 ? 45.762 4.251 2.462 1.00 115.58 392 TYR A N 1
ATOM 2313 C CA . TYR A 1 350 ? 44.403 4.602 2.071 1.00 113.88 392 TYR A CA 1
ATOM 2314 C C . TYR A 1 350 ? 44.366 5.227 0.675 1.00 118.40 392 TYR A C 1
ATOM 2315 O O . TYR A 1 350 ? 43.294 5.591 0.207 1.00 117.72 392 TYR A O 1
ATOM 2324 N N . LEU A 1 351 ? 45.522 5.303 -0.006 1.00 115.92 393 LEU A N 1
ATOM 2325 C CA . LEU A 1 351 ? 45.617 5.896 -1.338 1.00 116.06 393 LEU A CA 1
ATOM 2326 C C . LEU A 1 351 ? 45.803 4.840 -2.398 1.00 121.72 393 LEU A C 1
ATOM 2327 O O . LEU A 1 351 ? 46.521 3.863 -2.178 1.00 121.74 393 LEU A O 1
ATOM 2332 N N . ARG A 1 352 ? 45.179 5.049 -3.559 1.00 119.26 394 ARG A N 1
ATOM 2333 C CA . ARG A 1 352 ? 45.341 4.147 -4.687 1.00 120.46 394 ARG A CA 1
ATOM 2334 C C . ARG A 1 352 ? 46.637 4.451 -5.424 1.00 127.92 394 ARG A C 1
ATOM 2335 O O . ARG A 1 352 ? 47.014 5.617 -5.553 1.00 127.29 394 ARG A O 1
ATOM 2343 N N . THR A 1 353 ? 47.312 3.404 -5.919 1.00 127.24 395 THR A N 1
ATOM 2344 C CA . THR A 1 353 ? 48.525 3.540 -6.731 1.00 128.38 395 THR A CA 1
ATOM 2345 C C . THR A 1 353 ? 48.121 3.936 -8.163 1.00 133.24 395 THR A C 1
ATOM 2346 O O . THR A 1 353 ? 46.971 3.674 -8.533 1.00 133.08 395 THR A O 1
ATOM 2350 N N . PRO A 1 354 ? 49.038 4.462 -9.021 1.00 130.54 396 PRO A N 1
ATOM 2351 C CA . PRO A 1 354 ? 48.649 4.756 -10.419 1.00 131.05 396 PRO A CA 1
ATOM 2352 C C . PRO A 1 354 ? 48.053 3.536 -11.145 1.00 135.11 396 PRO A C 1
ATOM 2353 O O . PRO A 1 354 ? 47.083 3.705 -11.888 1.00 134.79 396 PRO A O 1
ATOM 2357 N N . GLN A 1 355 ? 48.577 2.308 -10.879 1.00 132.16 397 GLN A N 1
ATOM 2358 C CA . GLN A 1 355 ? 48.054 1.059 -11.457 1.00 133.60 397 GLN A CA 1
ATOM 2359 C C . GLN A 1 355 ? 46.627 0.784 -10.941 1.00 136.51 397 GLN A C 1
ATOM 2360 O O . GLN A 1 355 ? 45.752 0.460 -11.750 1.00 137.32 397 GLN A O 1
ATOM 2366 N N . GLU A 1 356 ? 46.382 0.948 -9.616 1.00 130.69 398 GLU A N 1
ATOM 2367 C CA . GLU A 1 356 ? 45.050 0.759 -9.028 1.00 129.62 398 GLU A CA 1
ATOM 2368 C C . GLU A 1 356 ? 44.034 1.731 -9.638 1.00 132.30 398 GLU A C 1
ATOM 2369 O O . GLU A 1 356 ? 42.887 1.333 -9.854 1.00 133.09 398 GLU A O 1
ATOM 2375 N N . VAL A 1 357 ? 44.452 2.986 -9.939 1.00 127.05 399 VAL A N 1
ATOM 2376 C CA . VAL A 1 357 ? 43.583 4.004 -10.556 1.00 126.89 399 VAL A CA 1
ATOM 2377 C C . VAL A 1 357 ? 43.188 3.536 -11.976 1.00 133.94 399 VAL A C 1
ATOM 2378 O O . VAL A 1 357 ? 42.003 3.555 -12.317 1.00 133.96 399 VAL A O 1
ATOM 2382 N N . ARG A 1 358 ? 44.173 3.069 -12.769 1.00 132.87 400 ARG A N 1
ATOM 2383 C CA . ARG A 1 358 ? 43.961 2.564 -14.128 1.00 135.52 400 ARG A CA 1
ATOM 2384 C C . ARG A 1 358 ? 43.015 1.340 -14.127 1.00 143.07 400 ARG A C 1
ATOM 2385 O O . ARG A 1 358 ? 42.066 1.308 -14.913 1.00 144.60 400 ARG A O 1
ATOM 2393 N N . ASP A 1 359 ? 43.234 0.378 -13.203 1.00 140.57 401 ASP A N 1
ATOM 2394 C CA . ASP A 1 359 ? 42.425 -0.844 -13.070 1.00 142.51 401 ASP A CA 1
ATOM 2395 C C . ASP A 1 359 ? 40.983 -0.536 -12.640 1.00 148.15 401 ASP A C 1
ATOM 2396 O O . ASP A 1 359 ? 40.065 -1.242 -13.064 1.00 149.76 401 ASP A O 1
ATOM 2401 N N . PHE A 1 360 ? 40.782 0.526 -11.829 1.00 143.71 402 PHE A N 1
ATOM 2402 C CA . PHE A 1 360 ? 39.449 0.977 -11.416 1.00 143.69 402 PHE A CA 1
ATOM 2403 C C . PHE A 1 360 ? 38.744 1.651 -12.607 1.00 148.81 402 PHE A C 1
ATOM 2404 O O . PHE A 1 360 ? 37.586 1.317 -12.883 1.00 150.51 402 PHE A O 1
ATOM 2412 N N . GLN A 1 361 ? 39.452 2.577 -13.317 1.00 143.34 403 GLN A N 1
ATOM 2413 C CA . GLN A 1 361 ? 38.947 3.310 -14.484 1.00 143.67 403 GLN A CA 1
ATOM 2414 C C . GLN A 1 361 ? 38.509 2.350 -15.603 1.00 150.03 403 GLN A C 1
ATOM 2415 O O . GLN A 1 361 ? 37.453 2.572 -16.197 1.00 151.92 403 GLN A O 1
ATOM 2421 N N . ARG A 1 362 ? 39.287 1.272 -15.858 1.00 146.38 404 ARG A N 1
ATOM 2422 C CA . ARG A 1 362 ? 38.963 0.240 -16.858 1.00 148.90 404 ARG A CA 1
ATOM 2423 C C . ARG A 1 362 ? 37.664 -0.508 -16.459 1.00 153.11 404 ARG A C 1
ATOM 2424 O O . ARG A 1 362 ? 36.837 -0.812 -17.322 1.00 155.82 404 ARG A O 1
ATOM 2432 N N . ALA A 1 363 ? 37.486 -0.773 -15.151 1.00 146.46 405 ALA A N 1
ATOM 2433 C CA . ALA A 1 363 ? 36.327 -1.472 -14.592 1.00 146.62 405 ALA A CA 1
ATOM 2434 C C . ALA A 1 363 ? 35.049 -0.601 -14.582 1.00 150.26 405 ALA A C 1
ATOM 2435 O O . ALA A 1 363 ? 33.952 -1.133 -14.414 1.00 151.47 405 ALA A O 1
ATOM 2437 N N . GLN A 1 364 ? 35.193 0.721 -14.768 1.00 145.08 406 GLN A N 1
ATOM 2438 C CA . GLN A 1 364 ? 34.083 1.675 -14.838 1.00 158.91 406 GLN A CA 1
ATOM 2439 C C . GLN A 1 364 ? 33.793 2.029 -16.323 1.00 191.11 406 GLN A C 1
ATOM 2440 O O . GLN A 1 364 ? 33.186 3.053 -16.653 1.00 149.93 406 GLN A O 1
ATOM 2446 N N . GLY B 2 18 ? 24.743 6.981 47.218 1.00 114.00 157 GLY B N 1
ATOM 2447 C CA . GLY B 2 18 ? 24.748 8.076 46.258 1.00 111.78 157 GLY B CA 1
ATOM 2448 C C . GLY B 2 18 ? 24.813 7.594 44.817 1.00 112.54 157 GLY B C 1
ATOM 2449 O O . GLY B 2 18 ? 23.761 7.383 44.200 1.00 109.86 157 GLY B O 1
ATOM 2450 N N . PRO B 2 19 ? 26.030 7.400 44.238 1.00 108.57 158 PRO B N 1
ATOM 2451 C CA . PRO B 2 19 ? 26.103 6.915 42.847 1.00 105.10 158 PRO B CA 1
ATOM 2452 C C . PRO B 2 19 ? 25.677 5.450 42.719 1.00 107.10 158 PRO B C 1
ATOM 2453 O O . PRO B 2 19 ? 25.761 4.683 43.687 1.00 109.55 158 PRO B O 1
ATOM 2457 N N . SER B 2 20 ? 25.197 5.080 41.521 1.00 98.80 159 SER B N 1
ATOM 2458 C CA . SER B 2 20 ? 24.719 3.739 41.175 1.00 97.06 159 SER B CA 1
ATOM 2459 C C . SER B 2 20 ? 25.830 2.705 41.156 1.00 99.60 159 SER B C 1
ATOM 2460 O O . SER B 2 20 ? 25.567 1.522 41.377 1.00 99.11 159 SER B O 1
ATOM 2463 N N . GLY B 2 21 ? 27.044 3.161 40.847 1.00 95.71 160 GLY B N 1
ATOM 2464 C CA . GLY B 2 21 ? 28.220 2.315 40.685 1.00 96.50 160 GLY B CA 1
ATOM 2465 C C . GLY B 2 21 ? 28.332 1.803 39.258 1.00 96.81 160 GLY B C 1
ATOM 2466 O O . GLY B 2 21 ? 29.212 0.993 38.953 1.00 98.21 160 GLY B O 1
ATOM 2467 N N . ILE B 2 22 ? 27.424 2.261 38.377 1.00 88.09 161 ILE B N 1
ATOM 2468 C CA . ILE B 2 22 ? 27.364 1.873 36.968 1.00 85.20 161 ILE B CA 1
ATOM 2469 C C . ILE B 2 22 ? 27.825 3.061 36.108 1.00 89.07 161 ILE B C 1
ATOM 2470 O O . ILE B 2 22 ? 27.344 4.196 36.277 1.00 88.11 161 ILE B O 1
ATOM 2475 N N . VAL B 2 23 ? 28.758 2.784 35.184 1.00 85.15 162 VAL B N 1
ATOM 2476 C CA . VAL B 2 23 ? 29.301 3.802 34.294 1.00 83.64 162 VAL B CA 1
ATOM 2477 C C . VAL B 2 23 ? 28.842 3.494 32.863 1.00 81.69 162 VAL B C 1
ATOM 2478 O O . VAL B 2 23 ? 29.230 2.458 32.317 1.00 82.18 162 VAL B O 1
ATOM 2482 N N . PRO B 2 24 ? 28.017 4.376 32.241 1.00 72.89 163 PRO B N 1
ATOM 2483 C CA . PRO B 2 24 ? 27.604 4.133 30.853 1.00 70.15 163 PRO B CA 1
ATOM 2484 C C . PRO B 2 24 ? 28.816 4.094 29.926 1.00 74.38 163 PRO B C 1
ATOM 2485 O O . PRO B 2 24 ? 29.762 4.849 30.130 1.00 76.53 163 PRO B O 1
ATOM 2489 N N . GLN B 2 25 ? 28.813 3.172 28.961 1.00 69.14 164 GLN B N 1
ATOM 2490 C CA . GLN B 2 25 ? 29.890 3.002 28.012 1.00 68.98 164 GLN B CA 1
ATOM 2491 C C . GLN B 2 25 ? 29.569 3.785 26.764 1.00 72.05 164 GLN B C 1
ATOM 2492 O O . GLN B 2 25 ? 28.453 3.673 26.245 1.00 72.89 164 GLN B O 1
ATOM 2498 N N . LEU B 2 26 ? 30.521 4.577 26.268 1.00 65.92 165 LEU B N 1
ATOM 2499 C CA . LEU B 2 26 ? 30.254 5.351 25.066 1.00 62.69 165 LEU B CA 1
ATOM 2500 C C . LEU B 2 26 ? 30.309 4.413 23.857 1.00 65.31 165 LEU B C 1
ATOM 2501 O O . LEU B 2 26 ? 31.262 3.655 23.710 1.00 66.19 165 LEU B O 1
ATOM 2506 N N . GLN B 2 27 ? 29.236 4.389 23.057 1.00 60.82 166 GLN B N 1
ATOM 2507 C CA . GLN B 2 27 ? 29.101 3.509 21.894 1.00 60.60 166 GLN B CA 1
ATOM 2508 C C . GLN B 2 27 ? 29.348 4.220 20.567 1.00 67.05 166 GLN B C 1
ATOM 2509 O O . GLN B 2 27 ? 29.725 3.557 19.599 1.00 68.71 166 GLN B O 1
ATOM 2515 N N . ASN B 2 28 ? 29.125 5.549 20.505 1.00 62.04 167 ASN B N 1
ATOM 2516 C CA . ASN B 2 28 ? 29.245 6.295 19.267 1.00 62.04 167 ASN B CA 1
ATOM 2517 C C . ASN B 2 28 ? 29.353 7.786 19.538 1.00 65.92 167 ASN B C 1
ATOM 2518 O O . ASN B 2 28 ? 28.662 8.299 20.416 1.00 64.81 167 ASN B O 1
ATOM 2523 N N . ILE B 2 29 ? 30.233 8.475 18.774 1.00 62.32 168 ILE B N 1
ATOM 2524 C CA . ILE B 2 29 ? 30.505 9.922 18.813 1.00 61.56 168 ILE B CA 1
ATOM 2525 C C . ILE B 2 29 ? 30.343 10.453 17.404 1.00 64.10 168 ILE B C 1
ATOM 2526 O O . ILE B 2 29 ? 30.888 9.856 16.472 1.00 65.01 168 ILE B O 1
ATOM 2531 N N . VAL B 2 30 ? 29.619 11.572 17.241 1.00 58.47 169 VAL B N 1
ATOM 2532 C CA . VAL B 2 30 ? 29.421 12.238 15.954 1.00 57.36 169 VAL B CA 1
ATOM 2533 C C . VAL B 2 30 ? 30.094 13.584 16.068 1.00 59.75 169 VAL B C 1
ATOM 2534 O O . VAL B 2 30 ? 29.725 14.376 16.923 1.00 58.00 169 VAL B O 1
ATOM 2538 N N . SER B 2 31 ? 31.111 13.828 15.249 1.00 57.40 170 SER B N 1
ATOM 2539 C CA . SER B 2 31 ? 31.822 15.087 15.301 1.00 58.98 170 SER B CA 1
ATOM 2540 C C . SER B 2 31 ? 31.861 15.715 13.927 1.00 68.05 170 SER B C 1
ATOM 2541 O O . SER B 2 31 ? 31.672 15.017 12.938 1.00 69.79 170 SER B O 1
ATOM 2544 N N . THR B 2 32 ? 32.062 17.039 13.860 1.00 65.36 171 THR B N 1
ATOM 2545 C CA . THR B 2 32 ? 32.163 17.757 12.591 1.00 65.75 171 THR B CA 1
ATOM 2546 C C . THR B 2 32 ? 33.459 18.539 12.561 1.00 71.09 171 THR B C 1
ATOM 2547 O O . THR B 2 32 ? 33.970 18.925 13.611 1.00 71.61 171 THR B O 1
ATOM 2551 N N . VAL B 2 33 ? 33.996 18.768 11.369 1.00 68.42 172 VAL B N 1
ATOM 2552 C CA . VAL B 2 33 ? 35.188 19.580 11.186 1.00 71.06 172 VAL B CA 1
ATOM 2553 C C . VAL B 2 33 ? 35.116 20.233 9.804 1.00 81.62 172 VAL B C 1
ATOM 2554 O O . VAL B 2 33 ? 34.524 19.668 8.883 1.00 82.38 172 VAL B O 1
ATOM 2558 N N . ASN B 2 34 ? 35.676 21.443 9.682 1.00 81.88 173 ASN B N 1
ATOM 2559 C CA . ASN B 2 34 ? 35.751 22.192 8.437 1.00 83.71 173 ASN B CA 1
ATOM 2560 C C . ASN B 2 34 ? 37.160 22.077 7.923 1.00 89.86 173 ASN B C 1
ATOM 2561 O O . ASN B 2 34 ? 38.103 22.479 8.611 1.00 90.25 173 ASN B O 1
ATOM 2566 N N . LEU B 2 35 ? 37.317 21.498 6.727 1.00 88.41 174 LEU B N 1
ATOM 2567 C CA . LEU B 2 35 ? 38.640 21.363 6.126 1.00 91.53 174 LEU B CA 1
ATOM 2568 C C . LEU B 2 35 ? 39.065 22.687 5.444 1.00 100.42 174 LEU B C 1
ATOM 2569 O O . LEU B 2 35 ? 40.143 22.759 4.848 1.00 103.23 174 LEU B O 1
ATOM 2574 N N . GLY B 2 36 ? 38.214 23.712 5.573 1.00 96.74 175 GLY B N 1
ATOM 2575 C CA . GLY B 2 36 ? 38.427 25.075 5.104 1.00 98.99 175 GLY B CA 1
ATOM 2576 C C . GLY B 2 36 ? 38.748 25.311 3.645 1.00 105.37 175 GLY B C 1
ATOM 2577 O O . GLY B 2 36 ? 39.309 26.364 3.315 1.00 108.76 175 GLY B O 1
ATOM 2578 N N . CYS B 2 37 ? 38.385 24.368 2.757 1.00 100.13 176 CYS B N 1
ATOM 2579 C CA . CYS B 2 37 ? 38.617 24.517 1.318 1.00 102.57 176 CYS B CA 1
ATOM 2580 C C . CYS B 2 37 ? 37.619 23.684 0.533 1.00 102.85 176 CYS B C 1
ATOM 2581 O O . CYS B 2 37 ? 37.154 22.667 1.039 1.00 99.31 176 CYS B O 1
ATOM 2584 N N . LYS B 2 38 ? 37.305 24.105 -0.710 1.00 99.47 177 LYS B N 1
ATOM 2585 C CA . LYS B 2 38 ? 36.388 23.374 -1.583 1.00 97.48 177 LYS B CA 1
ATOM 2586 C C . LYS B 2 38 ? 37.074 22.111 -2.093 1.00 100.72 177 LYS B C 1
ATOM 2587 O O . LYS B 2 38 ? 38.286 22.116 -2.340 1.00 103.23 177 LYS B O 1
ATOM 2593 N N . LEU B 2 39 ? 36.313 21.016 -2.200 1.00 93.56 178 LEU B N 1
ATOM 2594 C CA . LEU B 2 39 ? 36.874 19.724 -2.592 1.00 92.66 178 LEU B CA 1
ATOM 2595 C C . LEU B 2 39 ? 36.206 19.138 -3.820 1.00 95.42 178 LEU B C 1
ATOM 2596 O O . LEU B 2 39 ? 34.989 19.259 -3.970 1.00 93.96 178 LEU B O 1
ATOM 2601 N N . ASP B 2 40 ? 37.005 18.468 -4.680 1.00 93.47 179 ASP B N 1
ATOM 2602 C CA . ASP B 2 40 ? 36.518 17.732 -5.855 1.00 94.41 179 ASP B CA 1
ATOM 2603 C C . ASP B 2 40 ? 36.348 16.285 -5.429 1.00 95.83 179 ASP B C 1
ATOM 2604 O O . ASP B 2 40 ? 37.325 15.538 -5.276 1.00 96.18 179 ASP B O 1
ATOM 2609 N N . LEU B 2 41 ? 35.098 15.916 -5.184 1.00 88.49 180 LEU B N 1
ATOM 2610 C CA . LEU B 2 41 ? 34.740 14.599 -4.681 1.00 85.10 180 LEU B CA 1
ATOM 2611 C C . LEU B 2 41 ? 35.020 13.479 -5.688 1.00 90.68 180 LEU B C 1
ATOM 2612 O O . LEU B 2 41 ? 35.312 12.370 -5.252 1.00 90.41 180 LEU B O 1
ATOM 2617 N N . LYS B 2 42 ? 34.940 13.757 -7.005 1.00 89.19 181 LYS B N 1
ATOM 2618 C CA . LYS B 2 42 ? 35.224 12.794 -8.076 1.00 90.87 181 LYS B CA 1
ATOM 2619 C C . LYS B 2 42 ? 36.675 12.305 -7.925 1.00 98.42 181 LYS B C 1
ATOM 2620 O O . LYS B 2 42 ? 36.921 11.091 -7.946 1.00 96.57 181 LYS B O 1
ATOM 2626 N N . THR B 2 43 ? 37.607 13.270 -7.695 1.00 99.41 182 THR B N 1
ATOM 2627 C CA . THR B 2 43 ? 39.043 13.067 -7.501 1.00 101.76 182 THR B CA 1
ATOM 2628 C C . THR B 2 43 ? 39.286 12.219 -6.243 1.00 104.29 182 THR B C 1
ATOM 2629 O O . THR B 2 43 ? 39.998 11.221 -6.330 1.00 105.79 182 THR B O 1
ATOM 2633 N N . ILE B 2 44 ? 38.688 12.609 -5.091 1.00 97.45 183 ILE B N 1
ATOM 2634 C CA . ILE B 2 44 ? 38.821 11.890 -3.815 1.00 94.76 183 ILE B CA 1
ATOM 2635 C C . ILE B 2 44 ? 38.362 10.433 -3.997 1.00 99.85 183 ILE B C 1
ATOM 2636 O O . ILE B 2 44 ? 39.121 9.531 -3.657 1.00 100.04 183 ILE B O 1
ATOM 2641 N N . ALA B 2 45 ? 37.150 10.215 -4.568 1.00 97.33 184 ALA B N 1
ATOM 2642 C CA . ALA B 2 45 ? 36.558 8.891 -4.816 1.00 97.32 184 ALA B CA 1
ATOM 2643 C C . ALA B 2 45 ? 37.430 8.007 -5.681 1.00 103.57 184 ALA B C 1
ATOM 2644 O O . ALA B 2 45 ? 37.581 6.815 -5.392 1.00 103.65 184 ALA B O 1
ATOM 2646 N N . LEU B 2 46 ? 37.999 8.583 -6.733 1.00 100.93 185 LEU B N 1
ATOM 2647 C CA . LEU B 2 46 ? 38.819 7.824 -7.647 1.00 103.41 185 LEU B CA 1
ATOM 2648 C C . LEU B 2 46 ? 40.211 7.521 -7.089 1.00 107.06 185 LEU B C 1
ATOM 2649 O O . LEU B 2 46 ? 40.753 6.455 -7.389 1.00 108.40 185 LEU B O 1
ATOM 2654 N N . ARG B 2 47 ? 40.795 8.444 -6.308 1.00 101.60 186 ARG B N 1
ATOM 2655 C CA . ARG B 2 47 ? 42.180 8.296 -5.881 1.00 102.43 186 ARG B CA 1
ATOM 2656 C C . ARG B 2 47 ? 42.356 7.743 -4.453 1.00 103.13 186 ARG B C 1
ATOM 2657 O O . ARG B 2 47 ? 43.470 7.360 -4.107 1.00 103.43 186 ARG B O 1
ATOM 2665 N N . ALA B 2 48 ? 41.304 7.677 -3.645 1.00 97.27 187 ALA B N 1
ATOM 2666 C CA . ALA B 2 48 ? 41.395 7.044 -2.325 1.00 95.58 187 ALA B CA 1
ATOM 2667 C C . ALA B 2 48 ? 40.947 5.579 -2.434 1.00 101.01 187 ALA B C 1
ATOM 2668 O O . ALA B 2 48 ? 40.194 5.247 -3.344 1.00 102.59 187 ALA B O 1
ATOM 2670 N N . ARG B 2 49 ? 41.407 4.704 -1.542 1.00 96.17 188 ARG B N 1
ATOM 2671 C CA . ARG B 2 49 ? 41.016 3.287 -1.533 1.00 95.56 188 ARG B CA 1
ATOM 2672 C C . ARG B 2 49 ? 39.743 3.062 -0.730 1.00 95.81 188 ARG B C 1
ATOM 2673 O O . ARG B 2 49 ? 38.937 2.182 -1.052 1.00 95.60 188 ARG B O 1
ATOM 2681 N N . ASN B 2 50 ? 39.602 3.835 0.345 1.00 88.31 189 ASN B N 1
ATOM 2682 C CA . ASN B 2 50 ? 38.572 3.732 1.347 1.00 84.53 189 ASN B CA 1
ATOM 2683 C C . ASN B 2 50 ? 37.357 4.667 1.107 1.00 86.94 189 ASN B C 1
ATOM 2684 O O . ASN B 2 50 ? 36.626 4.940 2.044 1.00 85.86 189 ASN B O 1
ATOM 2689 N N . ALA B 2 51 ? 37.133 5.137 -0.133 1.00 84.29 190 ALA B N 1
ATOM 2690 C CA . ALA B 2 51 ? 36.070 6.082 -0.487 1.00 82.30 190 ALA B CA 1
ATOM 2691 C C . ALA B 2 51 ? 34.982 5.460 -1.360 1.00 84.65 190 ALA B C 1
ATOM 2692 O O . ALA B 2 51 ? 35.246 4.619 -2.217 1.00 86.30 190 ALA B O 1
ATOM 2694 N N . GLU B 2 52 ? 33.764 5.906 -1.141 1.00 78.11 191 GLU B N 1
ATOM 2695 C CA . GLU B 2 52 ? 32.568 5.509 -1.869 1.00 77.73 191 GLU B CA 1
ATOM 2696 C C . GLU B 2 52 ? 31.835 6.780 -2.286 1.00 83.71 191 GLU B C 1
ATOM 2697 O O . GLU B 2 52 ? 31.626 7.657 -1.447 1.00 84.03 191 GLU B O 1
ATOM 2703 N N . TYR B 2 53 ? 31.486 6.912 -3.578 1.00 80.94 192 TYR B N 1
ATOM 2704 C CA . TYR B 2 53 ? 30.833 8.115 -4.099 1.00 79.97 192 TYR B CA 1
ATOM 2705 C C . TYR B 2 53 ? 29.869 7.798 -5.239 1.00 86.10 192 TYR B C 1
ATOM 2706 O O . TYR B 2 53 ? 30.275 7.250 -6.267 1.00 88.48 192 TYR B O 1
ATOM 2715 N N . ASN B 2 54 ? 28.587 8.116 -5.031 1.00 82.12 193 ASN B N 1
ATOM 2716 C CA . ASN B 2 54 ? 27.490 7.963 -6.000 1.00 83.55 193 ASN B CA 1
ATOM 2717 C C . ASN B 2 54 ? 26.659 9.252 -5.918 1.00 86.41 193 ASN B C 1
ATOM 2718 O O . ASN B 2 54 ? 25.685 9.315 -5.167 1.00 83.86 193 ASN B O 1
ATOM 2723 N N . PRO B 2 55 ? 27.071 10.323 -6.628 1.00 86.04 194 PRO B N 1
ATOM 2724 C CA . PRO B 2 55 ? 26.348 11.611 -6.526 1.00 85.96 194 PRO B CA 1
ATOM 2725 C C . PRO B 2 55 ? 24.854 11.548 -6.856 1.00 89.95 194 PRO B C 1
ATOM 2726 O O . PRO B 2 55 ? 24.097 12.334 -6.298 1.00 88.52 194 PRO B O 1
ATOM 2730 N N . LYS B 2 56 ? 24.439 10.611 -7.725 1.00 88.25 195 LYS B N 1
ATOM 2731 C CA . LYS B 2 56 ? 23.046 10.357 -8.099 1.00 89.30 195 LYS B CA 1
ATOM 2732 C C . LYS B 2 56 ? 22.236 9.860 -6.887 1.00 95.52 195 LYS B C 1
ATOM 2733 O O . LYS B 2 56 ? 21.029 10.090 -6.835 1.00 96.73 195 LYS B O 1
ATOM 2739 N N . ARG B 2 57 ? 22.903 9.187 -5.918 1.00 91.27 196 ARG B N 1
ATOM 2740 C CA . ARG B 2 57 ? 22.315 8.619 -4.705 1.00 88.61 196 ARG B CA 1
ATOM 2741 C C . ARG B 2 57 ? 22.482 9.591 -3.512 1.00 89.44 196 ARG B C 1
ATOM 2742 O O . ARG B 2 57 ? 21.487 10.020 -2.904 1.00 88.23 196 ARG B O 1
ATOM 2750 N N . PHE B 2 58 ? 23.734 9.956 -3.203 1.00 83.29 197 PHE B N 1
ATOM 2751 C CA . PHE B 2 58 ? 24.040 10.853 -2.100 1.00 79.86 197 PHE B CA 1
ATOM 2752 C C . PHE B 2 58 ? 25.236 11.739 -2.474 1.00 83.83 197 PHE B C 1
ATOM 2753 O O . PHE B 2 58 ? 26.257 11.250 -2.952 1.00 83.30 197 PHE B O 1
ATOM 2761 N N . ALA B 2 59 ? 25.093 13.043 -2.222 1.00 81.71 198 ALA B N 1
ATOM 2762 C CA . ALA B 2 59 ? 26.002 14.132 -2.572 1.00 83.87 198 ALA B CA 1
ATOM 2763 C C . ALA B 2 59 ? 27.393 14.138 -1.878 1.00 87.85 198 ALA B C 1
ATOM 2764 O O . ALA B 2 59 ? 28.196 14.988 -2.231 1.00 91.11 198 ALA B O 1
ATOM 2766 N N . ALA B 2 60 ? 27.709 13.221 -0.960 1.00 80.96 199 ALA B N 1
ATOM 2767 C CA . ALA B 2 60 ? 29.014 13.224 -0.275 1.00 79.53 199 ALA B CA 1
ATOM 2768 C C . ALA B 2 60 ? 29.827 11.946 -0.468 1.00 82.35 199 ALA B C 1
ATOM 2769 O O . ALA B 2 60 ? 29.285 10.914 -0.856 1.00 83.19 199 ALA B O 1
ATOM 2771 N N . VAL B 2 61 ? 31.133 12.013 -0.170 1.00 76.99 200 VAL B N 1
ATOM 2772 C CA . VAL B 2 61 ? 32.037 10.868 -0.221 1.00 76.72 200 VAL B CA 1
ATOM 2773 C C . VAL B 2 61 ? 31.947 10.173 1.128 1.00 76.32 200 VAL B C 1
ATOM 2774 O O . VAL B 2 61 ? 32.018 10.855 2.148 1.00 75.45 200 VAL B O 1
ATOM 2778 N N . ILE B 2 62 ? 31.785 8.837 1.133 1.00 70.31 201 ILE B N 1
ATOM 2779 C CA . ILE B 2 62 ? 31.752 7.995 2.330 1.00 68.09 201 ILE B CA 1
ATOM 2780 C C . ILE B 2 62 ? 33.151 7.375 2.462 1.00 74.68 201 ILE B C 1
ATOM 2781 O O . ILE B 2 62 ? 33.529 6.561 1.617 1.00 75.69 201 ILE B O 1
ATOM 2786 N N . MET B 2 63 ? 33.927 7.795 3.487 1.00 71.95 202 MET B N 1
ATOM 2787 C CA . MET B 2 63 ? 35.297 7.327 3.720 1.00 73.31 202 MET B CA 1
ATOM 2788 C C . MET B 2 63 ? 35.429 6.566 5.024 1.00 76.32 202 MET B C 1
ATOM 2789 O O . MET B 2 63 ? 34.817 6.949 6.006 1.00 75.41 202 MET B O 1
ATOM 2794 N N . ARG B 2 64 ? 36.248 5.506 5.054 1.00 73.08 203 ARG B N 1
ATOM 2795 C CA . ARG B 2 64 ? 36.465 4.679 6.254 1.00 71.27 203 ARG B CA 1
ATOM 2796 C C . ARG B 2 64 ? 37.930 4.454 6.534 1.00 76.90 203 ARG B C 1
ATOM 2797 O O . ARG B 2 64 ? 38.698 4.210 5.603 1.00 77.73 203 ARG B O 1
ATOM 2805 N N . ILE B 2 65 ? 38.321 4.502 7.819 1.00 73.50 204 ILE B N 1
ATOM 2806 C CA . ILE B 2 65 ? 39.680 4.171 8.268 1.00 75.10 204 ILE B CA 1
ATOM 2807 C C . ILE B 2 65 ? 39.546 3.025 9.276 1.00 82.22 204 ILE B C 1
ATOM 2808 O O . ILE B 2 65 ? 38.486 2.871 9.886 1.00 80.47 204 ILE B O 1
ATOM 2813 N N . ARG B 2 66 ? 40.585 2.201 9.430 1.00 82.43 205 ARG B N 1
ATOM 2814 C CA . ARG B 2 66 ? 40.512 1.046 10.329 1.00 82.35 205 ARG B CA 1
ATOM 2815 C C . ARG B 2 66 ? 40.837 1.388 11.796 1.00 84.28 205 ARG B C 1
ATOM 2816 O O . ARG B 2 66 ? 40.344 0.698 12.696 1.00 81.19 205 ARG B O 1
ATOM 2824 N N . GLU B 2 67 ? 41.640 2.446 12.045 1.00 81.43 206 GLU B N 1
ATOM 2825 C CA . GLU B 2 67 ? 42.010 2.808 13.412 1.00 80.57 206 GLU B CA 1
ATOM 2826 C C . GLU B 2 67 ? 42.141 4.324 13.598 1.00 82.33 206 GLU B C 1
ATOM 2827 O O . GLU B 2 67 ? 43.060 4.927 13.046 1.00 83.89 206 GLU B O 1
ATOM 2833 N N . PRO B 2 68 ? 41.277 4.957 14.423 1.00 75.20 207 PRO B N 1
ATOM 2834 C CA . PRO B 2 68 ? 40.100 4.392 15.113 1.00 72.66 207 PRO B CA 1
ATOM 2835 C C . PRO B 2 68 ? 39.049 3.976 14.080 1.00 76.93 207 PRO B C 1
ATOM 2836 O O . PRO B 2 68 ? 38.913 4.673 13.074 1.00 76.85 207 PRO B O 1
ATOM 2840 N N . ARG B 2 69 ? 38.359 2.826 14.273 1.00 73.71 208 ARG B N 1
ATOM 2841 C CA . ARG B 2 69 ? 37.344 2.335 13.316 1.00 72.99 208 ARG B CA 1
ATOM 2842 C C . ARG B 2 69 ? 36.163 3.302 13.279 1.00 73.75 208 ARG B C 1
ATOM 2843 O O . ARG B 2 69 ? 35.378 3.362 14.227 1.00 71.10 208 ARG B O 1
ATOM 2851 N N . THR B 2 70 ? 36.082 4.093 12.193 1.00 69.74 209 THR B N 1
ATOM 2852 C CA . THR B 2 70 ? 35.097 5.154 11.992 1.00 67.89 209 THR B CA 1
ATOM 2853 C C . THR B 2 70 ? 34.661 5.288 10.540 1.00 71.00 209 THR B C 1
ATOM 2854 O O . THR B 2 70 ? 35.293 4.708 9.666 1.00 72.06 209 THR B O 1
ATOM 2858 N N . THR B 2 71 ? 33.657 6.149 10.271 1.00 66.22 210 THR B N 1
ATOM 2859 C CA . THR B 2 71 ? 33.204 6.500 8.918 1.00 65.81 210 THR B CA 1
ATOM 2860 C C . THR B 2 71 ? 33.090 8.015 8.835 1.00 68.01 210 THR B C 1
ATOM 2861 O O . THR B 2 71 ? 32.622 8.652 9.774 1.00 66.61 210 THR B O 1
ATOM 2865 N N . ALA B 2 72 ? 33.541 8.588 7.727 1.00 64.79 211 ALA B N 1
ATOM 2866 C CA . ALA B 2 72 ? 33.446 10.015 7.496 1.00 64.73 211 ALA B CA 1
ATOM 2867 C C . ALA B 2 72 ? 32.631 10.302 6.262 1.00 71.19 211 ALA B C 1
ATOM 2868 O O . ALA B 2 72 ? 32.686 9.556 5.280 1.00 72.05 211 ALA B O 1
ATOM 2870 N N . LEU B 2 73 ? 31.863 11.392 6.323 1.00 67.85 212 LEU B N 1
ATOM 2871 C CA . LEU B 2 73 ? 31.111 11.939 5.210 1.00 68.40 212 LEU B CA 1
ATOM 2872 C C . LEU B 2 73 ? 31.840 13.209 4.801 1.00 72.61 212 LEU B C 1
ATOM 2873 O O . LEU B 2 73 ? 31.956 14.132 5.605 1.00 70.69 212 LEU B O 1
ATOM 2878 N N . ILE B 2 74 ? 32.417 13.222 3.603 1.00 71.68 213 ILE B N 1
ATOM 2879 C CA . ILE B 2 74 ? 33.169 14.368 3.135 1.00 74.10 213 ILE B CA 1
ATOM 2880 C C . ILE B 2 74 ? 32.338 15.052 2.059 1.00 82.58 213 ILE B C 1
ATOM 2881 O O . ILE B 2 74 ? 32.000 14.417 1.058 1.00 84.80 213 ILE B O 1
ATOM 2886 N N . PHE B 2 75 ? 31.997 16.335 2.277 1.00 79.32 214 PHE B N 1
ATOM 2887 C CA . PHE B 2 75 ? 31.175 17.144 1.376 1.00 80.46 214 PHE B CA 1
ATOM 2888 C C . PHE B 2 75 ? 32.050 18.047 0.496 1.00 88.33 214 PHE B C 1
ATOM 2889 O O . PHE B 2 75 ? 33.184 18.380 0.878 1.00 89.10 214 PHE B O 1
ATOM 2897 N N . SER B 2 76 ? 31.533 18.420 -0.704 1.00 86.10 215 SER B N 1
ATOM 2898 C CA . SER B 2 76 ? 32.285 19.248 -1.668 1.00 87.63 215 SER B CA 1
ATOM 2899 C C . SER B 2 76 ? 32.560 20.652 -1.106 1.00 89.28 215 SER B C 1
ATOM 2900 O O . SER B 2 76 ? 33.501 21.303 -1.560 1.00 90.55 215 SER B O 1
ATOM 2903 N N . SER B 2 77 ? 31.811 21.069 -0.062 1.00 82.40 216 SER B N 1
ATOM 2904 C CA . SER B 2 77 ? 31.991 22.357 0.617 1.00 82.82 216 SER B CA 1
ATOM 2905 C C . SER B 2 77 ? 33.267 22.387 1.483 1.00 86.52 216 SER B C 1
ATOM 2906 O O . SER B 2 77 ? 33.707 23.469 1.881 1.00 88.48 216 SER B O 1
ATOM 2909 N N . GLY B 2 78 ? 33.826 21.211 1.772 1.00 79.96 217 GLY B N 1
ATOM 2910 C CA . GLY B 2 78 ? 35.005 21.057 2.614 1.00 78.99 217 GLY B CA 1
ATOM 2911 C C . GLY B 2 78 ? 34.653 20.671 4.028 1.00 78.77 217 GLY B C 1
ATOM 2912 O O . GLY B 2 78 ? 35.545 20.427 4.842 1.00 77.63 217 GLY B O 1
ATOM 2913 N N . LYS B 2 79 ? 33.342 20.627 4.331 1.00 73.03 218 LYS B N 1
ATOM 2914 C CA . LYS B 2 79 ? 32.838 20.226 5.645 1.00 69.61 218 LYS B CA 1
ATOM 2915 C C . LYS B 2 79 ? 32.857 18.701 5.744 1.00 72.71 218 LYS B C 1
ATOM 2916 O O . LYS B 2 79 ? 32.689 18.004 4.744 1.00 72.74 218 LYS B O 1
ATOM 2922 N N . MET B 2 80 ? 33.088 18.182 6.940 1.00 69.62 219 MET B N 1
ATOM 2923 C CA . MET B 2 80 ? 33.179 16.750 7.156 1.00 69.43 219 MET B CA 1
ATOM 2924 C C . MET B 2 80 ? 32.489 16.355 8.455 1.00 71.72 219 MET B C 1
ATOM 2925 O O . MET B 2 80 ? 32.547 17.104 9.426 1.00 71.43 219 MET B O 1
ATOM 2930 N N . VAL B 2 81 ? 31.849 15.168 8.458 1.00 66.86 220 VAL B N 1
ATOM 2931 C CA . VAL B 2 81 ? 31.163 14.534 9.589 1.00 63.94 220 VAL B CA 1
ATOM 2932 C C . VAL B 2 81 ? 31.894 13.242 9.882 1.00 68.25 220 VAL B C 1
ATOM 2933 O O . VAL B 2 81 ? 32.079 12.444 8.977 1.00 68.28 220 VAL B O 1
ATOM 2937 N N . CYS B 2 82 ? 32.295 13.024 11.127 1.00 66.10 221 CYS B N 1
ATOM 2938 C CA . CYS B 2 82 ? 33.009 11.820 11.549 1.00 66.18 221 CYS B CA 1
ATOM 2939 C C . CYS B 2 82 ? 32.137 11.063 12.531 1.00 68.95 221 CYS B C 1
ATOM 2940 O O . CYS B 2 82 ? 31.729 11.637 13.535 1.00 68.37 221 CYS B O 1
ATOM 2943 N N . THR B 2 83 ? 31.812 9.791 12.224 1.00 65.28 222 THR B N 1
ATOM 2944 C CA . THR B 2 83 ? 30.920 8.931 13.032 1.00 63.06 222 THR B CA 1
ATOM 2945 C C . THR B 2 83 ? 31.596 7.626 13.490 1.00 66.58 222 THR B C 1
ATOM 2946 O O . THR B 2 83 ? 32.567 7.185 12.885 1.00 67.11 222 THR B O 1
ATOM 2950 N N . GLY B 2 84 ? 31.054 7.003 14.522 1.00 62.84 223 GLY B N 1
ATOM 2951 C CA . GLY B 2 84 ? 31.521 5.704 14.984 1.00 63.74 223 GLY B CA 1
ATOM 2952 C C . GLY B 2 84 ? 32.588 5.594 16.056 1.00 70.00 223 GLY B C 1
ATOM 2953 O O . GLY B 2 84 ? 32.811 4.484 16.549 1.00 71.74 223 GLY B O 1
ATOM 2954 N N . ALA B 2 85 ? 33.289 6.682 16.417 1.00 66.75 224 ALA B N 1
ATOM 2955 C CA . ALA B 2 85 ? 34.347 6.595 17.444 1.00 67.60 224 ALA B CA 1
ATOM 2956 C C . ALA B 2 85 ? 33.763 6.306 18.806 1.00 70.18 224 ALA B C 1
ATOM 2957 O O . ALA B 2 85 ? 32.590 6.604 19.037 1.00 67.91 224 ALA B O 1
ATOM 2959 N N . LYS B 2 86 ? 34.564 5.687 19.697 1.00 68.37 225 LYS B N 1
ATOM 2960 C CA . LYS B 2 86 ? 34.115 5.276 21.038 1.00 67.42 225 LYS B CA 1
ATOM 2961 C C . LYS B 2 86 ? 34.542 6.270 22.133 1.00 72.80 225 LYS B C 1
ATOM 2962 O O . LYS B 2 86 ? 34.138 6.125 23.284 1.00 72.14 225 LYS B O 1
ATOM 2968 N N . SER B 2 87 ? 35.354 7.270 21.774 1.00 70.60 226 SER B N 1
ATOM 2969 C CA . SER B 2 87 ? 35.795 8.332 22.674 1.00 71.03 226 SER B CA 1
ATOM 2970 C C . SER B 2 87 ? 35.984 9.606 21.860 1.00 75.31 226 SER B C 1
ATOM 2971 O O . SER B 2 87 ? 36.237 9.542 20.657 1.00 74.34 226 SER B O 1
ATOM 2974 N N . GLU B 2 88 ? 35.832 10.751 22.519 1.00 73.29 227 GLU B N 1
ATOM 2975 C CA . GLU B 2 88 ? 35.972 12.089 21.962 1.00 74.63 227 GLU B CA 1
ATOM 2976 C C . GLU B 2 88 ? 37.395 12.302 21.400 1.00 83.09 227 GLU B C 1
ATOM 2977 O O . GLU B 2 88 ? 37.543 12.973 20.381 1.00 84.12 227 GLU B O 1
ATOM 2983 N N . GLU B 2 89 ? 38.414 11.672 22.020 1.00 81.09 228 GLU B N 1
ATOM 2984 C CA . GLU B 2 89 ? 39.819 11.707 21.605 1.00 82.78 228 GLU B CA 1
ATOM 2985 C C . GLU B 2 89 ? 39.990 10.896 20.318 1.00 84.40 228 GLU B C 1
ATOM 2986 O O . GLU B 2 89 ? 40.662 11.352 19.389 1.00 83.91 228 GLU B O 1
ATOM 2992 N N . GLN B 2 90 ? 39.343 9.710 20.255 1.00 79.40 229 GLN B N 1
ATOM 2993 C CA . GLN B 2 90 ? 39.342 8.831 19.087 1.00 78.94 229 GLN B CA 1
ATOM 2994 C C . GLN B 2 90 ? 38.663 9.528 17.915 1.00 81.19 229 GLN B C 1
ATOM 2995 O O . GLN B 2 90 ? 39.164 9.429 16.803 1.00 83.02 229 GLN B O 1
ATOM 3001 N N . SER B 2 91 ? 37.564 10.271 18.161 1.00 74.61 230 SER B N 1
ATOM 3002 C CA . SER B 2 91 ? 36.851 11.000 17.112 1.00 73.20 230 SER B CA 1
ATOM 3003 C C . SER B 2 91 ? 37.718 12.105 16.524 1.00 80.00 230 SER B C 1
ATOM 3004 O O . SER B 2 91 ? 37.707 12.294 15.309 1.00 80.03 230 SER B O 1
ATOM 3007 N N . ARG B 2 92 ? 38.505 12.798 17.372 1.00 78.33 231 ARG B N 1
ATOM 3008 C CA . ARG B 2 92 ? 39.425 13.852 16.948 1.00 79.78 231 ARG B CA 1
ATOM 3009 C C . ARG B 2 92 ? 40.591 13.256 16.145 1.00 85.89 231 ARG B C 1
ATOM 3010 O O . ARG B 2 92 ? 40.917 13.802 15.093 1.00 87.18 231 ARG B O 1
ATOM 3018 N N . LEU B 2 93 ? 41.203 12.143 16.623 1.00 82.21 232 LEU B N 1
ATOM 3019 C CA . LEU B 2 93 ? 42.309 11.471 15.928 1.00 83.51 232 LEU B CA 1
ATOM 3020 C C . LEU B 2 93 ? 41.849 10.944 14.563 1.00 85.69 232 LEU B C 1
ATOM 3021 O O . LEU B 2 93 ? 42.607 11.046 13.595 1.00 87.98 232 LEU B O 1
ATOM 3026 N N . ALA B 2 94 ? 40.613 10.402 14.483 1.00 78.08 233 ALA B N 1
ATOM 3027 C CA . ALA B 2 94 ? 40.056 9.877 13.240 1.00 77.26 233 ALA B CA 1
ATOM 3028 C C . ALA B 2 94 ? 39.805 11.018 12.254 1.00 81.84 233 ALA B C 1
ATOM 3029 O O . ALA B 2 94 ? 40.237 10.930 11.102 1.00 82.62 233 ALA B O 1
ATOM 3031 N N . ALA B 2 95 ? 39.186 12.122 12.735 1.00 77.19 234 ALA B N 1
ATOM 3032 C CA . ALA B 2 95 ? 38.904 13.328 11.951 1.00 76.58 234 ALA B CA 1
ATOM 3033 C C . ALA B 2 95 ? 40.183 13.905 11.366 1.00 81.71 234 ALA B C 1
ATOM 3034 O O . ALA B 2 95 ? 40.188 14.268 10.191 1.00 83.19 234 ALA B O 1
ATOM 3036 N N . ARG B 2 96 ? 41.281 13.939 12.157 1.00 78.01 235 ARG B N 1
ATOM 3037 C CA . ARG B 2 96 ? 42.599 14.407 11.714 1.00 79.58 235 ARG B CA 1
ATOM 3038 C C . ARG B 2 96 ? 43.177 13.488 10.617 1.00 83.89 235 ARG B C 1
ATOM 3039 O O . ARG B 2 96 ? 43.792 13.989 9.664 1.00 84.24 235 ARG B O 1
ATOM 3047 N N . LYS B 2 97 ? 42.954 12.149 10.744 1.00 79.13 236 LYS B N 1
ATOM 3048 C CA . LYS B 2 97 ? 43.423 11.178 9.754 1.00 79.42 236 LYS B CA 1
ATOM 3049 C C . LYS B 2 97 ? 42.687 11.372 8.417 1.00 83.03 236 LYS B C 1
ATOM 3050 O O . LYS B 2 97 ? 43.355 11.375 7.377 1.00 84.67 236 LYS B O 1
ATOM 3056 N N . TYR B 2 98 ? 41.345 11.612 8.435 1.00 76.58 237 TYR B N 1
ATOM 3057 C CA . TYR B 2 98 ? 40.597 11.877 7.195 1.00 75.98 237 TYR B CA 1
ATOM 3058 C C . TYR B 2 98 ? 41.097 13.157 6.544 1.00 82.59 237 TYR B C 1
ATOM 3059 O O . TYR B 2 98 ? 41.243 13.195 5.321 1.00 84.40 237 TYR B O 1
ATOM 3068 N N . ALA B 2 99 ? 41.418 14.180 7.366 1.00 79.90 238 ALA B N 1
ATOM 3069 C CA . ALA B 2 99 ? 41.965 15.459 6.915 1.00 82.46 238 ALA B CA 1
ATOM 3070 C C . ALA B 2 99 ? 43.338 15.261 6.244 1.00 90.14 238 ALA B C 1
ATOM 3071 O O . ALA B 2 99 ? 43.629 15.911 5.236 1.00 92.40 238 ALA B O 1
ATOM 3073 N N . ARG B 2 100 ? 44.162 14.340 6.788 1.00 86.77 239 ARG B N 1
ATOM 3074 C CA . ARG B 2 100 ? 45.481 14.029 6.244 1.00 89.34 239 ARG B CA 1
ATOM 3075 C C . ARG B 2 100 ? 45.371 13.251 4.931 1.00 92.57 239 ARG B C 1
ATOM 3076 O O . ARG B 2 100 ? 46.220 13.443 4.059 1.00 93.37 239 ARG B O 1
ATOM 3084 N N . VAL B 2 101 ? 44.316 12.407 4.777 1.00 87.39 240 VAL B N 1
ATOM 3085 C CA . VAL B 2 101 ? 44.077 11.633 3.552 1.00 88.15 240 VAL B CA 1
ATOM 3086 C C . VAL B 2 101 ? 43.770 12.643 2.433 1.00 95.01 240 VAL B C 1
ATOM 3087 O O . VAL B 2 101 ? 44.432 12.625 1.388 1.00 96.41 240 VAL B O 1
ATOM 3091 N N . VAL B 2 102 ? 42.836 13.578 2.714 1.00 91.13 241 VAL B N 1
ATOM 3092 C CA . VAL B 2 102 ? 42.395 14.658 1.814 1.00 91.70 241 VAL B CA 1
ATOM 3093 C C . VAL B 2 102 ? 43.601 15.551 1.403 1.00 97.96 241 VAL B C 1
ATOM 3094 O O . VAL B 2 102 ? 43.715 15.878 0.223 1.00 99.53 241 VAL B O 1
ATOM 3098 N N . GLN B 2 103 ? 44.499 15.908 2.358 1.00 95.08 242 GLN B N 1
ATOM 3099 C CA . GLN B 2 103 ? 45.706 16.716 2.103 1.00 98.25 242 GLN B CA 1
ATOM 3100 C C . GLN B 2 103 ? 46.633 16.021 1.100 1.00 104.54 242 GLN B C 1
ATOM 3101 O O . GLN B 2 103 ? 47.064 16.654 0.138 1.00 106.75 242 GLN B O 1
ATOM 3107 N N . LYS B 2 104 ? 46.909 14.712 1.312 1.00 100.50 243 LYS B N 1
ATOM 3108 C CA . LYS B 2 104 ? 47.757 13.877 0.451 1.00 102.58 243 LYS B CA 1
ATOM 3109 C C . LYS B 2 104 ? 47.181 13.738 -0.957 1.00 106.80 243 LYS B C 1
ATOM 3110 O O . LYS B 2 104 ? 47.933 13.479 -1.895 1.00 108.47 243 LYS B O 1
ATOM 3116 N N . LEU B 2 105 ? 45.856 13.928 -1.105 1.00 102.39 244 LEU B N 1
ATOM 3117 C CA . LEU B 2 105 ? 45.155 13.861 -2.388 1.00 103.16 244 LEU B CA 1
ATOM 3118 C C . LEU B 2 105 ? 45.298 15.190 -3.182 1.00 109.28 244 LEU B C 1
ATOM 3119 O O . LEU B 2 105 ? 44.740 15.299 -4.277 1.00 109.82 244 LEU B O 1
ATOM 3124 N N . GLY B 2 106 ? 46.065 16.152 -2.642 1.00 106.83 245 GLY B N 1
ATOM 3125 C CA . GLY B 2 106 ? 46.378 17.431 -3.281 1.00 109.01 245 GLY B CA 1
ATOM 3126 C C . GLY B 2 106 ? 45.593 18.664 -2.865 1.00 111.95 245 GLY B C 1
ATOM 3127 O O . GLY B 2 106 ? 45.786 19.735 -3.449 1.00 113.94 245 GLY B O 1
ATOM 3128 N N . PHE B 2 107 ? 44.714 18.542 -1.859 1.00 105.73 246 PHE B N 1
ATOM 3129 C CA . PHE B 2 107 ? 43.875 19.656 -1.405 1.00 104.40 246 PHE B CA 1
ATOM 3130 C C . PHE B 2 107 ? 44.496 20.418 -0.214 1.00 109.15 246 PHE B C 1
ATOM 3131 O O . PHE B 2 107 ? 45.079 19.789 0.677 1.00 108.32 246 PHE B O 1
ATOM 3139 N N . PRO B 2 108 ? 44.372 21.772 -0.171 1.00 106.59 247 PRO B N 1
ATOM 3140 C CA . PRO B 2 108 ? 44.961 22.520 0.954 1.00 107.22 247 PRO B CA 1
ATOM 3141 C C . PRO B 2 108 ? 44.034 22.485 2.172 1.00 110.38 247 PRO B C 1
ATOM 3142 O O . PRO B 2 108 ? 43.514 23.519 2.608 1.00 111.03 247 PRO B O 1
ATOM 3146 N N . ALA B 2 109 ? 43.832 21.276 2.714 1.00 105.28 248 ALA B N 1
ATOM 3147 C CA . ALA B 2 109 ? 42.942 21.017 3.838 1.00 102.71 248 ALA B CA 1
ATOM 3148 C C . ALA B 2 109 ? 43.530 21.499 5.157 1.00 107.81 248 ALA B C 1
ATOM 3149 O O . ALA B 2 109 ? 44.725 21.333 5.412 1.00 110.29 248 ALA B O 1
ATOM 3151 N N . LYS B 2 110 ? 42.670 22.119 5.976 1.00 101.72 249 LYS B N 1
ATOM 3152 C CA . LYS B 2 110 ? 42.962 22.654 7.308 1.00 100.90 249 LYS B CA 1
ATOM 3153 C C . LYS B 2 110 ? 42.077 21.912 8.300 1.00 101.31 249 LYS B C 1
ATOM 3154 O O . LYS B 2 110 ? 41.208 21.145 7.879 1.00 99.54 249 LYS B O 1
ATOM 3160 N N . PHE B 2 111 ? 42.303 22.092 9.601 1.00 96.26 250 PHE B N 1
ATOM 3161 C CA . PHE B 2 111 ? 41.512 21.379 10.595 1.00 92.21 250 PHE B CA 1
ATOM 3162 C C . PHE B 2 111 ? 40.812 22.400 11.490 1.00 94.99 250 PHE B C 1
ATOM 3163 O O . PHE B 2 111 ? 41.238 22.664 12.615 1.00 95.13 250 PHE B O 1
ATOM 3171 N N . LEU B 2 112 ? 39.736 22.989 10.961 1.00 90.07 251 LEU B N 1
ATOM 3172 C CA . LEU B 2 112 ? 39.019 24.076 11.622 1.00 89.23 251 LEU B CA 1
ATOM 3173 C C . LEU B 2 112 ? 37.698 23.683 12.259 1.00 90.17 251 LEU B C 1
ATOM 3174 O O . LEU B 2 112 ? 36.930 22.913 11.692 1.00 88.71 251 LEU B O 1
ATOM 3179 N N . ASP B 2 113 ? 37.404 24.324 13.398 1.00 85.69 252 ASP B N 1
ATOM 3180 C CA . ASP B 2 113 ? 36.169 24.265 14.173 1.00 83.23 252 ASP B CA 1
ATOM 3181 C C . ASP B 2 113 ? 35.696 22.838 14.495 1.00 84.02 252 ASP B C 1
ATOM 3182 O O . ASP B 2 113 ? 34.487 22.563 14.445 1.00 83.17 252 ASP B O 1
ATOM 3187 N N . PHE B 2 114 ? 36.639 21.943 14.867 1.00 78.50 253 PHE B N 1
ATOM 3188 C CA . PHE B 2 114 ? 36.308 20.580 15.286 1.00 75.21 253 PHE B CA 1
ATOM 3189 C C . PHE B 2 114 ? 35.354 20.660 16.471 1.00 78.18 253 PHE B C 1
ATOM 3190 O O . PHE B 2 114 ? 35.610 21.423 17.405 1.00 78.77 253 PHE B O 1
ATOM 3198 N N . LYS B 2 115 ? 34.244 19.909 16.417 1.00 73.27 254 LYS B N 1
ATOM 3199 C CA . LYS B 2 115 ? 33.231 19.942 17.472 1.00 71.99 254 LYS B CA 1
ATOM 3200 C C . LYS B 2 115 ? 32.509 18.620 17.581 1.00 72.81 254 LYS B C 1
ATOM 3201 O O . LYS B 2 115 ? 32.063 18.080 16.569 1.00 72.24 254 LYS B O 1
ATOM 3207 N N . ILE B 2 116 ? 32.360 18.120 18.811 1.00 68.04 255 ILE B N 1
ATOM 3208 C CA . ILE B 2 116 ? 31.568 16.916 19.092 1.00 65.35 255 ILE B CA 1
ATOM 3209 C C . ILE B 2 116 ? 30.101 17.382 19.083 1.00 68.62 255 ILE B C 1
ATOM 3210 O O . ILE B 2 116 ? 29.748 18.364 19.749 1.00 67.72 255 ILE B O 1
ATOM 3215 N N . GLN B 2 117 ? 29.281 16.726 18.262 1.00 65.02 256 GLN B N 1
ATOM 3216 C CA . GLN B 2 117 ? 27.884 17.091 18.041 1.00 64.32 256 GLN B CA 1
ATOM 3217 C C . GLN B 2 117 ? 26.882 16.163 18.746 1.00 67.55 256 GLN B C 1
ATOM 3218 O O . GLN B 2 117 ? 25.807 16.611 19.150 1.00 68.15 256 GLN B O 1
ATOM 3224 N N . ASN B 2 118 ? 27.205 14.879 18.837 1.00 61.83 257 ASN B N 1
ATOM 3225 C CA . ASN B 2 118 ? 26.344 13.882 19.455 1.00 59.63 257 ASN B CA 1
ATOM 3226 C C . ASN B 2 118 ? 27.162 12.737 20.056 1.00 62.03 257 ASN B C 1
ATOM 3227 O O . ASN B 2 118 ? 28.190 12.354 19.513 1.00 61.30 257 ASN B O 1
ATOM 3232 N N . MET B 2 119 ? 26.710 12.2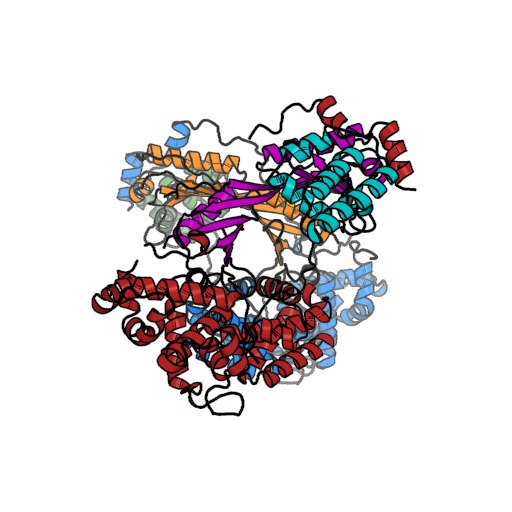18 21.195 1.00 59.19 258 MET B N 1
ATOM 3233 C CA . MET B 2 119 ? 27.322 11.096 21.907 1.00 59.89 258 MET B CA 1
ATOM 3234 C C . MET B 2 119 ? 26.238 10.126 22.333 1.00 61.49 258 MET B C 1
ATOM 3235 O O . MET B 2 119 ? 25.185 10.545 22.819 1.00 60.57 258 MET B O 1
ATOM 3240 N N . VAL B 2 120 ? 26.492 8.839 22.133 1.00 57.05 259 VAL B N 1
ATOM 3241 C CA . VAL B 2 120 ? 25.594 7.747 22.487 1.00 56.08 259 VAL B CA 1
ATOM 3242 C C . VAL B 2 120 ? 26.285 6.871 23.531 1.00 62.56 259 VAL B C 1
ATOM 3243 O O . VAL B 2 120 ? 27.399 6.416 23.325 1.00 64.06 259 VAL B O 1
ATOM 3247 N N . GLY B 2 121 ? 25.617 6.644 24.640 1.00 59.19 260 GLY B N 1
ATOM 3248 C CA . GLY B 2 121 ? 26.116 5.784 25.698 1.00 59.49 260 GLY B CA 1
ATOM 3249 C C . GLY B 2 121 ? 25.149 4.664 25.969 1.00 63.01 260 GLY B C 1
ATOM 3250 O O . GLY B 2 121 ? 23.984 4.749 25.579 1.00 62.74 260 GLY B O 1
ATOM 3251 N N . SER B 2 122 ? 25.614 3.601 26.619 1.00 60.04 261 SER B N 1
ATOM 3252 C CA . SER B 2 122 ? 24.737 2.496 26.969 1.00 60.41 261 SER B CA 1
ATOM 3253 C C . SER B 2 122 ? 25.179 1.854 28.260 1.00 67.59 261 SER B C 1
ATOM 3254 O O . SER B 2 122 ? 26.352 1.922 28.611 1.00 68.53 261 SER B O 1
ATOM 3257 N N . CYS B 2 123 ? 24.242 1.233 28.967 1.00 65.93 262 CYS B N 1
ATOM 3258 C CA . CYS B 2 123 ? 24.528 0.494 30.192 1.00 68.29 262 CYS B CA 1
ATOM 3259 C C . CYS B 2 123 ? 23.362 -0.417 30.558 1.00 71.52 262 CYS B C 1
ATOM 3260 O O . CYS B 2 123 ? 22.323 -0.432 29.894 1.00 69.33 262 CYS B O 1
ATOM 3263 N N . ASP B 2 124 ? 23.582 -1.217 31.595 1.00 68.93 263 ASP B N 1
ATOM 3264 C CA . ASP B 2 124 ? 22.596 -2.171 32.087 1.00 69.29 263 ASP B CA 1
ATOM 3265 C C . ASP B 2 124 ? 22.445 -1.949 33.592 1.00 73.26 263 ASP B C 1
ATOM 3266 O O . ASP B 2 124 ? 23.432 -1.971 34.326 1.00 74.78 263 ASP B O 1
ATOM 3271 N N . VAL B 2 125 ? 21.217 -1.727 34.031 1.00 68.88 264 VAL B N 1
ATOM 3272 C CA . VAL B 2 125 ? 20.929 -1.540 35.455 1.00 70.45 264 VAL B CA 1
ATOM 3273 C C . VAL B 2 125 ? 20.805 -2.929 36.166 1.00 78.64 264 VAL B C 1
ATOM 3274 O O . VAL B 2 125 ? 20.795 -2.991 37.397 1.00 79.87 264 VAL B O 1
ATOM 3278 N N . LYS B 2 126 ? 20.729 -4.025 35.373 1.00 76.01 265 LYS B N 1
ATOM 3279 C CA . LYS B 2 126 ? 20.700 -5.435 35.788 1.00 77.50 265 LYS B CA 1
ATOM 3280 C C . LYS B 2 126 ? 19.465 -5.806 36.637 1.00 79.34 265 LYS B C 1
ATOM 3281 O O . LYS B 2 126 ? 19.547 -6.676 37.500 1.00 82.27 265 LYS B O 1
ATOM 3287 N N . PHE B 2 127 ? 18.302 -5.235 36.298 1.00 71.40 266 PHE B N 1
ATOM 3288 C CA . PHE B 2 127 ? 17.015 -5.572 36.908 1.00 70.46 266 PHE B CA 1
ATOM 3289 C C . PHE B 2 127 ? 15.917 -5.228 35.892 1.00 73.26 266 PHE B C 1
ATOM 3290 O O . PHE B 2 127 ? 16.104 -4.303 35.107 1.00 70.97 266 PHE B O 1
ATOM 3298 N N . PRO B 2 128 ? 14.788 -5.955 35.867 1.00 70.59 267 PRO B N 1
ATOM 3299 C CA . PRO B 2 128 ? 13.739 -5.660 34.879 1.00 68.69 267 PRO B CA 1
ATOM 3300 C C . PRO B 2 128 ? 12.995 -4.358 35.144 1.00 71.53 267 PRO B C 1
ATOM 3301 O O . PRO B 2 128 ? 12.897 -3.959 36.303 1.00 74.58 267 PRO B O 1
ATOM 3305 N N . ILE B 2 129 ? 12.471 -3.690 34.084 1.00 63.32 268 ILE B N 1
ATOM 3306 C CA . ILE B 2 129 ? 11.822 -2.381 34.211 1.00 60.16 268 ILE B CA 1
ATOM 3307 C C . ILE B 2 129 ? 10.360 -2.363 33.714 1.00 63.40 268 ILE B C 1
ATOM 3308 O O . ILE B 2 129 ? 10.128 -2.617 32.555 1.00 63.67 268 ILE B O 1
ATOM 3313 N N . ARG B 2 130 ? 9.388 -2.033 34.578 1.00 60.56 269 ARG B N 1
ATOM 3314 C CA . ARG B 2 130 ? 7.986 -1.965 34.180 1.00 59.12 269 ARG B CA 1
ATOM 3315 C C . ARG B 2 130 ? 7.713 -0.645 33.469 1.00 61.99 269 ARG B C 1
ATOM 3316 O O . ARG B 2 130 ? 7.288 0.350 34.080 1.00 63.10 269 ARG B O 1
ATOM 3324 N N . LEU B 2 131 ? 7.963 -0.662 32.155 1.00 53.90 270 LEU B N 1
ATOM 3325 C CA . LEU B 2 131 ? 7.779 0.460 31.252 1.00 50.76 270 LEU B CA 1
ATOM 3326 C C . LEU B 2 131 ? 6.368 1.036 31.342 1.00 53.99 270 LEU B C 1
ATOM 3327 O O . LEU B 2 131 ? 6.227 2.247 31.337 1.00 55.45 270 LEU B O 1
ATOM 3332 N N . GLU B 2 132 ? 5.340 0.199 31.477 1.00 50.80 271 GLU B N 1
ATOM 3333 C CA . GLU B 2 132 ? 3.942 0.640 31.561 1.00 52.54 271 GLU B CA 1
ATOM 3334 C C . GLU B 2 132 ? 3.678 1.464 32.827 1.00 60.39 271 GLU B C 1
ATOM 3335 O O . GLU B 2 132 ? 2.760 2.310 32.831 1.00 61.33 271 GLU B O 1
ATOM 3341 N N . GLY B 2 133 ? 4.501 1.230 33.864 1.00 58.16 272 GLY B N 1
ATOM 3342 C CA . GLY B 2 133 ? 4.438 1.925 35.149 1.00 58.88 272 GLY B CA 1
ATOM 3343 C C . GLY B 2 133 ? 5.168 3.246 35.084 1.00 62.13 272 GLY B C 1
ATOM 3344 O O . GLY B 2 133 ? 4.676 4.258 35.586 1.00 60.81 272 GLY B O 1
ATOM 3345 N N . LEU B 2 134 ? 6.352 3.241 34.434 1.00 59.07 273 LEU B N 1
ATOM 3346 C CA . LEU B 2 134 ? 7.186 4.430 34.226 1.00 58.04 273 LEU B CA 1
ATOM 3347 C C . LEU B 2 134 ? 6.453 5.465 33.360 1.00 62.63 273 LEU B C 1
ATOM 3348 O O . LEU B 2 134 ? 6.499 6.644 33.678 1.00 60.91 273 LEU B O 1
ATOM 3353 N N . VAL B 2 135 ? 5.732 5.028 32.315 1.00 61.99 274 VAL B N 1
ATOM 3354 C CA . VAL B 2 135 ? 4.967 5.922 31.441 1.00 62.60 274 VAL B CA 1
ATOM 3355 C C . VAL B 2 135 ? 3.775 6.540 32.241 1.00 69.76 274 VAL B C 1
ATOM 3356 O O . VAL B 2 135 ? 3.263 7.555 31.808 1.00 73.22 274 VAL B O 1
ATOM 3360 N N . LEU B 2 136 ? 3.388 5.992 33.412 1.00 64.97 275 LEU B N 1
ATOM 3361 C CA . LEU B 2 136 ? 2.321 6.574 34.250 1.00 64.33 275 LEU B CA 1
ATOM 3362 C C . LEU B 2 136 ? 2.870 7.557 35.279 1.00 68.21 275 LEU B C 1
ATOM 3363 O O . LEU B 2 136 ? 2.222 8.556 35.572 1.00 69.75 275 LEU B O 1
ATOM 3368 N N . THR B 2 137 ? 4.005 7.251 35.894 1.00 63.97 276 THR B N 1
ATOM 3369 C CA . THR B 2 137 ? 4.559 8.149 36.913 1.00 64.84 276 THR B CA 1
ATOM 3370 C C . THR B 2 137 ? 5.316 9.326 36.269 1.00 67.63 276 THR B C 1
ATOM 3371 O O . THR B 2 137 ? 5.362 10.407 36.840 1.00 68.56 276 THR B O 1
ATOM 3375 N N . HIS B 2 138 ? 5.869 9.127 35.071 1.00 62.89 277 HIS B N 1
ATOM 3376 C CA . HIS B 2 138 ? 6.660 10.137 34.389 1.00 61.08 277 HIS B CA 1
ATOM 3377 C C . HIS B 2 138 ? 6.143 10.386 32.994 1.00 66.13 277 HIS B C 1
ATOM 3378 O O . HIS B 2 138 ? 6.939 10.552 32.060 1.00 66.51 277 HIS B O 1
ATOM 3385 N N . GLN B 2 139 ? 4.811 10.473 32.867 1.00 75.88 278 GLN B N 1
ATOM 3386 C CA . GLN B 2 139 ? 4.111 10.668 31.599 1.00 74.43 278 GLN B CA 1
ATOM 3387 C C . GLN B 2 139 ? 4.645 11.854 30.763 1.00 77.16 278 GLN B C 1
ATOM 3388 O O . GLN B 2 139 ? 4.737 11.752 29.540 1.00 76.77 278 GLN B O 1
ATOM 3394 N N . GLN B 2 140 ? 4.964 12.982 31.404 1.00 73.15 279 GLN B N 1
ATOM 3395 C CA . GLN B 2 140 ? 5.385 14.159 30.643 1.00 72.80 279 GLN B CA 1
ATOM 3396 C C . GLN B 2 140 ? 6.758 13.996 29.958 1.00 73.82 279 GLN B C 1
ATOM 3397 O O . GLN B 2 140 ? 7.091 14.820 29.095 1.00 75.79 279 GLN B O 1
ATOM 3403 N N . PHE B 2 141 ? 7.530 12.950 30.295 1.00 64.14 280 PHE B N 1
ATOM 3404 C CA . PHE B 2 141 ? 8.828 12.732 29.665 1.00 61.54 280 PHE B CA 1
ATOM 3405 C C . PHE B 2 141 ? 8.849 11.461 28.869 1.00 65.29 280 PHE B C 1
ATOM 3406 O O . PHE B 2 141 ? 9.770 11.244 28.078 1.00 64.54 280 PHE B O 1
ATOM 3414 N N . SER B 2 142 ? 7.862 10.595 29.114 1.00 62.44 281 SER B N 1
ATOM 3415 C CA . SER B 2 142 ? 7.798 9.267 28.545 1.00 62.07 281 SER B CA 1
ATOM 3416 C C . SER B 2 142 ? 6.852 9.131 27.396 1.00 68.67 281 SER B C 1
ATOM 3417 O O . SER B 2 142 ? 5.728 9.643 27.425 1.00 70.07 281 SER B O 1
ATOM 3420 N N . SER B 2 143 ? 7.322 8.384 26.395 1.00 64.96 282 SER B N 1
ATOM 3421 C CA . SER B 2 143 ? 6.617 7.975 25.190 1.00 63.85 282 SER B CA 1
ATOM 3422 C C . SER B 2 143 ? 6.894 6.481 25.025 1.00 62.73 282 SER B C 1
ATOM 3423 O O . SER B 2 143 ? 8.027 6.083 24.743 1.00 60.40 282 SER B O 1
ATOM 3426 N N . TYR B 2 144 ? 5.897 5.659 25.346 1.00 57.72 283 TYR B N 1
ATOM 3427 C CA . TYR B 2 144 ? 6.045 4.221 25.264 1.00 55.79 283 TYR B CA 1
ATOM 3428 C C . TYR B 2 144 ? 4.989 3.730 24.324 1.00 56.30 283 TYR B C 1
ATOM 3429 O O . TYR B 2 144 ? 3.793 3.875 24.613 1.00 56.94 283 TYR B O 1
ATOM 3438 N N . GLU B 2 145 ? 5.446 3.257 23.137 1.00 48.59 284 GLU B N 1
ATOM 3439 C CA . GLU B 2 145 ? 4.596 2.785 22.058 1.00 46.58 284 GLU B CA 1
ATOM 3440 C C . GLU B 2 145 ? 4.989 1.345 21.672 1.00 48.70 284 GLU B C 1
ATOM 3441 O O . GLU B 2 145 ? 5.703 1.157 20.697 1.00 48.65 284 GLU B O 1
ATOM 3447 N N . PRO B 2 146 ? 4.542 0.296 22.408 1.00 46.10 285 PRO B N 1
ATOM 3448 C CA . PRO B 2 146 ? 4.964 -1.074 22.065 1.00 44.68 285 PRO B CA 1
ATOM 3449 C C . PRO B 2 146 ? 4.454 -1.562 20.697 1.00 51.89 285 PRO B C 1
ATOM 3450 O O . PRO B 2 146 ? 4.978 -2.557 20.198 1.00 54.18 285 PRO B O 1
ATOM 3454 N N . GLU B 2 147 ? 3.493 -0.839 20.055 1.00 47.44 286 GLU B N 1
ATOM 3455 C CA . GLU B 2 147 ? 3.003 -1.152 18.708 1.00 46.98 286 GLU B CA 1
ATOM 3456 C C . GLU B 2 147 ? 4.024 -0.743 17.670 1.00 54.54 286 GLU B C 1
ATOM 3457 O O . GLU B 2 147 ? 3.899 -1.151 16.520 1.00 55.89 286 GLU B O 1
ATOM 3463 N N . LEU B 2 148 ? 5.027 0.063 18.065 1.00 52.12 287 LEU B N 1
ATOM 3464 C CA . LEU B 2 148 ? 6.074 0.549 17.177 1.00 52.53 287 LEU B CA 1
ATOM 3465 C C . LEU B 2 148 ? 7.479 0.129 17.615 1.00 57.95 287 LEU B C 1
ATOM 3466 O O . LEU B 2 148 ? 8.291 -0.204 16.755 1.00 60.35 287 LEU B O 1
ATOM 3471 N N . PHE B 2 149 ? 7.789 0.186 18.925 1.00 51.21 288 PHE B N 1
ATOM 3472 C CA . PHE B 2 149 ? 9.131 -0.116 19.409 1.00 50.85 288 PHE B CA 1
ATOM 3473 C C . PHE B 2 149 ? 9.100 -0.679 20.865 1.00 56.33 288 PHE B C 1
ATOM 3474 O O . PHE B 2 149 ? 8.258 -0.247 21.651 1.00 57.12 288 PHE B O 1
ATOM 3482 N N . PRO B 2 150 ? 9.977 -1.633 21.260 1.00 51.75 289 PRO B N 1
ATOM 3483 C CA . PRO B 2 150 ? 9.897 -2.190 22.622 1.00 50.23 289 PRO B CA 1
ATOM 3484 C C . PRO B 2 150 ? 10.379 -1.276 23.731 1.00 55.34 289 PRO B C 1
ATOM 3485 O O . PRO B 2 150 ? 10.060 -1.523 24.882 1.00 56.82 289 PRO B O 1
ATOM 3489 N N . GLY B 2 151 ? 11.167 -0.270 23.408 1.00 52.48 290 GLY B N 1
ATOM 3490 C CA . GLY B 2 151 ? 11.697 0.643 24.409 1.00 53.05 290 GLY B CA 1
ATOM 3491 C C . GLY B 2 151 ? 10.884 1.895 24.686 1.00 56.24 290 GLY B C 1
ATOM 3492 O O . GLY B 2 151 ? 10.232 2.433 23.782 1.00 55.00 290 GLY B O 1
ATOM 3493 N N . LEU B 2 152 ? 10.946 2.365 25.950 1.00 52.47 291 LEU B N 1
ATOM 3494 C CA . LEU B 2 152 ? 10.315 3.600 26.377 1.00 54.01 291 LEU B CA 1
ATOM 3495 C C . LEU B 2 152 ? 11.273 4.707 26.014 1.00 60.25 291 LEU B C 1
ATOM 3496 O O . LEU B 2 152 ? 12.471 4.562 26.271 1.00 62.35 291 LEU B O 1
ATOM 3501 N N . ILE B 2 153 ? 10.759 5.799 25.403 1.00 54.49 292 ILE B N 1
ATOM 3502 C CA . ILE B 2 153 ? 11.546 6.959 24.994 1.00 52.86 292 ILE B CA 1
ATOM 3503 C C . ILE B 2 153 ? 11.378 7.985 26.084 1.00 56.46 292 ILE B C 1
ATOM 3504 O O . ILE B 2 153 ? 10.288 8.514 26.287 1.00 56.89 292 ILE B O 1
ATOM 3509 N N . TYR B 2 154 ? 12.447 8.224 26.829 1.00 53.08 293 TYR B N 1
ATOM 3510 C CA . TYR B 2 154 ? 12.423 9.172 27.926 1.00 52.97 293 TYR B CA 1
ATOM 3511 C C . TYR B 2 154 ? 13.204 10.399 27.501 1.00 59.28 293 TYR B C 1
ATOM 3512 O O . TYR B 2 154 ? 14.403 10.306 27.228 1.00 59.70 293 TYR B O 1
ATOM 3521 N N . ARG B 2 155 ? 12.504 11.538 27.409 1.00 55.74 294 ARG B N 1
ATOM 3522 C CA . ARG B 2 155 ? 13.068 12.821 27.013 1.00 55.44 294 ARG B CA 1
ATOM 3523 C C . ARG B 2 155 ? 13.337 13.657 28.265 1.00 60.10 294 ARG B C 1
ATOM 3524 O O . ARG B 2 155 ? 12.462 14.400 28.723 1.00 59.58 294 ARG B O 1
ATOM 3532 N N . MET B 2 156 ? 14.560 13.477 28.841 1.00 56.34 295 MET B N 1
ATOM 3533 C CA . MET B 2 156 ? 14.995 14.204 30.024 1.00 56.44 295 MET B CA 1
ATOM 3534 C C . MET B 2 156 ? 15.265 15.655 29.648 1.00 63.71 295 MET B C 1
ATOM 3535 O O . MET B 2 156 ? 15.831 15.926 28.596 1.00 64.70 295 MET B O 1
ATOM 3540 N N . ILE B 2 157 ? 14.886 16.586 30.517 1.00 61.92 296 ILE B N 1
ATOM 3541 C CA . ILE B 2 157 ? 15.066 18.002 30.248 1.00 62.53 296 ILE B CA 1
ATOM 3542 C C . ILE B 2 157 ? 16.382 18.475 30.902 1.00 67.67 296 ILE B C 1
ATOM 3543 O O . ILE B 2 157 ? 17.105 19.275 30.294 1.00 69.85 296 ILE B O 1
ATOM 3548 N N . LYS B 2 158 ? 16.720 17.970 32.102 1.00 62.08 297 LYS B N 1
ATOM 3549 C CA . LYS B 2 158 ? 17.976 18.369 32.751 1.00 62.96 297 LYS B CA 1
ATOM 3550 C C . LYS B 2 158 ? 18.868 17.138 33.081 1.00 67.01 297 LYS B C 1
ATOM 3551 O O . LYS B 2 158 ? 18.585 16.448 34.064 1.00 68.33 297 LYS B O 1
ATOM 3557 N N . PRO B 2 159 ? 19.941 16.828 32.301 1.00 61.38 298 PRO B N 1
ATOM 3558 C CA . PRO B 2 159 ? 20.366 17.467 31.041 1.00 60.41 298 PRO B CA 1
ATOM 3559 C C . PRO B 2 159 ? 19.415 17.075 29.908 1.00 63.55 298 PRO B C 1
ATOM 3560 O O . PRO B 2 159 ? 18.617 16.154 30.084 1.00 62.22 298 PRO B O 1
ATOM 3564 N N . ARG B 2 160 ? 19.473 17.771 28.766 1.00 60.25 299 ARG B N 1
ATOM 3565 C CA . ARG B 2 160 ? 18.609 17.478 27.611 1.00 58.40 299 ARG B CA 1
ATOM 3566 C C . ARG B 2 160 ? 19.161 16.243 26.884 1.00 60.91 299 ARG B C 1
ATOM 3567 O O . ARG B 2 160 ? 19.961 16.349 25.945 1.00 60.99 299 ARG B O 1
ATOM 3575 N N . ILE B 2 161 ? 18.753 15.063 27.375 1.00 56.11 300 ILE B N 1
ATOM 3576 C CA . ILE B 2 161 ? 19.169 13.752 26.885 1.00 54.73 300 ILE B CA 1
ATOM 3577 C C . ILE B 2 161 ? 17.951 12.898 26.616 1.00 59.24 300 ILE B C 1
ATOM 3578 O O . ILE B 2 161 ? 16.981 12.943 27.376 1.00 58.94 300 ILE B O 1
ATOM 3583 N N . VAL B 2 162 ? 18.014 12.100 25.543 1.00 56.64 301 VAL B N 1
ATOM 3584 C CA . VAL B 2 162 ? 16.962 11.150 25.202 1.00 56.77 301 VAL B CA 1
ATOM 3585 C C . VAL B 2 162 ? 17.455 9.768 25.584 1.00 61.68 301 VAL B C 1
ATOM 3586 O O . VAL B 2 162 ? 18.524 9.362 25.138 1.00 61.51 301 VAL B O 1
ATOM 3590 N N . LEU B 2 163 ? 16.693 9.059 26.431 1.00 58.64 302 LEU B N 1
ATOM 3591 C CA . LEU B 2 163 ? 17.038 7.713 26.882 1.00 57.21 302 LEU B CA 1
ATOM 3592 C C . LEU B 2 163 ? 16.054 6.705 26.311 1.00 58.57 302 LEU B C 1
ATOM 3593 O O . LEU B 2 163 ? 14.861 6.978 26.234 1.00 57.52 302 LEU B O 1
ATOM 3598 N N . LEU B 2 164 ? 16.552 5.564 25.878 1.00 54.54 303 LEU B N 1
ATOM 3599 C CA . LEU B 2 164 ? 15.720 4.460 25.408 1.00 52.63 303 LEU B CA 1
ATOM 3600 C C . LEU B 2 164 ? 15.810 3.397 26.492 1.00 57.58 303 LEU B C 1
ATOM 3601 O O . LEU B 2 164 ? 16.889 2.862 26.726 1.00 57.74 303 LEU B O 1
ATOM 3606 N N . ILE B 2 165 ? 14.712 3.180 27.228 1.00 54.33 304 ILE B N 1
ATOM 3607 C CA . ILE B 2 165 ? 14.707 2.280 28.373 1.00 55.60 304 ILE B CA 1
ATOM 3608 C C . ILE B 2 165 ? 13.987 0.988 27.998 1.00 61.74 304 ILE B C 1
ATOM 3609 O O . ILE B 2 165 ? 12.838 1.034 27.543 1.00 61.78 304 ILE B O 1
ATOM 3614 N N . PHE B 2 166 ? 14.655 -0.158 28.206 1.00 57.93 305 PHE B N 1
ATOM 3615 C CA . PHE B 2 166 ? 14.119 -1.456 27.826 1.00 57.51 305 PHE B CA 1
ATOM 3616 C C . PHE B 2 166 ? 13.731 -2.275 29.064 1.00 65.57 305 PHE B C 1
ATOM 3617 O O . PHE B 2 166 ? 14.197 -1.995 30.175 1.00 69.13 305 PHE B O 1
ATOM 3625 N N . VAL B 2 167 ? 12.834 -3.263 28.875 1.00 59.58 306 VAL B N 1
ATOM 3626 C CA . VAL B 2 167 ? 12.319 -4.114 29.957 1.00 57.92 306 VAL B CA 1
ATOM 3627 C C . VAL B 2 167 ? 13.452 -4.895 30.651 1.00 63.11 306 VAL B C 1
ATOM 3628 O O . VAL B 2 167 ? 13.341 -5.178 31.835 1.00 65.21 306 VAL B O 1
ATOM 3632 N N . SER B 2 168 ? 14.532 -5.202 29.923 1.00 58.29 307 SER B N 1
ATOM 3633 C CA . SER B 2 168 ? 15.717 -5.924 30.376 1.00 59.03 307 SER B CA 1
ATOM 3634 C C . SER B 2 168 ? 16.591 -5.118 31.338 1.00 62.24 307 SER B C 1
ATOM 3635 O O . SER B 2 168 ? 17.445 -5.675 32.006 1.00 65.45 307 SER B O 1
ATOM 3638 N N . GLY B 2 169 ? 16.394 -3.824 31.393 1.00 56.61 308 GLY B N 1
ATOM 3639 C CA . GLY B 2 169 ? 17.195 -2.971 32.251 1.00 57.28 308 GLY B CA 1
ATOM 3640 C C . GLY B 2 169 ? 18.277 -2.283 31.471 1.00 61.74 308 GLY B C 1
ATOM 3641 O O . GLY B 2 169 ? 18.982 -1.433 32.020 1.00 62.07 308 GLY B O 1
ATOM 3642 N N . LYS B 2 170 ? 18.417 -2.654 30.180 1.00 57.51 309 LYS B N 1
ATOM 3643 C CA . LYS B 2 170 ? 19.404 -2.050 29.303 1.00 57.85 309 LYS B CA 1
ATOM 3644 C C . LYS B 2 170 ? 18.876 -0.684 28.872 1.00 61.99 309 LYS B C 1
ATOM 3645 O O . LYS B 2 170 ? 17.669 -0.534 28.632 1.00 62.48 309 LYS B O 1
ATOM 3651 N N . VAL B 2 171 ? 19.765 0.336 28.902 1.00 55.23 310 VAL B N 1
ATOM 3652 C CA . VAL B 2 171 ? 19.444 1.740 28.657 1.00 51.79 310 VAL B CA 1
ATOM 3653 C C . VAL B 2 171 ? 20.367 2.288 27.594 1.00 55.48 310 VAL B C 1
ATOM 3654 O O . VAL B 2 171 ? 21.568 2.076 27.674 1.00 55.23 310 VAL B O 1
ATOM 3658 N N . VAL B 2 172 ? 19.812 3.018 26.625 1.00 52.63 311 VAL B N 1
ATOM 3659 C CA . VAL B 2 172 ? 20.571 3.732 25.605 1.00 54.13 311 VAL B CA 1
ATOM 3660 C C . VAL B 2 172 ? 20.405 5.243 25.912 1.00 57.78 311 VAL B C 1
ATOM 3661 O O . VAL B 2 172 ? 19.285 5.690 26.129 1.00 56.72 311 VAL B O 1
ATOM 3665 N N . LEU B 2 173 ? 21.506 6.002 25.976 1.00 54.81 312 LEU B N 1
ATOM 3666 C CA . LEU B 2 173 ? 21.483 7.451 26.231 1.00 54.95 312 LEU B CA 1
ATOM 3667 C C . LEU B 2 173 ? 22.033 8.165 25.011 1.00 57.21 312 LEU B C 1
ATOM 3668 O O . LEU B 2 173 ? 23.067 7.748 24.506 1.00 58.33 312 LEU B O 1
ATOM 3673 N N . THR B 2 174 ? 21.348 9.191 24.492 1.00 51.07 313 THR B N 1
ATOM 3674 C CA . THR B 2 174 ? 21.809 9.910 23.294 1.00 50.12 313 THR B CA 1
ATOM 3675 C C . THR B 2 174 ? 21.453 11.414 23.357 1.00 54.03 313 THR B C 1
ATOM 3676 O O . THR B 2 174 ? 20.630 11.820 24.184 1.00 52.09 313 THR B O 1
ATOM 3680 N N . GLY B 2 175 ? 22.071 12.209 22.477 1.00 52.32 314 GLY B N 1
ATOM 3681 C CA . GLY B 2 175 ? 21.870 13.650 22.386 1.00 51.64 314 GLY B CA 1
ATOM 3682 C C . GLY B 2 175 ? 22.876 14.475 23.168 1.00 59.38 314 GLY B C 1
ATOM 3683 O O . GLY B 2 175 ? 22.742 15.701 23.226 1.00 60.94 314 GLY B O 1
ATOM 3684 N N . ALA B 2 176 ? 23.900 13.841 23.765 1.00 58.44 315 ALA B N 1
ATOM 3685 C CA . ALA B 2 176 ? 24.908 14.550 24.567 1.00 60.79 315 ALA B CA 1
ATOM 3686 C C . ALA B 2 176 ? 25.978 15.230 23.728 1.00 69.30 315 ALA B C 1
ATOM 3687 O O . ALA B 2 176 ? 26.388 14.696 22.698 1.00 71.49 315 ALA B O 1
ATOM 3689 N N . LYS B 2 177 ? 26.467 16.383 24.206 1.00 65.22 316 LYS B N 1
ATOM 3690 C CA . LYS B 2 177 ? 27.527 17.155 23.578 1.00 65.19 316 LYS B CA 1
ATOM 3691 C C . LYS B 2 177 ? 28.850 16.880 24.305 1.00 70.07 316 LYS B C 1
ATOM 3692 O O . LYS B 2 177 ? 29.921 17.001 23.726 1.00 70.45 316 LYS B O 1
ATOM 3698 N N . VAL B 2 178 ? 28.771 16.518 25.578 1.00 68.39 317 VAL B N 1
ATOM 3699 C CA . VAL B 2 178 ? 29.925 16.190 26.423 1.00 69.55 317 VAL B CA 1
ATOM 3700 C C . VAL B 2 178 ? 29.590 14.959 27.247 1.00 72.53 317 VAL B C 1
ATOM 3701 O O . VAL B 2 178 ? 28.427 14.774 27.635 1.00 72.08 317 VAL B O 1
ATOM 3705 N N . ARG B 2 179 ? 30.626 14.136 27.528 1.00 67.47 318 ARG B N 1
ATOM 3706 C CA . ARG B 2 179 ? 30.601 12.892 28.306 1.00 65.75 318 ARG B CA 1
ATOM 3707 C C . ARG B 2 179 ? 29.784 13.029 29.604 1.00 66.61 318 ARG B C 1
ATOM 3708 O O . ARG B 2 179 ? 28.966 12.161 29.891 1.00 64.69 318 ARG B O 1
ATOM 3716 N N . ALA B 2 180 ? 29.996 14.120 30.366 1.00 63.47 319 ALA B N 1
ATOM 3717 C CA . ALA B 2 180 ? 29.331 14.394 31.644 1.00 63.72 319 ALA B CA 1
ATOM 3718 C C . ALA B 2 180 ? 27.803 14.395 31.544 1.00 65.79 319 ALA B C 1
ATOM 3719 O O . ALA B 2 180 ? 27.151 14.025 32.512 1.00 63.89 319 ALA B O 1
ATOM 3721 N N . GLU B 2 181 ? 27.239 14.789 30.387 1.00 63.42 320 GLU B N 1
ATOM 3722 C CA . GLU B 2 181 ? 25.785 14.833 30.169 1.00 62.72 320 GLU B CA 1
ATOM 3723 C C . GLU B 2 181 ? 25.202 13.420 30.131 1.00 65.93 320 GLU B C 1
ATOM 3724 O O . GLU B 2 181 ? 24.078 13.222 30.602 1.00 63.72 320 GLU B O 1
ATOM 3730 N N . ILE B 2 182 ? 25.974 12.430 29.591 1.00 62.92 321 ILE B N 1
ATOM 3731 C CA . ILE B 2 182 ? 25.574 11.008 29.558 1.00 60.54 321 ILE B CA 1
ATOM 3732 C C . ILE B 2 182 ? 25.541 10.506 31.016 1.00 66.17 321 ILE B C 1
ATOM 3733 O O . ILE B 2 182 ? 24.543 9.937 31.438 1.00 66.03 321 ILE B O 1
ATOM 3738 N N . TYR B 2 183 ? 26.611 10.767 31.786 1.00 63.90 322 TYR B N 1
ATOM 3739 C CA . TYR B 2 183 ? 26.738 10.345 33.170 1.00 64.81 322 TYR B CA 1
ATOM 3740 C C . TYR B 2 183 ? 25.677 10.991 34.051 1.00 69.50 322 TYR B C 1
ATOM 3741 O O . TYR B 2 183 ? 25.095 10.288 34.869 1.00 69.54 322 TYR B O 1
ATOM 3750 N N . GLU B 2 184 ? 25.419 12.304 33.886 1.00 66.38 323 GLU B N 1
ATOM 3751 C CA . GLU B 2 184 ? 24.422 13.075 34.633 1.00 66.31 323 GLU B CA 1
ATOM 3752 C C . GLU B 2 184 ? 23.019 12.524 34.395 1.00 69.36 323 GLU B C 1
ATOM 3753 O O . GLU B 2 184 ? 22.286 12.349 35.359 1.00 70.51 323 GLU B O 1
ATOM 3759 N N . ALA B 2 185 ? 22.645 12.245 33.126 1.00 64.57 324 ALA B N 1
ATOM 3760 C CA . ALA B 2 185 ? 21.335 11.691 32.767 1.00 62.72 324 ALA B CA 1
ATOM 3761 C C . ALA B 2 185 ? 21.137 10.302 33.363 1.00 67.72 324 ALA B C 1
ATOM 3762 O O . ALA B 2 185 ? 20.056 10.018 33.880 1.00 67.81 324 ALA B O 1
ATOM 3764 N N . PHE B 2 186 ? 22.182 9.441 33.322 1.00 64.26 325 PHE B N 1
ATOM 3765 C CA . PHE B 2 186 ? 22.109 8.094 33.889 1.00 63.25 325 PHE B CA 1
ATOM 3766 C C . PHE B 2 186 ? 21.994 8.140 35.399 1.00 67.05 325 PHE B C 1
ATOM 3767 O O . PHE B 2 186 ? 21.257 7.329 35.942 1.00 68.53 325 PHE B O 1
ATOM 3775 N N . GLU B 2 187 ? 22.689 9.072 36.084 1.00 62.07 326 GLU B N 1
ATOM 3776 C CA . GLU B 2 187 ? 22.598 9.166 37.536 1.00 62.07 326 GLU B CA 1
ATOM 3777 C C . GLU B 2 187 ? 21.218 9.651 37.954 1.00 62.75 326 GLU B C 1
ATOM 3778 O O . GLU B 2 187 ? 20.731 9.238 39.016 1.00 63.48 326 GLU B O 1
ATOM 3784 N N . ASN B 2 188 ? 20.565 10.454 37.091 1.00 55.40 327 ASN B N 1
ATOM 3785 C CA . ASN B 2 188 ? 19.221 10.969 37.323 1.00 54.62 327 ASN B CA 1
ATOM 3786 C C . ASN B 2 188 ? 18.167 9.894 37.119 1.00 59.65 327 ASN B C 1
ATOM 3787 O O . ASN B 2 188 ? 17.231 9.813 37.913 1.00 60.59 327 ASN B O 1
ATOM 3792 N N . ILE B 2 189 ? 18.303 9.082 36.060 1.00 56.13 328 ILE B N 1
ATOM 3793 C CA . ILE B 2 189 ? 17.331 8.043 35.733 1.00 55.32 328 ILE B CA 1
ATOM 3794 C C . ILE B 2 189 ? 17.424 6.840 36.652 1.00 60.15 328 ILE B C 1
ATOM 3795 O O . ILE B 2 189 ? 16.394 6.206 36.866 1.00 59.90 328 ILE B O 1
ATOM 3800 N N . TYR B 2 190 ? 18.648 6.541 37.218 1.00 58.62 329 TYR B N 1
ATOM 3801 C CA . TYR B 2 190 ? 18.794 5.339 38.016 1.00 60.20 329 TYR B CA 1
ATOM 3802 C C . TYR B 2 190 ? 17.836 5.225 39.225 1.00 67.07 329 TYR B C 1
ATOM 3803 O O . TYR B 2 190 ? 17.193 4.198 39.332 1.00 65.58 329 TYR B O 1
ATOM 3812 N N . PRO B 2 191 ? 17.651 6.276 40.076 1.00 67.63 330 PRO B N 1
ATOM 3813 C CA . PRO B 2 191 ? 16.663 6.113 41.171 1.00 68.75 330 PRO B CA 1
ATOM 3814 C C . PRO B 2 191 ? 15.221 5.995 40.644 1.00 73.35 330 PRO B C 1
ATOM 3815 O O . PRO B 2 191 ? 14.416 5.253 41.229 1.00 77.09 330 PRO B O 1
ATOM 3819 N N . ILE B 2 192 ? 14.904 6.679 39.521 1.00 63.99 331 ILE B N 1
ATOM 3820 C CA . ILE B 2 192 ? 13.582 6.604 38.907 1.00 60.74 331 ILE B CA 1
ATOM 3821 C C . ILE B 2 192 ? 13.306 5.163 38.480 1.00 66.64 331 ILE B C 1
ATOM 3822 O O . ILE B 2 192 ? 12.202 4.676 38.723 1.00 69.20 331 ILE B O 1
ATOM 3827 N N . LEU B 2 193 ? 14.301 4.479 37.871 1.00 60.69 332 LEU B N 1
ATOM 3828 C CA . LEU B 2 193 ? 14.152 3.092 37.420 1.00 58.14 332 LEU B CA 1
ATOM 3829 C C . LEU B 2 193 ? 14.133 2.123 38.615 1.00 65.19 332 LEU B C 1
ATOM 3830 O O . LEU B 2 193 ? 13.370 1.157 38.596 1.00 65.46 332 LEU B O 1
ATOM 3835 N N . LYS B 2 194 ? 14.963 2.386 39.648 1.00 63.04 333 LYS B N 1
ATOM 3836 C CA . LYS B 2 194 ? 15.077 1.530 40.815 1.00 64.52 333 LYS B CA 1
ATOM 3837 C C . LYS B 2 194 ? 13.720 1.483 41.535 1.00 72.57 333 LYS B C 1
ATOM 3838 O O . LYS B 2 194 ? 13.073 0.431 41.527 1.00 71.67 333 LYS B O 1
ATOM 3844 N N . GLY B 2 195 ? 13.240 2.642 41.990 1.00 72.62 334 GLY B N 1
ATOM 3845 C CA . GLY B 2 195 ? 11.976 2.744 42.708 1.00 106.77 334 GLY B CA 1
ATOM 3846 C C . GLY B 2 195 ? 11.071 3.855 42.236 1.00 137.94 334 GLY B C 1
ATOM 3847 O O . GLY B 2 195 ? 10.136 4.220 42.947 1.00 106.70 334 GLY B O 1
ATOM 3848 N N . GLY C 3 65 ? -14.782 -1.491 9.294 1.00 99.21 286 GLY C N 1
ATOM 3849 C CA . GLY C 3 65 ? -14.252 -2.783 9.725 1.00 97.90 286 GLY C CA 1
ATOM 3850 C C . GLY C 3 65 ? -13.897 -2.847 11.201 1.00 99.29 286 GLY C C 1
ATOM 3851 O O . GLY C 3 65 ? -14.643 -2.320 12.031 1.00 99.53 286 GLY C O 1
ATOM 3852 N N . SER C 3 66 ? -12.749 -3.499 11.540 1.00 92.33 287 SER C N 1
ATOM 3853 C CA . SER C 3 66 ? -12.251 -3.643 12.914 1.00 90.20 287 SER C CA 1
ATOM 3854 C C . SER C 3 66 ? -11.512 -2.397 13.366 1.00 91.30 287 SER C C 1
ATOM 3855 O O . SER C 3 66 ? -11.031 -1.630 12.530 1.00 93.12 287 SER C O 1
ATOM 3858 N N . THR C 3 67 ? -11.437 -2.184 14.695 1.00 82.70 288 THR C N 1
ATOM 3859 C CA . THR C 3 67 ? -10.740 -1.044 15.312 1.00 79.51 288 THR C CA 1
ATOM 3860 C C . THR C 3 67 ? -9.569 -1.581 16.158 1.00 78.23 288 THR C C 1
ATOM 3861 O O . THR C 3 67 ? -8.854 -0.825 16.812 1.00 75.56 288 THR C O 1
ATOM 3865 N N . THR C 3 68 ? -9.365 -2.908 16.096 1.00 74.49 289 THR C N 1
ATOM 3866 C CA . THR C 3 68 ? -8.385 -3.644 16.884 1.00 72.61 289 THR C CA 1
ATOM 3867 C C . THR C 3 68 ? -7.425 -4.462 16.012 1.00 72.45 289 THR C C 1
ATOM 3868 O O . THR C 3 68 ? -6.764 -5.353 16.533 1.00 72.27 289 THR C O 1
ATOM 3872 N N . THR C 3 69 ? -7.312 -4.136 14.713 1.00 66.86 290 THR C N 1
ATOM 3873 C CA . THR C 3 69 ? -6.406 -4.792 13.755 1.00 66.29 290 THR C CA 1
ATOM 3874 C C . THR C 3 69 ? -4.953 -4.725 14.290 1.00 69.52 290 THR C C 1
ATOM 3875 O O . THR C 3 69 ? -4.533 -3.718 14.834 1.00 69.48 290 THR C O 1
ATOM 3879 N N . TYR C 3 70 ? -4.235 -5.836 14.194 1.00 66.29 291 TYR C N 1
ATOM 3880 C CA . TYR C 3 70 ? -2.851 -6.006 14.637 1.00 65.44 291 TYR C CA 1
ATOM 3881 C C . TYR C 3 70 ? -1.951 -5.033 13.848 1.00 68.74 291 TYR C C 1
ATOM 3882 O O . TYR C 3 70 ? -2.157 -4.840 12.643 1.00 67.55 291 TYR C O 1
ATOM 3891 N N . SER C 3 71 ? -1.026 -4.356 14.550 1.00 65.89 292 SER C N 1
ATOM 3892 C CA . SER C 3 71 ? -0.135 -3.385 13.915 1.00 65.91 292 SER C CA 1
ATOM 3893 C C . SER C 3 71 ? 1.237 -3.998 13.631 1.00 71.22 292 SER C C 1
ATOM 3894 O O . SER C 3 71 ? 2.005 -4.193 14.565 1.00 72.76 292 SER C O 1
ATOM 3897 N N . SER C 3 72 ? 1.566 -4.266 12.354 1.00 68.04 293 SER C N 1
ATOM 3898 C CA . SER C 3 72 ? 2.887 -4.798 11.984 1.00 69.06 293 SER C CA 1
ATOM 3899 C C . SER C 3 72 ? 3.524 -3.979 10.851 1.00 76.82 293 SER C C 1
ATOM 3900 O O . SER C 3 72 ? 2.798 -3.383 10.048 1.00 78.28 293 SER C O 1
ATOM 3903 N N . PHE C 3 73 ? 4.876 -3.928 10.792 1.00 73.78 294 PHE C N 1
ATOM 3904 C CA . PHE C 3 73 ? 5.583 -3.210 9.717 1.00 73.12 294 PHE C CA 1
ATOM 3905 C C . PHE C 3 73 ? 5.588 -4.077 8.445 1.00 80.14 294 PHE C C 1
ATOM 3906 O O . PHE C 3 73 ? 5.690 -5.303 8.526 1.00 79.06 294 PHE C O 1
ATOM 3914 N N . ARG C 3 74 ? 5.423 -3.446 7.288 1.00 80.39 295 ARG C N 1
ATOM 3915 C CA . ARG C 3 74 ? 5.358 -4.171 6.017 1.00 81.38 295 ARG C CA 1
ATOM 3916 C C . ARG C 3 74 ? 6.382 -3.912 4.990 1.00 85.11 295 ARG C C 1
ATOM 3917 O O . ARG C 3 74 ? 6.715 -4.848 4.240 1.00 85.52 295 ARG C O 1
ATOM 3925 N N . LYS C 3 75 ? 7.137 -2.833 5.126 1.00 123.43 296 LYS C N 1
ATOM 3926 C CA . LYS C 3 75 ? 8.212 -2.426 4.164 1.00 118.04 296 LYS C CA 1
ATOM 3927 C C . LYS C 3 75 ? 9.543 -3.279 4.230 1.00 119.72 296 LYS C C 1
ATOM 3928 O O . LYS C 3 75 ? 10.564 -2.821 3.767 1.00 114.66 296 LYS C O 1
ATOM 3934 N N . ASN C 3 76 ? 9.489 -4.474 4.832 1.00 119.40 297 ASN C N 1
ATOM 3935 C CA . ASN C 3 76 ? 10.552 -5.436 4.990 1.00 115.87 297 ASN C CA 1
ATOM 3936 C C . ASN C 3 76 ? 10.921 -5.925 3.594 1.00 119.30 297 ASN C C 1
ATOM 3937 O O . ASN C 3 76 ? 10.066 -6.390 2.835 1.00 123.18 297 ASN C O 1
ATOM 3942 N N . TYR C 3 77 ? 12.220 -5.853 3.266 1.00 110.76 298 TYR C N 1
ATOM 3943 C CA . TYR C 3 77 ? 12.744 -6.311 1.952 1.00 109.64 298 TYR C CA 1
ATOM 3944 C C . TYR C 3 77 ? 13.876 -7.341 2.211 1.00 110.39 298 TYR C C 1
ATOM 3945 O O . TYR C 3 77 ? 14.950 -6.989 2.701 1.00 106.97 298 TYR C O 1
ATOM 3954 N N . TYR C 3 78 ? 13.600 -8.586 1.796 1.00 107.14 299 TYR C N 1
ATOM 3955 C CA . TYR C 3 78 ? 14.379 -9.824 1.966 1.00 104.47 299 TYR C CA 1
ATOM 3956 C C . TYR C 3 78 ? 15.698 -9.911 1.191 1.00 101.44 299 TYR C C 1
ATOM 3957 O O . TYR C 3 78 ? 15.768 -9.586 0.007 1.00 101.12 299 TYR C O 1
ATOM 3966 N N . SER C 3 79 ? 16.724 -10.416 1.895 1.00 93.22 300 SER C N 1
ATOM 3967 C CA . SER C 3 79 ? 18.076 -10.714 1.430 1.00 89.10 300 SER C CA 1
ATOM 3968 C C . SER C 3 79 ? 18.386 -12.159 1.790 1.00 94.97 300 SER C C 1
ATOM 3969 O O . SER C 3 79 ? 18.115 -12.577 2.924 1.00 96.26 300 SER C O 1
ATOM 3972 N N . LYS C 3 80 ? 18.911 -12.932 0.825 1.00 91.93 301 LYS C N 1
ATOM 3973 C CA . LYS C 3 80 ? 19.296 -14.332 1.042 1.00 93.53 301 LYS C CA 1
ATOM 3974 C C . LYS C 3 80 ? 20.506 -14.424 1.989 1.00 93.75 301 LYS C C 1
ATOM 3975 O O . LYS C 3 80 ? 21.340 -13.510 1.966 1.00 90.31 301 LYS C O 1
ATOM 3981 N N . PRO C 3 81 ? 20.654 -15.499 2.807 1.00 91.39 302 PRO C N 1
ATOM 3982 C CA . PRO C 3 81 ? 21.849 -15.609 3.665 1.00 88.83 302 PRO C CA 1
ATOM 3983 C C . PRO C 3 81 ? 23.113 -15.812 2.830 1.00 91.54 302 PRO C C 1
ATOM 3984 O O . PRO C 3 81 ? 23.050 -16.346 1.729 1.00 92.73 302 PRO C O 1
ATOM 3988 N N . TRP C 3 82 ? 24.244 -15.334 3.325 1.00 86.90 303 TRP C N 1
ATOM 3989 C CA . TRP C 3 82 ? 25.499 -15.414 2.600 1.00 86.45 303 TRP C CA 1
ATOM 3990 C C . TRP C 3 82 ? 26.123 -16.777 2.747 1.00 95.26 303 TRP C C 1
ATOM 3991 O O . TRP C 3 82 ? 26.353 -17.238 3.868 1.00 95.78 303 TRP C O 1
ATOM 4002 N N . SER C 3 83 ? 26.387 -17.433 1.599 1.00 95.55 304 SER C N 1
ATOM 4003 C CA . SER C 3 83 ? 27.084 -18.719 1.529 1.00 97.92 304 SER C CA 1
ATOM 4004 C C . SER C 3 83 ? 28.497 -18.508 2.053 1.00 102.60 304 SER C C 1
ATOM 4005 O O . SER C 3 83 ? 29.053 -17.429 1.838 1.00 101.07 304 SER C O 1
ATOM 4008 N N . ASN C 3 84 ? 29.082 -19.511 2.732 1.00 101.36 305 ASN C N 1
ATOM 4009 C CA . ASN C 3 84 ? 30.443 -19.416 3.276 1.00 100.09 305 ASN C CA 1
ATOM 4010 C C . ASN C 3 84 ? 31.435 -18.978 2.182 1.00 101.45 305 ASN C C 1
ATOM 4011 O O . ASN C 3 84 ? 32.282 -18.129 2.449 1.00 100.19 305 ASN C O 1
ATOM 4016 N N . LYS C 3 85 ? 31.270 -19.489 0.937 1.00 96.49 306 LYS C N 1
ATOM 4017 C CA . LYS C 3 85 ? 32.123 -19.106 -0.186 1.00 94.69 306 LYS C CA 1
ATOM 4018 C C . LYS C 3 85 ? 31.639 -17.800 -0.857 1.00 93.46 306 LYS C C 1
ATOM 4019 O O . LYS C 3 85 ? 32.471 -17.106 -1.431 1.00 92.14 306 LYS C O 1
ATOM 4025 N N . GLU C 3 86 ? 30.336 -17.417 -0.720 1.00 87.80 307 GLU C N 1
ATOM 4026 C CA . GLU C 3 86 ? 29.821 -16.122 -1.230 1.00 85.08 307 GLU C CA 1
ATOM 4027 C C . GLU C 3 86 ? 30.396 -14.994 -0.365 1.00 85.56 307 GLU C C 1
ATOM 4028 O O . GLU C 3 86 ? 30.531 -13.858 -0.818 1.00 82.84 307 GLU C O 1
ATOM 4034 N N . THR C 3 87 ? 30.744 -15.340 0.889 1.00 82.58 308 THR C N 1
ATOM 4035 C CA . THR C 3 87 ? 31.408 -14.473 1.858 1.00 80.98 308 THR C CA 1
ATOM 4036 C C . THR C 3 87 ? 32.879 -14.354 1.438 1.00 87.64 308 THR C C 1
ATOM 4037 O O . THR C 3 87 ? 33.380 -13.237 1.342 1.00 86.56 308 THR C O 1
ATOM 4041 N N . ASP C 3 88 ? 33.526 -15.467 1.043 1.00 86.95 309 ASP C N 1
ATOM 4042 C CA . ASP C 3 88 ? 34.930 -15.533 0.668 1.00 88.53 309 ASP C CA 1
ATOM 4043 C C . ASP C 3 88 ? 35.120 -14.598 -0.503 1.00 94.52 309 ASP C C 1
ATOM 4044 O O . ASP C 3 88 ? 36.117 -13.905 -0.620 1.00 94.66 309 ASP C O 1
ATOM 4049 N N . MET C 3 89 ? 34.117 -14.597 -1.367 1.00 92.21 310 MET C N 1
ATOM 4050 C CA . MET C 3 89 ? 34.039 -13.773 -2.574 1.00 92.28 310 MET C CA 1
ATOM 4051 C C . MET C 3 89 ? 33.799 -12.299 -2.229 1.00 95.62 310 MET C C 1
ATOM 4052 O O . MET C 3 89 ? 34.350 -11.438 -2.904 1.00 95.93 310 MET C O 1
ATOM 4057 N N . PHE C 3 90 ? 32.983 -12.007 -1.179 1.00 90.71 311 PHE C N 1
ATOM 4058 C CA . PHE C 3 90 ? 32.736 -10.652 -0.682 1.00 88.11 311 PHE C CA 1
ATOM 4059 C C . PHE C 3 90 ? 34.073 -10.047 -0.240 1.00 92.70 311 PHE C C 1
ATOM 4060 O O . PHE C 3 90 ? 34.379 -8.921 -0.624 1.00 92.69 311 PHE C O 1
ATOM 4068 N N . PHE C 3 91 ? 34.886 -10.814 0.529 1.00 90.09 312 PHE C N 1
ATOM 4069 C CA . PHE C 3 91 ? 36.201 -10.383 1.006 1.00 90.73 312 PHE C CA 1
ATOM 4070 C C . PHE C 3 91 ? 37.211 -10.249 -0.145 1.00 97.88 312 PHE C C 1
ATOM 4071 O O . PHE C 3 91 ? 38.197 -9.517 -0.005 1.00 99.65 312 PHE C O 1
ATOM 4079 N N . LEU C 3 92 ? 36.947 -10.907 -1.288 1.00 94.40 313 LEU C N 1
ATOM 4080 C CA . LEU C 3 92 ? 37.781 -10.759 -2.477 1.00 96.40 313 LEU C CA 1
ATOM 4081 C C . LEU C 3 92 ? 37.530 -9.357 -3.055 1.00 98.87 313 LEU C C 1
ATOM 4082 O O . LEU C 3 92 ? 38.472 -8.705 -3.515 1.00 100.79 313 LEU C O 1
ATOM 4087 N N . ALA C 3 93 ? 36.262 -8.889 -2.977 1.00 91.87 314 ALA C N 1
ATOM 4088 C CA . ALA C 3 93 ? 35.828 -7.581 -3.468 1.00 90.94 314 ALA C CA 1
ATOM 4089 C C . ALA C 3 93 ? 36.432 -6.435 -2.644 1.00 94.39 314 ALA C C 1
ATOM 4090 O O . ALA C 3 93 ? 36.758 -5.407 -3.229 1.00 94.32 314 ALA C O 1
ATOM 4092 N N . ILE C 3 94 ? 36.627 -6.618 -1.313 1.00 90.47 315 ILE C N 1
ATOM 4093 C CA . ILE C 3 94 ? 37.285 -5.618 -0.459 1.00 90.40 315 ILE C CA 1
ATOM 4094 C C . ILE C 3 94 ? 38.792 -5.556 -0.846 1.00 98.60 315 ILE C C 1
ATOM 4095 O O . ILE C 3 94 ? 39.379 -4.474 -0.807 1.00 99.35 315 ILE C O 1
ATOM 4100 N N . SER C 3 95 ? 39.373 -6.679 -1.328 1.00 97.89 316 SER C N 1
ATOM 4101 C CA . SER C 3 95 ? 40.774 -6.723 -1.769 1.00 102.06 316 SER C CA 1
ATOM 4102 C C . SER C 3 95 ? 40.965 -6.010 -3.135 1.00 109.22 316 SER C C 1
ATOM 4103 O O . SER C 3 95 ? 41.941 -5.267 -3.308 1.00 112.55 316 SER C O 1
ATOM 4106 N N . MET C 3 96 ? 40.014 -6.207 -4.081 1.00 103.78 317 MET C N 1
ATOM 4107 C CA . MET C 3 96 ? 40.038 -5.612 -5.426 1.00 104.86 317 MET C CA 1
ATOM 4108 C C . MET C 3 96 ? 39.548 -4.136 -5.462 1.00 106.05 317 MET C C 1
ATOM 4109 O O . MET C 3 96 ? 40.225 -3.283 -6.046 1.00 109.01 317 MET C O 1
ATOM 4114 N N . VAL C 3 97 ? 38.376 -3.848 -4.856 1.00 96.86 318 VAL C N 1
ATOM 4115 C CA . VAL C 3 97 ? 37.737 -2.526 -4.872 1.00 94.82 318 VAL C CA 1
ATOM 4116 C C . VAL C 3 97 ? 38.124 -1.665 -3.663 1.00 96.66 318 VAL C C 1
ATOM 4117 O O . VAL C 3 97 ? 38.452 -0.489 -3.834 1.00 97.20 318 VAL C O 1
ATOM 4121 N N . GLY C 3 98 ? 38.030 -2.235 -2.470 1.00 91.22 319 GLY C N 1
ATOM 4122 C CA . GLY C 3 98 ? 38.245 -1.514 -1.225 1.00 90.71 319 GLY C CA 1
ATOM 4123 C C . GLY C 3 98 ? 36.934 -1.442 -0.471 1.00 91.71 319 GLY C C 1
ATOM 4124 O O . GLY C 3 98 ? 36.326 -2.487 -0.217 1.00 90.13 319 GLY C O 1
ATOM 4125 N N . THR C 3 99 ? 36.447 -0.232 -0.145 1.00 88.12 320 THR C N 1
ATOM 4126 C CA . THR C 3 99 ? 35.181 -0.127 0.594 1.00 86.10 320 THR C CA 1
ATOM 4127 C C . THR C 3 99 ? 34.072 0.593 -0.216 1.00 92.40 320 THR C C 1
ATOM 4128 O O . THR C 3 99 ? 33.050 0.977 0.370 1.00 91.70 320 THR C O 1
ATOM 4132 N N . ASP C 3 100 ? 34.249 0.741 -1.555 1.00 90.72 321 ASP C N 1
ATOM 4133 C CA . ASP C 3 100 ? 33.232 1.339 -2.435 1.00 90.76 321 ASP C CA 1
ATOM 4134 C C . ASP C 3 100 ? 32.164 0.264 -2.675 1.00 93.93 321 ASP C C 1
ATOM 4135 O O . ASP C 3 100 ? 32.300 -0.554 -3.596 1.00 95.06 321 ASP C O 1
ATOM 4140 N N . PHE C 3 101 ? 31.113 0.268 -1.829 1.00 88.10 322 PHE C N 1
ATOM 4141 C CA . PHE C 3 101 ? 30.038 -0.727 -1.802 1.00 86.94 322 PHE C CA 1
ATOM 4142 C C . PHE C 3 101 ? 29.188 -0.785 -3.059 1.00 92.93 322 PHE C C 1
ATOM 4143 O O . PHE C 3 101 ? 28.748 -1.885 -3.417 1.00 93.44 322 PHE C O 1
ATOM 4151 N N . SER C 3 102 ? 28.980 0.361 -3.747 1.00 90.22 323 SER C N 1
ATOM 4152 C CA . SER C 3 102 ? 28.196 0.376 -4.984 1.00 91.12 323 SER C CA 1
ATOM 4153 C C . SER C 3 102 ? 28.888 -0.406 -6.094 1.00 98.10 323 SER C C 1
ATOM 4154 O O . SER C 3 102 ? 28.203 -1.117 -6.829 1.00 98.82 323 SER C O 1
ATOM 4157 N N . MET C 3 103 ? 30.234 -0.281 -6.201 1.00 96.24 324 MET C N 1
ATOM 4158 C CA . MET C 3 103 ? 31.063 -0.968 -7.191 1.00 98.50 324 MET C CA 1
ATOM 4159 C C . MET C 3 103 ? 31.076 -2.466 -6.893 1.00 101.77 324 MET C C 1
ATOM 4160 O O . MET C 3 103 ? 31.013 -3.273 -7.823 1.00 103.95 324 MET C O 1
ATOM 4165 N N . ILE C 3 104 ? 31.129 -2.834 -5.600 1.00 95.01 325 ILE C N 1
ATOM 4166 C CA . ILE C 3 104 ? 31.109 -4.231 -5.169 1.00 93.41 325 ILE C CA 1
ATOM 4167 C C . ILE C 3 104 ? 29.707 -4.818 -5.474 1.00 96.67 325 ILE C C 1
ATOM 4168 O O . ILE C 3 104 ? 29.621 -5.945 -5.959 1.00 97.24 325 ILE C O 1
ATOM 4173 N N . GLY C 3 105 ? 28.651 -4.017 -5.272 1.00 91.48 326 GLY C N 1
ATOM 4174 C CA . GLY C 3 105 ? 27.270 -4.392 -5.579 1.00 91.42 326 GLY C CA 1
ATOM 4175 C C . GLY C 3 105 ? 26.994 -4.634 -7.055 1.00 95.49 326 GLY C C 1
ATOM 4176 O O . GLY C 3 105 ? 25.944 -5.173 -7.416 1.00 94.73 326 GLY C O 1
ATOM 4177 N N . GLN C 3 106 ? 27.936 -4.189 -7.915 1.00 93.43 327 GLN C N 1
ATOM 4178 C CA . GLN C 3 106 ? 27.955 -4.340 -9.376 1.00 95.64 327 GLN C CA 1
ATOM 4179 C C . GLN C 3 106 ? 28.673 -5.630 -9.733 1.00 99.37 327 GLN C C 1
ATOM 4180 O O . GLN C 3 106 ? 28.399 -6.223 -10.784 1.00 102.32 327 GLN C O 1
ATOM 4186 N N . LEU C 3 107 ? 29.597 -6.068 -8.847 1.00 92.27 328 LEU C N 1
ATOM 4187 C CA . LEU C 3 107 ? 30.340 -7.320 -9.008 1.00 92.02 328 LEU C CA 1
ATOM 4188 C C . LEU C 3 107 ? 29.436 -8.506 -8.645 1.00 96.34 328 LEU C C 1
ATOM 4189 O O . LEU C 3 107 ? 29.649 -9.615 -9.140 1.00 97.88 328 LEU C O 1
ATOM 4194 N N . PHE C 3 108 ? 28.422 -8.262 -7.789 1.00 91.78 329 PHE C N 1
ATOM 4195 C CA . PHE C 3 108 ? 27.422 -9.250 -7.390 1.00 92.03 329 PHE C CA 1
ATOM 4196 C C . PHE C 3 108 ? 26.121 -8.918 -8.127 1.00 98.39 329 PHE C C 1
ATOM 4197 O O . PHE C 3 108 ? 25.554 -7.848 -7.900 1.00 96.72 329 PHE C O 1
ATOM 4205 N N . PRO C 3 109 ? 25.666 -9.778 -9.065 1.00 99.47 330 PRO C N 1
ATOM 4206 C CA . PRO C 3 109 ? 24.464 -9.446 -9.849 1.00 102.10 330 PRO C CA 1
ATOM 4207 C C . PRO C 3 109 ? 23.156 -9.492 -9.053 1.00 105.83 330 PRO C C 1
ATOM 4208 O O . PRO C 3 109 ? 22.254 -8.694 -9.347 1.00 106.21 330 PRO C O 1
ATOM 4212 N N . HIS C 3 110 ? 23.053 -10.418 -8.063 1.00 101.18 331 HIS C N 1
ATOM 4213 C CA . HIS C 3 110 ? 21.856 -10.602 -7.232 1.00 101.23 331 HIS C CA 1
ATOM 4214 C C . HIS C 3 110 ? 22.011 -10.041 -5.796 1.00 100.04 331 HIS C C 1
ATOM 4215 O O . HIS C 3 110 ? 21.246 -10.417 -4.900 1.00 99.43 331 HIS C O 1
ATOM 4222 N N . ARG C 3 111 ? 22.956 -9.100 -5.605 1.00 92.93 332 ARG C N 1
ATOM 4223 C CA . ARG C 3 111 ? 23.184 -8.383 -4.345 1.00 89.23 332 ARG C CA 1
ATOM 4224 C C . ARG C 3 111 ? 23.150 -6.858 -4.599 1.00 90.98 332 ARG C C 1
ATOM 4225 O O . ARG C 3 111 ? 23.896 -6.357 -5.446 1.00 89.37 332 ARG C O 1
ATOM 4233 N N . ALA C 3 112 ? 22.263 -6.137 -3.883 1.00 88.21 333 ALA C N 1
ATOM 4234 C CA . ALA C 3 112 ? 22.084 -4.677 -3.984 1.00 87.54 333 ALA C CA 1
ATOM 4235 C C . ALA C 3 112 ? 23.212 -3.927 -3.273 1.00 87.35 333 ALA C C 1
ATOM 4236 O O . ALA C 3 112 ? 23.991 -4.547 -2.551 1.00 86.33 333 ALA C O 1
ATOM 4238 N N . ARG C 3 113 ? 23.300 -2.611 -3.456 1.00 82.26 334 ARG C N 1
ATOM 4239 C CA . ARG C 3 113 ? 24.324 -1.837 -2.771 1.00 81.43 334 ARG C CA 1
ATOM 4240 C C . ARG C 3 113 ? 24.210 -1.994 -1.226 1.00 89.31 334 ARG C C 1
ATOM 4241 O O . ARG C 3 113 ? 25.228 -2.242 -0.571 1.00 89.84 334 ARG C O 1
ATOM 4249 N N . ILE C 3 114 ? 22.966 -1.866 -0.664 1.00 86.75 335 ILE C N 1
ATOM 4250 C CA . ILE C 3 114 ? 22.630 -1.985 0.766 1.00 85.97 335 ILE C CA 1
ATOM 4251 C C . ILE C 3 114 ? 23.087 -3.343 1.313 1.00 87.95 335 ILE C C 1
ATOM 4252 O O . ILE C 3 114 ? 23.680 -3.375 2.384 1.00 87.35 335 ILE C O 1
ATOM 4257 N N . GLU C 3 115 ? 22.824 -4.450 0.569 1.00 83.32 336 GLU C N 1
ATOM 4258 C CA . GLU C 3 115 ? 23.189 -5.831 0.915 1.00 81.86 336 GLU C CA 1
ATOM 4259 C C . GLU C 3 115 ? 24.683 -5.974 1.167 1.00 80.77 336 GLU C C 1
ATOM 4260 O O . GLU C 3 115 ? 25.061 -6.760 2.034 1.00 80.65 336 GLU C O 1
ATOM 4266 N N . ILE C 3 116 ? 25.521 -5.217 0.413 1.00 73.18 337 ILE C N 1
ATOM 4267 C CA . ILE C 3 116 ? 26.988 -5.201 0.514 1.00 70.93 337 ILE C CA 1
ATOM 4268 C C . ILE C 3 116 ? 27.388 -4.417 1.757 1.00 72.21 337 ILE C C 1
ATOM 4269 O O . ILE C 3 116 ? 28.272 -4.826 2.515 1.00 70.40 337 ILE C O 1
ATOM 4274 N N . LYS C 3 117 ? 26.770 -3.263 1.928 1.00 69.51 338 LYS C N 1
ATOM 4275 C CA . LYS C 3 117 ? 27.041 -2.379 3.050 1.00 69.58 338 LYS C CA 1
ATOM 4276 C C . LYS C 3 117 ? 26.638 -3.090 4.424 1.00 75.35 338 LYS C C 1
ATOM 4277 O O . LYS C 3 117 ? 27.439 -3.071 5.366 1.00 74.90 338 LYS C O 1
ATOM 4283 N N . ASN C 3 118 ? 25.420 -3.741 4.490 1.00 72.97 339 ASN C N 1
ATOM 4284 C CA . ASN C 3 118 ? 24.986 -4.472 5.685 1.00 74.30 339 ASN C CA 1
ATOM 4285 C C . ASN C 3 118 ? 25.942 -5.663 5.951 1.00 79.09 339 ASN C C 1
ATOM 4286 O O . ASN C 3 118 ? 26.326 -5.900 7.088 1.00 79.04 339 ASN C O 1
ATOM 4291 N N . LYS C 3 119 ? 26.319 -6.407 4.902 1.00 76.26 340 LYS C N 1
ATOM 4292 C CA . LYS C 3 119 ? 27.266 -7.535 5.015 1.00 76.31 340 LYS C CA 1
ATOM 4293 C C . LYS C 3 119 ? 28.579 -7.025 5.627 1.00 81.23 340 LYS C C 1
ATOM 4294 O O . LYS C 3 119 ? 29.032 -7.583 6.637 1.00 81.90 340 LYS C O 1
ATOM 4300 N N . PHE C 3 120 ? 29.121 -5.905 5.069 1.00 76.30 341 PHE C N 1
ATOM 4301 C CA . PHE C 3 120 ? 30.324 -5.248 5.574 1.00 75.37 341 PHE C CA 1
ATOM 4302 C C . PHE C 3 120 ? 30.167 -4.902 7.063 1.00 79.87 341 PHE C C 1
ATOM 4303 O O . PHE C 3 120 ? 31.029 -5.272 7.847 1.00 80.91 341 PHE C O 1
ATOM 4311 N N . LYS C 3 121 ? 29.060 -4.239 7.445 1.00 76.11 342 LYS C N 1
ATOM 4312 C CA . LYS C 3 121 ? 28.795 -3.813 8.822 1.00 77.10 342 LYS C CA 1
ATOM 4313 C C . LYS C 3 121 ? 28.600 -5.003 9.799 1.00 82.97 342 LYS C C 1
ATOM 4314 O O . LYS C 3 121 ? 28.881 -4.837 10.986 1.00 83.45 342 LYS C O 1
ATOM 4320 N N . ARG C 3 122 ? 28.158 -6.192 9.304 1.00 80.34 343 ARG C N 1
ATOM 4321 C CA . ARG C 3 122 ? 27.998 -7.427 10.106 1.00 81.29 343 ARG C CA 1
ATOM 4322 C C . ARG C 3 122 ? 29.365 -8.058 10.340 1.00 84.52 343 ARG C C 1
ATOM 4323 O O . ARG C 3 122 ? 29.708 -8.393 11.482 1.00 86.68 343 ARG C O 1
ATOM 4331 N N . GLU C 3 123 ? 30.144 -8.217 9.239 1.00 77.35 344 GLU C N 1
ATOM 4332 C CA . GLU C 3 123 ? 31.493 -8.763 9.243 1.00 76.94 344 GLU C CA 1
ATOM 4333 C C . GLU C 3 123 ? 32.374 -7.893 10.110 1.00 79.93 344 GLU C C 1
ATOM 4334 O O . GLU C 3 123 ? 33.109 -8.421 10.919 1.00 80.83 344 GLU C O 1
ATOM 4340 N N . GLU C 3 124 ? 32.225 -6.565 10.020 1.00 76.59 345 GLU C N 1
ATOM 4341 C CA . GLU C 3 124 ? 32.914 -5.555 10.842 1.00 78.20 345 GLU C CA 1
ATOM 4342 C C . GLU C 3 124 ? 32.806 -5.881 12.332 1.00 85.28 345 GLU C C 1
ATOM 4343 O O . GLU C 3 124 ? 33.805 -5.789 13.046 1.00 87.24 345 GLU C O 1
ATOM 4349 N N . LYS C 3 125 ? 31.596 -6.285 12.786 1.00 82.73 346 LYS C N 1
ATOM 4350 C CA . LYS C 3 125 ? 31.316 -6.611 14.181 1.00 85.61 346 LYS C CA 1
ATOM 4351 C C . LYS C 3 125 ? 31.962 -7.925 14.577 1.00 94.81 346 LYS C C 1
ATOM 4352 O O . LYS C 3 125 ? 32.941 -7.926 15.322 1.00 98.00 346 LYS C O 1
ATOM 4358 N N . THR C 3 126 ? 31.410 -9.036 14.056 1.00 90.90 347 THR C N 1
ATOM 4359 C CA . THR C 3 126 ? 31.742 -10.421 14.366 1.00 92.58 347 THR C CA 1
ATOM 4360 C C . THR C 3 126 ? 33.157 -10.856 13.942 1.00 99.08 347 THR C C 1
ATOM 4361 O O . THR C 3 126 ? 33.794 -11.597 14.695 1.00 101.98 347 THR C O 1
ATOM 4365 N N . ASN C 3 127 ? 33.632 -10.449 12.743 1.00 94.54 348 ASN C N 1
ATOM 4366 C CA . ASN C 3 127 ? 34.952 -10.845 12.214 1.00 94.94 348 ASN C CA 1
ATOM 4367 C C . ASN C 3 127 ? 35.742 -9.626 11.710 1.00 98.98 348 ASN C C 1
ATOM 4368 O O . ASN C 3 127 ? 36.010 -9.512 10.506 1.00 97.88 348 ASN C O 1
ATOM 4373 N N . GLY C 3 128 ? 36.094 -8.734 12.640 1.00 96.98 349 GLY C N 1
ATOM 4374 C CA . GLY C 3 128 ? 36.846 -7.511 12.363 1.00 97.47 349 GLY C CA 1
ATOM 4375 C C . GLY C 3 128 ? 38.186 -7.747 11.690 1.00 103.60 349 GLY C C 1
ATOM 4376 O O . GLY C 3 128 ? 38.540 -7.044 10.735 1.00 102.39 349 GLY C O 1
ATOM 4377 N N . TRP C 3 129 ? 38.917 -8.774 12.171 1.00 102.76 350 TRP C N 1
ATOM 4378 C CA . TRP C 3 129 ? 40.224 -9.243 11.697 1.00 105.10 350 TRP C CA 1
ATOM 4379 C C . TRP C 3 129 ? 40.241 -9.562 10.189 1.00 106.41 350 TRP C C 1
ATOM 4380 O O . TRP C 3 129 ? 41.307 -9.493 9.579 1.00 108.27 350 TRP C O 1
ATOM 4391 N N . ARG C 3 130 ? 39.092 -9.974 9.615 1.00 98.75 351 ARG C N 1
ATOM 4392 C CA . ARG C 3 130 ? 38.973 -10.371 8.213 1.00 96.98 351 ARG C CA 1
ATOM 4393 C C . ARG C 3 130 ? 38.781 -9.162 7.298 1.00 103.18 351 ARG C C 1
ATOM 4394 O O . ARG C 3 130 ? 39.268 -9.184 6.164 1.00 104.60 351 ARG C O 1
ATOM 4402 N N . ILE C 3 131 ? 38.059 -8.117 7.784 1.00 98.44 352 ILE C N 1
ATOM 4403 C CA . ILE C 3 131 ? 37.800 -6.857 7.074 1.00 95.90 352 ILE C CA 1
ATOM 4404 C C . ILE C 3 131 ? 39.132 -6.091 6.949 1.00 100.03 352 ILE C C 1
ATOM 4405 O O . ILE C 3 131 ? 39.468 -5.610 5.862 1.00 99.86 352 ILE C O 1
ATOM 4410 N N . ASP C 3 132 ? 39.889 -6.017 8.065 1.00 97.64 353 ASP C N 1
ATOM 4411 C CA . ASP C 3 132 ? 41.184 -5.345 8.153 1.00 100.79 353 ASP C CA 1
ATOM 4412 C C . ASP C 3 132 ? 42.232 -6.025 7.256 1.00 106.90 353 ASP C C 1
ATOM 4413 O O . ASP C 3 132 ? 42.978 -5.319 6.572 1.00 109.33 353 ASP C O 1
ATOM 4418 N N . LYS C 3 133 ? 42.272 -7.381 7.249 1.00 101.86 354 LYS C N 1
ATOM 4419 C CA . LYS C 3 133 ? 43.192 -8.201 6.448 1.00 103.50 354 LYS C CA 1
ATOM 4420 C C . LYS C 3 133 ? 42.927 -8.033 4.938 1.00 106.17 354 LYS C C 1
ATOM 4421 O O . LYS C 3 133 ? 43.886 -7.862 4.190 1.00 108.28 354 LYS C O 1
ATOM 4427 N N . ALA C 3 134 ? 41.647 -8.091 4.498 1.00 99.64 355 ALA C N 1
ATOM 4428 C CA . ALA C 3 134 ? 41.247 -7.955 3.087 1.00 98.64 355 ALA C CA 1
ATOM 4429 C C . ALA C 3 134 ? 41.593 -6.567 2.531 1.00 103.08 355 ALA C C 1
ATOM 4430 O O . ALA C 3 134 ? 41.945 -6.451 1.357 1.00 102.71 355 ALA C O 1
ATOM 4432 N N . PHE C 3 135 ? 41.530 -5.528 3.376 1.00 100.50 356 PHE C N 1
ATOM 4433 C CA . PHE C 3 135 ? 41.883 -4.193 2.925 1.00 102.21 356 PHE C CA 1
ATOM 4434 C C . PHE C 3 135 ? 43.409 -4.029 2.829 1.00 111.37 356 PHE C C 1
ATOM 4435 O O . PHE C 3 135 ? 43.889 -3.551 1.797 1.00 113.12 356 PHE C O 1
ATOM 4443 N N . GLN C 3 136 ? 44.164 -4.439 3.883 1.00 110.25 357 GLN C N 1
ATOM 4444 C CA . GLN C 3 136 ? 45.635 -4.388 3.916 1.00 115.36 357 GLN C CA 1
ATOM 4445 C C . GLN C 3 136 ? 46.246 -5.262 2.802 1.00 121.81 357 GLN C C 1
ATOM 4446 O O . GLN C 3 136 ? 47.313 -4.924 2.280 1.00 125.67 357 GLN C O 1
ATOM 4452 N N . GLU C 3 137 ? 45.560 -6.378 2.442 1.00 115.93 358 GLU C N 1
ATOM 4453 C CA . GLU C 3 137 ? 45.954 -7.298 1.371 1.00 117.28 358 GLU C CA 1
ATOM 4454 C C . GLU C 3 137 ? 45.383 -6.810 0.036 1.00 120.43 358 GLU C C 1
ATOM 4455 O O . GLU C 3 137 ? 44.440 -7.407 -0.502 1.00 117.00 358 GLU C O 1
ATOM 4461 N N . LYS C 3 138 ? 45.953 -5.703 -0.486 1.00 120.05 359 LYS C N 1
ATOM 4462 C CA . LYS C 3 138 ? 45.581 -5.098 -1.769 1.00 119.52 359 LYS C CA 1
ATOM 4463 C C . LYS C 3 138 ? 45.749 -6.133 -2.892 1.00 125.53 359 LYS C C 1
ATOM 4464 O O . LYS C 3 138 ? 46.667 -6.959 -2.835 1.00 128.10 359 LYS C O 1
ATOM 4470 N N . ARG C 3 139 ? 44.847 -6.111 -3.885 1.00 120.60 360 ARG C N 1
ATOM 4471 C CA . ARG C 3 139 ? 44.857 -7.078 -4.988 1.00 121.57 360 ARG C CA 1
ATOM 4472 C C . ARG C 3 139 ? 44.417 -6.433 -6.315 1.00 125.19 360 ARG C C 1
ATOM 4473 O O . ARG C 3 139 ? 43.471 -5.630 -6.299 1.00 121.32 360 ARG C O 1
ATOM 4481 N N . PRO C 3 140 ? 45.065 -6.788 -7.468 1.00 125.22 361 PRO C N 1
ATOM 4482 C CA . PRO C 3 140 ? 44.651 -6.206 -8.756 1.00 125.92 361 PRO C CA 1
ATOM 4483 C C . PRO C 3 140 ? 43.161 -6.436 -9.026 1.00 124.98 361 PRO C C 1
ATOM 4484 O O . PRO C 3 140 ? 42.655 -7.553 -8.880 1.00 122.10 361 PRO C O 1
ATOM 4488 N N . PHE C 3 141 ? 42.452 -5.346 -9.344 1.00 120.82 362 PHE C N 1
ATOM 4489 C CA . PHE C 3 141 ? 41.017 -5.388 -9.584 1.00 117.39 362 PHE C CA 1
ATOM 4490 C C . PHE C 3 141 ? 40.714 -5.848 -11.016 1.00 125.47 362 PHE C C 1
ATOM 4491 O O . PHE C 3 141 ? 40.799 -5.057 -11.961 1.00 128.27 362 PHE C O 1
ATOM 4499 N N . ASP C 3 142 ? 40.321 -7.129 -11.152 1.00 122.44 363 ASP C N 1
ATOM 4500 C CA . ASP C 3 142 ? 39.928 -7.767 -12.411 1.00 125.28 363 ASP C CA 1
ATOM 4501 C C . ASP C 3 142 ? 38.426 -8.064 -12.346 1.00 127.68 363 ASP C C 1
ATOM 4502 O O . ASP C 3 142 ? 38.029 -9.035 -11.692 1.00 124.64 363 ASP C O 1
ATOM 4507 N N . PHE C 3 143 ? 37.594 -7.206 -12.990 1.00 126.36 364 PHE C N 1
ATOM 4508 C CA . PHE C 3 143 ? 36.126 -7.326 -13.015 1.00 125.02 364 PHE C CA 1
ATOM 4509 C C . PHE C 3 143 ? 35.685 -8.667 -13.601 1.00 130.53 364 PHE C C 1
ATOM 4510 O O . PHE C 3 143 ? 34.880 -9.365 -12.981 1.00 127.64 364 PHE C O 1
ATOM 4518 N N . ASP C 3 144 ? 36.217 -9.013 -14.796 1.00 131.85 365 ASP C N 1
ATOM 4519 C CA . ASP C 3 144 ? 35.914 -10.229 -15.563 1.00 134.10 365 ASP C CA 1
ATOM 4520 C C . ASP C 3 144 ? 36.185 -11.505 -14.752 1.00 136.60 365 ASP C C 1
ATOM 4521 O O . ASP C 3 144 ? 35.304 -12.365 -14.679 1.00 135.49 365 ASP C O 1
ATOM 4526 N N . PHE C 3 145 ? 37.383 -11.602 -14.122 1.00 132.94 366 PHE C N 1
ATOM 4527 C CA . PHE C 3 145 ? 37.801 -12.732 -13.284 1.00 131.81 366 PHE C CA 1
ATOM 4528 C C . PHE C 3 145 ? 36.845 -12.926 -12.103 1.00 131.20 366 PHE C C 1
ATOM 4529 O O . PHE C 3 145 ? 36.538 -14.070 -11.763 1.00 130.82 366 PHE C O 1
ATOM 4537 N N . PHE C 3 146 ? 36.385 -11.819 -11.483 1.00 124.02 367 PHE C N 1
ATOM 4538 C CA . PHE C 3 146 ? 35.462 -11.890 -10.354 1.00 120.09 367 PHE C CA 1
ATOM 4539 C C . PHE C 3 146 ? 34.119 -12.470 -10.796 1.00 124.97 367 PHE C C 1
ATOM 4540 O O . PHE C 3 146 ? 33.596 -13.351 -10.115 1.00 123.05 367 PHE C O 1
ATOM 4548 N N . ALA C 3 147 ? 33.568 -11.969 -11.925 1.00 124.42 368 ALA C N 1
ATOM 4549 C CA . ALA C 3 147 ? 32.282 -12.391 -12.486 1.00 126.05 368 ALA C CA 1
ATOM 4550 C C . ALA C 3 147 ? 32.234 -13.905 -12.746 1.00 133.73 368 ALA C C 1
ATOM 4551 O O . ALA C 3 147 ? 31.295 -14.568 -12.291 1.00 133.07 368 ALA C O 1
ATOM 4553 N N . HIS C 3 148 ? 33.251 -14.443 -13.465 1.00 133.59 369 HIS C N 1
ATOM 4554 C CA . HIS C 3 148 ? 33.365 -15.866 -13.799 1.00 136.05 369 HIS C CA 1
ATOM 4555 C C . HIS C 3 148 ? 33.550 -16.691 -12.535 1.00 137.50 369 HIS C C 1
ATOM 4556 O O . HIS C 3 148 ? 32.882 -17.710 -12.387 1.00 138.12 369 HIS C O 1
ATOM 4563 N N . LEU C 3 149 ? 34.423 -16.239 -11.612 1.00 131.62 370 LEU C N 1
ATOM 4564 C CA . LEU C 3 149 ? 34.681 -16.932 -10.349 1.00 129.95 370 LEU C CA 1
ATOM 4565 C C . LEU C 3 149 ? 33.424 -16.950 -9.457 1.00 131.49 370 LEU C C 1
ATOM 4566 O O . LEU C 3 149 ? 33.130 -17.997 -8.888 1.00 131.98 370 LEU C O 1
ATOM 4571 N N . LEU C 3 150 ? 32.664 -15.836 -9.383 1.00 125.35 371 LEU C N 1
ATOM 4572 C CA . LEU C 3 150 ? 31.428 -15.757 -8.602 1.00 123.35 371 LEU C CA 1
ATOM 4573 C C . LEU C 3 150 ? 30.342 -16.677 -9.180 1.00 130.53 371 LEU C C 1
ATOM 4574 O O . LEU C 3 150 ? 29.690 -17.381 -8.409 1.00 130.57 371 LEU C O 1
ATOM 4579 N N . GLN C 3 151 ? 30.163 -16.690 -10.520 1.00 129.91 372 GLN C N 1
ATOM 4580 C CA . GLN C 3 151 ? 29.171 -17.537 -11.196 1.00 133.05 372 GLN C CA 1
ATOM 4581 C C . GLN C 3 151 ? 29.454 -19.031 -10.930 1.00 139.01 372 GLN C C 1
ATOM 4582 O O . GLN C 3 151 ? 28.511 -19.798 -10.733 1.00 140.18 372 GLN C O 1
ATOM 4588 N N . LYS C 3 152 ? 30.750 -19.424 -10.891 1.00 112.03 373 LYS C N 1
ATOM 4589 C CA . LYS C 3 152 ? 31.199 -20.801 -10.648 1.00 111.97 373 LYS C CA 1
ATOM 4590 C C . LYS C 3 152 ? 31.054 -21.196 -9.167 1.00 116.10 373 LYS C C 1
ATOM 4591 O O . LYS C 3 152 ? 30.552 -22.286 -8.897 1.00 115.84 373 LYS C O 1
ATOM 4597 N N . VAL C 3 153 ? 31.483 -20.315 -8.221 1.00 112.84 374 VAL C N 1
ATOM 4598 C CA . VAL C 3 153 ? 31.414 -20.500 -6.755 1.00 112.26 374 VAL C CA 1
ATOM 4599 C C . VAL C 3 153 ? 29.936 -20.701 -6.313 1.00 116.69 374 VAL C C 1
ATOM 4600 O O . VAL C 3 153 ? 29.659 -21.650 -5.573 1.00 114.80 374 VAL C O 1
ATOM 4604 N N . LEU C 3 154 ? 29.001 -19.843 -6.816 1.00 115.47 375 LEU C N 1
ATOM 4605 C CA . LEU C 3 154 ? 27.558 -19.894 -6.526 1.00 116.28 375 LEU C CA 1
ATOM 4606 C C . LEU C 3 154 ? 26.878 -21.128 -7.166 1.00 122.54 375 LEU C C 1
ATOM 4607 O O . LEU C 3 154 ? 25.768 -21.493 -6.764 1.00 122.54 375 LEU C O 1
ATOM 4612 N N . ALA C 3 155 ? 27.543 -21.759 -8.153 1.00 119.96 376 ALA C N 1
ATOM 4613 C CA . ALA C 3 155 ? 27.042 -22.946 -8.844 1.00 119.80 376 ALA C CA 1
ATOM 4614 C C . ALA C 3 155 ? 27.538 -24.251 -8.192 1.00 123.73 376 ALA C C 1
ATOM 4615 O O . ALA C 3 155 ? 26.720 -25.106 -7.833 1.00 123.20 376 ALA C O 1
ATOM 4617 N N . GLU C 3 156 ? 28.894 -24.409 -8.103 1.00 120.15 377 GLU C N 1
ATOM 4618 C CA . GLU C 3 156 ? 29.642 -25.574 -7.599 1.00 119.86 377 GLU C CA 1
ATOM 4619 C C . GLU C 3 156 ? 29.329 -25.911 -6.151 1.00 124.59 377 GLU C C 1
ATOM 4620 O O . GLU C 3 156 ? 29.102 -27.081 -5.841 1.00 123.38 377 GLU C O 1
ATOM 4626 N N . GLU C 3 157 ? 29.361 -24.900 -5.265 1.00 123.22 378 GLU C N 1
ATOM 4627 C CA . GLU C 3 157 ? 29.094 -25.054 -3.834 1.00 124.06 378 GLU C CA 1
ATOM 4628 C C . GLU C 3 157 ? 27.625 -25.406 -3.582 1.00 129.64 378 GLU C C 1
ATOM 4629 O O . GLU C 3 157 ? 27.353 -26.186 -2.666 1.00 129.13 378 GLU C O 1
ATOM 4635 N N . GLU C 3 158 ? 26.686 -24.840 -4.402 1.00 127.36 379 GLU C N 1
ATOM 4636 C CA . GLU C 3 158 ? 25.231 -25.101 -4.350 1.00 127.40 379 GLU C CA 1
ATOM 4637 C C . GLU C 3 158 ? 24.968 -26.550 -4.758 1.00 131.11 379 GLU C C 1
ATOM 4638 O O . GLU C 3 158 ? 24.059 -27.194 -4.224 1.00 130.46 379 GLU C O 1
ATOM 4644 N N . LYS C 3 159 ? 25.797 -27.059 -5.694 1.00 127.62 380 LYS C N 1
ATOM 4645 C CA . LYS C 3 159 ? 25.739 -28.432 -6.174 1.00 127.28 380 LYS C CA 1
ATOM 4646 C C . LYS C 3 159 ? 26.214 -29.380 -5.072 1.00 131.50 380 LYS C C 1
ATOM 4647 O O . LYS C 3 159 ? 25.486 -30.314 -4.734 1.00 131.44 380 LYS C O 1
ATOM 4653 N N . ARG C 3 160 ? 27.402 -29.103 -4.472 1.00 127.81 381 ARG C N 1
ATOM 4654 C CA . ARG C 3 160 ? 28.003 -29.917 -3.403 1.00 127.57 381 ARG C CA 1
ATOM 4655 C C . ARG C 3 160 ? 27.169 -29.873 -2.098 1.00 132.21 381 ARG C C 1
ATOM 4656 O O . ARG C 3 160 ? 27.304 -30.780 -1.269 1.00 132.15 381 ARG C O 1
ATOM 4664 N N . LYS C 3 161 ? 26.293 -28.844 -1.939 1.00 128.71 382 LYS C N 1
ATOM 4665 C CA . LYS C 3 161 ? 25.397 -28.662 -0.790 1.00 153.46 382 LYS C CA 1
ATOM 4666 C C . LYS C 3 161 ? 24.088 -29.419 -1.025 1.00 175.44 382 LYS C C 1
ATOM 4667 O O . LYS C 3 161 ? 23.598 -30.109 -0.134 1.00 133.89 382 LYS C O 1
ATOM 5733 N N . VAL F 1 23 ? -13.216 14.830 33.454 1.00 98.67 65 VAL F N 1
ATOM 5734 C CA . VAL F 1 23 ? -14.086 14.149 34.412 1.00 101.30 65 VAL F CA 1
ATOM 5735 C C . VAL F 1 23 ? -13.974 14.814 35.816 1.00 106.88 65 VAL F C 1
ATOM 5736 O O . VAL F 1 23 ? -14.942 14.811 36.588 1.00 107.51 65 VAL F O 1
ATOM 5740 N N . SER F 1 24 ? -12.797 15.403 36.125 1.00 103.42 66 SER F N 1
ATOM 5741 C CA . SER F 1 24 ? -12.479 16.117 37.374 1.00 104.47 66 SER F CA 1
ATOM 5742 C C . SER F 1 24 ? -13.483 17.272 37.627 1.00 106.62 66 SER F C 1
ATOM 5743 O O . SER F 1 24 ? -13.819 18.017 36.696 1.00 104.21 66 SER F O 1
ATOM 5746 N N . ARG F 1 25 ? -13.947 17.418 38.888 1.00 103.54 67 ARG F N 1
ATOM 5747 C CA . ARG F 1 25 ? -14.883 18.469 39.303 1.00 100.80 67 ARG F CA 1
ATOM 5748 C C . ARG F 1 25 ? -14.343 19.866 38.975 1.00 98.62 67 ARG F C 1
ATOM 5749 O O . ARG F 1 25 ? -15.121 20.730 38.573 1.00 95.00 67 ARG F O 1
ATOM 5757 N N . SER F 1 26 ? -13.027 20.088 39.162 1.00 94.44 68 SER F N 1
ATOM 5758 C CA . SER F 1 26 ? -12.396 21.382 38.904 1.00 91.60 68 SER F CA 1
ATOM 5759 C C . SER F 1 26 ? -12.237 21.635 37.412 1.00 91.24 68 SER F C 1
ATOM 5760 O O . SER F 1 26 ? -12.162 22.794 36.999 1.00 88.56 68 SER F O 1
ATOM 5763 N N . GLN F 1 27 ? -12.164 20.550 36.605 1.00 86.81 69 GLN F N 1
ATOM 5764 C CA . GLN F 1 27 ? -12.049 20.622 35.149 1.00 82.49 69 GLN F CA 1
ATOM 5765 C C . GLN F 1 27 ? -13.397 20.997 34.587 1.00 83.18 69 GLN F C 1
ATOM 5766 O O . GLN F 1 27 ? -13.458 21.928 33.800 1.00 81.07 69 GLN F O 1
ATOM 5772 N N . GLN F 1 28 ? -14.476 20.282 35.000 1.00 80.20 70 GLN F N 1
ATOM 5773 C CA . GLN F 1 28 ? -15.865 20.525 34.581 1.00 78.87 70 GLN F CA 1
ATOM 5774 C C . GLN F 1 28 ? -16.258 21.973 34.876 1.00 81.68 70 GLN F C 1
ATOM 5775 O O . GLN F 1 28 ? -16.828 22.632 34.007 1.00 80.11 70 GLN F O 1
ATOM 5781 N N . ARG F 1 29 ? -15.906 22.473 36.088 1.00 78.53 71 ARG F N 1
ATOM 5782 C CA . ARG F 1 29 ? -16.149 23.840 36.557 1.00 77.50 71 ARG F CA 1
ATOM 5783 C C . ARG F 1 29 ? -15.401 24.850 35.682 1.00 77.25 71 ARG F C 1
ATOM 5784 O O . ARG F 1 29 ? -15.966 25.886 35.336 1.00 75.47 71 ARG F O 1
ATOM 5792 N N . GLY F 1 30 ? -14.152 24.518 35.338 1.00 73.09 72 GLY F N 1
ATOM 5793 C CA . GLY F 1 30 ? -13.256 25.322 34.511 1.00 70.87 72 GLY F CA 1
ATOM 5794 C C . GLY F 1 30 ? -13.758 25.445 33.095 1.00 70.93 72 GLY F C 1
ATOM 5795 O O . GLY F 1 30 ? -13.806 26.550 32.555 1.00 68.28 72 GLY F O 1
ATOM 5796 N N . LEU F 1 31 ? -14.204 24.307 32.520 1.00 67.33 73 LEU F N 1
ATOM 5797 C CA . LEU F 1 31 ? -14.745 24.191 31.169 1.00 64.96 73 LEU F CA 1
ATOM 5798 C C . LEU F 1 31 ? -16.086 24.904 31.051 1.00 69.36 73 LEU F C 1
ATOM 5799 O O . LEU F 1 31 ? -16.375 25.445 29.995 1.00 68.99 73 LEU F O 1
ATOM 5804 N N . ARG F 1 32 ? -16.854 24.989 32.143 1.00 67.83 74 ARG F N 1
ATOM 5805 C CA . ARG F 1 32 ? -18.098 25.749 32.197 1.00 68.51 74 ARG F CA 1
ATOM 5806 C C . ARG F 1 32 ? -17.747 27.214 32.188 1.00 73.63 74 ARG F C 1
ATOM 5807 O O . ARG F 1 32 ? -18.374 27.959 31.442 1.00 74.33 74 ARG F O 1
ATOM 5815 N N . ARG F 1 33 ? -16.697 27.624 32.963 1.00 70.42 75 ARG F N 1
ATOM 5816 C CA . ARG F 1 33 ? -16.229 29.021 33.049 1.00 69.41 75 ARG F CA 1
ATOM 5817 C C . ARG F 1 33 ? -15.679 29.500 31.720 1.00 70.59 75 ARG F C 1
ATOM 5818 O O . ARG F 1 33 ? -15.903 30.664 31.388 1.00 72.06 75 ARG F O 1
ATOM 5826 N N . VAL F 1 34 ? -14.982 28.609 30.952 1.00 63.07 76 VAL F N 1
ATOM 5827 C CA . VAL F 1 34 ? -14.430 28.886 29.614 1.00 60.39 76 VAL F CA 1
ATOM 5828 C C . VAL F 1 34 ? -15.584 29.236 28.680 1.00 64.86 76 VAL F C 1
ATOM 5829 O O . VAL F 1 34 ? -15.555 30.299 28.062 1.00 65.49 76 VAL F O 1
ATOM 5833 N N . ARG F 1 35 ? -16.624 28.352 28.641 1.00 61.62 77 ARG F N 1
ATOM 5834 C CA . ARG F 1 35 ? -17.795 28.596 27.819 1.00 62.94 77 ARG F CA 1
ATOM 5835 C C . ARG F 1 35 ? -18.549 29.846 28.263 1.00 70.87 77 ARG F C 1
ATOM 5836 O O . ARG F 1 35 ? -19.032 30.609 27.432 1.00 71.37 77 ARG F O 1
ATOM 5844 N N . ASP F 1 36 ? -18.645 30.058 29.571 1.00 69.48 78 ASP F N 1
ATOM 5845 C CA . ASP F 1 36 ? -19.331 31.251 30.088 1.00 71.55 78 ASP F CA 1
ATOM 5846 C C . ASP F 1 36 ? -18.596 32.533 29.586 1.00 75.29 78 ASP F C 1
ATOM 5847 O O . ASP F 1 36 ? -19.224 33.382 28.937 1.00 77.29 78 ASP F O 1
ATOM 5852 N N . LEU F 1 37 ? -17.244 32.616 29.740 1.00 68.47 79 LEU F N 1
ATOM 5853 C CA . LEU F 1 37 ? -16.418 33.755 29.349 1.00 67.42 79 LEU F CA 1
ATOM 5854 C C . LEU F 1 37 ? -16.583 34.085 27.848 1.00 71.26 79 LEU F C 1
ATOM 5855 O O . LEU F 1 37 ? -16.747 35.250 27.502 1.00 70.98 79 LEU F O 1
ATOM 5860 N N . CYS F 1 38 ? -16.605 33.059 26.988 1.00 67.50 80 CYS F N 1
ATOM 5861 C CA . CYS F 1 38 ? -16.802 33.206 25.555 1.00 68.63 80 CYS F CA 1
ATOM 5862 C C . CYS F 1 38 ? -18.155 33.830 25.263 1.00 76.34 80 CYS F C 1
ATOM 5863 O O . CYS F 1 38 ? -18.235 34.675 24.368 1.00 78.72 80 CYS F O 1
ATOM 5866 N N . ARG F 1 39 ? -19.208 33.424 26.013 1.00 72.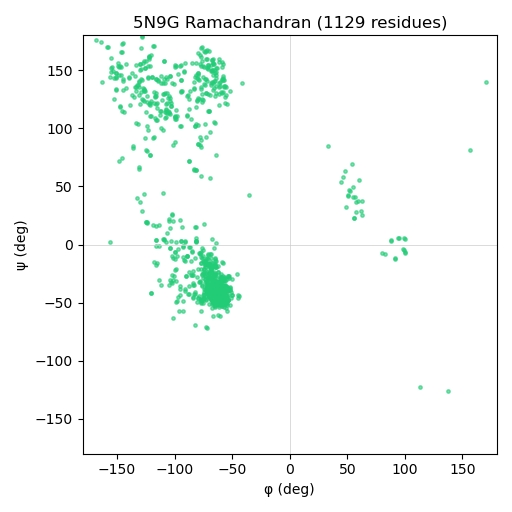89 81 ARG F N 1
ATOM 5867 C CA . ARG F 1 39 ? -20.566 33.924 25.817 1.00 75.99 81 ARG F CA 1
ATOM 5868 C C . ARG F 1 39 ? -20.693 35.393 26.294 1.00 80.91 81 ARG F C 1
ATOM 5869 O O . ARG F 1 39 ? -21.350 36.204 25.627 1.00 83.23 81 ARG F O 1
ATOM 5877 N N . VAL F 1 40 ? -20.013 35.739 27.403 1.00 74.64 82 VAL F N 1
ATOM 5878 C CA . VAL F 1 40 ? -19.989 37.082 27.979 1.00 74.75 82 VAL F CA 1
ATOM 5879 C C . VAL F 1 40 ? -19.264 38.037 27.014 1.00 78.88 82 VAL F C 1
ATOM 5880 O O . VAL F 1 40 ? -19.723 39.165 26.807 1.00 81.31 82 VAL F O 1
ATOM 5884 N N . LEU F 1 41 ? -18.178 37.561 26.386 1.00 72.98 83 LEU F N 1
ATOM 5885 C CA . LEU F 1 41 ? -17.379 38.330 25.426 1.00 72.46 83 LEU F CA 1
ATOM 5886 C C . LEU F 1 41 ? -18.031 38.388 24.033 1.00 80.04 83 LEU F C 1
ATOM 5887 O O . LEU F 1 41 ? -17.537 39.127 23.176 1.00 82.65 83 LEU F O 1
ATOM 5892 N N . GLN F 1 42 ? -19.137 37.630 23.815 1.00 76.18 84 GLN F N 1
ATOM 5893 C CA . GLN F 1 42 ? -19.906 37.549 22.559 1.00 77.77 84 GLN F CA 1
ATOM 5894 C C . GLN F 1 42 ? -18.990 37.103 21.388 1.00 77.77 84 GLN F C 1
ATOM 5895 O O . GLN F 1 42 ? -19.134 37.572 20.258 1.00 80.82 84 GLN F O 1
ATOM 5901 N N . LEU F 1 43 ? -18.048 36.190 21.697 1.00 68.12 85 LEU F N 1
ATOM 5902 C CA . LEU F 1 43 ? -17.093 35.549 20.778 1.00 66.35 85 LEU F CA 1
ATOM 5903 C C . LEU F 1 43 ? -17.805 34.739 19.686 1.00 71.34 85 LEU F C 1
ATOM 5904 O O . LEU F 1 43 ? -18.918 34.285 19.942 1.00 72.60 85 LEU F O 1
ATOM 5909 N N . PRO F 1 44 ? -17.180 34.414 18.528 1.00 68.11 86 PRO F N 1
ATOM 5910 C CA . PRO F 1 44 ? -17.868 33.576 17.531 1.00 70.05 86 PRO F CA 1
ATOM 5911 C C . PRO F 1 44 ? -18.104 32.146 18.049 1.00 74.33 86 PRO F C 1
ATOM 5912 O O . PRO F 1 44 ? -17.426 31.758 19.013 1.00 71.43 86 PRO F O 1
ATOM 5916 N N . PRO F 1 45 ? -19.063 31.353 17.480 1.00 73.94 87 PRO F N 1
ATOM 5917 C CA . PRO F 1 45 ? -19.308 29.993 18.021 1.00 71.93 87 PRO F CA 1
ATOM 5918 C C . PRO F 1 45 ? -18.104 29.038 17.982 1.00 74.85 87 PRO F C 1
ATOM 5919 O O . PRO F 1 45 ? -18.005 28.184 18.860 1.00 72.13 87 PRO F O 1
ATOM 5923 N N . THR F 1 46 ? -17.205 29.170 16.980 1.00 73.18 88 THR F N 1
ATOM 5924 C CA . THR F 1 46 ? -16.023 28.310 16.804 1.00 71.01 88 THR F CA 1
ATOM 5925 C C . THR F 1 46 ? -14.948 28.509 17.896 1.00 74.48 88 THR F C 1
ATOM 5926 O O . THR F 1 46 ? -14.191 27.580 18.162 1.00 73.81 88 THR F O 1
ATOM 5930 N N . PHE F 1 47 ? -14.870 29.720 18.507 1.00 71.11 89 PHE F N 1
ATOM 5931 C CA . PHE F 1 47 ? -13.892 30.023 19.565 1.00 68.59 89 PHE F CA 1
ATOM 5932 C C . PHE F 1 47 ? -14.028 29.186 20.858 1.00 72.47 89 PHE F C 1
ATOM 5933 O O . PHE F 1 47 ? -13.043 28.732 21.433 1.00 72.26 89 PHE F O 1
ATOM 5941 N N . GLU F 1 48 ? -15.261 28.990 21.301 1.00 67.69 90 GLU F N 1
ATOM 5942 C CA . GLU F 1 48 ? -15.567 28.261 22.542 1.00 65.15 90 GLU F CA 1
ATOM 5943 C C . GLU F 1 48 ? -14.904 26.858 22.555 1.00 65.65 90 GLU F C 1
ATOM 5944 O O . GLU F 1 48 ? -14.225 26.510 23.522 1.00 62.87 90 GLU F O 1
ATOM 5950 N N . ASP F 1 49 ? -15.052 26.105 21.438 1.00 61.95 91 ASP F N 1
ATOM 5951 C CA . ASP F 1 49 ? -14.509 24.764 21.198 1.00 60.37 91 ASP F CA 1
ATOM 5952 C C . ASP F 1 49 ? -12.953 24.723 21.183 1.00 58.51 91 ASP F C 1
ATOM 5953 O O . ASP F 1 49 ? -12.371 23.846 21.806 1.00 57.99 91 ASP F O 1
ATOM 5958 N N . THR F 1 50 ? -12.298 25.673 20.533 1.00 59.73 92 THR F N 1
ATOM 5959 C CA . THR F 1 50 ? -10.836 25.812 20.523 1.00 59.45 92 THR F CA 1
ATOM 5960 C C . THR F 1 50 ? -10.283 26.081 21.945 1.00 67.31 92 THR F C 1
ATOM 5961 O O . THR F 1 50 ? -9.292 25.458 22.340 1.00 69.43 92 THR F O 1
ATOM 5965 N N . ALA F 1 51 ? -10.926 27.024 22.694 1.00 62.35 93 ALA F N 1
ATOM 5966 C CA . ALA F 1 51 ? -10.553 27.453 24.034 1.00 59.88 93 ALA F CA 1
ATOM 5967 C C . ALA F 1 51 ? -10.763 26.360 25.035 1.00 65.42 93 ALA F C 1
ATOM 5968 O O . ALA F 1 51 ? -9.921 26.192 25.937 1.00 64.69 93 ALA F O 1
ATOM 5970 N N . VAL F 1 52 ? -11.895 25.619 24.902 1.00 62.87 94 VAL F N 1
ATOM 5971 C CA . VAL F 1 52 ? -12.203 24.485 25.788 1.00 61.90 94 VAL F CA 1
ATOM 5972 C C . VAL F 1 52 ? -11.096 23.435 25.601 1.00 65.48 94 VAL F C 1
ATOM 5973 O O . VAL F 1 52 ? -10.494 23.058 26.594 1.00 65.78 94 VAL F O 1
ATOM 5977 N N . ALA F 1 53 ? -10.731 23.098 24.340 1.00 60.42 95 ALA F N 1
ATOM 5978 C CA . ALA F 1 53 ? -9.684 22.139 24.017 1.00 61.51 95 ALA F CA 1
ATOM 5979 C C . ALA F 1 53 ? -8.314 22.494 24.629 1.00 66.26 95 ALA F C 1
ATOM 5980 O O . ALA F 1 53 ? -7.594 21.597 25.087 1.00 68.15 95 ALA F O 1
ATOM 5982 N N . TYR F 1 54 ? -7.959 23.780 24.653 1.00 61.62 96 TYR F N 1
ATOM 5983 C CA . TYR F 1 54 ? -6.713 24.227 25.273 1.00 61.07 96 TYR F CA 1
ATOM 5984 C C . TYR F 1 54 ? -6.750 24.003 26.784 1.00 68.40 96 TYR F C 1
ATOM 5985 O O . TYR F 1 54 ? -5.735 23.612 27.361 1.00 68.58 96 TYR F O 1
ATOM 5994 N N . TYR F 1 55 ? -7.925 24.241 27.419 1.00 65.65 97 TYR F N 1
ATOM 5995 C CA . TYR F 1 55 ? -8.110 24.074 28.868 1.00 64.68 97 TYR F CA 1
ATOM 5996 C C . TYR F 1 55 ? -7.974 22.597 29.254 1.00 67.71 97 TYR F C 1
ATOM 5997 O O . TYR F 1 55 ? -7.357 22.278 30.275 1.00 67.12 97 TYR F O 1
ATOM 6006 N N . GLN F 1 56 ? -8.502 21.697 28.406 1.00 63.64 98 GLN F N 1
ATOM 6007 C CA . GLN F 1 56 ? -8.440 20.238 28.594 1.00 62.53 98 GLN F CA 1
ATOM 6008 C C . GLN F 1 56 ? -6.997 19.779 28.475 1.00 66.41 98 GLN F C 1
ATOM 6009 O O . GLN F 1 56 ? -6.528 19.029 29.324 1.00 66.32 98 GLN F O 1
ATOM 6015 N N . GLN F 1 57 ? -6.283 20.286 27.450 1.00 63.42 99 GLN F N 1
ATOM 6016 C CA . GLN F 1 57 ? -4.868 20.021 27.193 1.00 63.70 99 GLN F CA 1
ATOM 6017 C C . GLN F 1 57 ? -4.018 20.506 28.394 1.00 68.63 99 GLN F C 1
ATOM 6018 O O . GLN F 1 57 ? -3.164 19.773 28.894 1.00 68.42 99 GLN F O 1
ATOM 6024 N N . ALA F 1 58 ? -4.281 21.749 28.862 1.00 65.23 100 ALA F N 1
ATOM 6025 C CA . ALA F 1 58 ? -3.607 22.353 30.004 1.00 64.53 100 ALA F CA 1
ATOM 6026 C C . ALA F 1 58 ? -3.753 21.443 31.219 1.00 71.92 100 ALA F C 1
ATOM 6027 O O . ALA F 1 58 ? -2.762 21.219 31.908 1.00 74.47 100 ALA F O 1
ATOM 6029 N N . TYR F 1 59 ? -4.957 20.837 31.424 1.00 66.68 101 TYR F N 1
ATOM 6030 C CA . TYR F 1 59 ? -5.228 19.944 32.556 1.00 65.96 101 TYR F CA 1
ATOM 6031 C C . TYR F 1 59 ? -4.443 18.653 32.545 1.00 70.26 101 TYR F C 1
ATOM 6032 O O . TYR F 1 59 ? -4.259 18.080 33.612 1.00 71.00 101 TYR F O 1
ATOM 6041 N N . ARG F 1 60 ? -3.971 18.195 31.372 1.00 67.11 102 ARG F N 1
ATOM 6042 C CA . ARG F 1 60 ? -3.193 16.969 31.216 1.00 67.39 102 ARG F CA 1
ATOM 6043 C C . ARG F 1 60 ? -1.820 17.079 31.912 1.00 72.43 102 ARG F C 1
ATOM 6044 O O . ARG F 1 60 ? -1.213 16.050 32.198 1.00 74.16 102 ARG F O 1
ATOM 6052 N N . HIS F 1 61 ? -1.355 18.308 32.227 1.00 67.63 103 HIS F N 1
ATOM 6053 C CA . HIS F 1 61 ? -0.101 18.509 32.960 1.00 67.89 103 HIS F CA 1
ATOM 6054 C C . HIS F 1 61 ? -0.414 18.507 34.455 1.00 77.02 103 HIS F C 1
ATOM 6055 O O . HIS F 1 61 ? -1.337 19.215 34.873 1.00 76.68 103 HIS F O 1
ATOM 6062 N N . SER F 1 62 ? 0.310 17.675 35.257 1.00 76.91 104 SER F N 1
ATOM 6063 C CA . SER F 1 62 ? 0.099 17.532 36.714 1.00 76.75 104 SER F CA 1
ATOM 6064 C C . SER F 1 62 ? 0.222 18.868 37.458 1.00 80.36 104 SER F C 1
ATOM 6065 O O . SER F 1 62 ? -0.519 19.095 38.420 1.00 80.73 104 SER F O 1
ATOM 6068 N N . GLY F 1 63 ? 1.134 19.725 36.986 1.00 75.52 105 GLY F N 1
ATOM 6069 C CA . GLY F 1 63 ? 1.401 21.059 37.522 1.00 73.35 105 GLY F CA 1
ATOM 6070 C C . GLY F 1 63 ? 0.229 21.999 37.383 1.00 73.08 105 GLY F C 1
ATOM 6071 O O . GLY F 1 63 ? 0.110 22.945 38.157 1.00 73.63 105 GLY F O 1
ATOM 6072 N N . ILE F 1 64 ? -0.630 21.766 36.383 1.00 66.98 106 ILE F N 1
ATOM 6073 C CA . ILE F 1 64 ? -1.836 22.562 36.148 1.00 64.88 106 ILE F CA 1
ATOM 6074 C C . ILE F 1 64 ? -2.959 21.940 36.958 1.00 69.55 106 ILE F C 1
ATOM 6075 O O . ILE F 1 64 ? -3.703 22.669 37.611 1.00 72.14 106 ILE F O 1
ATOM 6080 N N . ARG F 1 65 ? -3.065 20.599 36.956 1.00 63.68 107 ARG F N 1
ATOM 6081 C CA . ARG F 1 65 ? -4.086 19.881 37.709 1.00 62.39 107 ARG F CA 1
ATOM 6082 C C . ARG F 1 65 ? -3.991 20.181 39.228 1.00 65.18 107 ARG F C 1
ATOM 6083 O O . ARG F 1 65 ? -5.013 20.343 39.885 1.00 63.89 107 ARG F O 1
ATOM 6091 N N . ALA F 1 66 ? -2.768 20.279 39.771 1.00 61.50 108 ALA F N 1
ATOM 6092 C CA . ALA F 1 66 ? -2.537 20.557 41.186 1.00 60.75 108 ALA F CA 1
ATOM 6093 C C . ALA F 1 66 ? -2.399 22.075 41.490 1.00 64.61 108 ALA F C 1
ATOM 6094 O O . ALA F 1 66 ? -2.193 22.447 42.652 1.00 65.79 108 ALA F O 1
ATOM 6096 N N . ALA F 1 67 ? -2.556 22.951 40.470 1.00 59.24 109 ALA F N 1
ATOM 6097 C CA . ALA F 1 67 ? -2.447 24.408 40.658 1.00 58.90 109 ALA F CA 1
ATOM 6098 C C . ALA F 1 67 ? -3.589 24.951 41.509 1.00 64.07 109 ALA F C 1
ATOM 6099 O O . ALA F 1 67 ? -4.638 24.301 41.628 1.00 64.06 109 ALA F O 1
ATOM 6101 N N . ARG F 1 68 ? -3.379 26.144 42.117 1.00 58.91 110 ARG F N 1
ATOM 6102 C CA . ARG F 1 68 ? -4.376 26.780 42.967 1.00 57.41 110 ARG F CA 1
ATOM 6103 C C . ARG F 1 68 ? -5.589 27.119 42.139 1.00 60.13 110 ARG F C 1
ATOM 6104 O O . ARG F 1 68 ? -5.454 27.320 40.932 1.00 59.75 110 ARG F O 1
ATOM 6112 N N . LEU F 1 69 ? -6.777 27.157 42.759 1.00 55.20 111 LEU F N 1
ATOM 6113 C CA . LEU F 1 69 ? -8.030 27.469 42.063 1.00 52.94 111 LEU F CA 1
ATOM 6114 C C . LEU F 1 69 ? -7.945 28.840 41.389 1.00 56.28 111 LEU F C 1
ATOM 6115 O O . LEU F 1 69 ? -8.566 29.017 40.340 1.00 58.78 111 LEU F O 1
ATOM 6120 N N . GLN F 1 70 ? -7.129 29.783 41.942 1.00 49.82 112 GLN F N 1
ATOM 6121 C CA . GLN F 1 70 ? -6.915 31.116 41.359 1.00 48.89 112 GLN F CA 1
ATOM 6122 C C . GLN F 1 70 ? -6.189 30.978 40.011 1.00 56.73 112 GLN F C 1
ATOM 6123 O O . GLN F 1 70 ? -6.555 31.672 39.060 1.00 58.61 112 GLN F O 1
ATOM 6129 N N . LYS F 1 71 ? -5.194 30.062 39.905 1.00 52.45 113 LYS F N 1
ATOM 6130 C CA . LYS F 1 71 ? -4.476 29.834 38.656 1.00 50.92 113 LYS F CA 1
ATOM 6131 C C . LYS F 1 71 ? -5.417 29.199 37.662 1.00 56.45 113 LYS F C 1
ATOM 6132 O O . LYS F 1 71 ? -5.366 29.546 36.491 1.00 56.30 113 LYS F O 1
ATOM 6138 N N . LYS F 1 72 ? -6.302 28.310 38.120 1.00 55.67 114 LYS F N 1
ATOM 6139 C CA . LYS F 1 72 ? -7.280 27.640 37.255 1.00 56.03 114 LYS F CA 1
ATOM 6140 C C . LYS F 1 72 ? -8.314 28.648 36.750 1.00 63.53 114 LYS F C 1
ATOM 6141 O O . LYS F 1 72 ? -8.861 28.447 35.667 1.00 65.45 114 LYS F O 1
ATOM 6147 N N . GLU F 1 73 ? -8.512 29.763 37.482 1.00 59.82 115 GLU F N 1
ATOM 6148 C CA . GLU F 1 73 ? -9.406 30.842 37.062 1.00 60.46 115 GLU F CA 1
ATOM 6149 C C . GLU F 1 73 ? -8.733 31.673 35.983 1.00 63.31 115 GLU F C 1
ATOM 6150 O O . GLU F 1 73 ? -9.343 31.908 34.952 1.00 64.14 115 GLU F O 1
ATOM 6156 N N . VAL F 1 74 ? -7.469 32.079 36.193 1.00 57.31 116 VAL F N 1
ATOM 6157 C CA . VAL F 1 74 ? -6.631 32.804 35.230 1.00 55.48 116 VAL F CA 1
ATOM 6158 C C . VAL F 1 74 ? -6.464 31.948 33.940 1.00 58.10 116 VAL F C 1
ATOM 6159 O O . VAL F 1 74 ? -6.550 32.495 32.832 1.00 57.22 116 VAL F O 1
ATOM 6163 N N . LEU F 1 75 ? -6.254 30.605 34.090 1.00 54.21 117 LEU F N 1
ATOM 6164 C CA . LEU F 1 75 ? -6.083 29.647 32.991 1.00 53.47 117 LEU F CA 1
ATOM 6165 C C . LEU F 1 75 ? -7.277 29.691 32.022 1.00 62.44 117 LEU F C 1
ATOM 6166 O O . LEU F 1 75 ? -7.068 29.590 30.811 1.00 64.10 117 LEU F O 1
ATOM 6171 N N . VAL F 1 76 ? -8.506 29.901 32.546 1.00 61.54 118 VAL F N 1
ATOM 6172 C CA . VAL F 1 76 ? -9.749 30.062 31.775 1.00 62.38 118 VAL F CA 1
ATOM 6173 C C . VAL F 1 76 ? -9.531 31.216 30.820 1.00 64.61 118 VAL F C 1
ATOM 6174 O O . VAL F 1 76 ? -9.831 31.077 29.634 1.00 66.09 118 VAL F O 1
ATOM 6178 N N . GLY F 1 77 ? -8.964 32.310 31.337 1.00 58.19 119 GLY F N 1
ATOM 6179 C CA . GLY F 1 77 ? -8.674 33.514 30.571 1.00 58.05 119 GLY F CA 1
ATOM 6180 C C . GLY F 1 77 ? -7.560 33.357 29.554 1.00 64.37 119 GLY F C 1
ATOM 6181 O O . GLY F 1 77 ? -7.632 33.942 28.464 1.00 63.97 119 GLY F O 1
ATOM 6182 N N . CYS F 1 78 ? -6.526 32.549 29.894 1.00 61.42 120 CYS F N 1
ATOM 6183 C CA . CYS F 1 78 ? -5.377 32.317 29.014 1.00 61.02 120 CYS F CA 1
ATOM 6184 C C . CYS F 1 78 ? -5.811 31.575 27.777 1.00 65.15 120 CYS F C 1
ATOM 6185 O O . CYS F 1 78 ? -5.469 32.009 26.678 1.00 64.90 120 CYS F O 1
ATOM 6188 N N . CYS F 1 79 ? -6.619 30.499 27.940 1.00 61.60 121 CYS F N 1
ATOM 6189 C CA . CYS F 1 79 ? -7.106 29.682 26.813 1.00 60.65 121 CYS F CA 1
ATOM 6190 C C . CYS F 1 79 ? -8.060 30.491 25.927 1.00 60.14 121 CYS F C 1
ATOM 6191 O O . CYS F 1 79 ? -7.949 30.413 24.706 1.00 59.93 121 CYS F O 1
ATOM 6194 N N . VAL F 1 80 ? -8.965 31.277 26.543 1.00 54.96 122 VAL F N 1
ATOM 6195 C CA . VAL F 1 80 ? -9.915 32.153 25.843 1.00 55.37 122 VAL F CA 1
ATOM 6196 C C . VAL F 1 80 ? -9.151 33.262 25.072 1.00 61.39 122 VAL F C 1
ATOM 6197 O O . VAL F 1 80 ? -9.538 33.583 23.939 1.00 60.64 122 VAL F O 1
ATOM 6201 N N . LEU F 1 81 ? -8.049 33.804 25.671 1.00 58.92 123 LEU F N 1
ATOM 6202 C CA . LEU F 1 81 ? -7.227 34.847 25.039 1.00 59.37 123 LEU F CA 1
ATOM 6203 C C . LEU F 1 81 ? -6.515 34.309 23.855 1.00 63.49 123 LEU F C 1
ATOM 6204 O O . LEU F 1 81 ? -6.639 34.902 22.782 1.00 65.34 123 LEU F O 1
ATOM 6209 N N . ILE F 1 82 ? -5.753 33.207 24.038 1.00 58.30 124 ILE F N 1
ATOM 6210 C CA . ILE F 1 82 ? -4.958 32.568 22.983 1.00 58.24 124 ILE F CA 1
ATOM 6211 C C . ILE F 1 82 ? -5.856 32.331 21.748 1.00 64.30 124 ILE F C 1
ATOM 6212 O O . ILE F 1 82 ? -5.488 32.750 20.650 1.00 66.56 124 ILE F O 1
ATOM 6217 N N . THR F 1 83 ? -7.067 31.804 21.946 1.00 59.43 125 THR F N 1
ATOM 6218 C CA . THR F 1 83 ? -8.032 31.583 20.863 1.00 59.27 125 THR F CA 1
ATOM 6219 C C . THR F 1 83 ? -8.347 32.906 20.115 1.00 62.94 125 THR F C 1
ATOM 6220 O O . THR F 1 83 ? -8.374 32.890 18.895 1.00 64.88 125 THR F O 1
ATOM 6224 N N . CYS F 1 84 ? -8.581 34.031 20.827 1.00 56.97 126 CYS F N 1
ATOM 6225 C CA . CYS F 1 84 ? -8.902 35.304 20.191 1.00 56.97 126 CYS F CA 1
ATOM 6226 C C . CYS F 1 84 ? -7.689 35.798 19.378 1.00 63.47 126 CYS F C 1
ATOM 6227 O O . CYS F 1 84 ? -7.836 36.220 18.221 1.00 64.11 126 CYS F O 1
ATOM 6230 N N . ARG F 1 85 ? -6.486 35.670 19.967 1.00 59.39 127 ARG F N 1
ATOM 6231 C CA . ARG F 1 85 ? -5.202 36.067 19.373 1.00 58.90 127 ARG F CA 1
ATOM 6232 C C . ARG F 1 85 ? -4.891 35.341 18.094 1.00 66.45 127 ARG F C 1
ATOM 6233 O O . ARG F 1 85 ? -4.336 35.927 17.168 1.00 70.01 127 ARG F O 1
ATOM 6241 N N . GLN F 1 86 ? -5.229 34.068 18.038 1.00 61.30 128 GLN F N 1
ATOM 6242 C CA . GLN F 1 86 ? -5.002 33.266 16.857 1.00 62.24 128 GLN F CA 1
ATOM 6243 C C . GLN F 1 86 ? -6.062 33.561 15.804 1.00 68.88 128 GLN F C 1
ATOM 6244 O O . GLN F 1 86 ? -5.945 33.080 14.681 1.00 71.42 128 GLN F O 1
ATOM 6250 N N . HIS F 1 87 ? -7.090 34.356 16.161 1.00 65.14 129 HIS F N 1
ATOM 6251 C CA . HIS F 1 87 ? -8.210 34.712 15.285 1.00 66.57 129 HIS F CA 1
ATOM 6252 C C . HIS F 1 87 ? -8.298 36.226 15.046 1.00 70.55 129 HIS F C 1
ATOM 6253 O O . HIS F 1 87 ? -9.345 36.743 14.602 1.00 70.00 129 HIS F O 1
ATOM 6260 N N . ASN F 1 88 ? -7.177 36.932 15.361 1.00 65.99 130 ASN F N 1
ATOM 6261 C CA . ASN F 1 88 ? -6.973 38.379 15.249 1.00 64.86 130 ASN F CA 1
ATOM 6262 C C . ASN F 1 88 ? -8.172 39.130 15.893 1.00 68.65 130 ASN F C 1
ATOM 6263 O O . ASN F 1 88 ? -8.569 40.209 15.449 1.00 69.14 130 ASN F O 1
ATOM 6268 N N . TRP F 1 89 ? -8.748 38.517 16.946 1.00 62.98 131 TRP F N 1
ATOM 6269 C CA . TRP F 1 89 ? -9.871 39.059 17.690 1.00 61.64 131 TRP F CA 1
ATOM 6270 C C . TRP F 1 89 ? -9.312 39.958 18.776 1.00 65.80 131 TRP F C 1
ATOM 6271 O O . TRP F 1 89 ? -8.578 39.460 19.639 1.00 66.87 131 TRP F O 1
ATOM 6282 N N . PRO F 1 90 ? -9.623 41.274 18.708 1.00 60.07 132 PRO F N 1
ATOM 6283 C CA . PRO F 1 90 ? -9.041 42.258 19.633 1.00 58.59 132 PRO F CA 1
ATOM 6284 C C . PRO F 1 90 ? -9.392 42.094 21.127 1.00 66.37 132 PRO F C 1
ATOM 6285 O O . PRO F 1 90 ? -10.223 42.844 21.661 1.00 67.82 132 PRO F O 1
ATOM 6289 N N . LEU F 1 91 ? -8.756 41.123 21.812 1.00 63.10 133 LEU F N 1
ATOM 6290 C CA . LEU F 1 91 ? -8.956 40.904 23.243 1.00 61.91 133 LEU F CA 1
ATOM 6291 C C . LEU F 1 91 ? -7.637 41.119 23.938 1.00 65.52 133 LEU F C 1
ATOM 6292 O O . LEU F 1 91 ? -6.614 40.511 23.569 1.00 66.20 133 LEU F O 1
ATOM 6297 N N . THR F 1 92 ? -7.656 42.072 24.884 1.00 60.24 134 THR F N 1
ATOM 6298 C CA . THR F 1 92 ? -6.492 42.478 25.660 1.00 58.10 134 THR F CA 1
ATOM 6299 C C . THR F 1 92 ? -6.447 41.735 26.994 1.00 59.43 134 THR F C 1
ATOM 6300 O O . THR F 1 92 ? -7.488 41.324 27.516 1.00 58.27 134 THR F O 1
ATOM 6304 N N . MET F 1 93 ? -5.224 41.587 27.535 1.00 54.14 135 MET F N 1
ATOM 6305 C CA . MET F 1 93 ? -4.938 40.992 28.825 1.00 53.58 135 MET F CA 1
ATOM 6306 C C . MET F 1 93 ? -5.614 41.813 29.932 1.00 59.42 135 MET F C 1
ATOM 6307 O O . MET F 1 93 ? -6.080 41.227 30.907 1.00 59.54 135 MET F O 1
ATOM 6312 N N . GLY F 1 94 ? -5.717 43.139 29.731 1.00 54.86 136 GLY F N 1
ATOM 6313 C CA . GLY F 1 94 ? -6.378 44.064 30.639 1.00 54.65 136 GLY F CA 1
ATOM 6314 C C . GLY F 1 94 ? -7.863 43.801 30.751 1.00 60.94 136 GLY F C 1
ATOM 6315 O O . GLY F 1 94 ? -8.417 43.885 31.850 1.00 61.42 136 GLY F O 1
ATOM 6316 N N . ALA F 1 95 ? -8.521 43.460 29.612 1.00 59.82 137 ALA F N 1
ATOM 6317 C CA . ALA F 1 95 ? -9.954 43.129 29.569 1.00 60.81 137 ALA F CA 1
ATOM 6318 C C . ALA F 1 95 ? -10.230 41.853 30.335 1.00 67.85 137 ALA F C 1
ATOM 6319 O O . ALA F 1 95 ? -11.202 41.771 31.090 1.00 68.57 137 ALA F O 1
ATOM 6321 N N . ILE F 1 96 ? -9.359 40.857 30.147 1.00 65.83 138 ILE F N 1
ATOM 6322 C CA . ILE F 1 96 ? -9.476 39.542 30.776 1.00 65.91 138 ILE F CA 1
ATOM 6323 C C . ILE F 1 96 ? -9.230 39.663 32.296 1.00 68.79 138 ILE F C 1
ATOM 6324 O O . ILE F 1 96 ? -10.019 39.121 33.071 1.00 69.61 138 ILE F O 1
ATOM 6329 N N . CYS F 1 97 ? -8.193 40.416 32.709 1.00 62.53 139 CYS F N 1
ATOM 6330 C CA . CYS F 1 97 ? -7.865 40.646 34.116 1.00 61.52 139 CYS F CA 1
ATOM 6331 C C . CYS F 1 97 ? -9.031 41.286 34.847 1.00 68.45 139 CYS F C 1
ATOM 6332 O O . CYS F 1 97 ? -9.217 41.000 36.033 1.00 70.35 139 CYS F O 1
ATOM 6335 N N . THR F 1 98 ? -9.766 42.201 34.168 1.00 64.39 140 THR F N 1
ATOM 6336 C CA . THR F 1 98 ? -10.899 42.922 34.756 1.00 65.32 140 THR F CA 1
ATOM 6337 C C . THR F 1 98 ? -12.030 41.932 35.041 1.00 70.53 140 THR F C 1
ATOM 6338 O O . THR F 1 98 ? -12.576 41.918 36.157 1.00 71.50 140 THR F O 1
ATOM 6342 N N . LEU F 1 99 ? -12.334 41.084 34.040 1.00 66.31 141 LEU F N 1
ATOM 6343 C CA . LEU F 1 99 ? -13.387 40.084 34.103 1.00 67.35 141 LEU F CA 1
ATOM 6344 C C . LEU F 1 99 ? -13.060 38.987 35.114 1.00 73.37 141 LEU F C 1
ATOM 6345 O O . LEU F 1 99 ? -13.972 38.489 35.788 1.00 75.89 141 LEU F O 1
ATOM 6350 N N . LEU F 1 100 ? -11.767 38.610 35.236 1.00 66.69 142 LEU F N 1
ATOM 6351 C CA . LEU F 1 100 ? -11.360 37.542 36.158 1.00 64.01 142 LEU F CA 1
ATOM 6352 C C . LEU F 1 100 ? -10.954 38.060 37.534 1.00 66.19 142 LEU F C 1
ATOM 6353 O O . LEU F 1 100 ? -10.607 37.236 38.370 1.00 67.92 142 LEU F O 1
ATOM 6358 N N . TYR F 1 101 ? -10.977 39.387 37.784 1.00 60.35 143 TYR F N 1
ATOM 6359 C CA . TYR F 1 101 ? -10.526 40.019 39.040 1.00 59.78 143 TYR F CA 1
ATOM 6360 C C . TYR F 1 101 ? -9.113 39.518 39.361 1.00 63.02 143 TYR F C 1
ATOM 6361 O O . TYR F 1 101 ? -8.841 39.078 40.485 1.00 63.24 143 TYR F O 1
ATOM 6370 N N . ALA F 1 102 ? -8.238 39.537 38.337 1.00 58.96 144 ALA F N 1
ATOM 6371 C CA . ALA F 1 102 ? -6.853 39.073 38.378 1.00 58.82 144 ALA F CA 1
ATOM 6372 C C . ALA F 1 102 ? -5.865 40.230 38.187 1.00 64.80 144 ALA F C 1
ATOM 6373 O O . ALA F 1 102 ? -6.119 41.094 37.358 1.00 65.73 144 ALA F O 1
ATOM 6375 N N . ASP F 1 103 ? -4.727 40.245 38.896 1.00 61.25 145 ASP F N 1
ATOM 6376 C CA . ASP F 1 103 ? -3.723 41.284 38.631 1.00 62.05 145 ASP F CA 1
ATOM 6377 C C . ASP F 1 103 ? -2.954 40.911 37.377 1.00 65.36 145 ASP F C 1
ATOM 6378 O O . ASP F 1 103 ? -2.882 39.717 37.066 1.00 66.82 145 ASP F O 1
ATOM 6383 N N . LEU F 1 104 ? -2.362 41.880 36.652 1.00 59.81 146 LEU F N 1
ATOM 6384 C CA . LEU F 1 104 ? -1.633 41.533 35.412 1.00 58.04 146 LEU F CA 1
ATOM 6385 C C . LEU F 1 104 ? -0.411 40.645 35.674 1.00 61.76 146 LEU F C 1
ATOM 6386 O O . LEU F 1 104 ? -0.163 39.776 34.855 1.00 59.57 146 LEU F O 1
ATOM 6391 N N . ASP F 1 105 ? 0.316 40.807 36.803 1.00 60.87 147 ASP F N 1
ATOM 6392 C CA . ASP F 1 105 ? 1.483 39.944 37.054 1.00 61.87 147 ASP F CA 1
ATOM 6393 C C . ASP F 1 105 ? 1.071 38.479 37.396 1.00 66.11 147 ASP F C 1
ATOM 6394 O O . ASP F 1 105 ? 1.802 37.523 37.080 1.00 66.72 147 ASP F O 1
ATOM 6399 N N . VAL F 1 106 ? -0.120 38.319 37.970 1.00 60.83 148 VAL F N 1
ATOM 6400 C CA . VAL F 1 106 ? -0.733 37.032 38.280 1.00 60.28 148 VAL F CA 1
ATOM 6401 C C . VAL F 1 106 ? -1.106 36.360 36.947 1.00 65.59 148 VAL F C 1
ATOM 6402 O O . VAL F 1 106 ? -0.898 35.154 36.772 1.00 68.50 148 VAL F O 1
ATOM 6406 N N . PHE F 1 107 ? -1.636 37.158 36.000 1.00 59.57 149 PHE F N 1
ATOM 6407 C CA . PHE F 1 107 ? -2.016 36.691 34.671 1.00 58.42 149 PHE F CA 1
ATOM 6408 C C . PHE F 1 107 ? -0.786 36.429 33.803 1.00 62.17 149 PHE F C 1
ATOM 6409 O O . PHE F 1 107 ? -0.793 35.466 33.050 1.00 62.07 149 PHE F O 1
ATOM 6417 N N . SER F 1 108 ? 0.256 37.277 33.904 1.00 57.63 150 SER F N 1
ATOM 6418 C CA . SER F 1 108 ? 1.519 37.127 33.187 1.00 57.89 150 SER F CA 1
ATOM 6419 C C . SER F 1 108 ? 2.199 35.807 33.519 1.00 64.46 150 SER F C 1
ATOM 6420 O O . SER F 1 108 ? 2.693 35.149 32.611 1.00 65.01 150 SER F O 1
ATOM 6423 N N . SER F 1 109 ? 2.208 35.426 34.832 1.00 61.49 151 SER F N 1
ATOM 6424 C CA . SER F 1 109 ? 2.788 34.205 35.381 1.00 61.60 151 SER F CA 1
ATOM 6425 C C . SER F 1 109 ? 2.210 33.003 34.698 1.00 65.54 151 SER F C 1
ATOM 6426 O O . SER F 1 109 ? 2.966 32.197 34.161 1.00 66.38 151 SER F O 1
ATOM 6429 N N . THR F 1 110 ? 0.859 32.898 34.691 1.00 60.46 152 THR F N 1
ATOM 6430 C CA . THR F 1 110 ? 0.097 31.780 34.124 1.00 58.63 152 THR F CA 1
ATOM 6431 C C . THR F 1 110 ? 0.189 31.758 32.590 1.00 59.16 152 THR F C 1
ATOM 6432 O O . THR F 1 110 ? 0.371 30.683 32.025 1.00 60.36 152 THR F O 1
ATOM 6436 N N . TYR F 1 111 ? 0.066 32.907 31.925 1.00 53.33 153 TYR F N 1
ATOM 6437 C CA . TYR F 1 111 ? 0.088 32.996 30.464 1.00 53.90 153 TYR F CA 1
ATOM 6438 C C . TYR F 1 111 ? 1.438 32.564 29.894 1.00 62.08 153 TYR F C 1
ATOM 6439 O O . TYR F 1 111 ? 1.475 31.711 28.990 1.00 62.12 153 TYR F O 1
ATOM 6448 N N . MET F 1 112 ? 2.542 33.116 30.441 1.00 60.30 154 MET F N 1
ATOM 6449 C CA . MET F 1 112 ? 3.898 32.758 29.996 1.00 61.73 154 MET F CA 1
ATOM 6450 C C . MET F 1 112 ? 4.175 31.257 30.210 1.00 68.84 154 MET F C 1
ATOM 6451 O O . MET F 1 112 ? 4.817 30.642 29.353 1.00 72.41 154 MET F O 1
ATOM 6456 N N . GLN F 1 113 ? 3.695 30.684 31.345 1.00 63.42 155 GLN F N 1
ATOM 6457 C CA . GLN F 1 113 ? 3.851 29.269 31.703 1.00 62.98 155 GLN F CA 1
ATOM 6458 C C . GLN F 1 113 ? 3.116 28.374 30.712 1.00 65.74 155 GLN F C 1
ATOM 6459 O O . GLN F 1 113 ? 3.746 27.466 30.165 1.00 67.38 155 GLN F O 1
ATOM 6465 N N . ILE F 1 114 ? 1.795 28.623 30.493 1.00 58.57 156 ILE F N 1
ATOM 6466 C CA . ILE F 1 114 ? 0.953 27.788 29.646 1.00 57.72 156 ILE F CA 1
ATOM 6467 C C . ILE F 1 114 ? 1.376 27.848 28.154 1.00 60.72 156 ILE F C 1
ATOM 6468 O O . ILE F 1 114 ? 1.213 26.863 27.446 1.00 58.88 156 ILE F O 1
ATOM 6473 N N . VAL F 1 115 ? 1.922 28.987 27.684 1.00 58.55 157 VAL F N 1
ATOM 6474 C CA . VAL F 1 115 ? 2.378 29.133 26.293 1.00 57.42 157 VAL F CA 1
ATOM 6475 C C . VAL F 1 115 ? 3.643 28.263 26.132 1.00 62.18 157 VAL F C 1
ATOM 6476 O O . VAL F 1 115 ? 3.751 27.567 25.146 1.00 62.47 157 VAL F O 1
ATOM 6480 N N . LYS F 1 116 ? 4.529 28.234 27.133 1.00 60.91 158 LYS F N 1
ATOM 6481 C CA . LYS F 1 116 ? 5.742 27.401 27.160 1.00 63.64 158 LYS F CA 1
ATOM 6482 C C . LYS F 1 116 ? 5.380 25.915 27.274 1.00 71.50 158 LYS F C 1
ATOM 6483 O O . LYS F 1 116 ? 5.952 25.069 26.572 1.00 74.60 158 LYS F O 1
ATOM 6489 N N . LEU F 1 117 ? 4.432 25.611 28.177 1.00 66.98 159 LEU F N 1
ATOM 6490 C CA . LEU F 1 117 ? 3.955 24.271 28.509 1.00 66.86 159 LEU F CA 1
ATOM 6491 C C . LEU F 1 117 ? 3.237 23.614 27.339 1.00 71.39 159 LEU F C 1
ATOM 6492 O O . LEU F 1 117 ? 3.564 22.476 27.021 1.00 74.37 159 LEU F O 1
ATOM 6497 N N . LEU F 1 118 ? 2.299 24.316 26.688 1.00 66.41 160 LEU F N 1
ATOM 6498 C CA . LEU F 1 118 ? 1.560 23.783 25.545 1.00 67.30 160 LEU F CA 1
ATOM 6499 C C . LEU F 1 118 ? 2.304 24.027 24.196 1.00 76.89 160 LEU F C 1
ATOM 6500 O O . LEU F 1 118 ? 1.841 23.556 23.145 1.00 79.94 160 LEU F O 1
ATOM 6505 N N . GLY F 1 119 ? 3.457 24.709 24.259 1.00 72.34 161 GLY F N 1
ATOM 6506 C CA . GLY F 1 119 ? 4.307 25.035 23.117 1.00 72.35 161 GLY F CA 1
ATOM 6507 C C . GLY F 1 119 ? 3.569 25.762 22.021 1.00 75.96 161 GLY F C 1
ATOM 6508 O O . GLY F 1 119 ? 3.745 25.449 20.847 1.00 81.08 161 GLY F O 1
ATOM 6509 N N . LEU F 1 120 ? 2.701 26.693 22.402 1.00 67.92 162 LEU F N 1
ATOM 6510 C CA . LEU F 1 120 ? 1.847 27.462 21.512 1.00 65.58 162 LEU F CA 1
ATOM 6511 C C . LEU F 1 120 ? 2.539 28.672 20.950 1.00 71.14 162 LEU F C 1
ATOM 6512 O O . LEU F 1 120 ? 3.436 29.251 21.573 1.00 70.53 162 LEU F O 1
ATOM 6517 N N . ASP F 1 121 ? 1.998 29.094 19.772 1.00 67.88 163 ASP F N 1
ATOM 6518 C CA . ASP F 1 121 ? 2.466 30.264 19.052 1.00 66.73 163 ASP F CA 1
ATOM 6519 C C . ASP F 1 121 ? 1.285 31.212 19.220 1.00 69.53 163 ASP F C 1
ATOM 6520 O O . ASP F 1 121 ? 0.147 30.842 18.960 1.00 69.63 163 ASP F O 1
ATOM 6525 N N . VAL F 1 122 ? 1.534 32.403 19.758 1.00 64.46 164 VAL F N 1
ATOM 6526 C CA . VAL F 1 122 ? 0.450 33.335 19.990 1.00 63.04 164 VAL F CA 1
ATOM 6527 C C . VAL F 1 122 ? 0.705 34.554 19.135 1.00 67.62 164 VAL F C 1
ATOM 6528 O O . VAL F 1 122 ? 1.654 35.299 19.403 1.00 66.96 164 VAL F O 1
ATOM 6532 N N . PRO F 1 123 ? -0.122 34.742 18.068 1.00 65.35 165 PRO F N 1
ATOM 6533 C CA . PRO F 1 123 ? 0.064 35.892 17.167 1.00 65.29 165 PRO F CA 1
ATOM 6534 C C . PRO F 1 123 ? -0.045 37.209 17.918 1.00 72.45 165 PRO F C 1
ATOM 6535 O O . PRO F 1 123 ? -0.636 37.253 19.005 1.00 73.86 165 PRO F O 1
ATOM 6539 N N . SER F 1 124 ? 0.542 38.272 17.377 1.00 69.41 166 SER F N 1
ATOM 6540 C CA . SER F 1 124 ? 0.497 39.559 18.070 1.00 69.09 166 SER F CA 1
ATOM 6541 C C . SER F 1 124 ? -0.913 40.172 18.016 1.00 72.86 166 SER F C 1
ATOM 6542 O O . SER F 1 124 ? -1.769 39.662 17.283 1.00 75.09 166 SER F O 1
ATOM 6545 N N . LEU F 1 125 ? -1.173 41.224 18.822 1.00 65.61 167 LEU F N 1
ATOM 6546 C CA . LEU F 1 125 ? -2.472 41.882 18.787 1.00 63.83 167 LEU F CA 1
ATOM 6547 C C . LEU F 1 125 ? -2.700 42.459 17.366 1.00 72.52 167 LEU F C 1
ATOM 6548 O O . LEU F 1 125 ? -1.805 43.109 16.806 1.00 73.38 167 LEU F O 1
ATOM 6553 N N . CYS F 1 126 ? -3.850 42.163 16.754 1.00 69.30 168 CYS F N 1
ATOM 6554 C CA . CYS F 1 126 ? -4.131 42.762 15.480 1.00 69.16 168 CYS F CA 1
ATOM 6555 C C . CYS F 1 126 ? -4.625 44.158 15.740 1.00 73.62 168 CYS F C 1
ATOM 6556 O O . CYS F 1 126 ? -5.778 44.337 16.170 1.00 74.64 168 CYS F O 1
ATOM 6559 N N . LEU F 1 127 ? -3.723 45.149 15.510 1.00 67.94 169 LEU F N 1
ATOM 6560 C CA . LEU F 1 127 ? -3.915 46.592 15.689 1.00 65.00 169 LEU F CA 1
ATOM 6561 C C . LEU F 1 127 ? -5.101 47.087 14.925 1.00 66.97 169 LEU F C 1
ATOM 6562 O O . LEU F 1 127 ? -5.932 47.764 15.515 1.00 68.41 169 LEU F O 1
ATOM 6567 N N . ALA F 1 128 ? -5.215 46.742 13.643 1.00 61.00 170 ALA F N 1
ATOM 6568 C CA . ALA F 1 128 ? -6.354 47.170 12.839 1.00 61.38 170 ALA F CA 1
ATOM 6569 C C . ALA F 1 128 ? -7.708 46.818 13.515 1.00 63.92 170 ALA F C 1
ATOM 6570 O O . ALA F 1 128 ? -8.635 47.632 13.479 1.00 62.64 170 ALA F O 1
ATOM 6572 N N . GLU F 1 129 ? -7.794 45.636 14.167 1.00 59.98 171 GLU F N 1
ATOM 6573 C CA . GLU F 1 129 ? -9.002 45.151 14.832 1.00 59.38 171 GLU F CA 1
ATOM 6574 C C . GLU F 1 129 ? -9.204 45.825 16.190 1.00 64.74 171 GLU F C 1
ATOM 6575 O O . GLU F 1 129 ? -10.349 46.049 16.609 1.00 65.24 171 GLU F O 1
ATOM 6581 N N . LEU F 1 130 ? -8.090 46.158 16.866 1.00 59.77 172 LEU F N 1
ATOM 6582 C CA . LEU F 1 130 ? -8.086 46.856 18.148 1.00 58.23 172 LEU F CA 1
ATOM 6583 C C . LEU F 1 130 ? -8.473 48.331 17.932 1.00 62.95 172 LEU F C 1
ATOM 6584 O O . LEU F 1 130 ? -9.111 48.909 18.790 1.00 64.88 172 LEU F O 1
ATOM 6589 N N . VAL F 1 131 ? -8.141 48.914 16.780 1.00 57.81 173 VAL F N 1
ATOM 6590 C CA . VAL F 1 131 ? -8.521 50.276 16.418 1.00 57.48 173 VAL F CA 1
ATOM 6591 C C . VAL F 1 131 ? -10.060 50.308 16.255 1.00 64.00 173 VAL F C 1
ATOM 6592 O O . VAL F 1 131 ? -10.704 51.150 16.856 1.00 63.71 173 VAL F O 1
ATOM 6596 N N . LYS F 1 132 ? -10.641 49.375 15.485 1.00 62.75 174 LYS F N 1
ATOM 6597 C CA . LYS F 1 132 ? -12.084 49.325 15.241 1.00 64.41 174 LYS F CA 1
ATOM 6598 C C . LYS F 1 132 ? -12.912 49.191 16.548 1.00 69.96 174 LYS F C 1
ATOM 6599 O O . LYS F 1 132 ? -13.849 49.962 16.755 1.00 70.45 174 LYS F O 1
ATOM 6605 N N . THR F 1 133 ? -12.578 48.213 17.403 1.00 65.72 175 THR F N 1
ATOM 6606 C CA . THR F 1 133 ? -13.344 47.919 18.617 1.00 65.52 175 THR F CA 1
ATOM 6607 C C . THR F 1 133 ? -13.162 49.025 19.667 1.00 70.16 175 THR F C 1
ATOM 6608 O O . THR F 1 133 ? -14.151 49.444 20.291 1.00 71.27 175 THR F O 1
ATOM 6612 N N . TYR F 1 134 ? -11.904 49.482 19.855 1.00 64.65 176 TYR F N 1
ATOM 6613 C CA . TYR F 1 134 ? -11.527 50.465 20.853 1.00 63.39 176 TYR F CA 1
ATOM 6614 C C . TYR F 1 134 ? -12.128 51.836 20.495 1.00 72.12 176 TYR F C 1
ATOM 6615 O O . TYR F 1 134 ? -12.807 52.413 21.331 1.00 74.32 176 TYR F O 1
ATOM 6624 N N . CYS F 1 135 ? -12.002 52.292 19.254 1.00 70.01 177 CYS F N 1
ATOM 6625 C CA . CYS F 1 135 ? -12.541 53.572 18.825 1.00 71.65 177 CYS F CA 1
ATOM 6626 C C . CYS F 1 135 ? -14.053 53.614 18.763 1.00 76.28 177 CYS F C 1
ATOM 6627 O O . CYS F 1 135 ? -14.600 54.686 18.958 1.00 78.00 177 CYS F O 1
ATOM 6630 N N . SER F 1 136 ? -14.735 52.496 18.523 1.00 73.50 178 SER F N 1
ATOM 6631 C CA . SER F 1 136 ? -16.202 52.462 18.489 1.00 75.92 178 SER F CA 1
ATOM 6632 C C . SER F 1 136 ? -16.786 52.700 19.888 1.00 80.52 178 SER F C 1
ATOM 6633 O O . SER F 1 136 ? -17.935 53.147 19.989 1.00 81.64 178 SER F O 1
ATOM 6636 N N . SER F 1 137 ? -15.972 52.459 20.957 1.00 76.00 179 SER F N 1
ATOM 6637 C CA . SER F 1 137 ? -16.347 52.703 22.355 1.00 76.40 179 SER F CA 1
ATOM 6638 C C . SER F 1 137 ? -16.271 54.221 22.730 1.00 83.15 179 SER F C 1
ATOM 6639 O O . SER F 1 137 ? -16.841 54.615 23.755 1.00 84.05 179 SER F O 1
ATOM 6642 N N . PHE F 1 138 ? -15.590 55.061 21.896 1.00 79.46 180 PHE F N 1
ATOM 6643 C CA . PHE F 1 138 ? -15.491 56.515 22.075 1.00 79.64 180 PHE F CA 1
ATOM 6644 C C . PHE F 1 138 ? -16.865 57.107 21.776 1.00 85.93 180 PHE F C 1
ATOM 6645 O O . PHE F 1 138 ? -17.354 56.964 20.664 1.00 85.74 180 PHE F O 1
ATOM 6653 N N . LYS F 1 139 ? -17.523 57.691 22.782 1.00 84.11 181 LYS F N 1
ATOM 6654 C CA . LYS F 1 139 ? -18.892 58.211 22.672 1.00 86.39 181 LYS F CA 1
ATOM 6655 C C . LYS F 1 139 ? -18.913 59.617 22.071 1.00 90.58 181 LYS F C 1
ATOM 6656 O O . LYS F 1 139 ? -19.338 60.564 22.738 1.00 92.27 181 LYS F O 1
ATOM 6662 N N . LEU F 1 140 ? -18.475 59.748 20.795 1.00 84.78 182 LEU F N 1
ATOM 6663 C CA . LEU F 1 140 ? -18.369 61.029 20.078 1.00 83.32 182 LEU F CA 1
ATOM 6664 C C . LEU F 1 140 ? -19.134 61.043 18.790 1.00 89.56 182 LEU F C 1
ATOM 6665 O O . LEU F 1 140 ? -18.836 61.862 17.927 1.00 91.26 182 LEU F O 1
ATOM 6670 N N . PHE F 1 141 ? -20.093 60.149 18.621 1.00 87.78 183 PHE F N 1
ATOM 6671 C CA . PHE F 1 141 ? -20.804 60.049 17.346 1.00 89.75 183 PHE F CA 1
ATOM 6672 C C . PHE F 1 141 ? -22.255 60.553 17.424 1.00 97.39 183 PHE F C 1
ATOM 6673 O O . PHE F 1 141 ? -22.993 60.480 16.443 1.00 98.92 183 PHE F O 1
ATOM 6681 N N . GLN F 1 142 ? -22.640 61.091 18.576 1.00 95.41 184 GLN F N 1
ATOM 6682 C CA . GLN F 1 142 ? -23.944 61.699 18.807 1.00 99.39 184 GLN F CA 1
ATOM 6683 C C . GLN F 1 142 ? -23.756 62.832 19.819 1.00 105.09 184 GLN F C 1
ATOM 6684 O O . GLN F 1 142 ? -22.896 62.737 20.696 1.00 102.94 184 GLN F O 1
ATOM 6690 N N . ALA F 1 143 ? -24.526 63.909 19.696 1.00 105.96 185 ALA F N 1
ATOM 6691 C CA . ALA F 1 143 ? -24.417 64.991 20.672 1.00 107.45 185 ALA F CA 1
ATOM 6692 C C . ALA F 1 143 ? -25.104 64.564 21.973 1.00 114.38 185 ALA F C 1
ATOM 6693 O O . ALA F 1 143 ? -25.973 63.684 21.957 1.00 114.14 185 ALA F O 1
ATOM 6695 N N . SER F 1 144 ? -24.660 65.129 23.098 1.00 113.01 186 SER F N 1
ATOM 6696 C CA . SER F 1 144 ? -25.191 64.863 24.437 1.00 114.75 186 SER F CA 1
ATOM 6697 C C . SER F 1 144 ? -24.845 66.052 25.337 1.00 121.01 186 SER F C 1
ATOM 6698 O O . SER F 1 144 ? -24.030 66.881 24.910 1.00 119.97 186 SER F O 1
ATOM 6701 N N . PRO F 1 145 ? -25.389 66.172 26.577 1.00 120.60 187 PRO F N 1
ATOM 6702 C CA . PRO F 1 145 ? -25.010 67.317 27.429 1.00 121.92 187 PRO F CA 1
ATOM 6703 C C . PRO F 1 145 ? -23.487 67.491 27.571 1.00 123.99 187 PRO F C 1
ATOM 6704 O O . PRO F 1 145 ? -23.006 68.632 27.553 1.00 125.13 187 PRO F O 1
ATOM 6708 N N . SER F 1 146 ? -22.733 66.361 27.645 1.00 116.80 188 SER F N 1
ATOM 6709 C CA . SER F 1 146 ? -21.274 66.333 27.800 1.00 113.25 188 SER F CA 1
ATOM 6710 C C . SER F 1 146 ? -20.509 66.312 26.458 1.00 113.80 188 SER F C 1
ATOM 6711 O O . SER F 1 146 ? -19.299 66.541 26.468 1.00 111.36 188 SER F O 1
ATOM 6714 N N . VAL F 1 147 ? -21.197 66.036 25.323 1.00 109.66 189 VAL F N 1
ATOM 6715 C CA . VAL F 1 147 ? -20.578 66.009 23.990 1.00 106.95 189 VAL F CA 1
ATOM 6716 C C . VAL F 1 147 ? -21.242 67.105 23.134 1.00 110.19 189 VAL F C 1
ATOM 6717 O O . VAL F 1 147 ? -22.273 66.867 22.495 1.00 111.25 189 VAL F O 1
ATOM 6721 N N . PRO F 1 148 ? -20.656 68.325 23.117 1.00 105.95 190 PRO F N 1
ATOM 6722 C CA . PRO F 1 148 ? -21.218 69.397 22.278 1.00 107.10 190 PRO F CA 1
ATOM 6723 C C . PRO F 1 148 ? -21.101 69.093 20.784 1.00 106.08 190 PRO F C 1
ATOM 6724 O O . PRO F 1 148 ? -20.223 68.349 20.379 1.00 102.76 190 PRO F O 1
ATOM 6728 N N . ALA F 1 149 ? -21.976 69.694 19.975 1.00 103.46 191 ALA F N 1
ATOM 6729 C CA . ALA F 1 149 ? -22.064 69.548 18.524 1.00 102.63 191 ALA F CA 1
ATOM 6730 C C . ALA F 1 149 ? -20.704 69.605 17.815 1.00 103.30 191 ALA F C 1
ATOM 6731 O O . ALA F 1 149 ? -20.456 68.774 16.943 1.00 102.77 191 ALA F O 1
ATOM 6733 N N . LYS F 1 150 ? -19.815 70.543 18.202 1.00 97.73 192 LYS F N 1
ATOM 6734 C CA . LYS F 1 150 ? -18.503 70.718 17.570 1.00 94.47 192 LYS F CA 1
ATOM 6735 C C . LYS F 1 150 ? -17.518 69.583 17.887 1.00 93.70 192 LYS F C 1
ATOM 6736 O O . LYS F 1 150 ? -16.543 69.438 17.146 1.00 92.00 192 LYS F O 1
ATOM 6742 N N . TYR F 1 151 ? -17.771 68.763 18.936 1.00 88.06 193 TYR F N 1
ATOM 6743 C CA . TYR F 1 151 ? -16.900 67.617 19.279 1.00 84.06 193 TYR F CA 1
ATOM 6744 C C . TYR F 1 151 ? -17.449 66.287 18.695 1.00 87.53 193 TYR F C 1
ATOM 6745 O O . TYR F 1 151 ? -16.775 65.262 18.802 1.00 84.77 193 TYR F O 1
ATOM 6754 N N . VAL F 1 152 ? -18.647 66.318 18.047 1.00 86.89 194 VAL F N 1
ATOM 6755 C CA . VAL F 1 152 ? -19.278 65.154 17.395 1.00 87.15 194 VAL F CA 1
ATOM 6756 C C . VAL F 1 152 ? -18.543 64.897 16.075 1.00 88.93 194 VAL F C 1
ATOM 6757 O O . VAL F 1 152 ? -18.360 65.837 15.290 1.00 89.84 194 VAL F O 1
ATOM 6761 N N . GLU F 1 153 ? -18.122 63.640 15.838 1.00 81.66 195 GLU F N 1
ATOM 6762 C CA . GLU F 1 153 ? -17.403 63.267 14.617 1.00 80.00 195 GLU F CA 1
ATOM 6763 C C . GLU F 1 153 ? -18.019 62.032 13.946 1.00 83.42 195 GLU F C 1
ATOM 6764 O O . GLU F 1 153 ? -18.683 61.242 14.619 1.00 83.67 195 GLU F O 1
ATOM 6770 N N . ASP F 1 154 ? -17.816 61.874 12.617 1.00 78.63 196 ASP F N 1
ATOM 6771 C CA . ASP F 1 154 ? -18.308 60.701 11.890 1.00 78.50 196 ASP F CA 1
ATOM 6772 C C . ASP F 1 154 ? -17.449 59.520 12.272 1.00 76.56 196 ASP F C 1
ATOM 6773 O O . ASP F 1 154 ? -16.224 59.636 12.259 1.00 73.67 196 ASP F O 1
ATOM 6778 N N . LYS F 1 155 ? -18.084 58.400 12.645 1.00 72.49 197 LYS F N 1
ATOM 6779 C CA . LYS F 1 155 ? -17.401 57.189 13.111 1.00 69.20 197 LYS F CA 1
ATOM 6780 C C . LYS F 1 155 ? -16.412 56.674 12.074 1.00 72.58 197 LYS F C 1
ATOM 6781 O O . LYS F 1 155 ? -15.274 56.420 12.443 1.00 70.30 197 LYS F O 1
ATOM 6787 N N . GLU F 1 156 ? -16.819 56.551 10.794 1.00 71.57 198 GLU F N 1
ATOM 6788 C CA . GLU F 1 156 ? -15.954 56.005 9.744 1.00 71.37 198 GLU F CA 1
ATOM 6789 C C . GLU F 1 156 ? -14.767 56.914 9.435 1.00 75.72 198 GLU F C 1
ATOM 6790 O O . GLU F 1 156 ? -13.659 56.395 9.271 1.00 73.16 198 GLU F O 1
ATOM 6796 N N . LYS F 1 157 ? -14.990 58.259 9.378 1.00 74.13 199 LYS F N 1
ATOM 6797 C CA . LYS F 1 157 ? -13.949 59.251 9.117 1.00 72.90 199 LYS F CA 1
ATOM 6798 C C . LYS F 1 157 ? -12.875 59.187 10.194 1.00 77.04 199 LYS F C 1
ATOM 6799 O O . LYS F 1 157 ? -11.689 59.236 9.876 1.00 77.17 199 LYS F O 1
ATOM 6805 N N . MET F 1 158 ? -13.281 59.071 11.464 1.00 73.22 200 MET F N 1
ATOM 6806 C CA . MET F 1 158 ? -12.345 59.036 12.577 1.00 70.99 200 MET F CA 1
ATOM 6807 C C . MET F 1 158 ? -11.601 57.719 12.627 1.00 73.84 200 MET F C 1
ATOM 6808 O O . MET F 1 158 ? -10.437 57.731 13.015 1.00 73.02 200 MET F O 1
ATOM 6813 N N . LEU F 1 159 ? -12.259 56.591 12.248 1.00 70.22 201 LEU F N 1
ATOM 6814 C CA . LEU F 1 159 ? -11.645 55.255 12.225 1.00 68.03 201 LEU F CA 1
ATOM 6815 C C . LEU F 1 159 ? -10.569 55.215 11.192 1.00 67.76 201 LEU F C 1
ATOM 6816 O O . LEU F 1 159 ? -9.439 54.889 11.538 1.00 65.27 201 LEU F O 1
ATOM 6821 N N . SER F 1 160 ? -10.899 55.625 9.942 1.00 64.25 202 SER F N 1
ATOM 6822 C CA . SER F 1 160 ? -9.979 55.677 8.801 1.00 63.51 202 SER F CA 1
ATOM 6823 C C . SER F 1 160 ? -8.743 56.535 9.110 1.00 65.57 202 SER F C 1
ATOM 6824 O O . SER F 1 160 ? -7.635 56.156 8.735 1.00 65.21 202 SER F O 1
ATOM 6827 N N . ARG F 1 161 ? -8.916 57.643 9.837 1.00 60.59 203 ARG F N 1
ATOM 6828 C CA . ARG F 1 161 ? -7.781 58.478 10.160 1.00 59.48 203 ARG F CA 1
ATOM 6829 C C . ARG F 1 161 ? -6.928 57.893 11.285 1.00 67.34 203 ARG F C 1
ATOM 6830 O O . ARG F 1 161 ? -5.706 57.833 11.137 1.00 67.75 203 ARG F O 1
ATOM 6838 N N . THR F 1 162 ? -7.548 57.434 12.392 1.00 65.22 204 THR F N 1
ATOM 6839 C CA . THR F 1 162 ? -6.781 56.864 13.497 1.00 63.13 204 THR F CA 1
ATOM 6840 C C . THR F 1 162 ? -5.996 55.638 12.979 1.00 63.60 204 THR F C 1
ATOM 6841 O O . THR F 1 162 ? -4.824 55.489 13.328 1.00 61.63 204 THR F O 1
ATOM 6845 N N . MET F 1 163 ? -6.598 54.839 12.077 1.00 59.28 205 MET F N 1
ATOM 6846 C CA . MET F 1 163 ? -5.895 53.700 11.497 1.00 58.45 205 MET F CA 1
ATOM 6847 C C . MET F 1 163 ? -4.647 54.181 10.756 1.00 58.60 205 MET F C 1
ATOM 6848 O O . MET F 1 163 ? -3.595 53.574 10.921 1.00 57.77 205 MET F O 1
ATOM 6853 N N . GLN F 1 164 ? -4.741 55.314 10.014 1.00 52.81 206 GLN F N 1
ATOM 6854 C CA . GLN F 1 164 ? -3.636 55.907 9.260 1.00 50.52 206 GLN F CA 1
ATOM 6855 C C . GLN F 1 164 ? -2.564 56.426 10.201 1.00 53.46 206 GLN F C 1
ATOM 6856 O O . GLN F 1 164 ? -1.375 56.266 9.931 1.00 52.72 206 GLN F O 1
ATOM 6862 N N . LEU F 1 165 ? -2.983 57.015 11.318 1.00 50.44 207 LEU F N 1
ATOM 6863 C CA . LEU F 1 165 ? -2.066 57.548 12.297 1.00 50.57 207 LEU F CA 1
ATOM 6864 C C . LEU F 1 165 ? -1.348 56.389 13.033 1.00 59.49 207 LEU F C 1
ATOM 6865 O O . LEU F 1 165 ? -0.135 56.471 13.229 1.00 60.00 207 LEU F O 1
ATOM 6870 N N . VAL F 1 166 ? -2.061 55.277 13.334 1.00 58.27 208 VAL F N 1
ATOM 6871 C CA . VAL F 1 166 ? -1.483 54.087 13.990 1.00 57.85 208 VAL F CA 1
ATOM 6872 C C . VAL F 1 166 ? -0.455 53.431 13.049 1.00 62.91 208 VAL F C 1
ATOM 6873 O O . VAL F 1 166 ? 0.623 53.036 13.500 1.00 63.14 208 VAL F O 1
ATOM 6877 N N . GLU F 1 167 ? -0.783 53.345 11.754 1.00 59.31 209 GLU F N 1
ATOM 6878 C CA . GLU F 1 167 ? 0.128 52.827 10.735 1.00 60.27 209 GLU F CA 1
ATOM 6879 C C . GLU F 1 167 ? 1.391 53.702 10.686 1.00 66.57 209 GLU F C 1
ATOM 6880 O O . GLU F 1 167 ? 2.497 53.168 10.646 1.00 66.58 209 GLU F O 1
ATOM 6886 N N . LEU F 1 168 ? 1.217 55.047 10.794 1.00 64.54 210 LEU F N 1
ATOM 6887 C CA . LEU F 1 168 ? 2.309 56.021 10.795 1.00 63.85 210 LEU F CA 1
ATOM 6888 C C . LEU F 1 168 ? 3.234 55.800 12.003 1.00 70.49 210 LEU F C 1
ATOM 6889 O O . LEU F 1 168 ? 4.457 55.729 11.835 1.00 70.48 210 LEU F O 1
ATOM 6894 N N . ALA F 1 169 ? 2.642 55.654 13.201 1.00 67.85 211 ALA F N 1
ATOM 6895 C CA . ALA F 1 169 ? 3.366 55.374 14.436 1.00 67.03 211 ALA F CA 1
ATOM 6896 C C . ALA F 1 169 ? 4.140 54.040 14.306 1.00 69.54 211 ALA F C 1
ATOM 6897 O O . ALA F 1 169 ? 5.282 53.949 14.767 1.00 69.77 211 ALA F O 1
ATOM 6899 N N . ASN F 1 170 ? 3.543 53.048 13.614 1.00 63.61 212 ASN F N 1
ATOM 6900 C CA . ASN F 1 170 ? 4.160 51.745 13.426 1.00 62.96 212 ASN F CA 1
ATOM 6901 C C . ASN F 1 170 ? 5.347 51.853 12.488 1.00 66.29 212 ASN F C 1
ATOM 6902 O O . ASN F 1 170 ? 6.407 51.355 12.820 1.00 68.29 212 ASN F O 1
ATOM 6907 N N . GLU F 1 171 ? 5.212 52.561 11.382 1.00 59.92 213 GLU F N 1
ATOM 6908 C CA . GLU F 1 171 ? 6.295 52.737 10.412 1.00 58.93 213 GLU F CA 1
ATOM 6909 C C . GLU F 1 171 ? 7.496 53.516 10.986 1.00 60.65 213 GLU F C 1
ATOM 6910 O O . GLU F 1 171 ? 8.639 53.274 10.568 1.00 59.63 213 GLU F O 1
ATOM 6916 N N . THR F 1 172 ? 7.222 54.460 11.939 1.00 55.35 214 THR F N 1
ATOM 6917 C CA . THR F 1 172 ? 8.216 55.357 12.535 1.00 53.81 214 THR F CA 1
ATOM 6918 C C . THR F 1 172 ? 8.663 54.918 13.955 1.00 58.49 214 THR F C 1
ATOM 6919 O O . THR F 1 172 ? 9.162 55.744 14.732 1.00 58.28 214 THR F O 1
ATOM 6923 N N . TRP F 1 173 ? 8.552 53.588 14.243 1.00 55.73 215 TRP F N 1
ATOM 6924 C CA . TRP F 1 173 ? 9.041 52.867 15.427 1.00 55.36 215 TRP F CA 1
ATOM 6925 C C . TRP F 1 173 ? 8.448 53.274 16.768 1.00 57.62 215 TRP F C 1
ATOM 6926 O O . TRP F 1 173 ? 9.127 53.058 17.777 1.00 56.13 215 TRP F O 1
ATOM 6937 N N . LEU F 1 174 ? 7.213 53.836 16.807 1.00 52.61 216 LEU F N 1
ATOM 6938 C CA . LEU F 1 174 ? 6.549 54.230 18.061 1.00 49.51 216 LEU F CA 1
ATOM 6939 C C . LEU F 1 174 ? 5.716 53.113 18.666 1.00 54.64 216 LEU F C 1
ATOM 6940 O O . LEU F 1 174 ? 5.293 53.257 19.814 1.00 56.56 216 LEU F O 1
ATOM 6945 N N . VAL F 1 175 ? 5.504 51.991 17.930 1.00 51.81 217 VAL F N 1
ATOM 6946 C CA . VAL F 1 175 ? 4.671 50.834 18.359 1.00 51.00 217 VAL F CA 1
ATOM 6947 C C . VAL F 1 175 ? 5.515 49.703 18.967 1.00 53.20 217 VAL F C 1
ATOM 6948 O O . VAL F 1 175 ? 5.110 49.139 19.989 1.00 54.03 217 VAL F O 1
ATOM 6952 N N . THR F 1 176 ? 6.636 49.343 18.335 1.00 47.71 218 THR F N 1
ATOM 6953 C CA . THR F 1 176 ? 7.484 48.236 18.755 1.00 47.72 218 THR F CA 1
ATOM 6954 C C . THR F 1 176 ? 7.929 48.342 20.225 1.00 54.26 218 THR F C 1
ATOM 6955 O O . THR F 1 176 ? 8.557 49.338 20.612 1.00 55.39 218 THR F O 1
ATOM 6959 N N . GLY F 1 177 ? 7.578 47.319 21.019 1.00 48.98 219 GLY F N 1
ATOM 6960 C CA . GLY F 1 177 ? 7.934 47.235 22.430 1.00 48.61 219 GLY F CA 1
ATOM 6961 C C . GLY F 1 177 ? 7.072 48.035 23.385 1.00 51.08 219 GLY F C 1
ATOM 6962 O O . GLY F 1 177 ? 7.204 47.893 24.598 1.00 51.72 219 GLY F O 1
ATOM 6963 N N . ARG F 1 178 ? 6.169 48.855 22.861 1.00 45.36 220 ARG F N 1
ATOM 6964 C CA . ARG F 1 178 ? 5.237 49.631 23.678 1.00 44.30 220 ARG F CA 1
ATOM 6965 C C . ARG F 1 178 ? 3.873 48.948 23.725 1.00 50.13 220 ARG F C 1
ATOM 6966 O O . ARG F 1 178 ? 3.591 48.098 22.867 1.00 51.76 220 ARG F O 1
ATOM 6974 N N A HIS F 1 179 ? 3.041 49.340 24.679 0.50 44.37 221 HIS F N 1
ATOM 6975 N N B HIS F 1 179 ? 3.000 49.296 24.716 0.50 47.15 221 HIS F N 1
ATOM 6976 C CA A HIS F 1 179 ? 1.672 48.862 24.779 0.50 42.82 221 HIS F CA 1
ATOM 6977 C CA B HIS F 1 179 ? 1.622 48.755 24.734 0.50 47.00 221 HIS F CA 1
ATOM 6978 C C A HIS F 1 179 ? 0.908 49.398 23.539 0.50 51.12 221 HIS F C 1
ATOM 6979 C C B HIS F 1 179 ? 0.914 49.369 23.527 0.50 52.99 221 HIS F C 1
ATOM 6980 O O A HIS F 1 179 ? 1.111 50.569 23.199 0.50 51.01 221 HIS F O 1
ATOM 6981 O O B HIS F 1 179 ? 1.136 50.547 23.225 0.50 52.94 221 HIS F O 1
ATOM 6994 N N . PRO F 1 180 ? 0.151 48.564 22.790 1.00 50.30 222 PRO F N 1
ATOM 6995 C CA . PRO F 1 180 ? -0.552 49.148 21.634 1.00 51.23 222 PRO F CA 1
ATOM 6996 C C . PRO F 1 180 ? -1.652 50.167 21.951 1.00 61.15 222 PRO F C 1
ATOM 6997 O O . PRO F 1 180 ? -1.754 51.157 21.234 1.00 62.75 222 PRO F O 1
ATOM 7001 N N . LEU F 1 181 ? -2.458 49.943 22.988 1.00 58.57 223 LEU F N 1
ATOM 7002 C CA . LEU F 1 181 ? -3.572 50.848 23.245 1.00 58.38 223 LEU F CA 1
ATOM 7003 C C . LEU F 1 181 ? -3.222 52.339 23.398 1.00 63.04 223 LEU F C 1
ATOM 7004 O O . LEU F 1 181 ? -3.859 53.122 22.729 1.00 64.86 223 LEU F O 1
ATOM 7009 N N . PRO F 1 182 ? -2.189 52.751 24.193 1.00 57.87 224 PRO F N 1
ATOM 7010 C CA . PRO F 1 182 ? -1.864 54.194 24.225 1.00 56.46 224 PRO F CA 1
ATOM 7011 C C . PRO F 1 182 ? -1.477 54.764 22.841 1.00 59.04 224 PRO F C 1
ATOM 7012 O O . PRO F 1 182 ? -1.709 55.938 22.608 1.00 59.11 224 PRO F O 1
ATOM 7016 N N . VAL F 1 183 ? -0.960 53.938 21.901 1.00 54.51 225 VAL F N 1
ATOM 7017 C CA . VAL F 1 183 ? -0.673 54.410 20.541 1.00 53.37 225 VAL F CA 1
ATOM 7018 C C . VAL F 1 183 ? -2.036 54.727 19.862 1.00 59.22 225 VAL F C 1
ATOM 7019 O O . VAL F 1 183 ? -2.140 55.715 19.141 1.00 61.17 225 VAL F O 1
ATOM 7023 N N . ILE F 1 184 ? -3.080 53.923 20.132 1.00 53.39 226 ILE F N 1
ATOM 7024 C CA . ILE F 1 184 ? -4.395 54.159 19.538 1.00 52.53 226 ILE F CA 1
ATOM 7025 C C . ILE F 1 184 ? -5.000 55.379 20.130 1.00 58.32 226 ILE F C 1
ATOM 7026 O O . ILE F 1 184 ? -5.518 56.156 19.357 1.00 60.58 226 ILE F O 1
ATOM 7031 N N . THR F 1 185 ? -4.941 55.578 21.468 1.00 54.79 227 THR F N 1
ATOM 7032 C CA . THR F 1 185 ? -5.502 56.767 22.133 1.00 55.50 227 THR F CA 1
ATOM 7033 C C . THR F 1 185 ? -4.907 58.050 21.465 1.00 60.87 227 THR F C 1
ATOM 7034 O O . THR F 1 185 ? -5.659 58.872 20.929 1.00 62.43 227 THR F O 1
ATOM 7038 N N . ALA F 1 186 ? -3.562 58.181 21.446 1.00 55.79 228 ALA F N 1
ATOM 7039 C CA . ALA F 1 186 ? -2.869 59.312 20.825 1.00 55.32 228 ALA F CA 1
ATOM 7040 C C . ALA F 1 186 ? -3.298 59.491 19.353 1.00 59.71 228 ALA F C 1
ATOM 7041 O O . ALA F 1 186 ? -3.606 60.606 18.949 1.00 60.64 228 ALA F O 1
ATOM 7043 N N . ALA F 1 187 ? -3.385 58.393 18.585 1.00 55.41 229 ALA F N 1
ATOM 7044 C CA . ALA F 1 187 ? -3.797 58.400 17.181 1.00 55.01 229 ALA F CA 1
ATOM 7045 C C . ALA F 1 187 ? -5.244 58.841 17.022 1.00 60.58 229 ALA F C 1
ATOM 7046 O O . ALA F 1 187 ? -5.451 59.771 16.264 1.00 63.44 229 ALA F O 1
ATOM 7048 N N . THR F 1 188 ? -6.233 58.228 17.748 1.00 55.94 230 THR F N 1
ATOM 7049 C CA . THR F 1 188 ? -7.669 58.565 17.676 1.00 56.61 230 THR F CA 1
ATOM 7050 C C . THR F 1 188 ? -7.908 60.022 18.032 1.00 60.32 230 THR F C 1
ATOM 7051 O O . THR F 1 188 ? -8.786 60.635 17.441 1.00 60.21 230 THR F O 1
ATOM 7055 N N . PHE F 1 189 ? -7.125 60.567 18.979 1.00 57.30 231 PHE F N 1
ATOM 7056 C CA . PHE F 1 189 ? -7.205 61.955 19.428 1.00 58.14 231 PHE F CA 1
ATOM 7057 C C . PHE F 1 189 ? -6.775 62.886 18.320 1.00 62.44 231 PHE F C 1
ATOM 7058 O O . PHE F 1 189 ? -7.549 63.786 17.999 1.00 65.52 231 PHE F O 1
ATOM 7066 N N . LEU F 1 190 ? -5.585 62.655 17.700 1.00 54.95 232 LEU F N 1
ATOM 7067 C CA . LEU F 1 190 ? -5.121 63.460 16.578 1.00 53.82 232 LEU F CA 1
ATOM 7068 C C . LEU F 1 190 ? -6.054 63.328 15.418 1.00 59.96 232 LEU F C 1
ATOM 7069 O O . LEU F 1 190 ? -6.258 64.318 14.734 1.00 63.31 232 LEU F O 1
ATOM 7074 N N . ALA F 1 191 ? -6.635 62.136 15.183 1.00 55.19 233 ALA F N 1
ATOM 7075 C CA . ALA F 1 191 ? -7.595 61.909 14.101 1.00 56.66 233 ALA F CA 1
ATOM 7076 C C . ALA F 1 191 ? -8.797 62.840 14.264 1.00 66.35 233 ALA F C 1
ATOM 7077 O O . ALA F 1 191 ? -9.151 63.598 13.349 1.00 66.85 233 ALA F O 1
ATOM 7079 N N . TRP F 1 192 ? -9.348 62.854 15.488 1.00 65.59 234 TRP F N 1
ATOM 7080 C CA . TRP F 1 192 ? -10.496 63.648 15.873 1.00 67.24 234 TRP F CA 1
ATOM 7081 C C . TRP F 1 192 ? -10.144 65.146 15.902 1.00 72.40 234 TRP F C 1
ATOM 7082 O O . TRP F 1 192 ? -10.910 65.956 15.373 1.00 75.01 234 TRP F O 1
ATOM 7093 N N . GLN F 1 193 ? -8.984 65.509 16.462 1.00 65.57 235 GLN F N 1
ATOM 7094 C CA . GLN F 1 193 ? -8.525 66.895 16.511 1.00 64.56 235 GLN F CA 1
ATOM 7095 C C . GLN F 1 193 ? -8.356 67.439 15.106 1.00 69.89 235 GLN F C 1
ATOM 7096 O O . GLN F 1 1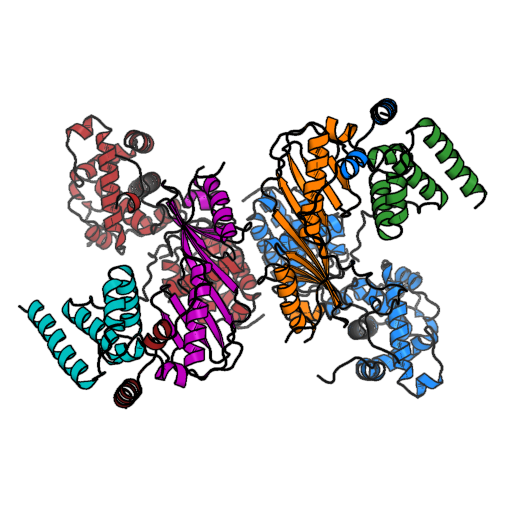93 ? -8.961 68.445 14.786 1.00 70.71 235 GLN F O 1
ATOM 7102 N N . SER F 1 194 ? -7.620 66.727 14.238 1.00 68.76 236 SER F N 1
ATOM 7103 C CA . SER F 1 194 ? -7.351 67.148 12.850 1.00 70.66 236 SER F CA 1
ATOM 7104 C C . SER F 1 194 ? -8.572 67.128 11.895 1.00 77.85 236 SER F C 1
ATOM 7105 O O . SER F 1 194 ? -8.470 67.709 10.809 1.00 78.27 236 SER F O 1
ATOM 7108 N N . LEU F 1 195 ? -9.682 66.437 12.250 1.00 75.74 237 LEU F N 1
ATOM 7109 C CA . LEU F 1 195 ? -10.851 66.411 11.372 1.00 77.50 237 LEU F CA 1
ATOM 7110 C C . LEU F 1 195 ? -11.651 67.730 11.454 1.00 85.35 237 LEU F C 1
ATOM 7111 O O . LEU F 1 195 ? -12.350 68.072 10.492 1.00 88.84 237 LEU F O 1
ATOM 7116 N N . GLN F 1 196 ? -11.489 68.499 12.553 1.00 80.41 238 GLN F N 1
ATOM 7117 C CA . GLN F 1 196 ? -12.069 69.843 12.746 1.00 80.83 238 GLN F CA 1
ATOM 7118 C C . GLN F 1 196 ? -11.046 70.647 13.567 1.00 82.46 238 GLN F C 1
ATOM 7119 O O . GLN F 1 196 ? -11.219 70.813 14.779 1.00 81.90 238 GLN F O 1
ATOM 7125 N N . PRO F 1 197 ? -9.929 71.082 12.918 1.00 77.40 239 PRO F N 1
ATOM 7126 C CA . PRO F 1 197 ? -8.838 71.726 13.670 1.00 76.08 239 PRO F CA 1
ATOM 7127 C C . PRO F 1 197 ? -9.167 73.036 14.346 1.00 83.93 239 PRO F C 1
ATOM 7128 O O . PRO F 1 197 ? -8.616 73.300 15.405 1.00 84.19 239 PRO F O 1
ATOM 7132 N N . ALA F 1 198 ? -10.014 73.863 13.741 1.00 84.27 240 ALA F N 1
ATOM 7133 C CA . ALA F 1 198 ? -10.337 75.168 14.289 1.00 86.31 240 ALA F CA 1
ATOM 7134 C C . ALA F 1 198 ? -11.012 75.087 15.659 1.00 92.57 240 ALA F C 1
ATOM 7135 O O . ALA F 1 198 ? -10.704 75.902 16.536 1.00 94.41 240 ALA F O 1
ATOM 7137 N N . ASP F 1 199 ? -11.889 74.096 15.861 1.00 87.86 241 ASP F N 1
ATOM 7138 C CA . ASP F 1 199 ? -12.672 73.992 17.085 1.00 88.27 241 ASP F CA 1
ATOM 7139 C C . ASP F 1 199 ? -12.162 72.949 18.058 1.00 90.97 241 ASP F C 1
ATOM 7140 O O . ASP F 1 199 ? -12.631 72.895 19.205 1.00 91.65 241 ASP F O 1
ATOM 7145 N N . ARG F 1 200 ? -11.204 72.122 17.624 1.00 85.12 242 ARG F N 1
ATOM 7146 C CA . ARG F 1 200 ? -10.750 71.039 18.476 1.00 82.83 242 ARG F CA 1
ATOM 7147 C C . ARG F 1 200 ? -9.271 71.138 18.902 1.00 85.96 242 ARG F C 1
ATOM 7148 O O . ARG F 1 200 ? -8.845 70.314 19.717 1.00 85.49 242 ARG F O 1
ATOM 7156 N N . LEU F 1 201 ? -8.521 72.170 18.446 1.00 81.62 243 LEU F N 1
ATOM 7157 C CA . LEU F 1 201 ? -7.120 72.355 18.822 1.00 79.64 243 LEU F CA 1
ATOM 7158 C C . LEU F 1 201 ? -6.981 72.776 20.309 1.00 84.47 243 LEU F C 1
ATOM 7159 O O . LEU F 1 201 ? -5.961 72.473 20.920 1.00 83.06 243 LEU F O 1
ATOM 7164 N N . SER F 1 202 ? -7.995 73.436 20.886 1.00 83.58 244 SER F N 1
ATOM 7165 C CA . SER F 1 202 ? -7.962 73.876 22.285 1.00 85.17 244 SER F CA 1
ATOM 7166 C C . SER F 1 202 ? -8.068 72.692 23.276 1.00 86.33 244 SER F C 1
ATOM 7167 O O . SER F 1 202 ? -7.480 72.717 24.354 1.00 84.22 244 SER F O 1
ATOM 7170 N N . CYS F 1 203 ? -8.835 71.678 22.891 1.00 82.94 245 CYS F N 1
ATOM 7171 C CA . CYS F 1 203 ? -9.152 70.475 23.641 1.00 82.30 245 CYS F CA 1
ATOM 7172 C C . CYS F 1 203 ? -7.937 69.536 23.757 1.00 82.53 245 CYS F C 1
ATOM 7173 O O . CYS F 1 203 ? -7.472 68.988 22.755 1.00 80.90 245 CYS F O 1
ATOM 7176 N N . SER F 1 204 ? -7.449 69.340 24.993 1.00 77.36 246 SER F N 1
ATOM 7177 C CA . SER F 1 204 ? -6.301 68.507 25.343 1.00 75.16 246 SER F CA 1
ATOM 7178 C C . SER F 1 204 ? -6.644 67.026 25.272 1.00 79.72 246 SER F C 1
ATOM 7179 O O . SER F 1 204 ? -7.836 66.672 25.293 1.00 82.08 246 SER F O 1
ATOM 7182 N N . LEU F 1 205 ? -5.600 66.151 25.303 1.00 71.24 247 LEU F N 1
ATOM 7183 C CA . LEU F 1 205 ? -5.783 64.708 25.316 1.00 67.49 247 LEU F CA 1
ATOM 7184 C C . LEU F 1 205 ? -6.643 64.292 26.521 1.00 73.92 247 LEU F C 1
ATOM 7185 O O . LEU F 1 205 ? -7.549 63.471 26.350 1.00 74.81 247 LEU F O 1
ATOM 7190 N N . ALA F 1 206 ? -6.401 64.878 27.711 1.00 71.12 248 ALA F N 1
ATOM 7191 C CA . ALA F 1 206 ? -7.172 64.494 28.897 1.00 72.21 248 ALA F CA 1
ATOM 7192 C C . ALA F 1 206 ? -8.668 64.820 28.762 1.00 76.18 248 ALA F C 1
ATOM 7193 O O . ALA F 1 206 ? -9.500 63.987 29.159 1.00 75.01 248 ALA F O 1
ATOM 7195 N N . ARG F 1 207 ? -8.997 65.998 28.171 1.00 72.88 249 ARG F N 1
ATOM 7196 C CA . ARG F 1 207 ? -10.381 66.443 27.981 1.00 74.56 249 ARG F CA 1
ATOM 7197 C C . ARG F 1 207 ? -11.085 65.551 26.972 1.00 78.23 249 ARG F C 1
ATOM 7198 O O . ARG F 1 207 ? -12.243 65.195 27.191 1.00 78.42 249 ARG F O 1
ATOM 7206 N N . PHE F 1 208 ? -10.366 65.146 25.898 1.00 73.03 250 PHE F N 1
ATOM 7207 C CA . PHE F 1 208 ? -10.879 64.270 24.844 1.00 72.10 250 PHE F CA 1
ATOM 7208 C C . PHE F 1 208 ? -11.376 62.901 25.396 1.00 78.77 250 PHE F C 1
ATOM 7209 O O . PHE F 1 208 ? -12.477 62.471 25.035 1.00 81.53 250 PHE F O 1
ATOM 7217 N N . CYS F 1 209 ? -10.566 62.219 26.240 1.00 72.15 251 CYS F N 1
ATOM 7218 C CA . CYS F 1 209 ? -10.918 60.941 26.855 1.00 69.46 251 CYS F CA 1
ATOM 7219 C C . CYS F 1 209 ? -12.096 61.105 27.788 1.00 77.49 251 CYS F C 1
ATOM 7220 O O . CYS F 1 209 ? -12.986 60.259 27.801 1.00 77.87 251 CYS F O 1
ATOM 7223 N N . LYS F 1 210 ? -12.101 62.192 28.584 1.00 76.49 252 LYS F N 1
ATOM 7224 C CA . LYS F 1 210 ? -13.180 62.472 29.538 1.00 78.30 252 LYS F CA 1
ATOM 7225 C C . LYS F 1 210 ? -14.504 62.618 28.760 1.00 84.07 252 LYS F C 1
ATOM 7226 O O . LYS F 1 210 ? -15.545 62.116 29.200 1.00 85.44 252 LYS F O 1
ATOM 7232 N N . LEU F 1 211 ? -14.425 63.236 27.560 1.00 79.82 253 LEU F N 1
ATOM 7233 C CA . LEU F 1 211 ? -15.571 63.449 26.684 1.00 80.65 253 LEU F CA 1
ATOM 7234 C C . LEU F 1 211 ? -16.090 62.124 26.170 1.00 85.11 253 LEU F C 1
ATOM 7235 O O . LEU F 1 211 ? -17.213 61.722 26.503 1.00 86.61 253 LEU F O 1
ATOM 7240 N N . ALA F 1 212 ? -15.222 61.414 25.431 1.00 79.69 254 ALA F N 1
ATOM 7241 C CA . ALA F 1 212 ? -15.466 60.129 24.782 1.00 79.00 254 ALA F CA 1
ATOM 7242 C C . ALA F 1 212 ? -15.738 59.005 25.776 1.00 84.03 254 ALA F C 1
ATOM 7243 O O . ALA F 1 212 ? -15.942 57.859 25.356 1.00 83.55 254 ALA F O 1
ATOM 7245 N N . ASN F 1 213 ? -15.753 59.349 27.093 1.00 81.60 255 ASN F N 1
ATOM 7246 C CA . ASN F 1 213 ? -15.923 58.464 28.248 1.00 80.88 255 ASN F CA 1
ATOM 7247 C C . ASN F 1 213 ? -14.998 57.282 28.103 1.00 81.55 255 ASN F C 1
ATOM 7248 O O . ASN F 1 213 ? -15.416 56.141 27.918 1.00 81.80 255 ASN F O 1
ATOM 7253 N N . VAL F 1 214 ? -13.720 57.597 28.098 1.00 75.69 256 VAL F N 1
ATOM 7254 C CA . VAL F 1 214 ? -12.636 56.656 27.898 1.00 73.05 256 VAL F CA 1
ATOM 7255 C C . VAL F 1 214 ? -11.579 56.940 28.928 1.00 77.88 256 VAL F C 1
ATOM 7256 O O . VAL F 1 214 ? -11.380 58.086 29.311 1.00 79.88 256 VAL F O 1
ATOM 7260 N N . ASP F 1 215 ? -10.928 55.909 29.406 1.00 73.54 257 ASP F N 1
ATOM 7261 C CA . ASP F 1 215 ? -9.874 56.119 30.381 1.00 72.97 257 ASP F CA 1
ATOM 7262 C C . ASP F 1 215 ? -8.597 56.464 29.651 1.00 71.92 257 ASP F C 1
ATOM 7263 O O . ASP F 1 215 ? -8.305 55.921 28.584 1.00 70.29 257 ASP F O 1
ATOM 7268 N N . LEU F 1 216 ? -7.865 57.403 30.206 1.00 67.36 258 LEU F N 1
ATOM 7269 C CA . LEU F 1 216 ? -6.644 57.873 29.585 1.00 66.28 258 LEU F CA 1
ATOM 7270 C C . LEU F 1 216 ? -5.447 57.046 30.052 1.00 69.54 258 LEU F C 1
ATOM 7271 O O . LEU F 1 216 ? -5.057 57.151 31.220 1.00 71.50 258 LEU F O 1
ATOM 7276 N N . PRO F 1 217 ? -4.835 56.232 29.164 1.00 63.72 259 PRO F N 1
ATOM 7277 C CA . PRO F 1 217 ? -3.625 55.489 29.566 1.00 62.94 259 PRO F CA 1
ATOM 7278 C C . PRO F 1 217 ? -2.481 56.472 29.779 1.00 69.98 259 PRO F C 1
ATOM 7279 O O . PRO F 1 217 ? -2.329 57.359 28.948 1.00 70.32 259 PRO F O 1
ATOM 7283 N N . TYR F 1 218 ? -1.634 56.298 30.844 1.00 68.50 260 TYR F N 1
ATOM 7284 C CA . TYR F 1 218 ? -0.596 57.304 31.051 1.00 68.96 260 TYR F CA 1
ATOM 7285 C C . TYR F 1 218 ? 0.384 57.471 29.894 1.00 72.49 260 TYR F C 1
ATOM 7286 O O . TYR F 1 218 ? 0.806 58.584 29.595 1.00 74.29 260 TYR F O 1
ATOM 7295 N N . PRO F 1 219 ? 0.781 56.375 29.241 1.00 65.55 261 PRO F N 1
ATOM 7296 C CA . PRO F 1 219 ? 1.745 56.577 28.148 1.00 64.89 261 PRO F CA 1
ATOM 7297 C C . PRO F 1 219 ? 1.171 57.247 26.896 1.00 68.46 261 PRO F C 1
ATOM 7298 O O . PRO F 1 219 ? 1.955 57.595 26.017 1.00 68.92 261 PRO F O 1
ATOM 7302 N N . ALA F 1 220 ? -0.155 57.446 26.799 1.00 63.62 262 ALA F N 1
ATOM 7303 C CA . ALA F 1 220 ? -0.767 58.042 25.604 1.00 62.76 262 ALA F CA 1
ATOM 7304 C C . ALA F 1 220 ? -0.264 59.469 25.332 1.00 68.46 262 ALA F C 1
ATOM 7305 O O . ALA F 1 220 ? -0.096 59.820 24.166 1.00 69.21 262 ALA F O 1
ATOM 7307 N N . SER F 1 221 ? 0.033 60.265 26.388 1.00 65.27 263 SER F N 1
ATOM 7308 C CA . SER F 1 221 ? 0.572 61.628 26.270 1.00 64.37 263 SER F CA 1
ATOM 7309 C C . SER F 1 221 ? 1.974 61.599 25.679 1.00 68.32 263 SER F C 1
ATOM 7310 O O . SER F 1 221 ? 2.305 62.485 24.911 1.00 71.13 263 SER F O 1
ATOM 7313 N N . SER F 1 222 ? 2.786 60.575 25.996 1.00 63.43 264 SER F N 1
ATOM 7314 C CA . SER F 1 222 ? 4.125 60.432 25.426 1.00 62.37 264 SER F CA 1
ATOM 7315 C C . SER F 1 222 ? 4.044 60.056 23.962 1.00 63.94 264 SER F C 1
ATOM 7316 O O . SER F 1 222 ? 4.834 60.582 23.183 1.00 64.61 264 SER F O 1
ATOM 7319 N N . ARG F 1 223 ? 3.094 59.141 23.590 1.00 57.06 265 ARG F N 1
ATOM 7320 C CA . ARG F 1 223 ? 2.854 58.659 22.221 1.00 54.37 265 ARG F CA 1
ATOM 7321 C C . ARG F 1 223 ? 2.396 59.789 21.374 1.00 60.83 265 ARG F C 1
ATOM 7322 O O . ARG F 1 223 ? 2.836 59.896 20.228 1.00 61.19 265 ARG F O 1
ATOM 7330 N N . LEU F 1 224 ? 1.551 60.683 21.949 1.00 53.87 266 LEU F N 1
ATOM 7331 C CA . LEU F 1 224 ? 1.060 61.884 21.263 1.00 52.66 266 LEU F CA 1
ATOM 7332 C C . LEU F 1 224 ? 2.219 62.785 20.822 1.00 59.34 266 LEU F C 1
ATOM 7333 O O . LEU F 1 224 ? 2.305 63.122 19.638 1.00 59.47 266 LEU F O 1
ATOM 7338 N N . GLN F 1 225 ? 3.108 63.134 21.773 1.00 55.57 267 GLN F N 1
ATOM 7339 C CA . GLN F 1 225 ? 4.256 63.984 21.528 1.00 56.86 267 GLN F CA 1
ATOM 7340 C C . GLN F 1 225 ? 5.214 63.374 20.500 1.00 61.35 267 GLN F C 1
ATOM 7341 O O . GLN F 1 225 ? 5.703 64.104 19.641 1.00 61.11 267 GLN F O 1
ATOM 7347 N N . GLU F 1 226 ? 5.409 62.047 20.525 1.00 58.52 268 GLU F N 1
ATOM 7348 C CA . GLU F 1 226 ? 6.268 61.321 19.577 1.00 57.81 268 GLU F CA 1
ATOM 7349 C C . GLU F 1 226 ? 5.672 61.367 18.157 1.00 61.62 268 GLU F C 1
ATOM 7350 O O . GLU F 1 226 ? 6.407 61.566 17.190 1.00 60.79 268 GLU F O 1
ATOM 7356 N N . LEU F 1 227 ? 4.339 61.209 18.051 1.00 60.51 269 LEU F N 1
ATOM 7357 C CA . LEU F 1 227 ? 3.564 61.219 16.806 1.00 60.54 269 LEU F CA 1
ATOM 7358 C C . LEU F 1 227 ? 3.555 62.613 16.211 1.00 65.47 269 LEU F C 1
ATOM 7359 O O . LEU F 1 227 ? 3.695 62.749 14.991 1.00 68.52 269 LEU F O 1
ATOM 7364 N N . LEU F 1 228 ? 3.455 63.663 17.061 1.00 58.50 270 LEU F N 1
ATOM 7365 C CA . LEU F 1 228 ? 3.508 65.057 16.588 1.00 55.97 270 LEU F CA 1
ATOM 7366 C C . LEU F 1 228 ? 4.899 65.395 16.074 1.00 61.39 270 LEU F C 1
ATOM 7367 O O . LEU F 1 228 ? 4.996 66.030 15.040 1.00 63.39 270 LEU F O 1
ATOM 7372 N N . ALA F 1 229 ? 5.966 64.916 16.739 1.00 57.63 271 ALA F N 1
ATOM 7373 C CA . ALA F 1 229 ? 7.355 65.119 16.327 1.00 58.18 271 ALA F CA 1
ATOM 7374 C C . ALA F 1 229 ? 7.638 64.490 14.938 1.00 60.31 271 ALA F C 1
ATOM 7375 O O . ALA F 1 229 ? 8.325 65.100 14.119 1.00 59.07 271 ALA F O 1
ATOM 7377 N N . VAL F 1 230 ? 7.075 63.296 14.673 1.00 56.56 272 VAL F N 1
ATOM 7378 C CA . VAL F 1 230 ? 7.206 62.598 13.388 1.00 55.44 272 VAL F CA 1
ATOM 7379 C C . VAL F 1 230 ? 6.468 63.418 12.315 1.00 62.80 272 VAL F C 1
ATOM 7380 O O . VAL F 1 230 ? 7.079 63.744 11.288 1.00 66.11 272 VAL F O 1
ATOM 7384 N N . LEU F 1 231 ? 5.197 63.827 12.585 1.00 57.19 273 LEU F N 1
ATOM 7385 C CA . LEU F 1 231 ? 4.395 64.610 11.641 1.00 55.64 273 LEU F CA 1
ATOM 7386 C C . LEU F 1 231 ? 5.068 65.922 11.290 1.00 60.34 273 LEU F C 1
ATOM 7387 O O . LEU F 1 231 ? 4.920 66.400 10.161 1.00 61.40 273 LEU F O 1
ATOM 7392 N N . LEU F 1 232 ? 5.834 66.490 12.241 1.00 58.69 274 LEU F N 1
ATOM 7393 C CA . LEU F 1 232 ? 6.584 67.736 12.026 1.00 60.09 274 LEU F CA 1
ATOM 7394 C C . LEU F 1 232 ? 7.763 67.498 11.104 1.00 67.31 274 LEU F C 1
ATOM 7395 O O . LEU F 1 232 ? 8.009 68.357 10.260 1.00 70.18 274 LEU F O 1
ATOM 7400 N N . ARG F 1 233 ? 8.460 66.332 11.215 1.00 61.67 275 ARG F N 1
ATOM 7401 C CA . ARG F 1 233 ? 9.583 66.009 10.338 1.00 62.28 275 ARG F CA 1
ATOM 7402 C C . ARG F 1 233 ? 9.074 65.800 8.911 1.00 67.43 275 ARG F C 1
ATOM 7403 O O . ARG F 1 233 ? 9.717 66.240 7.936 1.00 68.43 275 ARG F O 1
ATOM 7411 N N . MET F 1 234 ? 7.891 65.159 8.798 1.00 62.20 276 MET F N 1
ATOM 7412 C CA . MET F 1 234 ? 7.223 64.905 7.531 1.00 61.51 276 MET F CA 1
ATOM 7413 C C . MET F 1 234 ? 6.883 66.212 6.854 1.00 63.86 276 MET F C 1
ATOM 7414 O O . MET F 1 234 ? 7.179 66.350 5.669 1.00 63.65 276 MET F O 1
ATOM 7419 N N . ALA F 1 235 ? 6.311 67.193 7.620 1.00 59.00 277 ALA F N 1
ATOM 7420 C CA . ALA F 1 235 ? 5.906 68.523 7.140 1.00 57.60 277 ALA F CA 1
ATOM 7421 C C . ALA F 1 235 ? 7.059 69.281 6.534 1.00 64.72 277 ALA F C 1
ATOM 7422 O O . ALA F 1 235 ? 6.846 70.018 5.572 1.00 67.82 277 ALA F O 1
ATOM 7424 N N . GLU F 1 236 ? 8.291 69.064 7.028 1.00 61.41 278 GLU F N 1
ATOM 7425 C CA . GLU F 1 236 ? 9.505 69.673 6.466 1.00 63.25 278 GLU F CA 1
ATOM 7426 C C . GLU F 1 236 ? 9.801 69.177 5.003 1.00 69.06 278 GLU F C 1
ATOM 7427 O O . GLU F 1 236 ? 10.587 69.809 4.297 1.00 69.05 278 GLU F O 1
ATOM 7433 N N . GLN F 1 237 ? 9.175 68.051 4.568 1.00 66.15 279 GLN F N 1
ATOM 7434 C CA . GLN F 1 237 ? 9.365 67.441 3.247 1.00 66.66 279 GLN F CA 1
ATOM 7435 C C . GLN F 1 237 ? 8.403 67.977 2.188 1.00 70.28 279 GLN F C 1
ATOM 7436 O O . GLN F 1 237 ? 8.568 67.669 0.999 1.00 69.94 279 GLN F O 1
ATOM 7442 N N . LEU F 1 238 ? 7.402 68.758 2.619 1.00 68.05 280 LEU F N 1
ATOM 7443 C CA . LEU F 1 238 ? 6.452 69.455 1.749 1.00 70.44 280 LEU F CA 1
ATOM 7444 C C . LEU F 1 238 ? 6.840 70.938 1.744 1.00 79.71 280 LEU F C 1
ATOM 7445 O O . LEU F 1 238 ? 6.798 71.581 2.795 1.00 81.37 280 LEU F O 1
ATOM 7450 N N . ALA F 1 239 ? 7.281 71.467 0.592 1.00 77.31 281 ALA F N 1
ATOM 7451 C CA . ALA F 1 239 ? 7.767 72.838 0.478 1.00 78.12 281 ALA F CA 1
ATOM 7452 C C . ALA F 1 239 ? 6.768 73.873 1.001 1.00 82.04 281 ALA F C 1
ATOM 7453 O O . ALA F 1 239 ? 7.181 74.823 1.664 1.00 83.34 281 ALA F O 1
ATOM 7455 N N . TRP F 1 240 ? 5.469 73.661 0.746 1.00 78.45 282 TRP F N 1
ATOM 7456 C CA . TRP F 1 240 ? 4.397 74.575 1.138 1.00 80.30 282 TRP F CA 1
ATOM 7457 C C . TRP F 1 240 ? 4.031 74.497 2.635 1.00 81.06 282 TRP F C 1
ATOM 7458 O O . TRP F 1 240 ? 3.341 75.378 3.149 1.00 82.61 282 TRP F O 1
ATOM 7469 N N . LEU F 1 241 ? 4.535 73.492 3.340 1.00 73.68 283 LEU F N 1
ATOM 7470 C CA . LEU F 1 241 ? 4.348 73.362 4.784 1.00 70.94 283 LEU F CA 1
ATOM 7471 C C . LEU F 1 241 ? 5.615 73.781 5.519 1.00 77.50 283 LEU F C 1
ATOM 7472 O O . LEU F 1 241 ? 5.532 74.313 6.624 1.00 79.01 283 LEU F O 1
ATOM 7477 N N . ARG F 1 242 ? 6.792 73.545 4.901 1.00 73.87 284 ARG F N 1
ATOM 7478 C CA . ARG F 1 242 ? 8.114 73.880 5.430 1.00 73.74 284 ARG F CA 1
ATOM 7479 C C . ARG F 1 242 ? 8.223 75.394 5.666 1.00 79.19 284 ARG F C 1
ATOM 7480 O O . ARG F 1 242 ? 8.822 75.820 6.658 1.00 80.73 284 ARG F O 1
ATOM 7488 N N . VAL F 1 243 ? 7.600 76.192 4.776 1.00 74.19 285 VAL F N 1
ATOM 7489 C CA . VAL F 1 243 ? 7.608 77.654 4.799 1.00 74.54 285 VAL F CA 1
ATOM 7490 C C . VAL F 1 243 ? 6.716 78.248 5.937 1.00 77.82 285 VAL F C 1
ATOM 7491 O O . VAL F 1 243 ? 6.889 79.415 6.291 1.00 81.87 285 VAL F O 1
ATOM 7495 N N . LEU F 1 244 ? 5.803 77.451 6.513 1.00 69.18 286 LEU F N 1
ATOM 7496 C CA . LEU F 1 244 ? 4.883 77.883 7.570 1.00 68.15 286 LEU F CA 1
ATOM 7497 C C . LEU F 1 244 ? 5.502 77.788 8.979 1.00 71.50 286 LEU F C 1
ATOM 7498 O O . LEU F 1 244 ? 4.885 78.217 9.964 1.00 70.44 286 LEU F O 1
ATOM 7503 N N . ARG F 1 245 ? 6.715 77.222 9.066 1.00 69.29 287 ARG F N 1
ATOM 7504 C CA . ARG F 1 245 ? 7.480 76.995 10.300 1.00 70.30 287 ARG F CA 1
ATOM 7505 C C . ARG F 1 245 ? 6.567 76.427 11.380 1.00 76.61 287 ARG F C 1
ATOM 7506 O O . ARG F 1 245 ? 6.445 76.996 12.473 1.00 80.11 287 ARG F O 1
ATOM 7514 N N . LEU F 1 246 ? 5.879 75.317 11.030 1.00 70.46 288 LEU F N 1
ATOM 7515 C CA . LEU F 1 246 ? 4.921 74.613 11.882 1.00 68.87 288 LEU F CA 1
ATOM 7516 C C . LEU F 1 246 ? 5.564 74.122 13.194 1.00 76.53 288 LEU F C 1
ATOM 7517 O O . LEU F 1 246 ? 6.790 73.929 13.267 1.00 76.88 288 LEU F O 1
ATOM 7522 N N . ASP F 1 247 ? 4.722 74.005 14.245 1.00 74.89 289 ASP F N 1
ATOM 7523 C CA . ASP F 1 247 ? 5.037 73.501 15.586 1.00 74.93 289 ASP F CA 1
ATOM 7524 C C . ASP F 1 247 ? 4.005 72.425 15.905 1.00 79.10 289 ASP F C 1
ATOM 7525 O O . ASP F 1 247 ? 3.116 72.210 15.084 1.00 79.23 289 ASP F O 1
ATOM 7530 N N . LYS F 1 248 ? 4.084 71.778 17.093 1.00 74.70 290 LYS F N 1
ATOM 7531 C CA . LYS F 1 248 ? 3.186 70.694 17.518 1.00 71.53 290 LYS F CA 1
ATOM 7532 C C . LYS F 1 248 ? 1.687 71.100 17.561 1.00 75.30 290 LYS F C 1
ATOM 7533 O O . LYS F 1 248 ? 0.830 70.224 17.633 1.00 73.75 290 LYS F O 1
ATOM 7539 N N . ARG F 1 249 ? 1.376 72.408 17.524 1.00 74.29 291 ARG F N 1
ATOM 7540 C CA . ARG F 1 249 ? -0.003 72.912 17.562 1.00 74.78 291 ARG F CA 1
ATOM 7541 C C . ARG F 1 249 ? -0.475 73.235 16.166 1.00 76.32 291 ARG F C 1
ATOM 7542 O O . ARG F 1 249 ? -1.552 72.786 15.777 1.00 75.87 291 ARG F O 1
ATOM 7550 N N . SER F 1 250 ? 0.335 73.995 15.400 1.00 70.75 292 SER F N 1
ATOM 7551 C CA . SER F 1 250 ? -0.021 74.398 14.044 1.00 69.71 292 SER F CA 1
ATOM 7552 C C . SER F 1 250 ? 0.010 73.240 13.029 1.00 68.86 292 SER F C 1
ATOM 7553 O O . SER F 1 250 ? -0.620 73.387 11.980 1.00 71.42 292 SER F O 1
ATOM 7556 N N . VAL F 1 251 ? 0.690 72.091 13.346 1.00 57.17 293 VAL F N 1
ATOM 7557 C CA . VAL F 1 251 ? 0.808 70.930 12.458 1.00 51.80 293 VAL F CA 1
ATOM 7558 C C . VAL F 1 251 ? -0.498 70.147 12.388 1.00 58.41 293 VAL F C 1
ATOM 7559 O O . VAL F 1 251 ? -0.729 69.466 11.385 1.00 59.84 293 VAL F O 1
ATOM 7563 N N . VAL F 1 252 ? -1.358 70.265 13.404 1.00 56.47 294 VAL F N 1
ATOM 7564 C CA . VAL F 1 252 ? -2.612 69.515 13.528 1.00 57.24 294 VAL F CA 1
ATOM 7565 C C . VAL F 1 252 ? -3.563 69.747 12.339 1.00 66.23 294 VAL F C 1
ATOM 7566 O O . VAL F 1 252 ? -4.085 68.763 11.808 1.00 67.75 294 VAL F O 1
ATOM 7570 N N . LYS F 1 253 ? -3.732 70.984 11.872 1.00 65.29 295 LYS F N 1
ATOM 7571 C CA . LYS F 1 253 ? -4.612 71.244 10.726 1.00 68.01 295 LYS F CA 1
ATOM 7572 C C . LYS F 1 253 ? -4.076 70.686 9.380 1.00 71.86 295 LYS F C 1
ATOM 7573 O O . LYS F 1 253 ? -4.809 70.707 8.380 1.00 74.06 295 LYS F O 1
ATOM 7579 N N . HIS F 1 254 ? -2.827 70.184 9.353 1.00 65.57 296 HIS F N 1
ATOM 7580 C CA . HIS F 1 254 ? -2.218 69.659 8.125 1.00 65.23 296 HIS F CA 1
ATOM 7581 C C . HIS F 1 254 ? -2.073 68.159 8.161 1.00 65.62 296 HIS F C 1
ATOM 7582 O O . HIS F 1 254 ? -1.539 67.579 7.228 1.00 64.81 296 HIS F O 1
ATOM 7589 N N . ILE F 1 255 ? -2.569 67.522 9.217 1.00 61.23 297 ILE F N 1
ATOM 7590 C CA . ILE F 1 255 ? -2.492 66.074 9.381 1.00 59.66 297 ILE F CA 1
ATOM 7591 C C . ILE F 1 255 ? -3.153 65.364 8.193 1.00 66.38 297 ILE F C 1
ATOM 7592 O O . ILE F 1 255 ? -2.552 64.443 7.654 1.00 66.85 297 ILE F O 1
ATOM 7597 N N . GLY F 1 256 ? -4.325 65.830 7.770 1.00 65.41 298 GLY F N 1
ATOM 7598 C CA . GLY F 1 256 ? -5.038 65.289 6.619 1.00 67.50 298 GLY F CA 1
ATOM 7599 C C . GLY F 1 256 ? -4.162 65.253 5.385 1.00 72.79 298 GLY F C 1
ATOM 7600 O O . GLY F 1 256 ? -4.043 64.214 4.744 1.00 73.52 298 GLY F O 1
ATOM 7601 N N . ASP F 1 257 ? -3.485 66.367 5.103 1.00 70.41 299 ASP F N 1
ATOM 7602 C CA . ASP F 1 257 ? -2.566 66.535 3.986 1.00 71.49 299 ASP F CA 1
ATOM 7603 C C . ASP F 1 257 ? -1.354 65.618 4.106 1.00 70.85 299 ASP F C 1
ATOM 7604 O O . ASP F 1 257 ? -0.941 65.033 3.093 1.00 73.08 299 ASP F O 1
ATOM 7609 N N . LEU F 1 258 ? -0.784 65.491 5.335 1.00 60.69 300 LEU F N 1
ATOM 7610 C CA . LEU F 1 258 ? 0.396 64.669 5.615 1.00 57.38 300 LEU F CA 1
ATOM 7611 C C . LEU F 1 258 ? 0.121 63.173 5.428 1.00 60.86 300 LEU F C 1
ATOM 7612 O O . LEU F 1 258 ? 0.961 62.463 4.879 1.00 61.13 300 LEU F O 1
ATOM 7617 N N . LEU F 1 259 ? -1.044 62.691 5.880 1.00 56.46 301 LEU F N 1
ATOM 7618 C CA . LEU F 1 259 ? -1.434 61.285 5.767 1.00 55.69 301 LEU F CA 1
ATOM 7619 C C . LEU F 1 259 ? -1.745 60.905 4.320 1.00 65.15 301 LEU F C 1
ATOM 7620 O O . LEU F 1 259 ? -1.548 59.757 3.921 1.00 67.06 301 LEU F O 1
ATOM 7625 N N . GLN F 1 260 ? -2.208 61.868 3.529 1.00 65.13 302 GLN F N 1
ATOM 7626 C CA . GLN F 1 260 ? -2.525 61.651 2.129 1.00 68.99 302 GLN F CA 1
ATOM 7627 C C . GLN F 1 260 ? -1.278 61.140 1.396 1.00 76.52 302 GLN F C 1
ATOM 7628 O O . GLN F 1 260 ? -1.414 60.395 0.432 1.00 80.09 302 GLN F O 1
ATOM 7634 N N . HIS F 1 261 ? -0.072 61.487 1.898 1.00 72.57 303 HIS F N 1
ATOM 7635 C CA . HIS F 1 261 ? 1.220 61.100 1.324 1.00 73.49 303 HIS F CA 1
ATOM 7636 C C . HIS F 1 261 ? 2.193 60.567 2.398 1.00 76.74 303 HIS F C 1
ATOM 7637 O O . HIS F 1 261 ? 3.392 60.856 2.299 1.00 75.88 303 HIS F O 1
ATOM 7644 N N . ARG F 1 262 ? 1.712 59.746 3.398 1.00 72.53 304 ARG F N 1
ATOM 7645 C CA . ARG F 1 262 ? 2.569 59.257 4.516 1.00 69.66 304 ARG F CA 1
ATOM 7646 C C . ARG F 1 262 ? 3.646 58.294 4.097 1.00 72.88 304 ARG F C 1
ATOM 7647 O O . ARG F 1 262 ? 4.763 58.420 4.579 1.00 70.94 304 ARG F O 1
ATOM 7655 N N . GLN F 1 263 ? 3.351 57.362 3.209 1.00 72.29 305 GLN F N 1
ATOM 7656 C CA . GLN F 1 263 ? 4.387 56.419 2.800 1.00 74.68 305 GLN F CA 1
ATOM 7657 C C . GLN F 1 263 ? 5.573 57.179 2.251 1.00 78.54 305 GLN F C 1
ATOM 7658 O O . GLN F 1 263 ? 6.693 57.046 2.744 1.00 77.99 305 GLN F O 1
ATOM 7664 N N . SER F 1 264 ? 5.284 58.039 1.279 1.00 75.79 306 SER F N 1
ATOM 7665 C CA . SER F 1 264 ? 6.203 58.879 0.532 1.00 75.33 306 SER F CA 1
ATOM 7666 C C . SER F 1 264 ? 6.973 59.883 1.444 1.00 77.08 306 SER F C 1
ATOM 7667 O O . SER F 1 264 ? 8.193 59.994 1.328 1.00 78.00 306 SER F O 1
ATOM 7670 N N . LEU F 1 265 ? 6.266 60.561 2.362 1.00 70.79 307 LEU F N 1
ATOM 7671 C CA . LEU F 1 265 ? 6.856 61.558 3.247 1.00 68.62 307 LEU F CA 1
ATOM 7672 C C . LEU F 1 265 ? 7.777 60.952 4.294 1.00 74.45 307 LEU F C 1
ATOM 7673 O O . LEU F 1 265 ? 8.769 61.591 4.643 1.00 75.41 307 LEU F O 1
ATOM 7678 N N . VAL F 1 266 ? 7.438 59.751 4.822 1.00 70.91 308 VAL F N 1
ATOM 7679 C CA . VAL F 1 266 ? 8.219 59.028 5.836 1.00 70.40 308 VAL F CA 1
ATOM 7680 C C . VAL F 1 266 ? 9.577 58.660 5.245 1.00 74.93 308 VAL F C 1
ATOM 7681 O O . VAL F 1 266 ? 10.600 58.967 5.852 1.00 72.55 308 VAL F O 1
ATOM 7685 N N . ARG F 1 267 ? 9.574 58.066 4.032 1.00 75.96 309 ARG F N 1
ATOM 7686 C CA . ARG F 1 267 ? 10.781 57.667 3.295 1.00 79.74 309 ARG F CA 1
ATOM 7687 C C . ARG F 1 267 ? 11.704 58.858 3.046 1.00 83.95 309 ARG F C 1
ATOM 7688 O O . ARG F 1 267 ? 12.915 58.752 3.254 1.00 84.81 309 ARG F O 1
ATOM 7696 N N . SER F 1 268 ? 11.123 59.990 2.631 1.00 81.01 310 SER F N 1
ATOM 7697 C CA . SER F 1 268 ? 11.875 61.192 2.297 1.00 83.29 310 SER F CA 1
ATOM 7698 C C . SER F 1 268 ? 12.453 61.897 3.520 1.00 91.26 310 SER F C 1
ATOM 7699 O O . SER F 1 268 ? 13.544 62.470 3.432 1.00 93.19 310 SER F O 1
ATOM 7702 N N . ALA F 1 269 ? 11.721 61.871 4.648 1.00 88.27 311 ALA F N 1
ATOM 7703 C CA . ALA F 1 269 ? 12.110 62.536 5.891 1.00 87.80 311 ALA F CA 1
ATOM 7704 C C . ALA F 1 269 ? 13.233 61.815 6.624 1.00 96.65 311 ALA F C 1
ATOM 7705 O O . ALA F 1 269 ? 13.908 62.440 7.449 1.00 98.21 311 ALA F O 1
ATOM 7707 N N . PHE F 1 270 ? 13.442 60.512 6.351 1.00 94.58 312 PHE F N 1
ATOM 7708 C CA . PHE F 1 270 ? 14.441 59.772 7.108 1.00 109.60 312 PHE F CA 1
ATOM 7709 C C . PHE F 1 270 ? 15.413 58.972 6.237 1.00 144.97 312 PHE F C 1
ATOM 7710 O O . PHE F 1 270 ? 15.017 58.224 5.344 1.00 112.17 312 PHE F O 1
ATOM 7718 N N . ALA F 1 313 ? 17.396 63.539 12.589 1.00 114.97 355 ALA F N 1
ATOM 7719 C CA . ALA F 1 313 ? 17.258 63.316 11.148 1.00 114.43 355 ALA F CA 1
ATOM 7720 C C . ALA F 1 313 ? 17.588 61.838 10.760 1.00 114.92 355 ALA F C 1
ATOM 7721 O O . ALA F 1 313 ? 18.251 61.587 9.746 1.00 116.31 355 ALA F O 1
ATOM 7723 N N . LEU F 1 314 ? 17.096 60.870 11.569 1.00 106.32 356 LEU F N 1
ATOM 7724 C CA . LEU F 1 314 ? 17.307 59.421 11.410 1.00 103.81 356 LEU F CA 1
ATOM 7725 C C . LEU F 1 314 ? 16.134 58.648 12.033 1.00 100.37 356 LEU F C 1
ATOM 7726 O O . LEU F 1 314 ? 15.808 58.876 13.206 1.00 99.35 356 LEU F O 1
ATOM 7731 N N . LEU F 1 315 ? 15.485 57.762 11.241 1.00 91.76 357 LEU F N 1
ATOM 7732 C CA . LEU F 1 315 ? 14.321 56.995 11.686 1.00 87.45 357 LEU F CA 1
ATOM 7733 C C . LEU F 1 315 ? 14.715 55.894 12.665 1.00 84.21 357 LEU F C 1
ATOM 7734 O O . LEU F 1 315 ? 15.041 54.766 12.272 1.00 80.90 357 LEU F O 1
ATOM 7739 N N . LEU F 1 316 ? 14.652 56.238 13.956 1.00 77.62 358 LEU F N 1
ATOM 7740 C CA . LEU F 1 316 ? 15.005 55.309 15.009 1.00 74.50 358 LEU F CA 1
ATOM 7741 C C . LEU F 1 316 ? 13.965 55.304 16.111 1.00 74.05 358 LEU F C 1
ATOM 7742 O O . LEU F 1 316 ? 13.280 56.317 16.320 1.00 73.11 358 LEU F O 1
ATOM 7747 N N . PRO F 1 317 ? 13.875 54.160 16.850 1.00 67.32 359 PRO F N 1
ATOM 7748 C CA . PRO F 1 317 ? 12.985 54.095 18.011 1.00 64.99 359 PRO F CA 1
ATOM 7749 C C . PRO F 1 317 ? 13.355 55.166 19.046 1.00 70.18 359 PRO F C 1
ATOM 7750 O O . PRO F 1 317 ? 14.548 55.419 19.269 1.00 70.97 359 PRO F O 1
ATOM 7754 N N . PRO F 1 318 ? 12.356 55.795 19.704 1.00 66.01 360 PRO F N 1
ATOM 7755 C CA . PRO F 1 318 ? 12.672 56.818 20.717 1.00 67.54 360 PRO F CA 1
ATOM 7756 C C . PRO F 1 318 ? 13.660 56.381 21.830 1.00 74.77 360 PRO F C 1
ATOM 7757 O O . PRO F 1 318 ? 14.391 57.218 22.355 1.00 76.37 360 PRO F O 1
ATOM 7761 N N . CYS F 1 319 ? 13.732 55.093 22.157 1.00 72.51 361 CYS F N 1
ATOM 7762 C CA . CYS F 1 319 ? 14.647 54.626 23.212 1.00 74.36 361 CYS F CA 1
ATOM 7763 C C . CYS F 1 319 ? 16.131 54.580 22.742 1.00 83.64 361 CYS F C 1
ATOM 7764 O O . CYS F 1 319 ? 17.002 54.175 23.529 1.00 85.77 361 CYS F O 1
ATOM 7767 N N . MET F 1 320 ? 16.398 54.893 21.460 1.00 79.55 362 MET F N 1
ATOM 7768 C CA . MET F 1 320 ? 17.755 54.885 20.913 1.00 80.49 362 MET F CA 1
ATOM 7769 C C . MET F 1 320 ? 18.301 56.306 20.873 1.00 91.89 362 MET F C 1
ATOM 7770 O O . MET F 1 320 ? 19.519 56.497 20.844 1.00 95.13 362 MET F O 1
ATOM 7775 N N . LEU F 1 321 ? 17.389 57.302 20.871 1.00 89.71 363 LEU F N 1
ATOM 7776 C CA . LEU F 1 321 ? 17.678 58.736 20.798 1.00 91.53 363 LEU F CA 1
ATOM 7777 C C . LEU F 1 321 ? 17.524 59.390 22.161 1.00 97.99 363 LEU F C 1
ATOM 7778 O O . LEU F 1 321 ? 17.679 60.606 22.265 1.00 100.49 363 LEU F O 1
ATOM 7783 N N . LYS F 1 322 ? 17.217 58.575 23.202 1.00 94.09 364 LYS F N 1
ATOM 7784 C CA . LYS F 1 322 ? 17.040 58.981 24.599 1.00 113.39 364 LYS F CA 1
ATOM 7785 C C . LYS F 1 322 ? 18.173 58.406 25.453 1.00 142.11 364 LYS F C 1
ATOM 7786 O O . LYS F 1 322 ? 19.324 58.369 25.015 1.00 104.68 364 LYS F O 1
ATOM 7792 N N . THR F 1 335 ? 39.062 39.801 35.452 1.00 139.82 377 THR F N 1
ATOM 7793 C CA . THR F 1 335 ? 39.582 38.938 34.396 1.00 140.98 377 THR F CA 1
ATOM 7794 C C . THR F 1 335 ? 41.005 38.447 34.802 1.00 147.40 377 THR F C 1
ATOM 7795 O O . THR F 1 335 ? 42.028 39.004 34.379 1.00 149.47 377 THR F O 1
ATOM 7799 N N . VAL F 1 336 ? 41.035 37.392 35.652 1.00 142.91 378 VAL F N 1
ATOM 7800 C CA . VAL F 1 336 ? 42.246 36.742 36.184 1.00 144.06 378 VAL F CA 1
ATOM 7801 C C . VAL F 1 336 ? 41.889 35.263 36.565 1.00 145.94 378 VAL F C 1
ATOM 7802 O O . VAL F 1 336 ? 40.700 34.966 36.701 1.00 143.44 378 VAL F O 1
ATOM 7806 N N . THR F 1 337 ? 42.901 34.349 36.702 1.00 143.31 379 THR F N 1
ATOM 7807 C CA . THR F 1 337 ? 42.705 32.909 36.975 1.00 141.91 379 THR F CA 1
ATOM 7808 C C . THR F 1 337 ? 42.083 32.678 38.345 1.00 142.11 379 THR F C 1
ATOM 7809 O O . THR F 1 337 ? 42.455 33.345 39.312 1.00 141.37 379 THR F O 1
ATOM 7813 N N . GLY F 1 338 ? 41.171 31.714 38.416 1.00 136.28 380 GLY F N 1
ATOM 7814 C CA . GLY F 1 338 ? 40.485 31.369 39.654 1.00 134.19 380 GLY F CA 1
ATOM 7815 C C . GLY F 1 338 ? 41.273 30.454 40.569 1.00 138.28 380 GLY F C 1
ATOM 7816 O O . GLY F 1 338 ? 40.702 29.890 41.507 1.00 136.77 380 GLY F O 1
ATOM 7817 N N . ASP F 1 339 ? 42.598 30.316 40.310 1.00 136.21 381 ASP F N 1
ATOM 7818 C CA . ASP F 1 339 ? 43.540 29.458 41.042 1.00 136.59 381 ASP F CA 1
ATOM 7819 C C . ASP F 1 339 ? 44.459 30.233 42.004 1.00 139.29 381 ASP F C 1
ATOM 7820 O O . ASP F 1 339 ? 45.249 29.603 42.714 1.00 139.43 381 ASP F O 1
ATOM 7825 N N . GLU F 1 340 ? 44.366 31.578 42.035 1.00 134.61 382 GLU F N 1
ATOM 7826 C CA . GLU F 1 340 ? 45.225 32.409 42.886 1.00 134.75 382 GLU F CA 1
ATOM 7827 C C . GLU F 1 340 ? 44.998 32.183 44.370 1.00 134.79 382 GLU F C 1
ATOM 7828 O O . GLU F 1 340 ? 43.887 31.887 44.799 1.00 131.81 382 GLU F O 1
ATOM 7834 N N . ASN F 1 341 ? 46.082 32.334 45.145 1.00 131.71 383 ASN F N 1
ATOM 7835 C CA . ASN F 1 341 ? 46.142 32.164 46.594 1.00 130.23 383 ASN F CA 1
ATOM 7836 C C . ASN F 1 341 ? 45.141 33.077 47.315 1.00 131.16 383 ASN F C 1
ATOM 7837 O O . ASN F 1 341 ? 44.912 34.215 46.898 1.00 130.49 383 ASN F O 1
ATOM 7842 N N . ILE F 1 342 ? 44.524 32.539 48.376 1.00 125.62 384 ILE F N 1
ATOM 7843 C CA . ILE F 1 342 ? 43.575 33.252 49.220 1.00 123.94 384 ILE F CA 1
ATOM 7844 C C . ILE F 1 342 ? 44.219 33.345 50.603 1.00 130.72 384 ILE F C 1
ATOM 7845 O O . ILE F 1 342 ? 44.344 32.331 51.295 1.00 130.57 384 ILE F O 1
ATOM 7850 N N . SER F 1 343 ? 44.686 34.549 50.978 1.00 129.12 385 SER F N 1
ATOM 7851 C CA . SER F 1 343 ? 45.362 34.775 52.259 1.00 129.76 385 SER F CA 1
ATOM 7852 C C . SER F 1 343 ? 44.375 34.739 53.422 1.00 132.79 385 SER F C 1
ATOM 7853 O O . SER F 1 343 ? 43.172 34.912 53.215 1.00 130.50 385 SER F O 1
ATOM 7856 N N . ASP F 1 344 ? 44.889 34.504 54.647 1.00 130.90 386 ASP F N 1
ATOM 7857 C CA . ASP F 1 344 ? 44.084 34.447 55.868 1.00 129.97 386 ASP F CA 1
ATOM 7858 C C . ASP F 1 344 ? 43.507 35.824 56.219 1.00 133.50 386 ASP F C 1
ATOM 7859 O O . ASP F 1 344 ? 42.375 35.891 56.688 1.00 131.64 386 ASP F O 1
ATOM 7864 N N . SER F 1 345 ? 44.271 36.911 55.968 1.00 132.03 387 SER F N 1
ATOM 7865 C CA . SER F 1 345 ? 43.857 38.299 56.222 1.00 132.70 387 SER F CA 1
AT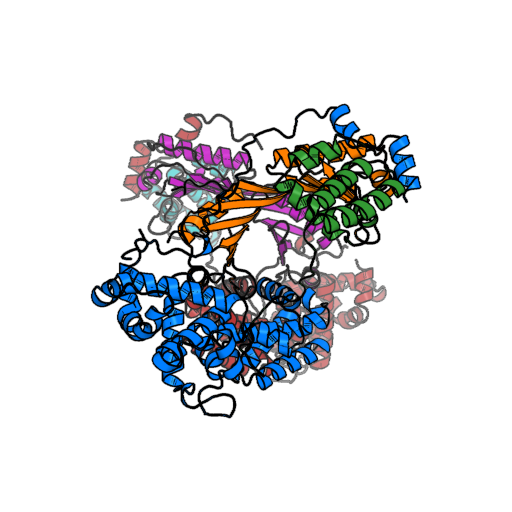OM 7866 C C . SER F 1 345 ? 42.694 38.706 55.299 1.00 136.31 387 SER F C 1
ATOM 7867 O O . SER F 1 345 ? 41.814 39.458 55.723 1.00 135.70 387 SER F O 1
ATOM 7870 N N . GLU F 1 346 ? 42.693 38.195 54.048 1.00 132.38 388 GLU F N 1
ATOM 7871 C CA . GLU F 1 346 ? 41.648 38.435 53.056 1.00 130.99 388 GLU F CA 1
ATOM 7872 C C . GLU F 1 346 ? 40.314 37.870 53.565 1.00 132.69 388 GLU F C 1
ATOM 7873 O O . GLU F 1 346 ? 39.294 38.538 53.426 1.00 132.05 388 GLU F O 1
ATOM 7879 N N . ILE F 1 347 ? 40.332 36.677 54.192 1.00 127.73 389 ILE F N 1
ATOM 7880 C CA . ILE F 1 347 ? 39.135 36.011 54.715 1.00 125.88 389 ILE F CA 1
ATOM 7881 C C . ILE F 1 347 ? 38.713 36.603 56.081 1.00 129.43 389 ILE F C 1
ATOM 7882 O O . ILE F 1 347 ? 37.529 36.889 56.266 1.00 128.38 389 ILE F O 1
ATOM 7887 N N . GLU F 1 348 ? 39.671 36.801 57.013 1.00 126.83 390 GLU F N 1
ATOM 7888 C CA . GLU F 1 348 ? 39.436 37.296 58.379 1.00 126.93 390 GLU F CA 1
ATOM 7889 C C . GLU F 1 348 ? 38.649 38.625 58.441 1.00 129.35 390 GLU F C 1
ATOM 7890 O O . GLU F 1 348 ? 37.934 38.837 59.423 1.00 129.60 390 GLU F O 1
ATOM 7896 N N . GLN F 1 349 ? 38.730 39.481 57.392 1.00 123.62 391 GLN F N 1
ATOM 7897 C CA . GLN F 1 349 ? 37.992 40.752 57.318 1.00 122.32 391 GLN F CA 1
ATOM 7898 C C . GLN F 1 349 ? 36.463 40.520 57.265 1.00 120.46 391 GLN F C 1
ATOM 7899 O O . GLN F 1 349 ? 35.698 41.441 57.556 1.00 120.91 391 GLN F O 1
ATOM 7905 N N . TYR F 1 350 ? 36.030 39.300 56.892 1.00 111.11 392 TYR F N 1
ATOM 7906 C CA . TYR F 1 350 ? 34.618 38.957 56.805 1.00 107.80 392 TYR F CA 1
ATOM 7907 C C . TYR F 1 350 ? 34.122 38.308 58.106 1.00 109.03 392 TYR F C 1
ATOM 7908 O O . TYR F 1 350 ? 32.954 37.945 58.200 1.00 108.24 392 TYR F O 1
ATOM 7917 N N . LEU F 1 351 ? 34.992 38.202 59.114 1.00 104.45 393 LEU F N 1
ATOM 7918 C CA . LEU F 1 351 ? 34.643 37.588 60.389 1.00 104.32 393 LEU F CA 1
ATOM 7919 C C . LEU F 1 351 ? 34.504 38.625 61.488 1.00 109.02 393 LEU F C 1
ATOM 7920 O O . LEU F 1 351 ? 35.261 39.601 61.546 1.00 109.26 393 LEU F O 1
ATOM 7925 N N . ARG F 1 352 ? 33.548 38.386 62.381 1.00 105.46 394 ARG F N 1
ATOM 7926 C CA . ARG F 1 352 ? 33.315 39.250 63.521 1.00 106.28 394 ARG F CA 1
ATOM 7927 C C . ARG F 1 352 ? 34.275 38.913 64.639 1.00 114.30 394 ARG F C 1
ATOM 7928 O O . ARG F 1 352 ? 34.595 37.738 64.841 1.00 113.53 394 ARG F O 1
ATOM 7936 N N . THR F 1 353 ? 34.723 39.941 65.381 1.00 114.42 395 THR F N 1
ATOM 7937 C CA . THR F 1 353 ? 35.579 39.775 66.563 1.00 115.97 395 THR F CA 1
ATOM 7938 C C . THR F 1 353 ? 34.705 39.310 67.749 1.00 122.91 395 THR F C 1
ATOM 7939 O O . THR F 1 353 ? 33.493 39.558 67.703 1.00 122.94 395 THR F O 1
ATOM 7943 N N . PRO F 1 354 ? 35.266 38.730 68.849 1.00 120.92 396 PRO F N 1
ATOM 7944 C CA . PRO F 1 354 ? 34.413 38.357 69.998 1.00 121.75 396 PRO F CA 1
ATOM 7945 C C . PRO F 1 354 ? 33.574 39.531 70.522 1.00 127.46 396 PRO F C 1
ATOM 7946 O O . PRO F 1 354 ? 32.408 39.318 70.867 1.00 126.98 396 PRO F O 1
ATOM 7950 N N . GLN F 1 355 ? 34.136 40.769 70.520 1.00 126.02 397 GLN F N 1
ATOM 7951 C CA . GLN F 1 355 ? 33.426 41.986 70.941 1.00 127.87 397 GLN F CA 1
ATOM 7952 C C . GLN F 1 355 ? 32.272 42.296 69.970 1.00 132.42 397 GLN F C 1
ATOM 7953 O O . GLN F 1 355 ? 31.166 42.584 70.436 1.00 133.49 397 GLN F O 1
ATOM 7959 N N . GLU F 1 356 ? 32.514 42.200 68.635 1.00 127.37 398 GLU F N 1
ATOM 7960 C CA . GLU F 1 356 ? 31.478 42.432 67.626 1.00 126.52 398 GLU F CA 1
ATOM 7961 C C . GLU F 1 356 ? 30.325 41.433 67.779 1.00 129.45 398 GLU F C 1
ATOM 7962 O O . GLU F 1 356 ? 29.172 41.824 67.584 1.00 130.18 398 GLU F O 1
ATOM 7968 N N . VAL F 1 357 ? 30.629 40.160 68.150 1.00 123.91 399 VAL F N 1
ATOM 7969 C CA . VAL F 1 357 ? 29.617 39.111 68.357 1.00 123.02 399 VAL F CA 1
ATOM 7970 C C . VAL F 1 357 ? 28.735 39.503 69.565 1.00 128.03 399 VAL F C 1
ATOM 7971 O O . VAL F 1 357 ? 27.508 39.471 69.460 1.00 127.78 399 VAL F O 1
ATOM 7975 N N . ARG F 1 358 ? 29.365 39.922 70.675 1.00 125.97 400 ARG F N 1
ATOM 7976 C CA . ARG F 1 358 ? 28.674 40.347 71.891 1.00 128.19 400 ARG F CA 1
ATOM 7977 C C . ARG F 1 358 ? 27.771 41.573 71.615 1.00 134.20 400 ARG F C 1
ATOM 7978 O O . ARG F 1 358 ? 26.602 41.561 72.008 1.00 134.91 400 ARG F O 1
ATOM 7986 N N . ASP F 1 359 ? 28.290 42.584 70.885 1.00 131.56 401 ASP F N 1
ATOM 7987 C CA . ASP F 1 359 ? 27.561 43.815 70.539 1.00 132.95 401 ASP F CA 1
ATOM 7988 C C . ASP F 1 359 ? 26.375 43.540 69.605 1.00 135.50 401 ASP F C 1
ATOM 7989 O O . ASP F 1 359 ? 25.356 44.229 69.715 1.00 135.77 401 ASP F O 1
ATOM 7994 N N . PHE F 1 360 ? 26.492 42.523 68.719 1.00 130.36 402 PHE F N 1
ATOM 7995 C CA . PHE F 1 360 ? 25.405 42.108 67.828 1.00 129.26 402 PHE F CA 1
ATOM 7996 C C . PHE F 1 360 ? 24.331 41.372 68.645 1.00 135.10 402 PHE F C 1
ATOM 7997 O O . PHE F 1 360 ? 23.146 41.686 68.497 1.00 135.94 402 PHE F O 1
ATOM 8005 N N . GLN F 1 361 ? 24.754 40.413 69.515 1.00 131.60 403 GLN F N 1
ATOM 8006 C CA . GLN F 1 361 ? 23.877 39.614 70.379 1.00 132.56 403 GLN F CA 1
ATOM 8007 C C . GLN F 1 361 ? 23.045 40.510 71.312 1.00 139.47 403 GLN F C 1
ATOM 8008 O O . GLN F 1 361 ? 21.850 40.254 71.479 1.00 140.01 403 GLN F O 1
ATOM 8014 N N . ARG F 1 362 ? 23.658 41.579 71.876 1.00 137.71 404 ARG F N 1
ATOM 8015 C CA . ARG F 1 362 ? 22.982 42.554 72.749 1.00 140.23 404 ARG F CA 1
ATOM 8016 C C . ARG F 1 362 ? 21.907 43.334 71.947 1.00 144.87 404 ARG F C 1
ATOM 8017 O O . ARG F 1 362 ? 20.818 43.592 72.470 1.00 147.34 404 ARG F O 1
ATOM 8025 N N . ALA F 1 363 ? 22.208 43.664 70.675 1.00 138.34 405 ALA F N 1
ATOM 8026 C CA . ALA F 1 363 ? 21.312 44.387 69.767 1.00 137.68 405 ALA F CA 1
ATOM 8027 C C . ALA F 1 363 ? 20.142 43.514 69.256 1.00 140.63 405 ALA F C 1
ATOM 8028 O O . ALA F 1 363 ? 19.176 44.049 68.710 1.00 140.35 405 ALA F O 1
ATOM 8030 N N . GLN F 1 364 ? 20.229 42.186 69.438 1.00 136.57 406 GLN F N 1
ATOM 8031 C CA . GLN F 1 364 ? 19.184 41.222 69.077 1.00 136.19 406 GLN F CA 1
ATOM 8032 C C . GLN F 1 364 ? 18.381 40.785 70.352 1.00 142.84 406 GLN F C 1
ATOM 8033 O O . GLN F 1 364 ? 17.722 39.737 70.348 1.00 143.09 406 GLN F O 1
ATOM 8039 N N . ALA F 1 365 ? 18.427 41.597 71.437 1.00 140.52 407 ALA F N 1
ATOM 8040 C CA . ALA F 1 365 ? 17.708 41.314 72.682 1.00 155.83 407 ALA F CA 1
ATOM 8041 C C . ALA F 1 365 ? 16.518 42.269 72.866 1.00 163.31 407 ALA F C 1
ATOM 8042 O O . ALA F 1 365 ? 15.360 41.871 72.708 1.00 111.54 407 ALA F O 1
ATOM 8044 N N . GLY G 2 18 ? 31.157 36.676 7.496 1.00 104.69 157 GLY G N 1
ATOM 8045 C CA . GLY G 2 18 ? 30.966 35.555 8.405 1.00 103.30 157 GLY G CA 1
ATOM 8046 C C . GLY G 2 18 ? 30.588 36.013 9.803 1.00 106.39 157 GLY G C 1
ATOM 8047 O O . GLY G 2 18 ? 29.392 36.205 10.082 1.00 102.73 157 GLY G O 1
ATOM 8048 N N . PRO G 2 19 ? 31.587 36.222 10.717 1.00 104.91 158 PRO G N 1
ATOM 8049 C CA . PRO G 2 19 ? 31.240 36.701 12.075 1.00 101.80 158 PRO G CA 1
ATOM 8050 C C . PRO G 2 19 ? 30.771 38.154 12.066 1.00 104.55 158 PRO G C 1
ATOM 8051 O O . PRO G 2 19 ? 31.143 38.936 11.175 1.00 107.53 158 PRO G O 1
ATOM 8055 N N . SER G 2 20 ? 29.940 38.504 13.057 1.00 95.99 159 SER G N 1
ATOM 8056 C CA . SER G 2 20 ? 29.350 39.833 13.225 1.00 93.36 159 SER G CA 1
ATOM 8057 C C . SER G 2 20 ? 30.365 40.884 13.617 1.00 96.04 159 SER G C 1
ATOM 8058 O O . SER G 2 20 ? 30.161 42.060 13.334 1.00 94.13 159 SER G O 1
ATOM 8061 N N . GLY G 2 21 ? 31.416 40.448 14.307 1.00 94.55 160 GLY G N 1
ATOM 8062 C CA . GLY G 2 21 ? 32.457 41.312 14.852 1.00 96.30 160 GLY G CA 1
ATOM 8063 C C . GLY G 2 21 ? 32.091 41.817 16.241 1.00 97.76 160 GLY G C 1
ATOM 8064 O O . GLY G 2 21 ? 32.828 42.618 16.828 1.00 98.82 160 GLY G O 1
ATOM 8065 N N . ILE G 2 22 ? 30.937 41.350 16.771 1.00 89.23 161 ILE G N 1
ATOM 8066 C CA . ILE G 2 22 ? 30.411 41.718 18.079 1.00 86.03 161 ILE G CA 1
ATOM 8067 C C . ILE G 2 22 ? 30.590 40.528 19.038 1.00 87.64 161 ILE G C 1
ATOM 8068 O O . ILE G 2 22 ? 30.225 39.385 18.717 1.00 85.80 161 ILE G O 1
ATOM 8073 N N . VAL G 2 23 ? 31.157 40.814 20.217 1.00 83.17 162 VAL G N 1
ATOM 8074 C CA . VAL G 2 23 ? 31.391 39.807 21.240 1.00 81.84 162 VAL G CA 1
ATOM 8075 C C . VAL G 2 23 ? 30.464 40.101 22.441 1.00 81.47 162 VAL G C 1
ATOM 8076 O O . VAL G 2 23 ? 30.605 41.137 23.090 1.00 79.05 162 VAL G O 1
ATOM 8080 N N . PRO G 2 24 ? 29.501 39.194 22.741 1.00 76.94 163 PRO G N 1
ATOM 8081 C CA . PRO G 2 24 ? 28.649 39.409 23.910 1.00 74.99 163 PRO G CA 1
ATOM 8082 C C . PRO G 2 24 ? 29.489 39.447 25.191 1.00 79.25 163 PRO G C 1
ATOM 8083 O O . PRO G 2 24 ? 30.472 38.705 25.313 1.00 79.45 163 PRO G O 1
ATOM 8087 N N . GLN G 2 25 ? 29.150 40.369 26.104 1.00 74.93 164 GLN G N 1
ATOM 8088 C CA . GLN G 2 25 ? 29.837 40.543 27.378 1.00 75.00 164 GLN G CA 1
ATOM 8089 C C . GLN G 2 25 ? 29.109 39.731 28.429 1.00 76.42 164 GLN G C 1
ATOM 8090 O O . GLN G 2 25 ? 27.881 39.807 28.522 1.00 75.68 164 GLN G O 1
ATOM 8096 N N . LEU G 2 26 ? 29.842 38.948 29.217 1.00 71.35 165 LEU G N 1
ATOM 8097 C CA . LEU G 2 26 ? 29.192 38.153 30.248 1.00 69.46 165 LEU G CA 1
ATOM 8098 C C . LEU G 2 26 ? 28.802 39.063 31.415 1.00 71.92 165 LEU G C 1
ATOM 8099 O O . LEU G 2 26 ? 29.631 39.829 31.893 1.00 75.29 165 LEU G O 1
ATOM 8104 N N . GLN G 2 27 ? 27.522 39.067 31.788 1.00 64.09 166 GLN G N 1
ATOM 8105 C CA . GLN G 2 27 ? 26.975 39.937 32.842 1.00 62.57 166 GLN G CA 1
ATOM 8106 C C . GLN G 2 27 ? 26.773 39.223 34.164 1.00 66.09 166 GLN G C 1
ATOM 8107 O O . GLN G 2 27 ? 26.817 39.870 35.207 1.00 66.34 166 GLN G O 1
ATOM 8113 N N . ASN G 2 28 ? 26.491 37.909 34.118 1.00 61.45 167 ASN G N 1
ATOM 8114 C CA . ASN G 2 28 ? 26.261 37.111 35.314 1.00 60.63 167 ASN G CA 1
ATOM 8115 C C . ASN G 2 28 ? 26.777 35.675 35.115 1.00 63.62 167 ASN G C 1
ATOM 8116 O O . ASN G 2 28 ? 26.882 35.210 33.976 1.00 60.92 167 ASN G O 1
ATOM 8121 N N . ILE G 2 29 ? 27.159 35.001 36.234 1.00 62.47 168 ILE G N 1
ATOM 8122 C CA . ILE G 2 29 ? 27.598 33.587 36.266 1.00 63.32 168 ILE G CA 1
ATOM 8123 C C . ILE G 2 29 ? 26.973 32.928 37.507 1.00 66.85 168 ILE G C 1
ATOM 8124 O O . ILE G 2 29 ? 27.238 33.378 38.636 1.00 68.20 168 ILE G O 1
ATOM 8129 N N . VAL G 2 30 ? 26.153 31.877 37.305 1.00 61.59 169 VAL G N 1
ATOM 8130 C CA . VAL G 2 30 ? 25.551 31.151 38.429 1.00 62.07 169 VAL G CA 1
ATOM 8131 C C . VAL G 2 30 ? 26.229 29.778 38.537 1.00 68.14 169 VAL G C 1
ATOM 8132 O O . VAL G 2 30 ? 26.110 28.946 37.640 1.00 68.02 169 VAL G O 1
ATOM 8136 N N . SER G 2 31 ? 26.955 29.560 39.628 1.00 65.94 170 SER G N 1
ATOM 8137 C CA . SER G 2 31 ? 27.678 28.316 39.811 1.00 67.27 170 SER G CA 1
ATOM 8138 C C . SER G 2 31 ? 27.287 27.654 41.108 1.00 69.66 170 SER G C 1
ATOM 8139 O O . SER G 2 31 ? 26.772 28.319 41.992 1.00 67.96 170 SER G O 1
ATOM 8142 N N . THR G 2 32 ? 27.496 26.341 41.211 1.00 67.76 171 THR G N 1
ATOM 8143 C CA . THR G 2 32 ? 27.188 25.590 42.432 1.00 68.88 171 THR G CA 1
ATOM 8144 C C . THR G 2 32 ? 28.417 24.834 42.889 1.00 75.45 171 THR G C 1
ATOM 8145 O O . THR G 2 32 ? 29.258 24.472 42.065 1.00 77.37 171 THR G O 1
ATOM 8149 N N . VAL G 2 33 ? 28.526 24.591 44.188 1.00 72.15 172 VAL G N 1
ATOM 8150 C CA . VAL G 2 33 ? 29.616 23.810 44.745 1.00 75.35 172 VAL G CA 1
ATOM 8151 C C . VAL G 2 33 ? 29.101 23.122 46.015 1.00 83.61 172 VAL G C 1
ATOM 8152 O O . VAL G 2 33 ? 28.220 23.657 46.692 1.00 82.44 172 VAL G O 1
ATOM 8156 N N . ASN G 2 34 ? 29.618 21.918 46.294 1.00 83.93 173 ASN G N 1
ATOM 8157 C CA . ASN G 2 34 ? 29.293 21.137 47.479 1.00 85.49 173 ASN G CA 1
ATOM 8158 C C . ASN G 2 34 ? 30.449 21.266 48.443 1.00 91.48 173 ASN G C 1
ATOM 8159 O O . ASN G 2 34 ? 31.578 20.892 48.104 1.00 92.71 173 ASN G O 1
ATOM 8164 N N . LEU G 2 35 ? 30.181 21.818 49.635 1.00 87.65 174 LEU G N 1
ATOM 8165 C CA . LEU G 2 35 ? 31.224 21.965 50.643 1.00 89.30 174 LEU G CA 1
ATOM 8166 C C . LEU G 2 35 ? 31.430 20.636 51.400 1.00 97.69 174 LEU G C 1
ATOM 8167 O O . LEU G 2 35 ? 32.253 20.562 52.314 1.00 100.10 174 LEU G O 1
ATOM 8172 N N . GLY G 2 36 ? 30.692 19.603 50.981 1.00 94.91 175 GLY G N 1
ATOM 8173 C CA . GLY G 2 36 ? 30.772 18.231 51.471 1.00 97.33 175 GLY G CA 1
ATOM 8174 C C . GLY G 2 36 ? 30.599 17.969 52.952 1.00 103.31 175 GLY G C 1
ATOM 8175 O O . GLY G 2 36 ? 31.057 16.928 53.438 1.00 106.29 175 GLY G O 1
ATOM 8176 N N . CYS G 2 37 ? 29.929 18.883 53.680 1.00 97.46 176 CYS G N 1
ATOM 8177 C CA . CYS G 2 37 ? 29.668 18.713 55.113 1.00 98.33 176 CYS G CA 1
ATOM 8178 C C . CYS G 2 37 ? 28.440 19.512 55.525 1.00 98.16 176 CYS G C 1
ATOM 8179 O O . CYS G 2 37 ? 28.141 20.523 54.901 1.00 94.82 176 CYS G O 1
ATOM 8182 N N . LYS G 2 38 ? 27.734 19.060 56.576 1.00 94.99 177 LYS G N 1
ATOM 8183 C CA . LYS G 2 38 ? 26.549 19.747 57.090 1.00 92.99 177 LYS G CA 1
ATOM 8184 C C . LYS G 2 38 ? 26.984 21.008 57.823 1.00 95.33 177 LYS G C 1
ATOM 8185 O O . LYS G 2 38 ? 28.039 21.015 58.466 1.00 98.05 177 LYS G O 1
ATOM 8191 N N . LEU G 2 39 ? 26.204 22.087 57.683 1.00 87.34 178 LEU G N 1
ATOM 8192 C CA . LEU G 2 39 ? 26.567 23.382 58.252 1.00 86.61 178 LEU G CA 1
ATOM 8193 C C . LEU G 2 39 ? 25.513 23.934 59.178 1.00 91.08 178 LEU G C 1
ATOM 8194 O O . LEU G 2 39 ? 24.320 23.778 58.912 1.00 88.61 178 LEU G O 1
ATOM 8199 N N . ASP G 2 40 ? 25.958 24.613 60.260 1.00 91.27 179 ASP G N 1
ATOM 8200 C CA . ASP G 2 40 ? 25.078 25.303 61.214 1.00 91.94 179 ASP G CA 1
ATOM 8201 C C . ASP G 2 40 ? 25.020 26.742 60.781 1.00 93.04 179 ASP G C 1
ATOM 8202 O O . ASP G 2 40 ? 25.970 27.506 60.989 1.00 93.24 179 ASP G O 1
ATOM 8207 N N . LEU G 2 41 ? 23.916 27.090 60.122 1.00 86.34 180 LEU G N 1
ATOM 8208 C CA . LEU G 2 41 ? 23.707 28.414 59.551 1.00 83.23 180 LEU G CA 1
ATOM 8209 C C . LEU G 2 41 ? 23.598 29.511 60.616 1.00 88.28 180 LEU G C 1
ATOM 8210 O O . LEU G 2 41 ? 23.995 30.637 60.331 1.00 87.35 180 LEU G O 1
ATOM 8215 N N . LYS G 2 42 ? 23.081 29.192 61.820 1.00 86.31 181 LYS G N 1
ATOM 8216 C CA . LYS G 2 42 ? 22.954 30.130 62.936 1.00 87.72 181 LYS G CA 1
ATOM 8217 C C . LYS G 2 42 ? 24.356 30.653 63.299 1.00 95.43 181 LYS G C 1
ATOM 8218 O O . LYS G 2 42 ? 24.547 31.871 63.412 1.00 95.07 181 LYS G O 1
ATOM 8224 N N . THR G 2 43 ? 25.340 29.717 63.396 1.00 94.44 182 THR G N 1
ATOM 8225 C CA . THR G 2 43 ? 26.753 29.957 63.707 1.00 96.42 182 THR G CA 1
ATOM 8226 C C . THR G 2 43 ? 27.391 30.831 62.619 1.00 99.88 182 THR G C 1
ATOM 8227 O O . THR G 2 43 ? 28.002 31.848 62.961 1.00 101.46 182 THR G O 1
ATOM 8231 N N . ILE G 2 44 ? 27.236 30.451 61.325 1.00 93.34 183 ILE G N 1
ATOM 8232 C CA . ILE G 2 44 ? 27.773 31.201 60.185 1.00 91.58 183 ILE G CA 1
ATOM 8233 C C . ILE G 2 44 ? 27.240 32.644 60.220 1.00 96.79 183 ILE G C 1
ATOM 8234 O O . ILE G 2 44 ? 28.041 33.568 60.164 1.00 97.82 183 ILE G O 1
ATOM 8239 N N . ALA G 2 45 ? 25.905 32.826 60.352 1.00 93.21 184 ALA G N 1
ATOM 8240 C CA . ALA G 2 45 ? 25.224 34.132 60.401 1.00 92.67 184 ALA G CA 1
ATOM 8241 C C . ALA G 2 45 ? 25.723 35.016 61.520 1.00 98.33 184 ALA G C 1
ATOM 8242 O O . ALA G 2 45 ? 25.896 36.218 61.327 1.00 97.82 184 ALA G O 1
ATOM 8244 N N . LEU G 2 46 ? 25.924 34.431 62.691 1.00 96.92 185 LEU G N 1
ATOM 8245 C CA . LEU G 2 46 ? 26.361 35.174 63.855 1.00 99.31 185 LEU G CA 1
ATOM 8246 C C . LEU G 2 46 ? 27.845 35.528 63.798 1.00 105.23 185 LEU G C 1
ATOM 8247 O O . LEU G 2 46 ? 28.221 36.604 64.265 1.00 106.68 185 LEU G O 1
ATOM 8252 N N . ARG G 2 47 ? 28.684 34.640 63.244 1.00 101.48 186 ARG G N 1
ATOM 8253 C CA . ARG G 2 47 ? 30.127 34.845 63.292 1.00 103.33 186 ARG G CA 1
ATOM 8254 C C . ARG G 2 47 ? 30.726 35.454 61.997 1.00 104.38 186 ARG G C 1
ATOM 8255 O O . ARG G 2 47 ? 31.908 35.796 61.977 1.00 105.46 186 ARG G O 1
ATOM 8263 N N . ALA G 2 48 ? 29.881 35.761 61.001 1.00 97.62 187 ALA G N 1
ATOM 8264 C CA . ALA G 2 48 ? 30.317 36.409 59.763 1.00 95.41 187 ALA G CA 1
ATOM 8265 C C . ALA G 2 48 ? 29.575 37.728 59.557 1.00 98.87 187 ALA G C 1
ATOM 8266 O O . ALA G 2 48 ? 28.340 37.753 59.510 1.00 97.19 187 ALA G O 1
ATOM 8268 N N . ARG G 2 49 ? 30.350 38.828 59.445 1.00 96.51 188 ARG G N 1
ATOM 8269 C CA . ARG G 2 49 ? 29.888 40.207 59.241 1.00 95.13 188 ARG G CA 1
ATOM 8270 C C . ARG G 2 49 ? 29.050 40.363 57.979 1.00 93.49 188 ARG G C 1
ATOM 8271 O O . ARG G 2 49 ? 28.119 41.173 57.951 1.00 92.49 188 ARG G O 1
ATOM 8279 N N . ASN G 2 50 ? 29.430 39.608 56.926 1.00 86.84 189 ASN G N 1
ATOM 8280 C CA . ASN G 2 50 ? 28.870 39.616 55.573 1.00 83.45 189 ASN G CA 1
ATOM 8281 C C . ASN G 2 50 ? 27.760 38.582 55.338 1.00 83.66 189 ASN G C 1
ATOM 8282 O O . ASN G 2 50 ? 27.388 38.344 54.188 1.00 80.34 189 ASN G O 1
ATOM 8287 N N . ALA G 2 51 ? 27.206 38.018 56.418 1.00 80.83 190 ALA G N 1
ATOM 8288 C CA . ALA G 2 51 ? 26.155 37.012 56.356 1.00 78.62 190 ALA G CA 1
ATOM 8289 C C . ALA G 2 51 ? 24.810 37.556 56.807 1.00 80.68 190 ALA G C 1
ATOM 8290 O O . ALA G 2 51 ? 24.714 38.278 57.807 1.00 81.40 190 ALA G O 1
ATOM 8292 N N . GLU G 2 52 ? 23.767 37.167 56.075 1.00 75.10 191 GLU G N 1
ATOM 8293 C CA . GLU G 2 52 ? 22.374 37.506 56.359 1.00 74.74 191 GLU G CA 1
ATOM 8294 C C . GLU G 2 52 ? 21.568 36.205 56.480 1.00 81.68 191 GLU G C 1
ATOM 8295 O O . GLU G 2 52 ? 21.662 35.346 55.600 1.00 81.67 191 GLU G O 1
ATOM 8301 N N . TYR G 2 53 ? 20.815 36.034 57.581 1.00 79.68 192 TYR G N 1
ATOM 8302 C CA . TYR G 2 53 ? 20.063 34.806 57.826 1.00 79.36 192 TYR G CA 1
ATOM 8303 C C . TYR G 2 53 ? 18.770 35.068 58.579 1.00 87.37 192 TYR G C 1
ATOM 8304 O O . TYR G 2 53 ? 18.793 35.591 59.694 1.00 90.01 192 TYR G O 1
ATOM 8313 N N . ASN G 2 54 ? 17.642 34.735 57.940 1.00 84.28 193 ASN G N 1
ATOM 8314 C CA . ASN G 2 54 ? 16.293 34.848 58.490 1.00 85.51 193 ASN G CA 1
ATOM 8315 C C . ASN G 2 54 ? 15.566 33.552 58.105 1.00 89.16 193 ASN G C 1
ATOM 8316 O O . ASN G 2 54 ? 14.912 33.496 57.059 1.00 86.82 193 ASN G O 1
ATOM 8321 N N . PRO G 2 55 ? 15.721 32.477 58.911 1.00 87.44 194 PRO G N 1
ATOM 8322 C CA . PRO G 2 55 ? 15.082 31.191 58.567 1.00 87.35 194 PRO G CA 1
ATOM 8323 C C . PRO G 2 55 ? 13.558 31.269 58.395 1.00 91.81 194 PRO G C 1
ATOM 8324 O O . PRO G 2 55 ? 13.012 30.480 57.621 1.00 90.85 194 PRO G O 1
ATOM 8328 N N . LYS G 2 56 ? 12.886 32.226 59.083 1.00 89.51 195 LYS G N 1
ATOM 8329 C CA . LYS G 2 56 ? 11.449 32.488 58.967 1.00 90.04 195 LYS G CA 1
ATOM 8330 C C . LYS G 2 56 ? 11.076 32.984 57.558 1.00 95.18 195 LYS G C 1
ATOM 8331 O O . LYS G 2 56 ? 9.947 32.774 57.117 1.00 95.63 195 LYS G O 1
ATOM 8337 N N . ARG G 2 57 ? 12.036 33.619 56.857 1.00 91.28 196 ARG G N 1
ATOM 8338 C CA . ARG G 2 57 ? 11.903 34.197 55.520 1.00 89.78 196 ARG G CA 1
ATOM 8339 C C . ARG G 2 57 ? 12.524 33.264 54.433 1.00 92.20 196 ARG G C 1
ATOM 8340 O O . ARG G 2 57 ? 11.807 32.821 53.529 1.00 91.21 196 ARG G O 1
ATOM 8348 N N . PHE G 2 58 ? 13.845 33.015 54.476 1.00 87.24 197 PHE G N 1
ATOM 8349 C CA . PHE G 2 58 ? 14.594 32.147 53.567 1.00 84.93 197 PHE G CA 1
ATOM 8350 C C . PHE G 2 58 ? 15.560 31.201 54.311 1.00 89.22 197 PHE G C 1
ATOM 8351 O O . PHE G 2 58 ? 16.316 31.594 55.194 1.00 88.75 197 PHE G O 1
ATOM 8359 N N . ALA G 2 59 ? 15.525 29.957 53.860 1.00 86.61 198 ALA G N 1
ATOM 8360 C CA . ALA G 2 59 ? 16.218 28.748 54.336 1.00 87.63 198 ALA G CA 1
ATOM 8361 C C . ALA G 2 59 ? 17.760 28.731 54.162 1.00 90.17 198 ALA G C 1
ATOM 8362 O O . ALA G 2 59 ? 18.393 27.709 54.451 1.00 91.94 198 ALA G O 1
ATOM 8364 N N . ALA G 2 60 ? 18.359 29.824 53.697 1.00 83.55 199 ALA G N 1
ATOM 8365 C CA . ALA G 2 60 ? 19.802 29.875 53.474 1.00 82.24 199 ALA G CA 1
ATOM 8366 C C . ALA G 2 60 ? 20.455 31.090 54.117 1.00 82.76 199 ALA G C 1
ATOM 8367 O O . ALA G 2 60 ? 19.780 32.002 54.612 1.00 82.34 199 ALA G O 1
ATOM 8369 N N . VAL G 2 61 ? 21.786 31.067 54.132 1.00 76.69 200 VAL G N 1
ATOM 8370 C CA . VAL G 2 61 ? 22.596 32.201 54.532 1.00 76.01 200 VAL G CA 1
ATOM 8371 C C . VAL G 2 61 ? 22.934 32.919 53.246 1.00 76.17 200 VAL G C 1
ATOM 8372 O O . VAL G 2 61 ? 23.342 32.260 52.288 1.00 75.61 200 VAL G O 1
ATOM 8376 N N . ILE G 2 62 ? 22.750 34.255 53.209 1.00 69.87 201 ILE G N 1
ATOM 8377 C CA . ILE G 2 62 ? 23.093 35.130 52.077 1.00 66.41 201 ILE G CA 1
ATOM 8378 C C . ILE G 2 62 ? 24.435 35.776 52.444 1.00 71.17 201 ILE G C 1
ATOM 8379 O O . ILE G 2 62 ? 24.488 36.567 53.389 1.00 72.36 201 ILE G O 1
ATOM 8384 N N . MET G 2 63 ? 25.522 35.390 51.740 1.00 67.66 202 MET G N 1
ATOM 8385 C CA . MET G 2 63 ? 26.878 35.886 51.993 1.00 69.10 202 MET G CA 1
ATOM 8386 C C . MET G 2 63 ? 27.429 36.669 50.815 1.00 73.01 202 MET G C 1
ATOM 8387 O O . MET G 2 63 ? 27.198 36.289 49.680 1.00 71.98 202 MET G O 1
ATOM 8392 N N . ARG G 2 64 ? 28.173 37.749 51.080 1.00 71.20 203 ARG G N 1
ATOM 8393 C CA . ARG G 2 64 ? 28.754 38.614 50.037 1.00 70.46 203 ARG G CA 1
ATOM 8394 C C . ARG G 2 64 ? 30.226 38.875 50.267 1.00 77.77 203 ARG G C 1
ATOM 8395 O O . ARG G 2 64 ? 30.647 39.099 51.407 1.00 79.29 203 ARG G O 1
ATOM 8403 N N . ILE G 2 65 ? 31.007 38.882 49.179 1.00 74.32 204 ILE G N 1
ATOM 8404 C CA . ILE G 2 65 ? 32.425 39.244 49.220 1.00 76.35 204 ILE G CA 1
ATOM 8405 C C . ILE G 2 65 ? 32.611 40.407 48.234 1.00 81.43 204 ILE G C 1
ATOM 8406 O O . ILE G 2 65 ? 31.812 40.556 47.309 1.00 77.52 204 ILE G O 1
ATOM 8411 N N . ARG G 2 66 ? 33.623 41.254 48.450 1.00 83.18 205 ARG G N 1
ATOM 8412 C CA . ARG G 2 66 ? 33.820 42.419 47.589 1.00 84.02 205 ARG G CA 1
ATOM 8413 C C . ARG G 2 66 ? 34.647 42.121 46.330 1.00 89.35 205 ARG G C 1
ATOM 8414 O O . ARG G 2 66 ? 34.466 42.805 45.317 1.00 87.37 205 ARG G O 1
ATOM 8422 N N . GLU G 2 67 ? 35.525 41.103 46.367 1.00 89.31 206 GLU G N 1
ATOM 8423 C CA . GLU G 2 67 ? 36.347 40.771 45.202 1.00 90.12 206 GLU G CA 1
ATOM 8424 C C . GLU G 2 67 ? 36.562 39.254 45.052 1.00 93.99 206 GLU G C 1
ATOM 8425 O O . GLU G 2 67 ? 37.255 38.653 45.869 1.00 95.77 206 GLU G O 1
ATOM 8431 N N . PRO G 2 68 ? 36.027 38.628 43.985 1.00 88.49 207 PRO G N 1
ATOM 8432 C CA . PRO G 2 68 ? 35.144 39.195 42.940 1.00 85.95 207 PRO G CA 1
ATOM 8433 C C . PRO G 2 68 ? 33.794 39.560 43.561 1.00 86.94 207 PRO G C 1
ATOM 8434 O O . PRO G 2 68 ? 33.341 38.824 44.444 1.00 85.76 207 PRO G O 1
ATOM 8438 N N . ARG G 2 69 ? 33.184 40.714 43.171 1.00 81.71 208 ARG G N 1
ATOM 8439 C CA . ARG G 2 69 ? 31.887 41.158 43.726 1.00 79.02 208 ARG G CA 1
ATOM 8440 C C . ARG G 2 69 ? 30.783 40.156 43.329 1.00 78.24 208 ARG G C 1
ATOM 8441 O O . ARG G 2 69 ? 30.380 40.092 42.165 1.00 76.34 208 ARG G O 1
ATOM 8449 N N . THR G 2 70 ? 30.362 39.334 44.309 1.00 72.29 209 THR G N 1
ATOM 8450 C CA . THR G 2 70 ? 29.406 38.234 44.164 1.00 69.05 209 THR G CA 1
ATOM 8451 C C . THR G 2 70 ? 28.516 38.043 45.390 1.00 70.06 209 THR G C 1
ATOM 8452 O O . THR G 2 70 ? 28.790 38.623 46.435 1.00 70.89 209 THR G O 1
ATOM 8456 N N . THR G 2 71 ? 27.503 37.154 45.289 1.00 63.97 210 THR G N 1
ATOM 8457 C CA . THR G 2 71 ? 26.626 36.770 46.398 1.00 62.99 210 THR G CA 1
ATOM 8458 C C . THR G 2 71 ? 26.516 35.265 46.413 1.00 66.89 210 THR G C 1
ATOM 8459 O O . THR G 2 71 ? 26.400 34.643 45.365 1.00 66.17 210 THR G O 1
ATOM 8463 N N . ALA G 2 72 ? 26.589 34.675 47.599 1.00 65.88 211 ALA G N 1
ATOM 8464 C CA . ALA G 2 72 ? 26.463 33.241 47.761 1.00 66.38 211 ALA G CA 1
ATOM 8465 C C . ALA G 2 72 ? 25.296 32.909 48.643 1.00 70.88 211 ALA G C 1
ATOM 8466 O O . ALA G 2 72 ? 25.005 33.634 49.598 1.00 71.13 211 ALA G O 1
ATOM 8468 N N . LEU G 2 73 ? 24.623 31.808 48.306 1.00 67.52 212 LEU G N 1
ATOM 8469 C CA . LEU G 2 73 ? 23.552 31.215 49.095 1.00 67.64 212 LEU G CA 1
ATOM 8470 C C . LEU G 2 73 ? 24.137 29.956 49.714 1.00 73.57 212 LEU G C 1
ATOM 8471 O O . LEU G 2 73 ? 24.551 29.055 48.991 1.00 75.18 212 LEU G O 1
ATOM 8476 N N . ILE G 2 74 ? 24.283 29.935 51.029 1.00 69.85 213 ILE G N 1
ATOM 8477 C CA . ILE G 2 74 ? 24.864 28.796 51.701 1.00 71.51 213 ILE G CA 1
ATOM 8478 C C . ILE G 2 74 ? 23.733 28.072 52.414 1.00 76.46 213 ILE G C 1
ATOM 8479 O O . ILE G 2 74 ? 23.042 28.684 53.235 1.00 77.27 213 ILE G O 1
ATOM 8484 N N . PHE G 2 75 ? 23.540 26.778 52.083 1.00 72.56 214 PHE G N 1
ATOM 8485 C CA . PHE G 2 75 ? 22.484 25.934 52.637 1.00 73.44 214 PHE G CA 1
ATOM 8486 C C . PHE G 2 75 ? 23.035 25.029 53.757 1.00 83.22 214 PHE G C 1
ATOM 8487 O O . PHE G 2 75 ? 24.235 24.729 53.774 1.00 84.62 214 PHE G O 1
ATOM 8495 N N . SER G 2 76 ? 22.159 24.628 54.714 1.00 81.57 215 SER G N 1
ATOM 8496 C CA . SER G 2 76 ? 22.555 23.793 55.851 1.00 84.53 215 SER G CA 1
ATOM 8497 C C . SER G 2 76 ? 23.036 22.392 55.396 1.00 88.67 215 SER G C 1
ATOM 8498 O O . SER G 2 76 ? 23.789 21.747 56.129 1.00 90.49 215 SER G O 1
ATOM 8501 N N . SER G 2 77 ? 22.678 21.977 54.165 1.00 83.22 216 SER G N 1
ATOM 8502 C CA . SER G 2 77 ? 23.111 20.712 53.559 1.00 83.92 216 SER G CA 1
ATOM 8503 C C . SER G 2 77 ? 24.614 20.722 53.175 1.00 89.80 216 SER G C 1
ATOM 8504 O O . SER G 2 77 ? 25.194 19.650 52.936 1.00 91.07 216 SER G O 1
ATOM 8507 N N . GLY G 2 78 ? 25.207 21.922 53.110 1.00 84.88 217 GLY G N 1
ATOM 8508 C CA . GLY G 2 78 ? 26.598 22.129 52.724 1.00 84.29 217 GLY G CA 1
ATOM 8509 C C . GLY G 2 78 ? 26.740 22.536 51.278 1.00 82.94 217 GLY G C 1
ATOM 8510 O O . GLY G 2 78 ? 27.848 22.811 50.816 1.00 81.31 217 GLY G O 1
ATOM 8511 N N . LYS G 2 79 ? 25.610 22.564 50.556 1.00 77.55 218 LYS G N 1
ATOM 8512 C CA . LYS G 2 79 ? 25.568 22.986 49.156 1.00 75.67 218 LYS G CA 1
ATOM 8513 C C . LYS G 2 79 ? 25.578 24.513 49.092 1.00 80.85 218 LYS G C 1
ATOM 8514 O O . LYS G 2 79 ? 25.067 25.186 49.992 1.00 81.08 218 LYS G O 1
ATOM 8520 N N . MET G 2 80 ? 26.184 25.063 48.048 1.00 77.63 219 MET G N 1
ATOM 8521 C CA . MET G 2 80 ? 26.300 26.505 47.905 1.00 76.71 219 MET G CA 1
ATOM 8522 C C . MET G 2 80 ? 26.077 26.924 46.454 1.00 78.81 219 MET G C 1
ATOM 8523 O O . MET G 2 80 ? 26.485 26.203 45.551 1.00 81.05 219 MET G O 1
ATOM 8528 N N . VAL G 2 81 ? 25.422 28.081 46.248 1.00 71.06 220 VAL G N 1
ATOM 8529 C CA . VAL G 2 81 ? 25.143 28.727 44.960 1.00 68.54 220 VAL G CA 1
ATOM 8530 C C . VAL G 2 81 ? 25.885 30.047 44.945 1.00 74.06 220 VAL G C 1
ATOM 8531 O O . VAL G 2 81 ? 25.729 30.830 45.871 1.00 75.09 220 VAL G O 1
ATOM 8535 N N . CYS G 2 82 ? 26.678 30.304 43.913 1.00 71.10 221 CYS G N 1
ATOM 8536 C CA . CYS G 2 82 ? 27.464 31.525 43.774 1.00 71.77 221 CYS G CA 1
ATOM 8537 C C . CYS G 2 82 ? 26.960 32.284 42.567 1.00 72.81 221 CYS G C 1
ATOM 8538 O O . CYS G 2 82 ? 26.951 31.729 41.478 1.00 71.67 221 CYS G O 1
ATOM 8541 N N . THR G 2 83 ? 26.504 33.534 42.762 1.00 69.33 222 THR G N 1
ATOM 8542 C CA . THR G 2 83 ? 25.912 34.396 41.712 1.00 67.46 222 THR G CA 1
ATOM 8543 C C . THR G 2 83 ? 26.653 35.737 41.544 1.00 72.20 222 THR G C 1
ATOM 8544 O O . THR G 2 83 ? 27.363 36.164 42.456 1.00 72.59 222 THR G O 1
ATOM 8548 N N . GLY G 2 84 ? 26.445 36.403 40.407 1.00 67.51 223 GLY G N 1
ATOM 8549 C CA . GLY G 2 84 ? 26.994 37.730 40.167 1.00 67.63 223 GLY G CA 1
ATOM 8550 C C . GLY G 2 84 ? 28.344 37.863 39.507 1.00 74.91 223 GLY G C 1
ATOM 8551 O O . GLY G 2 84 ? 28.709 38.979 39.120 1.00 76.92 223 GLY G O 1
ATOM 8552 N N . ALA G 2 85 ? 29.106 36.763 39.376 1.00 71.51 224 ALA G N 1
ATOM 8553 C CA . ALA G 2 85 ? 30.447 36.798 38.774 1.00 72.57 224 ALA G CA 1
ATOM 8554 C C . ALA G 2 85 ? 30.394 37.176 37.286 1.00 74.71 224 ALA G C 1
ATOM 8555 O O . ALA G 2 85 ? 29.378 36.909 36.644 1.00 72.99 224 ALA G O 1
ATOM 8557 N N . LYS G 2 86 ? 31.451 37.839 36.749 1.00 71.40 225 LYS G N 1
ATOM 8558 C CA . LYS G 2 86 ? 31.467 38.279 35.342 1.00 69.71 225 LYS G CA 1
ATOM 8559 C C . LYS G 2 86 ? 32.272 37.333 34.439 1.00 71.47 225 LYS G C 1
ATOM 8560 O O . LYS G 2 86 ? 32.276 37.502 33.220 1.00 69.11 225 LYS G O 1
ATOM 8566 N N . SER G 2 87 ? 32.939 36.341 35.035 1.00 69.71 226 SER G N 1
ATOM 8567 C CA . SER G 2 87 ? 33.697 35.308 34.319 1.00 70.81 226 SER G CA 1
ATOM 8568 C C . SER G 2 87 ? 33.650 34.023 35.138 1.00 76.02 226 SER G C 1
ATOM 8569 O O . SER G 2 87 ? 33.480 34.077 36.360 1.00 74.37 226 SER G O 1
ATOM 8572 N N . GLU G 2 88 ? 33.783 32.874 34.459 1.00 75.52 227 GLU G N 1
ATOM 8573 C CA . GLU G 2 88 ? 33.780 31.545 35.087 1.00 76.96 227 GLU G CA 1
ATOM 8574 C C . GLU G 2 88 ? 34.880 31.457 36.147 1.00 83.98 227 GLU G C 1
ATOM 8575 O O . GLU G 2 88 ? 34.648 30.948 37.248 1.00 83.06 227 GLU G O 1
ATOM 8581 N N . GLU G 2 89 ? 36.063 32.014 35.810 1.00 83.40 228 GLU G N 1
ATOM 8582 C CA . GLU G 2 89 ? 37.255 32.033 36.656 1.00 85.85 228 GLU G CA 1
ATOM 8583 C C . GLU G 2 89 ? 36.965 32.827 37.921 1.00 87.79 228 GLU G C 1
ATOM 8584 O O . GLU G 2 89 ? 37.287 32.365 39.017 1.00 87.41 228 GLU G O 1
ATOM 8590 N N . GLN G 2 90 ? 36.284 33.984 37.766 1.00 83.03 229 GLN G N 1
ATOM 8591 C CA . GLN G 2 90 ? 35.860 34.842 38.872 1.00 82.22 229 GLN G CA 1
ATOM 8592 C C . GLN G 2 90 ? 34.853 34.103 39.746 1.00 86.00 229 GLN G C 1
ATOM 8593 O O . GLN G 2 90 ? 34.958 34.189 40.971 1.00 87.53 229 GLN G O 1
ATOM 8599 N N . SER G 2 91 ? 33.909 33.343 39.125 1.00 79.35 230 SER G N 1
ATOM 8600 C CA . SER G 2 91 ? 32.916 32.565 39.870 1.00 77.17 230 SER G CA 1
ATOM 8601 C C . SER G 2 91 ? 33.603 31.512 40.721 1.00 84.39 230 SER G C 1
ATOM 8602 O O . SER G 2 91 ? 33.257 31.382 41.894 1.00 85.54 230 SER G O 1
ATOM 8605 N N . ARG G 2 92 ? 34.620 30.817 40.159 1.00 81.97 231 ARG G N 1
ATOM 8606 C CA . ARG G 2 92 ? 35.380 29.776 40.855 1.00 83.45 231 ARG G CA 1
ATOM 8607 C C . ARG G 2 92 ? 36.188 30.372 42.014 1.00 89.17 231 ARG G C 1
ATOM 8608 O O . ARG G 2 92 ? 36.151 29.804 43.103 1.00 90.30 231 ARG G O 1
ATOM 8616 N N . LEU G 2 93 ? 36.890 31.514 41.795 1.00 85.02 232 LEU G N 1
ATOM 8617 C CA . LEU G 2 93 ? 37.679 32.184 42.829 1.00 85.67 232 LEU G CA 1
ATOM 8618 C C . LEU G 2 93 ? 36.773 32.668 43.963 1.00 88.91 232 LEU G C 1
ATOM 8619 O O . LEU G 2 93 ? 37.167 32.566 45.124 1.00 91.95 232 LEU G O 1
ATOM 8624 N N . ALA G 2 94 ? 35.560 33.169 43.641 1.00 81.71 233 ALA G N 1
ATOM 8625 C CA . ALA G 2 94 ? 34.600 33.637 44.650 1.00 79.65 233 ALA G CA 1
ATOM 8626 C C . ALA G 2 94 ? 34.098 32.457 45.457 1.00 81.07 233 ALA G C 1
ATOM 8627 O O . ALA G 2 94 ? 34.152 32.504 46.689 1.00 81.85 233 ALA G O 1
ATOM 8629 N N . ALA G 2 95 ? 33.686 31.373 44.761 1.00 74.41 234 ALA G N 1
ATOM 8630 C CA . ALA G 2 95 ? 33.190 30.148 45.375 1.00 74.13 234 ALA G CA 1
ATOM 8631 C C . ALA G 2 95 ? 34.211 29.579 46.356 1.00 81.51 234 ALA G C 1
ATOM 8632 O O . ALA G 2 95 ? 33.830 29.184 47.462 1.00 81.63 234 ALA G O 1
ATOM 8634 N N . ARG G 2 96 ? 35.506 29.597 45.981 1.00 79.97 235 ARG G N 1
ATOM 8635 C CA . ARG G 2 96 ? 36.609 29.151 46.834 1.00 82.36 235 ARG G CA 1
ATOM 8636 C C . ARG G 2 96 ? 36.758 30.058 48.074 1.00 86.77 235 ARG G C 1
ATOM 8637 O O . ARG G 2 96 ? 37.030 29.550 49.173 1.00 88.46 235 ARG G O 1
ATOM 8645 N N . LYS G 2 97 ? 36.567 31.388 47.900 1.00 80.78 236 LYS G N 1
ATOM 8646 C CA . LYS G 2 97 ? 36.654 32.337 49.008 1.00 81.52 236 LYS G CA 1
ATOM 8647 C C . LYS G 2 97 ? 35.511 32.098 50.015 1.00 85.00 236 LYS G C 1
ATOM 8648 O O . LYS G 2 97 ? 35.782 32.096 51.218 1.00 85.70 236 LYS G O 1
ATOM 8654 N N . TYR G 2 98 ? 34.261 31.828 49.537 1.00 79.57 237 TYR G N 1
ATOM 8655 C CA . TYR G 2 98 ? 33.143 31.521 50.439 1.00 78.62 237 TYR G CA 1
ATOM 8656 C C . TYR G 2 98 ? 33.434 30.242 51.205 1.00 85.82 237 TYR G C 1
ATOM 8657 O O . TYR G 2 98 ? 33.165 30.180 52.410 1.00 86.91 237 TYR G O 1
ATOM 8666 N N . ALA G 2 99 ? 34.043 29.246 50.520 1.00 83.59 238 ALA G N 1
ATOM 8667 C CA . ALA G 2 99 ? 34.445 27.964 51.110 1.00 85.49 238 ALA G CA 1
ATOM 8668 C C . ALA G 2 99 ? 35.500 28.176 52.211 1.00 92.56 238 ALA G C 1
ATOM 8669 O O . ALA G 2 99 ? 35.444 27.510 53.246 1.00 93.41 238 ALA G O 1
ATOM 8671 N N . ARG G 2 100 ? 36.432 29.124 51.996 1.00 90.56 239 ARG G N 1
ATOM 8672 C CA . ARG G 2 100 ? 37.480 29.450 52.958 1.00 93.71 239 ARG G CA 1
ATOM 8673 C C . ARG G 2 100 ? 36.913 30.189 54.167 1.00 98.76 239 ARG G C 1
ATOM 8674 O O . ARG G 2 100 ? 37.433 29.996 55.271 1.00 101.91 239 ARG G O 1
ATOM 8682 N N . VAL G 2 101 ? 35.841 31.007 53.974 1.00 92.11 240 VAL G N 1
ATOM 8683 C CA . VAL G 2 101 ? 35.176 31.741 55.060 1.00 91.55 240 VAL G CA 1
ATOM 8684 C C . VAL G 2 101 ? 34.540 30.695 55.987 1.00 98.28 240 VAL G C 1
ATOM 8685 O O . VAL G 2 101 ? 34.805 30.700 57.191 1.00 100.64 240 VAL G O 1
ATOM 8689 N N . VAL G 2 102 ? 33.793 29.745 55.394 1.00 94.15 241 VAL G N 1
ATOM 8690 C CA . VAL G 2 102 ? 33.109 28.633 56.071 1.00 94.27 241 VAL G CA 1
ATOM 8691 C C . VAL G 2 102 ? 34.132 27.761 56.849 1.00 101.12 241 VAL G C 1
ATOM 8692 O O . VAL G 2 102 ? 33.848 27.407 57.990 1.00 102.69 241 VAL G O 1
ATOM 8696 N N . GLN G 2 103 ? 35.311 27.452 56.251 1.00 98.79 242 GLN G N 1
ATOM 8697 C CA . GLN G 2 103 ? 36.389 26.667 56.880 1.00 101.81 242 GLN G CA 1
ATOM 8698 C C . GLN G 2 103 ? 36.901 27.352 58.143 1.00 108.82 242 GLN G C 1
ATOM 8699 O O . GLN G 2 103 ? 36.996 26.703 59.185 1.00 111.21 242 GLN G O 1
ATOM 8705 N N . LYS G 2 104 ? 37.196 28.673 58.057 1.00 105.21 243 LYS G N 1
ATOM 8706 C CA . LYS G 2 104 ? 37.682 29.497 59.171 1.00 107.43 243 LYS G CA 1
ATOM 8707 C C . LYS G 2 104 ? 36.665 29.584 60.309 1.00 111.77 243 LYS G C 1
ATOM 8708 O O . LYS G 2 104 ? 37.054 29.830 61.449 1.00 114.17 243 LYS G O 1
ATOM 8714 N N . LEU G 2 105 ? 35.370 29.365 60.002 1.00 106.23 244 LEU G N 1
ATOM 8715 C CA . LEU G 2 105 ? 34.276 29.391 60.973 1.00 105.92 244 LEU G CA 1
ATOM 8716 C C . LEU G 2 105 ? 34.185 28.052 61.747 1.00 111.75 244 LEU G C 1
ATOM 8717 O O . LEU G 2 105 ? 33.301 27.907 62.594 1.00 112.13 244 LEU G O 1
ATOM 8722 N N . GLY G 2 106 ? 35.112 27.119 61.472 1.00 109.56 245 GLY G N 1
ATOM 8723 C CA . GLY G 2 106 ? 35.236 25.828 62.155 1.00 111.61 245 GLY G CA 1
ATOM 8724 C C . GLY G 2 106 ? 34.658 24.592 61.484 1.00 113.38 245 GLY G C 1
ATOM 8725 O O . GLY G 2 106 ? 34.663 23.510 62.083 1.00 115.00 245 GLY G O 1
ATOM 8726 N N . PHE G 2 107 ? 34.165 24.724 60.241 1.00 105.82 246 PHE G N 1
ATOM 8727 C CA . PHE G 2 107 ? 33.551 23.609 59.516 1.00 103.71 246 PHE G CA 1
ATOM 8728 C C . PHE G 2 107 ? 34.555 22.881 58.597 1.00 108.70 246 PHE G C 1
ATOM 8729 O O . PHE G 2 107 ? 35.393 23.535 57.970 1.00 108.74 246 PHE G O 1
ATOM 8737 N N . PRO G 2 108 ? 34.487 21.530 58.494 1.00 106.04 247 PRO G N 1
ATOM 8738 C CA . PRO G 2 108 ? 35.441 20.815 57.627 1.00 107.30 247 PRO G CA 1
ATOM 8739 C C . PRO G 2 108 ? 34.995 20.852 56.164 1.00 110.11 247 PRO G C 1
ATOM 8740 O O . PRO G 2 108 ? 34.692 19.816 55.559 1.00 109.18 247 PRO G O 1
ATOM 8744 N N . ALA G 2 109 ? 34.950 22.074 55.603 1.00 106.21 248 ALA G N 1
ATOM 8745 C CA . ALA G 2 109 ? 34.494 22.342 54.245 1.00 103.75 248 ALA G CA 1
ATOM 8746 C C . ALA G 2 109 ? 35.506 21.898 53.195 1.00 109.03 248 ALA G C 1
ATOM 8747 O O . ALA G 2 109 ? 36.711 22.101 53.355 1.00 111.53 248 ALA G O 1
ATOM 8749 N N . LYS G 2 110 ? 34.988 21.271 52.127 1.00 102.98 249 LYS G N 1
ATOM 8750 C CA . LYS G 2 110 ? 35.723 20.768 50.963 1.00 102.43 249 LYS G CA 1
ATOM 8751 C C . LYS G 2 110 ? 35.211 21.520 49.741 1.00 101.29 249 LYS G C 1
ATOM 8752 O O . LYS G 2 110 ? 34.232 22.261 49.860 1.00 99.10 249 LYS G O 1
ATOM 8758 N N . PHE G 2 111 ? 35.864 21.373 48.587 1.00 95.41 250 PHE G N 1
ATOM 8759 C CA . PHE G 2 111 ? 35.429 22.104 47.403 1.00 91.51 250 PHE G CA 1
ATOM 8760 C C . PHE G 2 111 ? 35.084 21.096 46.309 1.00 95.42 250 PHE G C 1
ATOM 8761 O O . PHE G 2 111 ? 35.862 20.871 45.380 1.00 96.91 250 PHE G O 1
ATOM 8769 N N . LEU G 2 112 ? 33.908 20.475 46.442 1.00 89.82 251 LEU G N 1
ATOM 8770 C CA . LEU G 2 112 ? 33.483 19.399 45.553 1.00 89.45 251 LEU G CA 1
ATOM 8771 C C . LEU G 2 112 ? 32.438 19.787 44.515 1.00 90.12 251 LEU G C 1
ATOM 8772 O O . LEU G 2 112 ? 31.506 20.526 44.802 1.00 85.99 251 LEU G O 1
ATOM 8777 N N . ASP G 2 113 ? 32.562 19.166 43.335 1.00 88.71 252 ASP G N 1
ATOM 8778 C CA . ASP G 2 113 ? 31.664 19.216 42.189 1.00 87.87 252 ASP G CA 1
ATOM 8779 C C . ASP G 2 113 ? 31.286 20.639 41.748 1.00 91.13 252 ASP G C 1
ATOM 8780 O O . ASP G 2 113 ? 30.120 20.889 41.403 1.00 89.45 252 ASP G O 1
ATOM 8785 N N . PHE G 2 114 ? 32.279 21.566 41.721 1.00 87.76 253 PHE G N 1
ATOM 8786 C CA . PHE G 2 114 ? 32.065 22.939 41.245 1.00 84.11 253 PHE G CA 1
ATOM 8787 C C . PHE G 2 114 ? 31.576 22.874 39.809 1.00 85.47 253 PHE G C 1
ATOM 8788 O O . PHE G 2 114 ? 32.159 22.147 39.004 1.00 87.31 253 PHE G O 1
ATOM 8796 N N . LYS G 2 115 ? 30.486 23.585 39.498 1.00 77.55 254 LYS G N 1
ATOM 8797 C CA . LYS G 2 115 ? 29.895 23.550 38.163 1.00 74.98 254 LYS G CA 1
ATOM 8798 C C . LYS G 2 115 ? 29.200 24.858 37.840 1.00 76.26 254 LYS G C 1
ATOM 8799 O O . LYS G 2 115 ? 28.428 25.357 38.655 1.00 74.71 254 LYS G O 1
ATOM 8805 N N . ILE G 2 116 ? 29.447 25.394 36.635 1.00 72.30 255 ILE G N 1
ATOM 8806 C CA . ILE G 2 116 ? 28.747 26.579 36.140 1.00 69.75 255 ILE G CA 1
ATOM 8807 C C . ILE G 2 116 ? 27.376 26.066 35.637 1.00 72.44 255 ILE G C 1
ATOM 8808 O O . ILE G 2 116 ? 27.303 25.080 34.875 1.00 73.90 255 ILE G O 1
ATOM 8813 N N . GLN G 2 117 ? 26.302 26.683 36.145 1.00 64.67 256 GLN G N 1
ATOM 8814 C CA . GLN G 2 117 ? 24.928 26.270 35.879 1.00 62.42 256 GLN G CA 1
ATOM 8815 C C . GLN G 2 117 ? 24.188 27.176 34.880 1.00 66.11 256 GLN G C 1
ATOM 8816 O O . GLN G 2 117 ? 23.324 26.685 34.143 1.00 65.97 256 GLN G O 1
ATOM 8822 N N . ASN G 2 118 ? 24.523 28.488 34.837 1.00 62.10 257 ASN G N 1
ATOM 8823 C CA . ASN G 2 118 ? 23.904 29.481 33.942 1.00 60.50 257 ASN G CA 1
ATOM 8824 C C . ASN G 2 118 ? 24.833 30.645 33.705 1.00 64.20 257 ASN G C 1
ATOM 8825 O O . ASN G 2 118 ? 25.551 31.060 34.610 1.00 63.38 257 ASN G O 1
ATOM 8830 N N . MET G 2 119 ? 24.809 31.176 32.489 1.00 62.32 258 MET G N 1
ATOM 8831 C CA . MET G 2 119 ? 25.606 32.329 32.116 1.00 63.84 258 MET G CA 1
ATOM 8832 C C . MET G 2 119 ? 24.762 33.303 31.330 1.00 68.47 258 MET G C 1
ATOM 8833 O O . MET G 2 119 ? 24.135 32.916 30.346 1.00 70.01 258 MET G O 1
ATOM 8838 N N . VAL G 2 120 ? 24.738 34.562 31.756 1.00 63.71 259 VAL G N 1
ATOM 8839 C CA . VAL G 2 120 ? 24.000 35.631 31.094 1.00 62.06 259 VAL G CA 1
ATOM 8840 C C . VAL G 2 120 ? 24.991 36.527 30.345 1.00 69.34 259 VAL G C 1
ATOM 8841 O O . VAL G 2 120 ? 25.963 36.986 30.927 1.00 71.66 259 VAL G O 1
ATOM 8845 N N . GLY G 2 121 ? 24.735 36.765 29.074 1.00 65.25 260 GLY G N 1
ATOM 8846 C CA . GLY G 2 121 ? 25.547 37.649 28.254 1.00 65.80 260 GLY G CA 1
ATOM 8847 C C . GLY G 2 121 ? 24.696 38.754 27.673 1.00 68.94 260 GLY G C 1
ATOM 8848 O O . GLY G 2 121 ? 23.465 38.644 27.644 1.00 66.88 260 GLY G O 1
ATOM 8849 N N . SER G 2 122 ? 25.336 39.827 27.214 1.00 66.76 261 SER G N 1
ATOM 8850 C CA . SER G 2 122 ? 24.608 40.914 26.584 1.00 66.18 261 SER G CA 1
ATOM 8851 C C . SER G 2 122 ? 25.455 41.598 25.523 1.00 71.30 261 SER G C 1
ATOM 8852 O O . SER G 2 122 ? 26.674 41.546 25.599 1.00 71.72 261 SER G O 1
ATOM 8855 N N . CYS G 2 123 ? 24.800 42.251 24.541 1.00 68.04 262 CYS G N 1
ATOM 8856 C CA . CYS G 2 123 ? 25.414 43.087 23.513 1.00 69.56 262 CYS G CA 1
ATOM 8857 C C . CYS G 2 123 ? 24.356 43.901 22.752 1.00 69.74 262 CYS G C 1
ATOM 8858 O O . CYS G 2 123 ? 23.160 43.796 23.013 1.00 66.95 262 CYS G O 1
ATOM 8861 N N . ASP G 2 124 ? 24.841 44.753 21.848 1.00 66.52 263 ASP G N 1
ATOM 8862 C CA . ASP G 2 124 ? 24.080 45.646 21.007 1.00 66.14 263 ASP G CA 1
ATOM 8863 C C . ASP G 2 124 ? 24.532 45.485 19.533 1.00 72.86 263 ASP G C 1
ATOM 8864 O O . ASP G 2 124 ? 25.706 45.711 19.178 1.00 75.12 263 ASP G O 1
ATOM 8869 N N . VAL G 2 125 ? 23.568 45.114 18.679 1.00 66.78 264 VAL G N 1
ATOM 8870 C CA . VAL G 2 125 ? 23.780 44.937 17.256 1.00 66.64 264 VAL G CA 1
ATOM 8871 C C . VAL G 2 125 ? 23.848 46.325 16.550 1.00 75.66 264 VAL G C 1
ATOM 8872 O O . VAL G 2 125 ? 24.200 46.386 15.377 1.00 79.60 264 VAL G O 1
ATOM 8876 N N . LYS G 2 126 ? 23.571 47.429 17.286 1.00 72.55 265 LYS G N 1
ATOM 8877 C CA . LYS G 2 126 ? 23.642 48.846 16.890 1.00 73.75 265 LYS G CA 1
ATOM 8878 C C . LYS G 2 126 ? 22.730 49.206 15.677 1.00 78.48 265 LYS G C 1
ATOM 8879 O O . LYS G 2 126 ? 23.072 50.073 14.867 1.00 81.89 265 LYS G O 1
ATOM 8885 N N . PHE G 2 127 ? 21.534 48.587 15.639 1.00 71.12 266 PHE G N 1
ATOM 8886 C CA . PHE G 2 127 ? 20.499 48.891 14.641 1.00 70.24 266 PHE G CA 1
ATOM 8887 C C . PHE G 2 127 ? 19.120 48.559 15.228 1.00 75.86 266 PHE G C 1
ATOM 8888 O O . PHE G 2 127 ? 19.011 47.654 16.040 1.00 75.66 266 PHE G O 1
ATOM 8896 N N . PRO G 2 128 ? 18.061 49.281 14.826 1.00 73.23 267 PRO G N 1
ATOM 8897 C CA . PRO G 2 128 ? 16.742 48.979 15.421 1.00 71.43 267 PRO G CA 1
ATOM 8898 C C . PRO G 2 128 ? 16.159 47.656 14.939 1.00 73.57 267 PRO G C 1
ATOM 8899 O O . PRO G 2 128 ? 16.468 47.241 13.816 1.00 75.57 267 PRO G O 1
ATOM 8903 N N . ILE G 2 129 ? 15.318 46.994 15.766 1.00 66.28 268 ILE G N 1
ATOM 8904 C CA . ILE G 2 129 ? 14.772 45.679 15.418 1.00 63.99 268 ILE G CA 1
ATOM 8905 C C . ILE G 2 129 ? 13.225 45.651 15.400 1.00 66.90 268 ILE G C 1
ATOM 8906 O O . ILE G 2 129 ? 12.608 45.880 16.423 1.00 66.71 268 ILE G O 1
ATOM 8911 N N . ARG G 2 130 ? 12.612 45.316 14.258 1.00 63.31 269 ARG G N 1
ATOM 8912 C CA . ARG G 2 130 ? 11.159 45.189 14.156 1.00 62.38 269 ARG G CA 1
ATOM 8913 C C . ARG G 2 130 ? 10.702 43.840 14.722 1.00 66.39 269 ARG G C 1
ATOM 8914 O O . ARG G 2 130 ? 10.549 42.836 14.010 1.00 68.04 269 ARG G O 1
ATOM 8922 N N . LEU G 2 131 ? 10.492 43.842 16.032 1.00 60.31 270 LEU G N 1
ATOM 8923 C CA . LEU G 2 131 ? 10.046 42.708 16.809 1.00 58.33 270 LEU G CA 1
ATOM 8924 C C . LEU G 2 131 ? 8.768 42.099 16.233 1.00 65.03 270 LEU G C 1
ATOM 8925 O O . LEU G 2 131 ? 8.669 40.882 16.179 1.00 67.62 270 LEU G O 1
ATOM 8930 N N . GLU G 2 132 ? 7.823 42.913 15.759 1.00 61.87 271 GLU G N 1
ATOM 8931 C CA . GLU G 2 132 ? 6.552 42.423 15.196 1.00 62.99 271 GLU G CA 1
ATOM 8932 C C . GLU G 2 132 ? 6.773 41.607 13.913 1.00 67.52 271 GLU G C 1
ATOM 8933 O O . GLU G 2 132 ? 5.944 40.739 13.594 1.00 66.00 271 GLU G O 1
ATOM 8939 N N . GLY G 2 133 ? 7.889 41.883 13.223 1.00 64.61 272 GLY G N 1
ATOM 8940 C CA . GLY G 2 133 ? 8.297 41.208 11.998 1.00 65.67 272 GLY G CA 1
ATOM 8941 C C . GLY G 2 133 ? 8.993 39.899 12.284 1.00 71.62 272 GLY G C 1
ATOM 8942 O O . GLY G 2 133 ? 8.736 38.883 11.625 1.00 71.89 272 GLY G O 1
ATOM 8943 N N . LEU G 2 134 ? 9.871 39.921 13.296 1.00 69.55 273 LEU G N 1
ATOM 8944 C CA . LEU G 2 134 ? 10.604 38.741 13.775 1.00 69.09 273 LEU G CA 1
ATOM 8945 C C . LEU G 2 134 ? 9.640 37.685 14.339 1.00 72.18 273 LEU G C 1
ATOM 8946 O O . LEU G 2 134 ? 9.818 36.514 14.055 1.00 72.74 273 LEU G O 1
ATOM 8951 N N . VAL G 2 135 ? 8.593 38.097 15.073 1.00 68.75 274 VAL G N 1
ATOM 8952 C CA . VAL G 2 135 ? 7.595 37.178 15.628 1.00 68.77 274 VAL G CA 1
ATOM 8953 C C . VAL G 2 135 ? 6.763 36.558 14.465 1.00 73.54 274 VAL G C 1
ATOM 8954 O O . VAL G 2 135 ? 6.147 35.541 14.689 1.00 75.88 274 VAL G O 1
ATOM 8958 N N . LEU G 2 136 ? 6.796 37.110 13.231 1.00 69.33 275 LEU G N 1
ATOM 8959 C CA . LEU G 2 136 ? 6.085 36.543 12.067 1.00 69.98 275 LEU G CA 1
ATOM 8960 C C . LEU G 2 136 ? 6.950 35.571 11.284 1.00 75.84 275 LEU G C 1
ATOM 8961 O O . LEU G 2 136 ? 6.422 34.593 10.753 1.00 78.34 275 LEU G O 1
ATOM 8966 N N . THR G 2 137 ? 8.249 35.860 11.132 1.00 71.17 276 THR G N 1
ATOM 8967 C CA . THR G 2 137 ? 9.132 34.959 10.373 1.00 71.57 276 THR G CA 1
ATOM 8968 C C . THR G 2 137 ? 9.614 33.770 11.259 1.00 72.86 276 THR G C 1
ATOM 8969 O O . THR G 2 137 ? 9.669 32.625 10.795 1.00 74.01 276 THR G O 1
ATOM 8973 N N . HIS G 2 138 ? 9.951 34.041 12.519 1.00 65.21 277 HIS G N 1
ATOM 8974 C CA . HIS G 2 138 ? 10.434 33.042 13.474 1.00 62.62 277 HIS G CA 1
ATOM 8975 C C . HIS G 2 138 ? 9.398 32.769 14.555 1.00 67.64 277 HIS G C 1
ATOM 8976 O O . HIS G 2 138 ? 9.770 32.641 15.712 1.00 67.44 277 HIS G O 1
ATOM 8983 N N . GLN G 2 139 ? 8.106 32.605 14.168 1.00 66.26 278 GLN G N 1
ATOM 8984 C CA . GLN G 2 139 ? 6.955 32.443 15.079 1.00 66.24 278 GLN G CA 1
ATOM 8985 C C . GLN G 2 139 ? 7.062 31.286 16.068 1.00 72.18 278 GLN G C 1
ATOM 8986 O O . GLN G 2 139 ? 6.601 31.419 17.215 1.00 71.72 278 GLN G O 1
ATOM 8992 N N . GLN G 2 140 ? 7.677 30.179 15.653 1.00 69.90 279 GLN G N 1
ATOM 8993 C CA . GLN G 2 140 ? 7.815 29.011 16.523 1.00 69.56 279 GLN G CA 1
ATOM 8994 C C . GLN G 2 140 ? 8.890 29.181 17.625 1.00 69.18 279 GLN G C 1
ATOM 8995 O O . GLN G 2 140 ? 8.946 28.337 18.517 1.00 70.76 279 GLN G O 1
ATOM 9001 N N . PHE G 2 141 ? 9.715 30.241 17.580 1.00 60.57 280 PHE G N 1
ATOM 9002 C CA . PHE G 2 141 ? 10.742 30.476 18.591 1.00 59.00 280 PHE G CA 1
ATOM 9003 C C . PHE G 2 141 ? 10.480 31.728 19.352 1.00 65.12 280 PHE G C 1
ATOM 9004 O O . PHE G 2 141 ? 11.071 31.945 20.415 1.00 64.93 280 PHE G O 1
ATOM 9012 N N . SER G 2 142 ? 9.629 32.589 18.782 1.00 63.10 281 SER G N 1
ATOM 9013 C CA . SER G 2 142 ? 9.348 33.903 19.319 1.00 62.41 281 SER G CA 1
ATOM 9014 C C . SER G 2 142 ? 8.063 33.993 20.081 1.00 70.34 281 SER G C 1
ATOM 901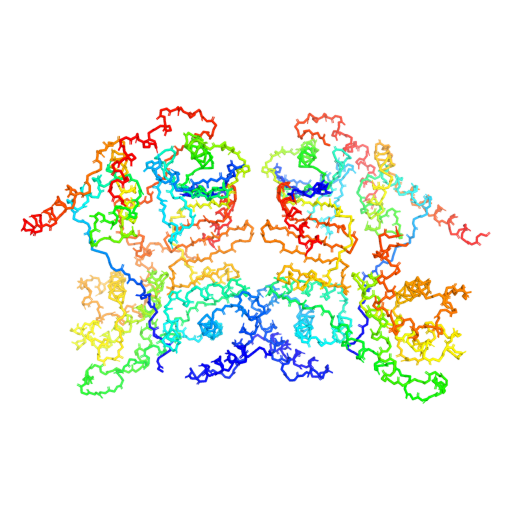5 O O . SER G 2 142 ? 7.022 33.471 19.662 1.00 72.61 281 SER G O 1
ATOM 9018 N N . SER G 2 143 ? 8.155 34.716 21.201 1.00 66.77 282 SER G N 1
ATOM 9019 C CA . SER G 2 143 ? 7.083 35.090 22.106 1.00 66.25 282 SER G CA 1
ATOM 9020 C C . SER G 2 143 ? 7.255 36.585 22.361 1.00 68.86 282 SER G C 1
ATOM 9021 O O . SER G 2 143 ? 8.221 37.007 23.003 1.00 68.84 282 SER G O 1
ATOM 9024 N N . TYR G 2 144 ? 6.411 37.393 21.729 1.00 62.94 283 TYR G N 1
ATOM 9025 C CA . TYR G 2 144 ? 6.492 38.829 21.857 1.00 60.27 283 TYR G CA 1
ATOM 9026 C C . TYR G 2 144 ? 5.170 39.278 22.407 1.00 62.96 283 TYR G C 1
ATOM 9027 O O . TYR G 2 144 ? 4.135 39.107 21.750 1.00 64.96 283 TYR G O 1
ATOM 9036 N N . GLU G 2 145 ? 5.199 39.746 23.675 1.00 55.20 284 GLU G N 1
ATOM 9037 C CA . GLU G 2 145 ? 4.027 40.187 24.413 1.00 53.65 284 GLU G CA 1
ATOM 9038 C C . GLU G 2 145 ? 4.241 41.621 24.914 1.00 55.29 284 GLU G C 1
ATOM 9039 O O . GLU G 2 145 ? 4.589 41.811 26.080 1.00 54.15 284 GLU G O 1
ATOM 9045 N N . PRO G 2 146 ? 4.033 42.669 24.061 1.00 50.99 285 PRO G N 1
ATOM 9046 C CA . PRO G 2 146 ? 4.283 44.044 24.532 1.00 49.19 285 PRO G CA 1
ATOM 9047 C C . PRO G 2 146 ? 3.335 44.494 25.658 1.00 50.62 285 PRO G C 1
ATOM 9048 O O . PRO G 2 146 ? 3.633 45.506 26.285 1.00 50.17 285 PRO G O 1
ATOM 9052 N N . GLU G 2 147 ? 2.230 43.734 25.946 1.00 45.74 286 GLU G N 1
ATOM 9053 C CA . GLU G 2 147 ? 1.319 44.037 27.057 1.00 45.31 286 GLU G CA 1
ATOM 9054 C C . GLU G 2 147 ? 1.959 43.669 28.390 1.00 52.29 286 GLU G C 1
ATOM 9055 O O . GLU G 2 147 ? 1.481 44.103 29.439 1.00 55.46 286 GLU G O 1
ATOM 9061 N N . LEU G 2 148 ? 3.055 42.892 28.353 1.00 47.02 287 LEU G N 1
ATOM 9062 C CA . LEU G 2 148 ? 3.765 42.416 29.539 1.00 45.61 287 LEU G CA 1
ATOM 9063 C C . LEU G 2 148 ? 5.208 42.863 29.579 1.00 50.17 287 LEU G C 1
ATOM 9064 O O . LEU G 2 148 ? 5.691 43.195 30.648 1.00 53.63 287 LEU G O 1
ATOM 9069 N N . PHE G 2 149 ? 5.922 42.834 28.454 1.00 44.57 288 PHE G N 1
ATOM 9070 C CA . PHE G 2 149 ? 7.341 43.166 28.433 1.00 43.33 288 PHE G CA 1
ATOM 9071 C C . PHE G 2 149 ? 7.779 43.730 27.042 1.00 51.50 288 PHE G C 1
ATOM 9072 O O . PHE G 2 149 ? 7.261 43.265 26.021 1.00 51.30 288 PHE G O 1
ATOM 9080 N N . PRO G 2 150 ? 8.706 44.738 26.974 1.00 50.23 289 PRO G N 1
ATOM 9081 C CA . PRO G 2 150 ? 9.083 45.312 25.671 1.00 50.28 289 PRO G CA 1
ATOM 9082 C C . PRO G 2 150 ? 9.917 44.416 24.769 1.00 56.01 289 PRO G C 1
ATOM 9083 O O . PRO G 2 150 ? 9.980 44.663 23.576 1.00 56.99 289 PRO G O 1
ATOM 9087 N N . GLY G 2 151 ? 10.583 43.428 25.334 1.00 53.11 290 GLY G N 1
ATOM 9088 C CA . GLY G 2 151 ? 11.432 42.540 24.556 1.00 52.63 290 GLY G CA 1
ATOM 9089 C C . GLY G 2 151 ? 10.783 41.280 24.028 1.00 54.33 290 GLY G C 1
ATOM 9090 O O . GLY G 2 151 ? 9.871 40.728 24.663 1.00 52.84 290 GLY G O 1
ATOM 9091 N N . LEU G 2 152 ? 11.275 40.824 22.859 1.00 50.18 291 LEU G N 1
ATOM 9092 C CA . LEU G 2 152 ? 10.857 39.578 22.232 1.00 50.82 291 LEU G CA 1
ATOM 9093 C C . LEU G 2 152 ? 11.665 38.478 22.900 1.00 54.16 291 LEU G C 1
ATOM 9094 O O . LEU G 2 152 ? 12.874 38.646 23.077 1.00 55.46 291 LEU G O 1
ATOM 9099 N N . ILE G 2 153 ? 11.007 37.376 23.276 1.00 47.58 292 ILE G N 1
ATOM 9100 C CA . ILE G 2 153 ? 11.641 36.229 23.925 1.00 45.66 292 ILE G CA 1
ATOM 9101 C C . ILE G 2 153 ? 11.870 35.201 22.846 1.00 51.96 292 ILE G C 1
ATOM 9102 O O . ILE G 2 153 ? 10.922 34.644 22.287 1.00 52.70 292 ILE G O 1
ATOM 9107 N N . TYR G 2 154 ? 13.124 35.001 22.503 1.00 49.28 293 TYR G N 1
ATOM 9108 C CA . TYR G 2 154 ? 13.489 34.068 21.459 1.00 49.98 293 TYR G CA 1
ATOM 9109 C C . TYR G 2 154 ? 14.115 32.846 22.111 1.00 56.78 293 TYR G C 1
ATOM 9110 O O . TYR G 2 154 ? 15.153 32.953 22.767 1.00 56.32 293 TYR G O 1
ATOM 9119 N N . ARG G 2 155 ? 13.452 31.690 21.951 1.00 54.36 294 ARG G N 1
ATOM 9120 C CA . ARG G 2 155 ? 13.872 30.422 22.504 1.00 53.84 294 ARG G CA 1
ATOM 9121 C C . ARG G 2 155 ? 14.536 29.611 21.397 1.00 59.06 294 ARG G C 1
ATOM 9122 O O . ARG G 2 155 ? 13.863 28.855 20.681 1.00 57.97 294 ARG G O 1
ATOM 9130 N N . MET G 2 156 ? 15.862 29.858 21.208 1.00 57.60 295 MET G N 1
ATOM 9131 C CA . MET G 2 156 ? 16.775 29.198 20.259 1.00 58.35 295 MET G CA 1
ATOM 9132 C C . MET G 2 156 ? 16.919 27.751 20.685 1.00 68.22 295 MET G C 1
ATOM 9133 O O . MET G 2 156 ? 17.039 27.511 21.888 1.00 69.24 295 MET G O 1
ATOM 9138 N N . ILE G 2 157 ? 16.842 26.784 19.743 1.00 67.29 296 ILE G N 1
ATOM 9139 C CA . ILE G 2 157 ? 16.931 25.364 20.104 1.00 68.67 296 ILE G CA 1
ATOM 9140 C C . ILE G 2 157 ? 18.397 24.894 19.919 1.00 73.38 296 ILE G C 1
ATOM 9141 O O . ILE G 2 157 ? 18.880 24.110 20.733 1.00 74.10 296 ILE G O 1
ATOM 9146 N N . LYS G 2 158 ? 19.116 25.399 18.902 1.00 69.33 297 LYS G N 1
ATOM 9147 C CA . LYS G 2 158 ? 20.524 25.012 18.693 1.00 70.11 297 LYS G CA 1
ATOM 9148 C C . LYS G 2 158 ? 21.471 26.253 18.692 1.00 72.68 297 LYS G C 1
ATOM 9149 O O . LYS G 2 158 ? 21.548 26.916 17.655 1.00 72.57 297 LYS G O 1
ATOM 9155 N N . PRO G 2 159 ? 22.182 26.609 19.815 1.00 66.86 298 PRO G N 1
ATOM 9156 C CA . PRO G 2 159 ? 22.151 25.985 21.153 1.00 65.39 298 PRO G CA 1
ATOM 9157 C C . PRO G 2 159 ? 20.863 26.350 21.875 1.00 66.74 298 PRO G C 1
ATOM 9158 O O . PRO G 2 159 ? 20.160 27.247 21.428 1.00 65.35 298 PRO G O 1
ATOM 9162 N N . ARG G 2 160 ? 20.537 25.646 22.966 1.00 64.11 299 ARG G N 1
ATOM 9163 C CA . ARG G 2 160 ? 19.333 25.893 23.772 1.00 62.25 299 ARG G CA 1
ATOM 9164 C C . ARG G 2 160 ? 19.589 27.131 24.655 1.00 64.30 299 ARG G C 1
ATOM 9165 O O . ARG G 2 160 ? 20.009 27.031 25.816 1.00 63.97 299 ARG G O 1
ATOM 9173 N N . ILE G 2 161 ? 19.365 28.309 24.060 1.00 59.25 300 ILE G N 1
ATOM 9174 C CA . ILE G 2 161 ? 19.578 29.614 24.670 1.00 58.00 300 ILE G CA 1
ATOM 9175 C C . ILE G 2 161 ? 18.333 30.439 24.518 1.00 61.17 300 ILE G C 1
ATOM 9176 O O . ILE G 2 161 ? 17.679 30.382 23.475 1.00 61.44 300 ILE G O 1
ATOM 9181 N N . VAL G 2 162 ? 18.007 31.220 25.569 1.00 57.09 301 VAL G N 1
ATOM 9182 C CA . VAL G 2 162 ? 16.880 32.152 25.551 1.00 54.70 301 VAL G CA 1
ATOM 9183 C C . VAL G 2 162 ? 17.447 33.541 25.367 1.00 55.53 301 VAL G C 1
ATOM 9184 O O . VAL G 2 162 ? 18.283 33.964 26.167 1.00 53.87 301 VAL G O 1
ATOM 9188 N N . LEU G 2 163 ? 17.014 34.230 24.301 1.00 52.50 302 LEU G N 1
ATOM 9189 C CA . LEU G 2 163 ? 17.456 35.592 23.992 1.00 53.17 302 LEU G CA 1
ATOM 9190 C C . LEU G 2 163 ? 16.316 36.579 24.204 1.00 57.09 302 LEU G C 1
ATOM 9191 O O . LEU G 2 163 ? 15.163 36.280 23.886 1.00 56.17 302 LEU G O 1
ATOM 9196 N N . LEU G 2 164 ? 16.628 37.726 24.784 1.00 54.96 303 LEU G N 1
ATOM 9197 C CA . LEU G 2 164 ? 15.661 38.799 24.965 1.00 55.89 303 LEU G CA 1
ATOM 9198 C C . LEU G 2 164 ? 16.068 39.886 23.984 1.00 63.27 303 LEU G C 1
ATOM 9199 O O . LEU G 2 164 ? 17.145 40.469 24.140 1.00 65.33 303 LEU G O 1
ATOM 9204 N N . ILE G 2 165 ? 15.278 40.073 22.917 1.00 58.84 304 ILE G N 1
ATOM 9205 C CA . ILE G 2 165 ? 15.630 40.992 21.848 1.00 59.79 304 ILE G CA 1
ATOM 9206 C C . ILE G 2 165 ? 14.797 42.267 21.964 1.00 63.12 304 ILE G C 1
ATOM 9207 O O . ILE G 2 165 ? 13.567 42.197 21.999 1.00 63.12 304 ILE G O 1
ATOM 9212 N N . PHE G 2 166 ? 15.473 43.423 22.002 1.00 58.37 305 PHE G N 1
ATOM 9213 C CA . PHE G 2 166 ? 14.817 44.713 22.185 1.00 57.71 305 PHE G CA 1
ATOM 9214 C C . PHE G 2 166 ? 14.852 45.543 20.898 1.00 61.91 305 PHE G C 1
ATOM 9215 O O . PHE G 2 166 ? 15.674 45.289 20.010 1.00 63.47 305 PHE G O 1
ATOM 9223 N N . VAL G 2 167 ? 13.923 46.513 20.782 1.00 56.73 306 VAL G N 1
ATOM 9224 C CA . VAL G 2 167 ? 13.783 47.377 19.597 1.00 56.19 306 VAL G CA 1
ATOM 9225 C C . VAL G 2 167 ? 15.076 48.188 19.324 1.00 62.19 306 VAL G C 1
ATOM 9226 O O . VAL G 2 167 ? 15.375 48.472 18.166 1.00 64.28 306 VAL G O 1
ATOM 9230 N N . SER G 2 168 ? 15.843 48.499 20.387 1.00 57.21 307 SER G N 1
ATOM 9231 C CA . SER G 2 168 ? 17.100 49.234 20.372 1.00 57.58 307 SER G CA 1
ATOM 9232 C C . SER G 2 168 ? 18.266 48.457 19.749 1.00 62.40 307 SER G C 1
ATOM 9233 O O . SER G 2 168 ? 19.291 49.036 19.419 1.00 65.12 307 SER G O 1
ATOM 9236 N N . GLY G 2 169 ? 18.123 47.167 19.614 1.00 58.16 308 GLY G N 1
ATOM 9237 C CA . GLY G 2 169 ? 19.194 46.353 19.073 1.00 59.74 308 GLY G CA 1
ATOM 9238 C C . GLY G 2 169 ? 19.964 45.655 20.167 1.00 65.41 308 GLY G C 1
ATOM 9239 O O . GLY G 2 169 ? 20.813 44.807 19.885 1.00 65.27 308 GLY G O 1
ATOM 9240 N N . LYS G 2 170 ? 19.649 46.005 21.433 1.00 62.73 309 LYS G N 1
ATOM 9241 C CA . LYS G 2 170 ? 20.275 45.406 22.607 1.00 61.84 309 LYS G CA 1
ATOM 9242 C C . LYS G 2 170 ? 19.666 44.044 22.816 1.00 65.12 309 LYS G C 1
ATOM 9243 O O . LYS G 2 170 ? 18.451 43.880 22.639 1.00 65.68 309 LYS G O 1
ATOM 9249 N N . VAL G 2 171 ? 20.540 43.037 23.067 1.00 59.54 310 VAL G N 1
ATOM 9250 C CA . VAL G 2 171 ? 20.187 41.617 23.193 1.00 56.83 310 VAL G CA 1
ATOM 9251 C C . VAL G 2 171 ? 20.715 41.074 24.515 1.00 59.28 310 VAL G C 1
ATOM 9252 O O . VAL G 2 171 ? 21.865 41.305 24.852 1.00 58.70 310 VAL G O 1
ATOM 9256 N N . VAL G 2 172 ? 19.878 40.336 25.238 1.00 56.07 311 VAL G N 1
ATOM 9257 C CA . VAL G 2 172 ? 20.251 39.610 26.450 1.00 57.07 311 VAL G CA 1
ATOM 9258 C C . VAL G 2 172 ? 20.231 38.100 26.097 1.00 61.24 311 VAL G C 1
ATOM 9259 O O . VAL G 2 172 ? 19.262 37.637 25.503 1.00 59.72 311 VAL G O 1
ATOM 9263 N N . LEU G 2 173 ? 21.306 37.361 26.415 1.00 58.92 312 LEU G N 1
ATOM 9264 C CA . LEU G 2 173 ? 21.400 35.918 26.149 1.00 60.22 312 LEU G CA 1
ATOM 9265 C C . LEU G 2 173 ? 21.534 35.181 27.472 1.00 64.85 312 LEU G C 1
ATOM 9266 O O . LEU G 2 173 ? 22.336 35.592 28.304 1.00 65.49 312 LEU G O 1
ATOM 9271 N N . THR G 2 174 ? 20.737 34.136 27.702 1.00 60.70 313 THR G N 1
ATOM 9272 C CA . THR G 2 174 ? 20.787 33.398 28.980 1.00 60.23 313 THR G CA 1
ATOM 9273 C C . THR G 2 174 ? 20.488 31.891 28.781 1.00 64.63 313 THR G C 1
ATOM 9274 O O . THR G 2 174 ? 20.000 31.488 27.719 1.00 63.70 313 THR G O 1
ATOM 9278 N N . GLY G 2 175 ? 20.789 31.090 29.807 1.00 61.84 314 GLY G N 1
ATOM 9279 C CA . GLY G 2 175 ? 20.595 29.641 29.796 1.00 61.86 314 GLY G CA 1
ATOM 9280 C C . GLY G 2 175 ? 21.825 28.852 29.403 1.00 67.98 314 GLY G C 1
ATOM 9281 O O . GLY G 2 175 ? 21.749 27.632 29.285 1.00 69.55 314 GLY G O 1
ATOM 9282 N N . ALA G 2 176 ? 22.974 29.520 29.213 1.00 66.21 315 ALA G N 1
ATOM 9283 C CA . ALA G 2 176 ? 24.214 28.856 28.795 1.00 68.36 315 ALA G CA 1
ATOM 9284 C C . ALA G 2 176 ? 24.954 28.195 29.938 1.00 73.46 315 ALA G C 1
ATOM 9285 O O . ALA G 2 176 ? 24.984 28.730 31.046 1.00 74.14 315 ALA G O 1
ATOM 9287 N N . LYS G 2 177 ? 25.601 27.061 29.638 1.00 69.34 316 LYS G N 1
ATOM 9288 C CA . LYS G 2 177 ? 26.423 26.305 30.567 1.00 70.37 316 LYS G CA 1
ATOM 9289 C C . LYS G 2 177 ? 27.895 26.643 30.332 1.00 76.05 316 LYS G C 1
ATOM 9290 O O . LYS G 2 177 ? 28.697 26.604 31.260 1.00 77.00 316 LYS G O 1
ATOM 9296 N N . VAL G 2 178 ? 28.247 26.957 29.084 1.00 73.33 317 VAL G N 1
ATOM 9297 C CA . VAL G 2 178 ? 29.597 27.351 28.684 1.00 74.82 317 VAL G CA 1
ATOM 9298 C C . VAL G 2 178 ? 29.500 28.661 27.930 1.00 78.26 317 VAL G C 1
ATOM 9299 O O . VAL G 2 178 ? 28.438 28.996 27.393 1.00 76.15 317 VAL G O 1
ATOM 9303 N N . ARG G 2 179 ? 30.612 29.407 27.930 1.00 76.49 318 ARG G N 1
ATOM 9304 C CA . ARG G 2 179 ? 30.803 30.685 27.246 1.00 75.74 318 ARG G CA 1
ATOM 9305 C C . ARG G 2 179 ? 30.475 30.551 25.750 1.00 79.12 318 ARG G C 1
ATOM 9306 O O . ARG G 2 179 ? 29.771 31.394 25.211 1.00 76.89 318 ARG G O 1
ATOM 9314 N N . ALA G 2 180 ? 30.965 29.476 25.097 1.00 77.71 319 ALA G N 1
ATOM 9315 C CA . ALA G 2 180 ? 30.786 29.217 23.665 1.00 77.83 319 ALA G CA 1
ATOM 9316 C C . ALA G 2 180 ? 29.312 29.175 23.241 1.00 79.31 319 ALA G C 1
ATOM 9317 O O . ALA G 2 180 ? 29.019 29.534 22.108 1.00 78.63 319 ALA G O 1
ATOM 9319 N N . GLU G 2 181 ? 28.397 28.757 24.139 1.00 74.78 320 GLU G N 1
ATOM 9320 C CA . GLU G 2 181 ? 26.961 28.676 23.843 1.00 73.28 320 GLU G CA 1
ATOM 9321 C C . GLU G 2 181 ? 26.368 30.073 23.687 1.00 75.94 320 GLU G C 1
ATOM 9322 O O . GLU G 2 181 ? 25.473 30.253 22.856 1.00 76.16 320 GLU G O 1
ATOM 9328 N N . ILE G 2 182 ? 26.881 31.068 24.465 1.00 70.59 321 ILE G N 1
ATOM 9329 C CA . ILE G 2 182 ? 26.456 32.478 24.378 1.00 67.78 321 ILE G CA 1
ATOM 9330 C C . ILE G 2 182 ? 26.899 33.006 22.995 1.00 73.25 321 ILE G C 1
ATOM 9331 O O . ILE G 2 182 ? 26.083 33.559 22.262 1.00 72.07 321 ILE G O 1
ATOM 9336 N N . TYR G 2 183 ? 28.174 32.775 22.631 1.00 71.48 322 TYR G N 1
ATOM 9337 C CA . TYR G 2 183 ? 28.754 33.212 21.372 1.00 72.38 322 TYR G CA 1
ATOM 9338 C C . TYR G 2 183 ? 28.067 32.553 20.184 1.00 76.27 322 TYR G C 1
ATOM 9339 O O . TYR G 2 183 ? 27.765 33.255 19.226 1.00 77.18 322 TYR G O 1
ATOM 9348 N N . GLU G 2 184 ? 27.799 31.232 20.250 1.00 75.20 323 GLU G N 1
ATOM 9349 C CA . GLU G 2 184 ? 27.136 30.448 19.203 1.00 74.99 323 GLU G CA 1
ATOM 9350 C C . GLU G 2 184 ? 25.716 30.969 18.949 1.00 77.66 323 GLU G C 1
ATOM 9351 O O . GLU G 2 184 ? 25.352 31.146 17.787 1.00 77.36 323 GLU G O 1
ATOM 9357 N N . ALA G 2 185 ? 24.925 31.228 20.025 1.00 72.28 324 ALA G N 1
ATOM 9358 C CA . ALA G 2 185 ? 23.560 31.739 19.909 1.00 71.13 324 ALA G CA 1
ATOM 9359 C C . ALA G 2 185 ? 23.538 33.134 19.278 1.00 77.73 324 ALA G C 1
ATOM 9360 O O . ALA G 2 185 ? 22.692 33.398 18.416 1.00 79.96 324 ALA G O 1
ATOM 9362 N N . PHE G 2 186 ? 24.475 34.030 19.695 1.00 70.73 325 PHE G N 1
ATOM 9363 C CA . PHE G 2 186 ? 24.568 35.382 19.154 1.00 66.29 325 PHE G CA 1
ATOM 9364 C C . PHE G 2 186 ? 24.961 35.350 17.696 1.00 69.79 325 PHE G C 1
ATOM 9365 O O . PHE G 2 186 ? 24.426 36.147 16.943 1.00 68.68 325 PHE G O 1
ATOM 9373 N N . GLU G 2 187 ? 25.875 34.442 17.286 1.00 67.88 326 GLU G N 1
ATOM 9374 C CA . GLU G 2 187 ? 26.293 34.361 15.881 1.00 67.68 326 GLU G CA 1
ATOM 9375 C C . GLU G 2 187 ? 25.155 33.849 15.015 1.00 69.86 326 GLU G C 1
ATOM 9376 O O . GLU G 2 187 ? 25.059 34.260 13.849 1.00 70.33 326 GLU G O 1
ATOM 9382 N N . ASN G 2 188 ? 24.314 32.936 15.581 1.00 63.33 327 ASN G N 1
ATOM 9383 C CA . ASN G 2 188 ? 23.109 32.449 14.911 1.00 62.20 327 ASN G CA 1
ATOM 9384 C C . ASN G 2 188 ? 21.998 33.506 14.750 1.00 65.09 327 ASN G C 1
ATOM 9385 O O . ASN G 2 188 ? 21.394 33.610 13.685 1.00 63.40 327 ASN G O 1
ATOM 9390 N N . ILE G 2 189 ? 21.737 34.289 15.805 1.00 62.41 328 ILE G N 1
ATOM 9391 C CA . ILE G 2 189 ? 20.669 35.287 15.784 1.00 62.37 328 ILE G CA 1
ATOM 9392 C C . ILE G 2 189 ? 21.030 36.516 14.935 1.00 67.08 328 ILE G C 1
ATOM 9393 O O . ILE G 2 189 ? 20.120 37.112 14.345 1.00 66.99 328 ILE G O 1
ATOM 9398 N N . TYR G 2 190 ? 22.338 36.902 14.881 1.00 63.87 329 TYR G N 1
ATOM 9399 C CA . TYR G 2 190 ? 22.793 38.106 14.194 1.00 63.38 329 TYR G CA 1
ATOM 9400 C C . TYR G 2 190 ? 22.287 38.170 12.756 1.00 66.83 329 TYR G C 1
ATOM 9401 O O . TYR G 2 190 ? 21.681 39.179 12.414 1.00 67.33 329 TYR G O 1
ATOM 9410 N N . PRO G 2 191 ? 22.460 37.134 11.911 1.00 63.23 330 PRO G N 1
ATOM 9411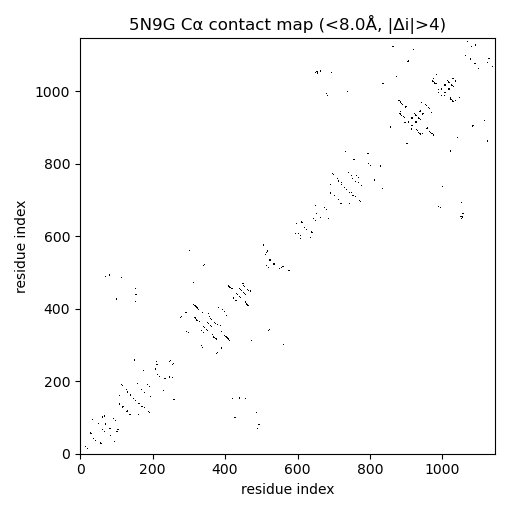 C CA . PRO G 2 191 ? 21.918 37.229 10.551 1.00 62.93 330 PRO G CA 1
ATOM 9412 C C . PRO G 2 191 ? 20.407 37.470 10.569 1.00 67.09 330 PRO G C 1
ATOM 9413 O O . PRO G 2 191 ? 19.956 38.423 9.944 1.00 69.94 330 PRO G O 1
ATOM 9417 N N . ILE G 2 192 ? 19.651 36.687 11.364 1.00 60.59 331 ILE G N 1
ATOM 9418 C CA . ILE G 2 192 ? 18.192 36.755 11.506 1.00 58.77 331 ILE G CA 1
ATOM 9419 C C . ILE G 2 192 ? 17.754 38.172 11.849 1.00 62.33 331 ILE G C 1
ATOM 9420 O O . ILE G 2 192 ? 16.787 38.654 11.255 1.00 64.15 331 ILE G O 1
ATOM 9425 N N . LEU G 2 193 ? 18.466 38.847 12.779 1.00 56.75 332 LEU G N 1
ATOM 9426 C CA . LEU G 2 193 ? 18.137 40.230 13.166 1.00 56.35 332 LEU G CA 1
ATOM 9427 C C . LEU G 2 193 ? 18.495 41.226 12.050 1.00 65.05 332 LEU G C 1
ATOM 9428 O O . LEU G 2 193 ? 17.760 42.191 11.837 1.00 65.45 332 LEU G O 1
ATOM 9433 N N . LYS G 2 194 ? 19.625 40.992 11.350 1.00 63.65 333 LYS G N 1
ATOM 9434 C CA . LYS G 2 194 ? 20.117 41.862 10.299 1.00 65.35 333 LYS G CA 1
ATOM 9435 C C . LYS G 2 194 ? 19.061 41.937 9.185 1.00 74.62 333 LYS G C 1
ATOM 9436 O O . LYS G 2 194 ? 18.474 43.007 8.979 1.00 77.47 333 LYS G O 1
ATOM 9442 N N . GLY G 2 195 ? 18.750 40.801 8.567 1.00 71.50 334 GLY G N 1
ATOM 9443 C CA . GLY G 2 195 ? 17.786 40.744 7.473 1.00 102.19 334 GLY G CA 1
ATOM 9444 C C . GLY G 2 195 ? 16.791 39.612 7.566 1.00 130.20 334 GLY G C 1
ATOM 9445 O O . GLY G 2 195 ? 16.005 39.417 6.633 1.00 89.12 334 GLY G O 1
ATOM 9446 N N . SER H 3 66 ? -15.967 45.990 28.478 1.00 74.11 287 SER H N 1
ATOM 9447 C CA . SER H 3 66 ? -15.055 46.226 27.365 1.00 74.00 287 SER H CA 1
ATOM 9448 C C . SER H 3 66 ? -14.163 45.032 27.119 1.00 79.68 287 SER H C 1
ATOM 9449 O O . SER H 3 66 ? -13.947 44.218 28.027 1.00 79.70 287 SER H O 1
ATOM 9452 N N . THR H 3 67 ? -13.660 44.911 25.870 1.00 76.40 288 THR H N 1
ATOM 9453 C CA . THR H 3 67 ? -12.759 43.822 25.449 1.00 75.79 288 THR H CA 1
ATOM 9454 C C . THR H 3 67 ? -11.402 44.429 25.053 1.00 76.61 288 THR H C 1
ATOM 9455 O O . THR H 3 67 ? -10.482 43.722 24.639 1.00 74.14 288 THR H O 1
ATOM 9459 N N . THR H 3 68 ? -11.281 45.747 25.243 1.00 73.70 289 THR H N 1
ATOM 9460 C CA . THR H 3 68 ? -10.133 46.552 24.846 1.00 73.23 289 THR H CA 1
ATOM 9461 C C . THR H 3 68 ? -9.534 47.334 26.019 1.00 78.21 289 THR H C 1
ATOM 9462 O O . THR H 3 68 ? -8.800 48.289 25.790 1.00 78.67 289 THR H O 1
ATOM 9466 N N . THR H 3 69 ? -9.820 46.920 27.270 1.00 75.20 290 THR H N 1
ATOM 9467 C CA . THR H 3 69 ? -9.297 47.555 28.499 1.00 74.85 290 THR H CA 1
ATOM 9468 C C . THR H 3 69 ? -7.740 47.542 28.453 1.00 77.38 290 THR H C 1
ATOM 9469 O O . THR H 3 69 ? -7.123 46.577 28.002 1.00 78.13 290 THR H O 1
ATOM 9473 N N . TYR H 3 70 ? -7.136 48.656 28.832 1.00 71.45 291 TYR H N 1
ATOM 9474 C CA . TYR H 3 70 ? -5.688 48.873 28.850 1.00 70.14 291 TYR H CA 1
ATOM 9475 C C . TYR H 3 70 ? -5.062 47.899 29.868 1.00 71.83 291 TYR H C 1
ATOM 9476 O O . TYR H 3 70 ? -5.642 47.669 30.935 1.00 71.06 291 TYR H O 1
ATOM 9485 N N . SER H 3 71 ? -3.934 47.274 29.502 1.00 67.30 292 SER H N 1
ATOM 9486 C CA . SER H 3 71 ? -3.271 46.319 30.393 1.00 67.33 292 SER H CA 1
ATOM 9487 C C . SER H 3 71 ? -2.094 46.962 31.135 1.00 72.80 292 SER H C 1
ATOM 9488 O O . SER H 3 71 ? -1.053 47.201 30.524 1.00 72.23 292 SER H O 1
ATOM 9491 N N . SER H 3 72 ? -2.231 47.207 32.451 1.00 71.38 293 SER H N 1
ATOM 9492 C CA . SER H 3 72 ? -1.128 47.765 33.257 1.00 72.12 293 SER H CA 1
ATOM 9493 C C . SER H 3 72 ? -0.926 46.934 34.530 1.00 80.76 293 SER H C 1
ATOM 9494 O O . SER H 3 72 ? -1.895 46.346 35.025 1.00 82.08 293 SER H O 1
ATOM 9497 N N . PHE H 3 73 ? 0.321 46.867 35.053 1.00 77.97 294 PHE H N 1
ATOM 9498 C CA . PHE H 3 73 ? 0.592 46.128 36.295 1.00 77.31 294 PHE H CA 1
ATOM 9499 C C . PHE H 3 73 ? 0.181 47.005 37.489 1.00 85.54 294 PHE H C 1
ATOM 9500 O O . PHE H 3 73 ? 0.330 48.234 37.453 1.00 83.69 294 PHE H O 1
ATOM 9508 N N . ARG H 3 74 ? -0.382 46.384 38.522 1.00 87.30 295 ARG H N 1
ATOM 9509 C CA . ARG H 3 74 ? -0.852 47.135 39.688 1.00 88.87 295 ARG H CA 1
ATOM 9510 C C . ARG H 3 74 ? -0.068 46.836 40.976 1.00 95.87 295 ARG H C 1
ATOM 9511 O O . ARG H 3 74 ? 0.042 47.731 41.812 1.00 95.56 295 ARG H O 1
ATOM 9519 N N . LYS H 3 75 ? 0.465 45.590 41.131 1.00 95.27 296 LYS H N 1
ATOM 9520 C CA . LYS H 3 75 ? 1.158 45.047 42.321 1.00 96.37 296 LYS H CA 1
ATOM 9521 C C . LYS H 3 75 ? 2.571 45.736 42.552 1.00 103.00 296 LYS H C 1
ATOM 9522 O O . LYS H 3 75 ? 3.600 45.051 42.698 1.00 103.89 296 LYS H O 1
ATOM 9528 N N . ASN H 3 76 ? 2.582 47.084 42.689 1.00 128.13 297 ASN H N 1
ATOM 9529 C CA . ASN H 3 76 ? 3.771 47.852 43.044 1.00 122.35 297 ASN H CA 1
ATOM 9530 C C . ASN H 3 76 ? 3.536 48.351 44.453 1.00 124.21 297 ASN H C 1
ATOM 9531 O O . ASN H 3 76 ? 2.398 48.689 44.813 1.00 126.98 297 ASN H O 1
ATOM 9536 N N . TYR H 3 77 ? 4.607 48.373 45.255 1.00 116.03 298 TYR H N 1
ATOM 9537 C CA . TYR H 3 77 ? 4.545 48.850 46.626 1.00 115.41 298 TYR H CA 1
ATOM 9538 C C . TYR H 3 77 ? 5.622 49.940 46.800 1.00 114.01 298 TYR H C 1
ATOM 9539 O O . TYR H 3 77 ? 6.797 49.643 47.062 1.00 110.18 298 TYR H O 1
ATOM 9548 N N . TYR H 3 78 ? 5.190 51.210 46.566 1.00 109.48 299 TYR H N 1
ATOM 9549 C CA . TYR H 3 78 ? 5.964 52.457 46.602 1.00 105.68 299 TYR H CA 1
ATOM 9550 C C . TYR H 3 78 ? 6.953 52.556 47.770 1.00 103.41 299 TYR H C 1
ATOM 9551 O O . TYR H 3 78 ? 6.631 52.189 48.901 1.00 104.44 299 TYR H O 1
ATOM 9560 N N . SER H 3 79 ? 8.149 53.084 47.463 1.00 94.09 300 SER H N 1
ATOM 9561 C CA . SER H 3 79 ? 9.245 53.382 48.383 1.00 90.38 300 SER H CA 1
ATOM 9562 C C . SER H 3 79 ? 9.622 54.849 48.197 1.00 95.88 300 SER H C 1
ATOM 9563 O O . SER H 3 79 ? 9.746 55.315 47.054 1.00 96.40 300 SER H O 1
ATOM 9566 N N . LYS H 3 80 ? 9.759 55.581 49.308 1.00 92.74 301 LYS H N 1
ATOM 9567 C CA . LYS H 3 80 ? 10.146 56.991 49.302 1.00 93.72 301 LYS H CA 1
ATOM 9568 C C . LYS H 3 80 ? 11.602 57.157 48.826 1.00 94.32 301 LYS H C 1
ATOM 9569 O O . LYS H 3 80 ? 12.412 56.258 49.095 1.00 91.62 301 LYS H O 1
ATOM 9575 N N . PRO H 3 81 ? 11.974 58.285 48.156 1.00 90.63 302 PRO H N 1
ATOM 9576 C CA . PRO H 3 81 ? 13.375 58.457 47.739 1.00 88.40 302 PRO H CA 1
ATOM 9577 C C . PRO H 3 81 ? 14.282 58.635 48.947 1.00 90.06 302 PRO H C 1
ATOM 9578 O O . PRO H 3 81 ? 13.837 59.109 49.993 1.00 90.50 302 PRO H O 1
ATOM 9582 N N . TRP H 3 82 ? 15.533 58.202 48.820 1.00 84.43 303 TRP H N 1
ATOM 9583 C CA . TRP H 3 82 ? 16.482 58.283 49.916 1.00 83.21 303 TRP H CA 1
ATOM 9584 C C . TRP H 3 82 ? 17.078 59.679 50.020 1.00 87.25 303 TRP H C 1
ATOM 9585 O O . TRP H 3 82 ? 17.628 60.207 49.048 1.00 87.00 303 TRP H O 1
ATOM 9596 N N . SER H 3 83 ? 16.933 60.276 51.214 1.00 84.60 304 SER H N 1
ATOM 9597 C CA . SER H 3 83 ? 17.484 61.572 51.589 1.00 86.00 304 SER H CA 1
ATOM 9598 C C . SER H 3 83 ? 19.002 61.452 51.613 1.00 89.54 304 SER H C 1
ATOM 9599 O O . SER H 3 83 ? 19.514 60.395 51.981 1.00 87.85 304 SER H O 1
ATOM 9602 N N . ASN H 3 84 ? 19.722 62.522 51.233 1.00 88.06 305 ASN H N 1
ATOM 9603 C CA . ASN H 3 84 ? 21.192 62.540 51.221 1.00 88.00 305 ASN H CA 1
ATOM 9604 C C . ASN H 3 84 ? 21.758 62.087 52.583 1.00 89.51 305 ASN H C 1
ATOM 9605 O O . ASN H 3 84 ? 22.699 61.291 52.613 1.00 88.56 305 ASN H O 1
ATOM 9610 N N . LYS H 3 85 ? 21.116 62.507 53.686 1.00 85.04 306 LYS H N 1
ATOM 9611 C CA . LYS H 3 85 ? 21.530 62.143 55.037 1.00 84.29 306 LYS H CA 1
ATOM 9612 C C . LYS H 3 85 ? 20.957 60.777 55.436 1.00 84.05 306 LYS H C 1
ATOM 9613 O O . LYS H 3 85 ? 21.578 60.095 56.249 1.00 84.27 306 LYS H O 1
ATOM 9619 N N . GLU H 3 86 ? 19.817 60.342 54.853 1.00 77.25 307 GLU H N 1
ATOM 9620 C CA . GLU H 3 86 ? 19.283 58.995 55.136 1.00 74.33 307 GLU H CA 1
ATOM 9621 C C . GLU H 3 86 ? 20.190 57.943 54.501 1.00 76.78 307 GLU H C 1
ATOM 9622 O O . GLU H 3 86 ? 20.337 56.844 55.043 1.00 74.12 307 GLU H O 1
ATOM 9628 N N . THR H 3 87 ? 20.801 58.305 53.339 1.00 75.50 308 THR H N 1
ATOM 9629 C CA . THR H 3 87 ? 21.794 57.530 52.598 1.00 75.21 308 THR H CA 1
ATOM 9630 C C . THR H 3 87 ? 23.036 57.442 53.485 1.00 83.17 308 THR H C 1
ATOM 9631 O O . THR H 3 87 ? 23.608 56.361 53.604 1.00 83.30 308 THR H O 1
ATOM 9635 N N . ASP H 3 88 ? 23.397 58.551 54.170 1.00 82.56 309 ASP H N 1
ATOM 9636 C CA . ASP H 3 88 ? 24.506 58.570 55.127 1.00 84.43 309 ASP H CA 1
ATOM 9637 C C . ASP H 3 88 ? 24.222 57.579 56.255 1.00 87.39 309 ASP H C 1
ATOM 9638 O O . ASP H 3 88 ? 25.110 56.812 56.619 1.00 87.18 309 ASP H O 1
ATOM 9643 N N . MET H 3 89 ? 22.962 57.549 56.746 1.00 83.95 310 MET H N 1
ATOM 9644 C CA . MET H 3 89 ? 22.505 56.637 57.803 1.00 84.30 310 MET H CA 1
ATOM 9645 C C . MET H 3 89 ? 22.490 55.191 57.314 1.00 87.14 310 MET H C 1
ATOM 9646 O O . MET H 3 89 ? 22.703 54.283 58.115 1.00 88.22 310 MET H O 1
ATOM 9651 N N . PHE H 3 90 ? 22.225 54.971 56.009 1.00 80.98 311 PHE H N 1
ATOM 9652 C CA . PHE H 3 90 ? 22.237 53.632 55.430 1.00 78.44 311 PHE H CA 1
ATOM 9653 C C . PHE H 3 90 ? 23.669 53.070 55.496 1.00 82.61 311 PHE H C 1
ATOM 9654 O O . PHE H 3 90 ? 23.860 51.946 55.954 1.00 82.41 311 PHE H O 1
ATOM 9662 N N . PHE H 3 91 ? 24.674 53.879 55.088 1.00 79.82 312 PHE H N 1
ATOM 9663 C CA . PHE H 3 91 ? 26.088 53.494 55.115 1.00 80.90 312 PHE H CA 1
ATOM 9664 C C . PHE H 3 91 ? 26.617 53.361 56.542 1.00 86.44 312 PHE H C 1
ATOM 9665 O O . PHE H 3 91 ? 27.609 52.661 56.759 1.00 87.36 312 PHE H O 1
ATOM 9673 N N . LEU H 3 92 ? 25.932 53.983 57.521 1.00 83.92 313 LEU H N 1
ATOM 9674 C CA . LEU H 3 92 ? 26.271 53.843 58.940 1.00 85.28 313 LEU H CA 1
ATOM 9675 C C . LEU H 3 92 ? 25.883 52.423 59.368 1.00 88.14 313 LEU H C 1
ATOM 9676 O O . LEU H 3 92 ? 26.616 51.789 60.134 1.00 90.68 313 LEU H O 1
ATOM 9681 N N . ALA H 3 93 ? 24.751 51.911 58.821 1.00 80.03 314 ALA H N 1
ATOM 9682 C CA . ALA H 3 93 ? 24.236 50.579 59.114 1.00 78.14 314 ALA H CA 1
ATOM 9683 C C . ALA H 3 93 ? 25.148 49.474 58.554 1.00 79.88 314 ALA H C 1
ATOM 9684 O O . ALA H 3 93 ? 25.298 48.451 59.214 1.00 79.25 314 ALA H O 1
ATOM 9686 N N . ILE H 3 94 ? 25.794 49.691 57.378 1.00 75.49 315 ILE H N 1
ATOM 9687 C CA . ILE H 3 94 ? 26.748 48.726 56.805 1.00 75.80 315 ILE H CA 1
ATOM 9688 C C . ILE H 3 94 ? 28.009 48.721 57.680 1.00 84.92 315 ILE H C 1
ATOM 9689 O O . ILE H 3 94 ? 28.619 47.659 57.885 1.00 86.65 315 ILE H O 1
ATOM 9694 N N . SER H 3 95 ? 28.380 49.925 58.198 1.00 82.96 316 SER H N 1
ATOM 9695 C CA . SER H 3 95 ? 29.525 50.142 59.082 1.00 85.55 316 SER H CA 1
ATOM 9696 C C . SER H 3 95 ? 29.341 49.390 60.388 1.00 89.26 316 SER H C 1
ATOM 9697 O O . SER H 3 95 ? 30.256 48.680 60.798 1.00 90.79 316 SER H O 1
ATOM 9700 N N . MET H 3 96 ? 28.148 49.525 61.017 1.00 84.74 317 MET H N 1
ATOM 9701 C CA . MET H 3 96 ? 27.776 48.932 62.305 1.00 86.41 317 MET H CA 1
ATOM 9702 C C . MET H 3 96 ? 27.428 47.433 62.226 1.00 88.57 317 MET H C 1
ATOM 9703 O O . MET H 3 96 ? 28.033 46.626 62.934 1.00 89.71 317 MET H O 1
ATOM 9708 N N . VAL H 3 97 ? 26.433 47.081 61.386 1.00 82.51 318 VAL H N 1
ATOM 9709 C CA . VAL H 3 97 ? 25.887 45.734 61.204 1.00 81.73 318 VAL H CA 1
ATOM 9710 C C . VAL H 3 97 ? 26.756 44.907 60.253 1.00 87.20 318 VAL H C 1
ATOM 9711 O O . VAL H 3 97 ? 27.373 43.933 60.683 1.00 89.30 318 VAL H O 1
ATOM 9715 N N . GLY H 3 98 ? 26.755 45.285 58.979 1.00 82.67 319 GLY H N 1
ATOM 9716 C CA . GLY H 3 98 ? 27.446 44.592 57.902 1.00 83.38 319 GLY H CA 1
ATOM 9717 C C . GLY H 3 98 ? 26.541 44.537 56.687 1.00 85.87 319 GLY H C 1
ATOM 9718 O O . GLY H 3 98 ? 26.037 45.582 56.257 1.00 83.36 319 GLY H O 1
ATOM 9719 N N . THR H 3 99 ? 26.296 43.320 56.131 1.00 83.20 320 THR H N 1
ATOM 9720 C CA . THR H 3 99 ? 25.394 43.182 54.976 1.00 80.87 320 THR H CA 1
ATOM 9721 C C . THR H 3 99 ? 24.115 42.384 55.340 1.00 84.63 320 THR H C 1
ATOM 9722 O O . THR H 3 99 ? 23.391 41.956 54.438 1.00 84.71 320 THR H O 1
ATOM 9726 N N . ASP H 3 100 ? 23.815 42.227 56.652 1.00 81.02 321 ASP H N 1
ATOM 9727 C CA . ASP H 3 100 ? 22.583 41.580 57.121 1.00 80.22 321 ASP H CA 1
ATOM 9728 C C . ASP H 3 100 ? 21.447 42.606 56.963 1.00 81.41 321 ASP H C 1
ATOM 9729 O O . ASP H 3 100 ? 21.215 43.403 57.881 1.00 82.99 321 ASP H O 1
ATOM 9734 N N . PHE H 3 101 ? 20.785 42.613 55.778 1.00 73.44 322 PHE H N 1
ATOM 9735 C CA . PHE H 3 101 ? 19.719 43.552 55.383 1.00 71.42 322 PHE H CA 1
ATOM 9736 C C . PHE H 3 101 ? 18.475 43.538 56.271 1.00 77.82 322 PHE H C 1
ATOM 9737 O O . PHE H 3 101 ? 17.812 44.578 56.369 1.00 76.77 322 PHE H O 1
ATOM 9745 N N . SER H 3 102 ? 18.114 42.375 56.859 1.00 77.40 323 SER H N 1
ATOM 9746 C CA . SER H 3 102 ? 16.947 42.307 57.732 1.00 79.85 323 SER H CA 1
ATOM 9747 C C . SER H 3 102 ? 17.166 43.075 59.031 1.00 86.34 323 SER H C 1
ATOM 9748 O O . SER H 3 102 ? 16.232 43.735 59.497 1.00 87.73 323 SER H O 1
ATOM 9751 N N . MET H 3 103 ? 18.398 43.006 59.595 1.00 83.07 324 MET H N 1
ATOM 9752 C CA . MET H 3 103 ? 18.796 43.700 60.821 1.00 83.93 324 MET H CA 1
ATOM 9753 C C . MET H 3 103 ? 18.837 45.192 60.559 1.00 85.97 324 MET H C 1
ATOM 9754 O O . MET H 3 103 ? 18.416 45.967 61.415 1.00 88.25 324 MET H O 1
ATOM 9759 N N . ILE H 3 104 ? 19.319 45.596 59.372 1.00 79.05 325 ILE H N 1
ATOM 9760 C CA . ILE H 3 104 ? 19.392 47.001 58.979 1.00 77.52 325 ILE H CA 1
ATOM 9761 C C . ILE H 3 104 ? 17.953 47.528 58.784 1.00 81.47 325 ILE H C 1
ATOM 9762 O O . ILE H 3 104 ? 17.654 48.632 59.226 1.00 82.08 325 ILE H O 1
ATOM 9767 N N . GLY H 3 105 ? 17.070 46.703 58.217 1.00 77.64 326 GLY H N 1
ATOM 9768 C CA . GLY H 3 105 ? 15.656 47.029 58.028 1.00 78.68 326 GLY H CA 1
ATOM 9769 C C . GLY H 3 105 ? 14.866 47.213 59.318 1.00 84.86 326 GLY H C 1
ATOM 9770 O O . GLY H 3 105 ? 13.735 47.720 59.298 1.00 84.61 326 GLY H O 1
ATOM 9771 N N . GLN H 3 106 ? 15.464 46.764 60.448 1.00 83.41 327 GLN H N 1
ATOM 9772 C CA . GLN H 3 106 ? 14.961 46.873 61.822 1.00 86.24 327 GLN H CA 1
ATOM 9773 C C . GLN H 3 106 ? 15.460 48.173 62.425 1.00 91.50 327 GLN H C 1
ATOM 9774 O O . GLN H 3 106 ? 14.818 48.720 63.327 1.00 94.32 327 GLN H O 1
ATOM 9780 N N . LEU H 3 107 ? 16.620 48.667 61.923 1.00 85.90 328 LEU H N 1
ATOM 9781 C CA . LEU H 3 107 ? 17.211 49.935 62.352 1.00 86.21 328 LEU H CA 1
ATOM 9782 C C . LEU H 3 107 ? 16.445 51.095 61.716 1.00 89.77 328 LEU H C 1
ATOM 9783 O O . LEU H 3 107 ? 16.417 52.189 62.281 1.00 92.24 328 LEU H O 1
ATOM 9788 N N . PHE H 3 108 ? 15.808 50.847 60.557 1.00 82.75 329 PHE H N 1
ATOM 9789 C CA . PHE H 3 108 ? 14.969 51.816 59.865 1.00 82.52 329 PHE H CA 1
ATOM 9790 C C . PHE H 3 108 ? 13.500 51.428 60.101 1.00 89.29 329 PHE H C 1
ATOM 9791 O O . PHE H 3 108 ? 13.079 50.357 59.666 1.00 88.56 329 PHE H O 1
ATOM 9799 N N . PRO H 3 109 ? 12.723 52.239 60.849 1.00 89.67 330 PRO H N 1
ATOM 9800 C CA . PRO H 3 109 ? 11.332 51.855 61.149 1.00 92.71 330 PRO H CA 1
ATOM 9801 C C . PRO H 3 109 ? 10.381 51.942 59.955 1.00 95.15 330 PRO H C 1
ATOM 9802 O O . PRO H 3 109 ? 9.436 51.161 59.898 1.00 96.47 330 PRO H O 1
ATOM 9806 N N . HIS H 3 110 ? 10.617 52.886 59.016 1.00 89.77 331 HIS H N 1
ATOM 9807 C CA . HIS H 3 110 ? 9.782 53.101 57.822 1.00 89.32 331 HIS H CA 1
ATOM 9808 C C . HIS H 3 110 ? 10.424 52.562 56.517 1.00 87.79 331 HIS H C 1
ATOM 9809 O O . HIS H 3 110 ? 10.024 52.965 55.422 1.00 87.19 331 HIS H O 1
ATOM 9816 N N . ARG H 3 111 ? 11.394 51.638 56.646 1.00 81.71 332 ARG H N 1
ATOM 9817 C CA . ARG H 3 111 ? 12.070 50.966 55.529 1.00 78.86 332 ARG H CA 1
ATOM 9818 C C . ARG H 3 111 ? 12.011 49.432 55.731 1.00 83.35 332 ARG H C 1
ATOM 9819 O O . ARG H 3 111 ? 12.431 48.927 56.780 1.00 83.33 332 ARG H O 1
ATOM 9827 N N . ALA H 3 112 ? 11.472 48.702 54.730 1.00 79.83 333 ALA H N 1
ATOM 9828 C CA . ALA H 3 112 ? 11.343 47.234 54.740 1.00 79.28 333 ALA H CA 1
ATOM 9829 C C . ALA H 3 112 ? 12.681 46.557 54.445 1.00 79.18 333 ALA H C 1
ATOM 9830 O O . ALA H 3 112 ? 13.633 47.226 54.042 1.00 77.45 333 ALA H O 1
ATOM 9832 N N . ARG H 3 113 ? 12.764 45.244 54.632 1.00 75.64 334 ARG H N 1
ATOM 9833 C CA . ARG H 3 113 ? 13.999 44.529 54.316 1.00 74.15 334 ARG H CA 1
ATOM 9834 C C . ARG H 3 113 ? 14.416 44.726 52.834 1.00 77.49 334 ARG H C 1
ATOM 9835 O O . ARG H 3 113 ? 15.587 45.025 52.583 1.00 76.61 334 ARG H O 1
ATOM 9843 N N . ILE H 3 114 ? 13.456 44.580 51.880 1.00 74.02 335 ILE H N 1
ATOM 9844 C CA . ILE H 3 114 ? 13.641 44.734 50.425 1.00 72.30 335 ILE H CA 1
ATOM 9845 C C . ILE H 3 114 ? 14.184 46.122 50.086 1.00 75.24 335 ILE H C 1
ATOM 9846 O O . ILE H 3 114 ? 15.105 46.215 49.283 1.00 74.70 335 ILE H O 1
ATOM 9851 N N . GLU H 3 115 ? 13.642 47.185 50.725 1.00 71.60 336 GLU H N 1
ATOM 9852 C CA . GLU H 3 115 ? 14.046 48.588 50.545 1.00 70.37 336 GLU H CA 1
ATOM 9853 C C . GLU H 3 115 ? 15.539 48.794 50.823 1.00 70.82 336 GLU H C 1
ATOM 9854 O O . GLU H 3 115 ? 16.170 49.615 50.157 1.00 70.17 336 GLU H O 1
ATOM 9860 N N . ILE H 3 116 ? 16.084 48.051 51.806 1.00 65.02 337 ILE H N 1
ATOM 9861 C CA . ILE H 3 116 ? 17.494 48.070 52.219 1.00 62.76 337 ILE H CA 1
ATOM 9862 C C . ILE H 3 116 ? 18.312 47.320 51.173 1.00 63.62 337 ILE H C 1
ATOM 9863 O O . ILE H 3 116 ? 19.393 47.761 50.794 1.00 62.54 337 ILE H O 1
ATOM 9868 N N . LYS H 3 117 ? 17.793 46.172 50.726 1.00 60.29 338 LYS H N 1
ATOM 9869 C CA . LYS H 3 117 ? 18.447 45.315 49.734 1.00 60.93 338 LYS H CA 1
ATOM 9870 C C . LYS H 3 117 ? 18.608 46.096 48.412 1.00 65.23 338 LYS H C 1
ATOM 9871 O O . LYS H 3 117 ? 19.733 46.232 47.910 1.00 65.51 338 LYS H O 1
ATOM 9877 N N . ASN H 3 118 ? 17.468 46.662 47.900 1.00 60.09 339 ASN H N 1
ATOM 9878 C CA . ASN H 3 118 ? 17.459 47.413 46.645 1.00 59.30 339 ASN H CA 1
ATOM 9879 C C . ASN H 3 118 ? 18.412 48.623 46.765 1.00 61.81 339 ASN H C 1
ATOM 9880 O O . ASN H 3 118 ? 19.174 48.876 45.836 1.00 61.98 339 ASN H O 1
ATOM 9885 N N . LYS H 3 119 ? 18.371 49.373 47.881 1.00 57.48 340 LYS H N 1
ATOM 9886 C CA . LYS H 3 119 ? 19.264 50.510 48.123 1.00 56.84 340 LYS H CA 1
ATOM 9887 C C . LYS H 3 119 ? 20.722 50.032 48.024 1.00 64.90 340 LYS H C 1
ATOM 9888 O O . LYS H 3 119 ? 21.498 50.617 47.247 1.00 66.11 340 LYS H O 1
ATOM 9894 N N . PHE H 3 120 ? 21.055 48.906 48.727 1.00 62.00 341 PHE H N 1
ATOM 9895 C CA . PHE H 3 120 ? 22.381 48.285 48.687 1.00 62.37 341 PHE H CA 1
ATOM 9896 C C . PHE H 3 120 ? 22.787 47.963 47.242 1.00 68.80 341 PHE H C 1
ATOM 9897 O O . PHE H 3 120 ? 23.867 48.369 46.821 1.00 69.70 341 PHE H O 1
ATOM 9905 N N . LYS H 3 121 ? 21.907 47.280 46.486 1.00 65.72 342 LYS H N 1
ATOM 9906 C CA . LYS H 3 121 ? 22.165 46.874 45.104 1.00 67.21 342 LYS H CA 1
ATOM 9907 C C . LYS H 3 121 ? 22.303 48.071 44.128 1.00 73.06 342 LYS H C 1
ATOM 9908 O O . LYS H 3 121 ? 22.997 47.923 43.119 1.00 73.28 342 LYS H O 1
ATOM 9914 N N . ARG H 3 122 ? 21.677 49.242 44.437 1.00 71.42 343 ARG H N 1
ATOM 9915 C CA . ARG H 3 122 ? 21.780 50.486 43.640 1.00 72.57 343 ARG H CA 1
ATOM 9916 C C . ARG H 3 122 ? 23.124 51.148 43.914 1.00 78.32 343 ARG H C 1
ATOM 9917 O O . ARG H 3 122 ? 23.846 51.502 42.974 1.00 80.04 343 ARG H O 1
ATOM 9925 N N . GLU H 3 123 ? 23.447 51.312 45.223 1.00 73.98 344 GLU H N 1
ATOM 9926 C CA . GLU H 3 123 ? 24.692 51.892 45.707 1.00 74.92 344 GLU H CA 1
ATOM 9927 C C . GLU H 3 123 ? 25.854 51.057 45.201 1.00 80.78 344 GLU H C 1
ATOM 9928 O O . GLU H 3 123 ? 26.813 51.614 44.710 1.00 82.56 344 GLU H O 1
ATOM 9934 N N . GLU H 3 124 ? 25.720 49.726 45.230 1.00 78.22 345 GLU H N 1
ATOM 9935 C CA . GLU H 3 124 ? 26.689 48.753 44.718 1.00 81.02 345 GLU H CA 1
ATOM 9936 C C . GLU H 3 124 ? 27.117 49.099 43.282 1.00 88.43 345 GLU H C 1
ATOM 9937 O O . GLU H 3 124 ? 28.310 49.032 42.969 1.00 91.56 345 GLU H O 1
ATOM 9943 N N . LYS H 3 125 ? 26.134 49.475 42.423 1.00 83.61 346 LYS H N 1
ATOM 9944 C CA . LYS H 3 125 ? 26.365 49.805 41.023 1.00 86.02 346 LYS H CA 1
ATOM 9945 C C . LYS H 3 125 ? 27.070 51.143 40.887 1.00 92.31 346 LYS H C 1
ATOM 9946 O O . LYS H 3 125 ? 28.252 51.183 40.542 1.00 95.65 346 LYS H O 1
ATOM 9952 N N . THR H 3 126 ? 26.332 52.229 41.176 1.00 87.35 347 THR H N 1
ATOM 9953 C CA . THR H 3 126 ? 26.710 53.628 41.017 1.00 89.08 347 THR H CA 1
ATOM 9954 C C . THR H 3 126 ? 27.868 54.101 41.929 1.00 95.24 347 THR H C 1
ATOM 9955 O O . THR H 3 126 ? 28.705 54.883 41.463 1.00 98.50 347 THR H O 1
ATOM 9959 N N . ASN H 3 127 ? 27.872 53.694 43.228 1.00 89.99 348 ASN H N 1
ATOM 9960 C CA . ASN H 3 127 ? 28.911 54.109 44.171 1.00 91.58 348 ASN H CA 1
ATOM 9961 C C . ASN H 3 127 ? 29.486 52.906 44.933 1.00 96.07 348 ASN H C 1
ATOM 9962 O O . ASN H 3 127 ? 29.337 52.799 46.148 1.00 92.74 348 ASN H O 1
ATOM 9967 N N . GLY H 3 128 ? 30.175 52.030 44.207 1.00 96.64 349 GLY H N 1
ATOM 9968 C CA . GLY H 3 128 ? 30.816 50.840 44.765 1.00 98.28 349 GLY H CA 1
ATOM 9969 C C . GLY H 3 128 ? 31.796 51.157 45.880 1.00 105.25 349 GLY H C 1
ATOM 9970 O O . GLY H 3 128 ? 31.732 50.549 46.956 1.00 103.12 349 GLY H O 1
ATOM 9971 N N . TRP H 3 129 ? 32.661 52.175 45.641 1.00 106.03 350 TRP H N 1
ATOM 9972 C CA . TRP H 3 129 ? 33.696 52.685 46.551 1.00 109.05 350 TRP H CA 1
ATOM 9973 C C . TRP H 3 129 ? 33.169 52.982 47.968 1.00 107.92 350 TRP H C 1
ATOM 9974 O O . TRP H 3 129 ? 33.950 52.935 48.917 1.00 110.25 350 TRP H O 1
ATOM 9985 N N . ARG H 3 130 ? 31.875 53.342 48.097 1.00 97.92 351 ARG H N 1
ATOM 9986 C CA . ARG H 3 130 ? 31.254 53.711 49.367 1.00 94.27 351 ARG H CA 1
ATOM 9987 C C . ARG H 3 130 ? 30.792 52.482 50.146 1.00 95.39 351 ARG H C 1
ATOM 9988 O O . ARG H 3 130 ? 30.847 52.493 51.374 1.00 93.53 351 ARG H O 1
ATOM 9996 N N . ILE H 3 131 ? 30.324 51.432 49.431 1.00 92.21 352 ILE H N 1
ATOM 9997 C CA . ILE H 3 131 ? 29.872 50.145 49.987 1.00 90.28 352 ILE H CA 1
ATOM 9998 C C . ILE H 3 131 ? 31.098 49.418 50.566 1.00 98.99 352 ILE H C 1
ATOM 9999 O O . ILE H 3 131 ? 31.043 48.926 51.695 1.00 97.66 352 ILE H O 1
ATOM 10004 N N . ASP H 3 132 ? 32.207 49.392 49.795 1.00 101.24 353 ASP H N 1
ATOM 10005 C CA . ASP H 3 132 ? 33.470 48.760 50.169 1.00 105.92 353 ASP H CA 1
ATOM 10006 C C . ASP H 3 132 ? 34.102 49.445 51.385 1.00 113.04 353 ASP H C 1
ATOM 10007 O O . ASP H 3 132 ? 34.583 48.747 52.278 1.00 114.16 353 ASP H O 1
ATOM 10012 N N . LYS H 3 133 ? 34.082 50.802 51.422 1.00 110.95 354 LYS H N 1
ATOM 10013 C CA . LYS H 3 133 ? 34.631 51.635 52.508 1.00 113.54 354 LYS H CA 1
ATOM 10014 C C . LYS H 3 133 ? 33.858 51.422 53.823 1.00 116.60 354 LYS H C 1
ATOM 10015 O O . LYS H 3 133 ? 34.495 51.252 54.859 1.00 118.97 354 LYS H O 1
ATOM 10021 N N . ALA H 3 134 ? 32.501 51.434 53.778 1.00 109.27 355 ALA H N 1
ATOM 10022 C CA . ALA H 3 134 ? 31.631 51.250 54.946 1.00 106.85 355 ALA H CA 1
ATOM 10023 C C . ALA H 3 134 ? 31.808 49.861 55.571 1.00 112.27 355 ALA H C 1
ATOM 10024 O O . ALA H 3 134 ? 31.727 49.728 56.792 1.00 112.27 355 ALA H O 1
ATOM 10026 N N . PHE H 3 135 ? 32.089 48.840 54.750 1.00 110.16 356 PHE H N 1
ATOM 10027 C CA . PHE H 3 135 ? 32.301 47.504 55.282 1.00 111.49 356 PHE H CA 1
ATOM 10028 C C . PHE H 3 135 ? 33.697 47.382 55.909 1.00 118.85 356 PHE H C 1
ATOM 10029 O O . PHE H 3 135 ? 33.794 46.893 57.036 1.00 120.17 356 PHE H O 1
ATOM 10037 N N . GLN H 3 136 ? 34.762 47.835 55.202 1.00 116.83 357 GLN H N 1
ATOM 10038 C CA . GLN H 3 136 ? 36.150 47.824 55.696 1.00 121.30 357 GLN H CA 1
ATOM 10039 C C . GLN H 3 136 ? 36.292 48.681 56.967 1.00 124.83 357 GLN H C 1
ATOM 10040 O O . GLN H 3 136 ? 37.113 48.353 57.830 1.00 127.78 357 GLN H O 1
ATOM 10046 N N . GLU H 3 137 ? 35.482 49.770 57.073 1.00 117.76 358 GLU H N 1
ATOM 10047 C CA . GLU H 3 137 ? 35.438 50.672 58.227 1.00 117.95 358 GLU H CA 1
ATOM 10048 C C . GLU H 3 137 ? 34.448 50.133 59.265 1.00 117.94 358 GLU H C 1
ATOM 10049 O O . GLU H 3 137 ? 33.360 50.691 59.442 1.00 114.26 358 GLU H O 1
ATOM 10055 N N . LYS H 3 138 ? 34.834 49.025 59.940 1.00 115.46 359 LYS H N 1
ATOM 10056 C CA . LYS H 3 138 ? 34.061 48.368 61.002 1.00 113.22 359 LYS H CA 1
ATOM 10057 C C . LYS H 3 138 ? 33.790 49.368 62.129 1.00 117.15 359 LYS H C 1
ATOM 10058 O O . LYS H 3 138 ? 34.629 50.227 62.399 1.00 120.31 359 LYS H O 1
ATOM 10064 N N . ARG H 3 139 ? 32.617 49.279 62.766 1.00 110.92 360 ARG H N 1
ATOM 10065 C CA . ARG H 3 139 ? 32.211 50.219 63.812 1.00 111.43 360 ARG H CA 1
ATOM 10066 C C . ARG H 3 139 ? 31.384 49.528 64.919 1.00 114.88 360 ARG H C 1
ATOM 10067 O O . ARG H 3 139 ? 30.555 48.674 64.593 1.00 111.65 360 ARG H O 1
ATOM 10075 N N . PRO H 3 140 ? 31.560 49.912 66.217 1.00 114.42 361 PRO H N 1
ATOM 10076 C CA . PRO H 3 140 ? 30.744 49.300 67.288 1.00 114.33 361 PRO H CA 1
ATOM 10077 C C . PRO H 3 140 ? 29.249 49.467 67.021 1.00 113.26 361 PRO H C 1
ATOM 10078 O O . PRO H 3 140 ? 28.795 50.575 66.718 1.00 111.26 361 PRO H O 1
ATOM 10082 N N . PHE H 3 141 ? 28.504 48.357 67.054 1.00 108.01 362 PHE H N 1
ATOM 10083 C CA . PHE H 3 141 ? 27.081 48.373 66.741 1.00 105.14 362 PHE H CA 1
ATOM 10084 C C . PHE H 3 141 ? 26.245 48.808 67.948 1.00 112.23 362 PHE H C 1
ATOM 10085 O O . PHE H 3 141 ? 25.983 48.005 68.850 1.00 113.86 362 PHE H O 1
ATOM 10093 N N . ASP H 3 142 ? 25.796 50.086 67.922 1.00 109.00 363 ASP H N 1
ATOM 10094 C CA . ASP H 3 142 ? 24.943 50.719 68.934 1.00 110.98 363 ASP H CA 1
ATOM 10095 C C . ASP H 3 142 ? 23.556 50.953 68.330 1.00 114.23 363 ASP H C 1
ATOM 10096 O O . ASP H 3 142 ? 23.368 51.925 67.591 1.00 112.53 363 ASP H O 1
ATOM 10101 N N . PHE H 3 143 ? 22.595 50.043 68.623 1.00 112.26 364 PHE H N 1
ATOM 10102 C CA . PHE H 3 143 ? 21.215 50.097 68.120 1.00 111.50 364 PHE H CA 1
ATOM 10103 C C . PHE H 3 143 ? 20.522 51.394 68.538 1.00 116.64 364 PHE H C 1
ATOM 10104 O O . PHE H 3 143 ? 19.947 52.071 67.682 1.00 115.02 364 PHE H O 1
ATOM 10112 N N . ASP H 3 144 ? 20.579 51.726 69.854 1.00 115.32 365 ASP H N 1
ATOM 10113 C CA . ASP H 3 144 ? 19.947 52.892 70.476 1.00 117.12 365 ASP H CA 1
ATOM 10114 C C . ASP H 3 144 ? 20.405 54.208 69.835 1.00 117.11 365 ASP H C 1
ATOM 10115 O O . ASP H 3 144 ? 19.554 55.029 69.477 1.00 116.16 365 ASP H O 1
ATOM 10120 N N . PHE H 3 145 ? 21.742 54.389 69.666 1.00 111.68 366 PHE H N 1
ATOM 10121 C CA . PHE H 3 145 ? 22.360 55.571 69.052 1.00 109.96 366 PHE H CA 1
ATOM 10122 C C . PHE H 3 145 ? 21.866 55.766 67.618 1.00 105.93 366 PHE H C 1
ATOM 10123 O O . PHE H 3 145 ? 21.621 56.901 67.214 1.00 105.12 366 PHE H O 1
ATOM 10131 N N . PHE H 3 146 ? 21.731 54.660 66.865 1.00 97.08 367 PHE H N 1
ATOM 10132 C CA . PHE H 3 146 ? 21.256 54.669 65.492 1.00 92.95 367 PHE H CA 1
ATOM 10133 C C . PHE H 3 146 ? 19.819 55.165 65.416 1.00 98.49 367 PHE H C 1
ATOM 10134 O O . PHE H 3 146 ? 19.525 56.013 64.571 1.00 98.34 367 PHE H O 1
ATOM 10142 N N . ALA H 3 147 ? 18.933 54.636 66.287 1.00 95.69 368 ALA H N 1
ATOM 10143 C CA . ALA H 3 147 ? 17.511 54.969 66.355 1.00 96.51 368 ALA H CA 1
ATOM 10144 C C . ALA H 3 147 ? 17.277 56.461 66.605 1.00 101.36 368 ALA H C 1
ATOM 10145 O O . ALA H 3 147 ? 16.517 57.080 65.858 1.00 100.00 368 ALA H O 1
ATOM 10147 N N . HIS H 3 148 ? 17.930 57.033 67.642 1.00 100.53 369 HIS H N 1
ATOM 10148 C CA . HIS H 3 148 ? 17.811 58.449 68.008 1.00 103.43 369 HIS H CA 1
ATOM 10149 C C . HIS H 3 148 ? 18.364 59.335 66.903 1.00 103.43 369 HIS H C 1
ATOM 10150 O O . HIS H 3 148 ? 17.710 60.309 66.533 1.00 104.39 369 HIS H O 1
ATOM 10157 N N . LEU H 3 149 ? 19.543 58.977 66.355 1.00 96.31 370 LEU H N 1
ATOM 10158 C CA . LEU H 3 149 ? 20.189 59.726 65.275 1.00 94.15 370 LEU H CA 1
ATOM 10159 C C . LEU H 3 149 ? 19.328 59.703 64.004 1.00 95.47 370 LEU H C 1
ATOM 10160 O O . LEU H 3 149 ? 19.174 60.749 63.379 1.00 95.84 370 LEU H O 1
ATOM 10165 N N . LEU H 3 150 ? 18.736 58.541 63.654 1.00 89.34 371 LEU H N 1
ATOM 10166 C CA . LEU H 3 150 ? 17.875 58.401 62.480 1.00 86.89 371 LEU H CA 1
ATOM 10167 C C . LEU H 3 150 ? 16.581 59.211 62.632 1.00 94.07 371 LEU H C 1
ATOM 10168 O O . LEU H 3 150 ? 16.192 59.884 61.681 1.00 93.55 371 LEU H O 1
ATOM 10173 N N . GLN H 3 151 ? 15.935 59.169 63.812 1.00 94.57 372 GLN H N 1
ATOM 10174 C CA . GLN H 3 151 ? 14.698 59.906 64.075 1.00 98.58 372 GLN H CA 1
ATOM 10175 C C . GLN H 3 151 ? 14.933 61.429 63.925 1.00 107.48 372 GLN H C 1
ATOM 10176 O O . GLN H 3 151 ? 14.065 62.126 63.392 1.00 108.65 372 GLN H O 1
ATOM 10182 N N . LYS H 3 152 ? 16.119 61.923 64.365 1.00 106.02 373 LYS H N 1
ATOM 10183 C CA . LYS H 3 152 ? 16.505 63.339 64.300 1.00 108.37 373 LYS H CA 1
ATOM 10184 C C . LYS H 3 152 ? 16.869 63.764 62.852 1.00 110.15 373 LYS H C 1
ATOM 10185 O O . LYS H 3 152 ? 16.407 64.815 62.401 1.00 111.58 373 LYS H O 1
ATOM 10191 N N . VAL H 3 153 ? 17.682 62.942 62.135 1.00 103.29 374 VAL H N 1
ATOM 10192 C CA . VAL H 3 153 ? 18.135 63.154 60.741 1.00 100.29 374 VAL H CA 1
ATOM 10193 C C . VAL H 3 153 ? 16.914 63.231 59.785 1.00 103.25 374 VAL H C 1
ATOM 10194 O O . VAL H 3 153 ? 16.845 64.168 58.982 1.00 101.78 374 VAL H O 1
ATOM 10198 N N . LEU H 3 154 ? 15.939 62.285 59.919 1.00 100.83 375 LEU H N 1
ATOM 10199 C CA . LEU H 3 154 ? 14.701 62.226 59.118 1.00 101.61 375 LEU H CA 1
ATOM 10200 C C . LEU H 3 154 ? 13.727 63.376 59.456 1.00 112.80 375 LEU H C 1
ATOM 10201 O O . LEU H 3 154 ? 12.814 63.656 58.669 1.00 112.37 375 LEU H O 1
ATOM 10206 N N . ALA H 3 155 ? 13.913 64.023 60.629 1.00 115.59 376 ALA H N 1
ATOM 10207 C CA . ALA H 3 155 ? 13.098 65.151 61.070 1.00 121.40 376 ALA H CA 1
ATOM 10208 C C . ALA H 3 155 ? 13.654 66.427 60.458 1.00 129.74 376 ALA H C 1
ATOM 10209 O O . ALA H 3 155 ? 12.874 67.281 60.046 1.00 132.10 376 ALA H O 1
ATOM 10211 N N . GLU H 3 156 ? 14.996 66.500 60.275 1.00 107.14 377 GLU H N 1
ATOM 10212 C CA . GLU H 3 156 ? 15.679 67.624 59.620 1.00 108.13 377 GLU H CA 1
ATOM 10213 C C . GLU H 3 156 ? 15.324 67.678 58.115 1.00 115.63 377 GLU H C 1
ATOM 10214 O O . GLU H 3 156 ? 15.424 68.747 57.506 1.00 116.13 377 GLU H O 1
ATOM 10220 N N . GLU H 3 157 ? 14.906 66.528 57.527 1.00 113.35 378 GLU H N 1
ATOM 10221 C CA . GLU H 3 157 ? 14.515 66.399 56.115 1.00 113.63 378 GLU H CA 1
ATOM 10222 C C . GLU H 3 157 ? 13.024 66.730 55.928 1.00 118.66 378 GLU H C 1
ATOM 10223 O O . GLU H 3 157 ? 12.616 67.115 54.828 1.00 118.36 378 GLU H O 1
ATOM 10229 N N . GLU H 3 158 ? 12.222 66.601 57.008 1.00 115.65 379 GLU H N 1
ATOM 10230 C CA . GLU H 3 158 ? 10.805 66.973 57.023 1.00 115.45 379 GLU H CA 1
ATOM 10231 C C . GLU H 3 158 ? 10.704 68.478 57.355 1.00 120.17 379 GLU H C 1
ATOM 10232 O O . GLU H 3 158 ? 9.655 69.090 57.150 1.00 120.02 379 GLU H O 1
ATOM 10238 N N . LYS H 3 159 ? 11.823 69.065 57.846 1.00 117.11 380 LYS H N 1
ATOM 10239 C CA . LYS H 3 159 ? 12.008 70.485 58.155 1.00 117.16 380 LYS H CA 1
ATOM 10240 C C . LYS H 3 159 ? 12.397 71.243 56.880 1.00 120.47 380 LYS H C 1
ATOM 10241 O O . LYS H 3 159 ? 11.804 72.285 56.601 1.00 120.20 380 LYS H O 1
ATOM 10247 N N . ARG H 3 160 ? 13.347 70.690 56.082 1.00 116.70 381 ARG H N 1
ATOM 10248 C CA . ARG H 3 160 ? 13.815 71.283 54.822 1.00 116.76 381 ARG H CA 1
ATOM 10249 C C . ARG H 3 160 ? 12.708 71.303 53.734 1.00 122.00 381 ARG H C 1
ATOM 10250 O O . ARG H 3 160 ? 12.806 72.093 52.788 1.00 121.40 381 ARG H O 1
ATOM 10258 N N . LYS H 3 161 ? 11.649 70.472 53.899 1.00 119.71 382 LYS H N 1
ATOM 10259 C CA . LYS H 3 161 ? 10.474 70.386 53.015 1.00 119.77 382 LYS H CA 1
ATOM 10260 C C . LYS H 3 161 ? 9.443 71.480 53.403 1.00 123.70 382 LYS H C 1
ATOM 10261 O O . LYS H 3 161 ? 8.918 72.156 52.517 1.00 122.93 382 LYS H O 1
ATOM 10267 N N . GLN H 3 162 ? 9.152 71.638 54.705 1.00 120.84 383 GLN H N 1
ATOM 10268 C CA . GLN H 3 162 ? 8.283 72.674 55.264 1.00 121.12 383 GLN H CA 1
ATOM 10269 C C . GLN H 3 162 ? 8.914 74.086 55.089 1.00 126.65 383 GLN H C 1
ATOM 10270 O O . GLN H 3 162 ? 8.179 75.059 54.937 1.00 127.27 383 GLN H O 1
ATOM 10276 N N . LYS H 3 163 ? 10.257 74.148 55.181 1.00 122.87 384 LYS H N 1
ATOM 10277 C CA . LYS H 3 163 ? 11.148 75.322 55.065 1.00 141.46 384 LYS H CA 1
ATOM 10278 C C . LYS H 3 163 ? 10.534 76.619 55.620 1.00 150.13 384 LYS H C 1
ATOM 10279 O O . LYS H 3 163 ? 11.250 77.484 56.125 1.00 100.07 384 LYS H O 1
#

Solvent-accessible surface area: 56362 Å² total; per-residue (Å²): 170,44,201,20,32,93,105,5,31,143,93,0,87,57,10,4,155,90,12,154,19,45,119,89,10,36,65,22,0,12,17,9,1,60,10,0,4,64,22,73,50,0,105,79,16,186,115,111,60,21,52,2,0,1,0,0,0,0,0,0,0,0,3,24,82,75,82,8,0,4,0,5,0,0,13,88,51,17,205,13,54,6,54,30,0,18,65,2,0,52,56,0,14,136,65,5,43,20,8,9,24,30,17,36,34,40,63,0,1,95,56,8,0,45,43,0,120,0,58,146,52,51,148,71,3,70,81,132,23,43,21,75,79,120,119,0,24,61,48,0,38,51,0,1,65,0,1,51,57,2,26,5,7,1,10,42,44,8,8,0,2,0,0,0,0,0,6,0,0,0,3,10,32,90,34,100,54,3,54,88,0,58,13,58,86,0,2,138,11,0,101,23,136,70,6,192,35,0,48,50,25,16,82,30,2,9,35,6,0,34,93,0,3,68,73,31,84,138,1,131,109,94,199,29,78,73,120,29,0,2,117,20,0,23,61,0,6,140,95,19,97,59,9,11,170,70,8,12,192,73,74,134,122,195,167,26,71,18,34,1,27,50,58,67,151,88,78,223,182,119,62,112,100,14,115,138,46,123,72,78,4,105,77,138,6,60,83,83,49,0,92,54,2,29,19,64,102,94,25,24,149,16,12,97,166,21,147,124,118,26,73,44,112,4,55,1,54,43,0,32,0,40,3,32,0,25,20,158,10,72,6,148,38,0,13,34,95,0,2,0,0,3,52,40,82,213,150,94,66,1,0,28,0,15,5,38,114,2,114,6,20,0,46,0,59,60,50,0,116,1,37,2,40,31,1,70,6,33,69,21,0,73,8,0,0,50,18,0,4,57,0,0,78,62,12,68,32,95,9,101,57,74,117,49,76,31,49,43,2,27,0,27,16,30,7,170,51,31,7,88,0,38,29,12,8,124,107,45,48,74,70,6,20,3,2,15,4,15,80,66,1,0,22,7,96,16,81,164,17,119,1,37,0,42,0,43,15,18,0,71,1,44,0,33,42,0,89,85,87,62,48,0,64,60,0,0,65,60,0,38,79,52,16,148,101,115,58,27,3,51,59,3,42,86,180,111,121,212,183,50,146,114,32,46,132,92,12,13,60,7,0,12,24,0,0,12,5,0,0,7,9,0,22,4,0,14,109,6,2,114,177,13,55,38,106,32,0,47,72,8,9,66,113,15,12,141,92,48,25,165,60,12,54,106,6,4,119,91,79,110,88,9,60,62,102,90,0,43,114,57,3,137,112,22,73,40,100,67,136,167,222,214,168,52,198,21,27,90,101,5,26,144,90,0,83,53,10,3,160,93,11,153,18,40,121,90,6,38,68,24,0,10,14,10,1,61,10,0,4,59,22,75,48,1,105,79,16,188,113,113,63,22,52,2,0,0,0,0,1,0,0,1,0,0,5,24,87,81,81,8,0,4,0,6,1,0,13,85,61,17,204,13,30,5,55,29,0,18,69,2,0,55,55,0,16,139,65,5,42,19,12,13,36,32,18,33,36,40,53,0,2,109,55,11,0,46,46,0,116,0,56,145,53,51,150,74,4,67,82,132,31,43,19,74,79,119,121,0,24,64,42,0,41,57,0,1,65,0,0,48,56,2,25,6,6,1,11,45,46,9,10,0,2,0,0,0,0,0,5,0,0,0,2,8,32,89,36,98,51,3,53,82,0,52,12,60,88,0,2,137,14,0,100,23,136,70,6,194,36,0,48,51,24,15,83,30,2,9,42,15,0,35,89,0,3,64,74,31,85,133,1,131,114,94,195,28,78,76,120,29,0,2,116,20,0,22,60,0,8,141,99,18,96,58,9,12,175,70,15,61,109,98,48,45,1,26,72,58,93,222,158,84,84,3,104,72,137,5,57,81,83,48,0,92,53,2,28,22,66,102,88,30,24,136,13,11,90,153,20,115,127,122,117,26,75,41,109,4,116,4,70,42,0,32,0,42,4,32,0,26,20,158,11,73,7,149,38,0,13,36,98,0,1,0,0,2,52,40,84,213,152,90,66,1,0,29,0,25,4,41,116,3,116,6,21,0,45,0,57,57,50,0,117,2,36,2,40,31,1,98,9,33,78,32,0,74,8,0,0,51,18,0,4,58,0,0,77,59,12,69,33,95,9,100,61,74,118,50,76,28,51,44,0,30,0,28,15,40,7,175,48,30,7,85,0,35,29,13,10,132,106,41,51,70,71,10,21,4,2,15,4,16,79,66,0,0,20,6,99,16,80,163,16,121,2,37,0,43,0,43,15,17,0,116,1,46,0,32,41,0,90,83,86,61,49,0,65,61,0,0,64,62,0,37,78,53,16,147,104,106,31,5,46,60,4,56,102,183,100,122,172,170,49,137,112,35,22,128,82,8,14,71,7,0,11,23,0,0,7,11,1,0,6,10,0,18,2,0,14,106,5,2,112,164,16,50,38,93,28,0,73,64,8,7,59,114,14,14,122,108,48,25,165,62,11,52,106,6,4,119,86,79,105,101,10,61,61,101,103,0,42,118,59,2,136,131,17,53,36,76,46,124,138,162,185,161,188

GO terms:
  GO:0001006 RNA polymerase III type 3 promoter sequence-specific DNA binding (F, IDA)
  GO:0034599 cellular response to oxidative stress (P, IMP)
  GO:0000126 transcription factor TFIIIB complex (C, IMP)
  GO:0006359 regulation of transcription by RNA polymerase III (P, IMP)
  GO:0005654 nucleoplasm (C, TAS)
  GO:0005515 protein binding (F, IPI)
  GO:0005730 nucleolus (C, IDA)
  GO:0045945 positive regulation of transcription by RNA polymerase III (P, IDA)

B-factor: mean 86.39, std 26.55, range [30.12, 200.45]

Organism: Homo sapiens (NCBI:txid9606)

Radius of gyration: 37.66 Å; Cα contacts (8 Å, |Δi|>4): 1826; chains: 6; bounding box: 78×113×90 Å

Sequence (1147 aa):
VSRSQQRGLRRVRDLCRVLQLPPTFEDTAVAYYQQAYRHSGIRAARLQKKEVLVGCCVLITCRQHNWPLTMGAICTLLYADLDVFSSTYMQIVKLLGLDVPSLCLAELVKTYCSSFKLFQASPSVPAKYVEDKEKMLSRTMQLVELANETWLVTGRHHPLPVITAATFLAWQSLQPADRLSCSLARFCKLANVDLPYPASSRLQELLAVLLRMAEQLAWLRVLRLDKRSVVKHIGDLLQHRQSLVRSAFRDGTAEPALLLPPCMLKSPKRICPVPPVSTVTGDENISDSEIEQYLRTPQEVRDFQRAQGPSGIVPQLQNIVSTVNLGCKLDLKTIALRARNAEYNPKRFAAVIMRIREPRTTALIFSSGKMVCTGAKSEEQSRLAARKYARVVQKLGFPAKFLDFKIQNMVGSCDVKFPIRLEGLVLTHQQFSSYEPELFPGLIYRMIKPRIVLLIFVSGKVVLTGAKVRAEIYEAFENIYPILKGGSTTTYSSFRKNYYSKPWSNKETDMFFLAISMVGTDFSMIGQLFPHRARIEIKNKFKREEKTNGWRIDKAFQEKRPFDFDFFAHLLQKVLAEEEKRKVSRSQQRGLRRVRDLCRVLQLPPTFEDTAVAYYQQAYRHSGIRAARLQKKEVLVGCCVLITCRQHNWPLTMGAICTLLYADLDVFSSTYMQIVKLLGLDVPSLCLAELVKTYCSSFKLFQASPSVPAKYVEDKEKMLSRTMQLVELANETWLVTGRHHPLPVITAATFLAWQSLQPADRLSCSLARFCKLANVDLPYPASSRLQELLAVLLRMAEQLAWLRVLRLDKRSVVKHIGDLLQHRQSLVRSAFALLLPPCMLKTVTGDENISDSEIEQYLRTPQEVRDFQRAQAGPSGIVPQLQNIVSTVNLGCKLDLKTIALRARNAEYNPKRFAAVIMRIREPRTTALIFSSGKMVCTGAKSEEQSRLAARKYARVVQKLGFPAKFLDFKIQNMVGSCDVKFPIRLEGLVLTHQQFSSYEPELFPGLIYRMIKPRIVLLIFVSGKVVLTGAKVRAEIYEAFENIYPILKGSTTTYSSFRKNYYSKPWSNKETDMFFLAISMVGTDFSMIGQLFPHRARIEIKNKFKREEKTNGWRIDKAFQEKRPFDFDFFAHLLQKVLAEEEKRKQK

Nearest PDB structures (foldseek):
  1cdw-assembly1_A  TM=1.001E+00  e=7.487E-35  Homo sapiens
  1c9b-assembly1_B  TM=1.001E+00  e=7.269E-34  Homo sapiens
  1vok-assembly5_A  TM=9.846E-01  e=4.071E-31  Arabidopsis thaliana
  8cen-assembly1_O  TM=9.980E-01  e=5.534E-31  Saccharomyces cerevisiae
  4b0a-assembly1_A  TM=9.909E-01  e=3.952E-30  Saccharomyces cerevisiae

InterPro domains:
  IPR000812 Transcription factor TFIIB [PTHR11618] (6-241)
  IPR013137 Zinc finger, TFIIB-type [PF08271] (6-37)
  IPR013137 Zinc finger, TFIIB-type [PS51134] (2-36)
  IPR036915 Cyclin-like superfamily [SSF47954] (71-166)
  IPR054078 BRF2-like, C-terminal [PF21886] (168-305)